Protein AF-A0A7C3HX27-F1 (afdb_monomer)

pLDDT: mean 83.02, std 12.34, range [31.78, 97.38]

Foldseek 3Di:
DVVLCLVCVLQVVQDDPVCSVVVSCLLVCLVVLLVLLLVLLVPQQQDPDFFQADFQVLLQVLQQVVCVVQPHHQVPWDKFKFKAFDVVLVVLCVVDVLPPCPQVCLLRPRIWIWMKTADVVRAKIKIFTAHRVGQTAKIAIFGVPLDFPPDAPDPVLQVVLQVVVVCVNSPPDPWDFPDAWDWDQDPDPRQHNWIKTWTWTDDPRRPQWIWIWIWTHRRNTTRIIHIDIDGHVVVCVVFVPDDDPVLVVLVVVLVVVLVVLLVVLLVLLVVCVVVLQFPVVQLVVQLVLQLVLLVLLCVQFVQPQDPDNDSVCPDPVNSVVSVVVSSVVSNVLSNSLSSLVRLLVVLCCVPVPPQCLLVLCVVVVVLLALLLLCLLSLLSSLLSNLSSQLSVVCSVLSNHDDPVLSVLCRLSNTNNSLSNLVSVLLSVLSSLLSSLPRSLSSVLVVVPPDPVVSLVVSLVSQLSNQQPSDGSCSPPPSSSSVSSSLSCSLSVSPSSGHNSSSSSNNSNNSVSSSVSSCVSHHVVCPVVVVVVVVVCCVVRVSSNVSSSVRHHDDSVRSPDPSNVVVVVVVVVVVVLLVLQVVLVVLADPADDDDLFKAKAKDKDAQDSAALKGWDWAQAPVRKIKIKIKHFDPPGSVSSVLVSVLVVQLNVCRNVVDAQLRSVVVSVVVSVPDPPDDPDFMKMKMWIADSVFQKIWIDIDAQDDFKWKDDLPDQIDGGPYDRDDSDIDIDGHDAQMKMKGKHCFPDDPDDDLVSQLVVPQDSDDPDRNHVSSVVSVVVVVVVCVVVVDRGHIMMMMMMHGHDPPSVVVVVD

Structure (mmCIF, N/CA/C/O backbone):
data_AF-A0A7C3HX27-F1
#
_entry.id   AF-A0A7C3HX27-F1
#
loop_
_atom_site.group_PDB
_atom_site.id
_atom_site.type_symbol
_atom_site.label_atom_id
_atom_site.label_alt_id
_atom_site.label_comp_id
_atom_site.label_asym_id
_atom_site.label_entity_id
_atom_site.label_seq_id
_atom_site.pdbx_PDB_ins_code
_atom_site.Cartn_x
_atom_site.Cartn_y
_atom_site.Cartn_z
_atom_site.occupancy
_atom_site.B_iso_or_equiv
_atom_site.auth_seq_id
_atom_site.auth_comp_id
_atom_site.auth_asym_id
_atom_site.auth_atom_id
_atom_site.pdbx_PDB_model_num
ATOM 1 N N . MET A 1 1 ? -23.759 -28.212 -3.436 1.00 55.31 1 MET A N 1
ATOM 2 C CA . MET A 1 1 ? -23.733 -27.282 -2.281 1.00 55.31 1 MET A CA 1
ATOM 3 C C . MET A 1 1 ? -22.585 -27.612 -1.330 1.00 55.31 1 MET A C 1
ATOM 5 O O . MET A 1 1 ? -21.843 -26.689 -1.035 1.00 55.31 1 MET A O 1
ATOM 9 N N . SER A 1 2 ? -22.341 -28.886 -0.976 1.00 67.69 2 SER A N 1
ATOM 10 C CA . SER A 1 2 ? -21.213 -29.303 -0.110 1.00 67.69 2 SER A CA 1
ATOM 11 C C . SER A 1 2 ? -19.841 -28.757 -0.531 1.00 67.69 2 SER A C 1
ATOM 13 O O . SER A 1 2 ? -19.097 -28.258 0.308 1.00 67.69 2 SER A O 1
ATOM 15 N N . ASP A 1 3 ? -19.527 -28.795 -1.827 1.00 76.88 3 ASP A N 1
ATOM 16 C CA . ASP A 1 3 ? -18.183 -28.446 -2.313 1.00 76.88 3 ASP A CA 1
ATOM 17 C C . ASP A 1 3 ? -17.965 -26.928 -2.359 1.00 76.88 3 ASP A C 1
ATOM 19 O O . ASP A 1 3 ? -16.875 -26.433 -2.078 1.00 76.88 3 ASP A O 1
ATOM 23 N N . LEU A 1 4 ? -19.032 -26.171 -2.634 1.00 79.88 4 LEU A N 1
ATOM 24 C CA . LEU A 1 4 ? -19.011 -24.709 -2.606 1.00 79.88 4 LEU A CA 1
ATOM 25 C C . LEU A 1 4 ? -18.926 -24.188 -1.163 1.00 79.88 4 LEU A C 1
ATOM 27 O O . LEU A 1 4 ? -18.238 -23.202 -0.907 1.00 79.88 4 LEU A O 1
ATOM 31 N N . ASP A 1 5 ? -19.554 -24.882 -0.212 1.00 82.75 5 ASP A N 1
ATOM 32 C CA . ASP A 1 5 ? -19.451 -24.563 1.212 1.00 82.75 5 ASP A CA 1
ATOM 33 C C . ASP A 1 5 ? -18.043 -24.841 1.758 1.00 82.75 5 ASP A C 1
ATOM 35 O O . ASP A 1 5 ? -17.487 -24.006 2.473 1.00 82.75 5 ASP A O 1
ATOM 39 N N . ALA A 1 6 ? -17.416 -25.955 1.365 1.00 83.44 6 ALA A N 1
ATOM 40 C CA . ALA A 1 6 ? -16.028 -26.253 1.720 1.00 83.44 6 ALA A CA 1
ATOM 41 C C . ALA A 1 6 ? -15.044 -25.215 1.150 1.00 83.44 6 ALA A C 1
ATOM 43 O O . ALA A 1 6 ? -14.127 -24.766 1.844 1.00 83.44 6 ALA A O 1
ATOM 44 N N . LEU A 1 7 ? -15.266 -24.788 -0.095 1.00 86.31 7 LEU A N 1
ATOM 45 C CA . LEU A 1 7 ? -14.442 -23.796 -0.780 1.00 86.31 7 LEU A CA 1
ATOM 46 C C . LEU A 1 7 ? -14.597 -22.389 -0.176 1.00 86.31 7 LEU A C 1
ATOM 48 O O . LEU A 1 7 ? -13.615 -21.654 -0.083 1.00 86.31 7 LEU A O 1
ATOM 52 N N . LEU A 1 8 ? -15.796 -22.029 0.297 1.00 89.88 8 LEU A N 1
ATOM 53 C CA . LEU A 1 8 ? -16.081 -20.726 0.908 1.00 89.88 8 LEU A CA 1
ATOM 54 C C . LEU A 1 8 ? -15.793 -20.640 2.409 1.00 89.88 8 LEU A C 1
ATOM 56 O O . LEU A 1 8 ? -15.668 -19.527 2.927 1.00 89.88 8 LEU A O 1
ATOM 60 N N . LYS A 1 9 ? -15.640 -21.773 3.103 1.00 88.50 9 LYS A N 1
ATOM 61 C CA . LYS A 1 9 ? -15.381 -21.842 4.550 1.00 88.50 9 LYS A CA 1
ATOM 62 C C . LYS A 1 9 ? -14.286 -20.875 5.040 1.00 88.50 9 LYS A C 1
ATOM 64 O O . LYS A 1 9 ? -14.500 -20.233 6.074 1.00 88.50 9 LYS A O 1
ATOM 69 N N . PRO A 1 10 ? -13.145 -20.682 4.338 1.00 89.12 10 PRO A N 1
ATOM 70 C CA . PRO A 1 10 ? -12.123 -19.706 4.728 1.00 89.12 10 PRO A CA 1
ATOM 71 C C . PRO A 1 10 ? -12.608 -18.249 4.777 1.00 89.12 10 PRO A C 1
ATOM 73 O O . PRO A 1 10 ? -12.124 -17.475 5.601 1.00 89.12 10 PRO A O 1
ATOM 76 N N . PHE A 1 11 ? -13.586 -17.889 3.949 1.00 90.69 11 PHE A N 1
ATOM 77 C CA . PHE A 1 11 ? -14.031 -16.512 3.723 1.00 90.69 11 PHE A CA 1
ATOM 78 C C . PHE A 1 11 ? -15.270 -16.125 4.542 1.00 90.69 11 PHE A C 1
ATOM 80 O O . PHE A 1 11 ? -15.579 -14.940 4.647 1.00 90.69 11 PHE A O 1
ATOM 87 N N . GLU A 1 12 ? -15.963 -17.094 5.153 1.00 86.38 12 GLU A N 1
ATOM 88 C CA . GLU A 1 12 ? -17.182 -16.866 5.946 1.00 86.38 12 GLU A CA 1
ATOM 89 C C . GLU A 1 12 ? -17.081 -15.731 6.985 1.00 86.38 12 GLU A C 1
ATOM 91 O O . GLU A 1 12 ? -18.031 -14.955 7.066 1.00 86.38 12 GLU A O 1
ATOM 96 N N . PRO A 1 13 ? -15.963 -15.536 7.720 1.00 84.25 13 PRO A N 1
ATOM 97 C CA . PRO A 1 13 ? -15.854 -14.436 8.685 1.00 84.25 13 PRO A CA 1
ATOM 98 C C . PRO A 1 13 ? -15.934 -13.032 8.063 1.00 84.25 13 PRO A C 1
ATOM 100 O O . PRO A 1 13 ? -16.258 -12.070 8.754 1.00 84.25 13 PRO A O 1
ATOM 103 N N . PHE A 1 14 ? -15.629 -12.901 6.769 1.00 81.25 14 PHE A N 1
ATOM 104 C CA . PHE A 1 14 ? -15.592 -11.621 6.054 1.00 81.25 14 PHE A CA 1
ATOM 105 C C . PHE A 1 14 ? -16.874 -11.356 5.255 1.00 81.25 14 PHE A C 1
ATOM 107 O O . PHE A 1 14 ? -17.213 -10.206 4.964 1.00 81.25 14 PHE A O 1
ATOM 114 N N . LEU A 1 15 ? -17.604 -12.412 4.889 1.00 82.31 15 LEU A N 1
ATOM 115 C CA . LEU A 1 15 ? -18.734 -12.331 3.973 1.00 82.31 15 LEU A CA 1
ATOM 116 C C . LEU A 1 15 ? -20.057 -12.211 4.724 1.00 82.31 15 LEU A C 1
ATOM 118 O O . LEU A 1 15 ? -20.440 -13.060 5.524 1.00 82.31 15 LEU A O 1
ATOM 122 N N . ARG A 1 16 ? -20.839 -11.186 4.378 1.00 82.06 16 ARG A N 1
ATOM 123 C CA . ARG A 1 16 ? -22.249 -11.130 4.788 1.00 82.06 16 ARG A CA 1
ATOM 124 C C . ARG A 1 16 ? -23.042 -12.233 4.064 1.00 82.06 16 ARG A C 1
ATOM 126 O O . ARG A 1 16 ? -22.741 -12.495 2.899 1.00 82.06 16 ARG A O 1
ATOM 133 N N . PRO A 1 17 ? -24.127 -1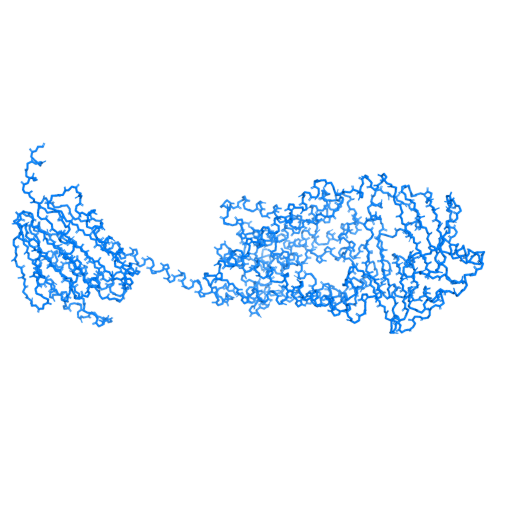2.777 4.649 1.00 80.50 17 PRO A N 1
ATOM 134 C CA . PRO A 1 17 ? -24.903 -13.870 4.044 1.00 80.50 17 PRO A CA 1
ATOM 135 C C . PRO A 1 17 ? -25.332 -13.607 2.591 1.00 80.50 17 PRO A C 1
ATOM 137 O O . PRO A 1 17 ? -25.140 -14.447 1.719 1.00 80.50 17 PRO A O 1
ATOM 140 N N . ARG A 1 18 ? -25.801 -12.385 2.297 1.00 81.88 18 ARG A N 1
ATOM 141 C CA . ARG A 1 18 ? -26.205 -11.955 0.943 1.00 81.88 18 ARG A CA 1
ATOM 142 C C . ARG A 1 18 ? -25.060 -11.883 -0.084 1.00 81.88 18 ARG A C 1
ATOM 144 O O . ARG A 1 18 ? -25.321 -11.871 -1.278 1.00 81.88 18 ARG A O 1
ATOM 151 N N . TRP A 1 19 ? -23.807 -11.804 0.369 1.00 82.56 19 TRP A N 1
ATOM 152 C CA . TRP A 1 19 ? -22.607 -11.715 -0.478 1.00 82.56 19 TRP A CA 1
ATOM 153 C C . TRP A 1 19 ? -21.914 -13.070 -0.676 1.00 82.56 19 TRP A C 1
ATOM 155 O O . TRP A 1 19 ? -21.045 -13.179 -1.535 1.00 82.56 19 TRP A O 1
ATOM 165 N N . ARG A 1 20 ? -22.315 -14.110 0.068 1.00 86.44 20 ARG A N 1
ATOM 166 C CA . ARG A 1 20 ? -21.716 -15.454 0.013 1.00 86.44 20 ARG A CA 1
ATOM 167 C C . ARG A 1 20 ? -21.795 -16.070 -1.387 1.00 86.44 20 ARG A C 1
ATOM 169 O O . ARG A 1 20 ? -20.780 -16.507 -1.918 1.00 86.44 20 ARG A O 1
ATOM 176 N N . LEU A 1 21 ? -22.983 -16.051 -1.996 1.00 86.50 21 LEU A N 1
ATOM 177 C CA . LEU A 1 21 ? -23.215 -16.557 -3.356 1.00 86.50 21 LEU A CA 1
ATOM 178 C C . LEU A 1 21 ? -22.407 -15.778 -4.402 1.00 86.50 21 LEU A C 1
ATOM 180 O O . LEU A 1 21 ? -21.719 -16.380 -5.219 1.00 86.50 21 LEU A O 1
ATOM 184 N N . TRP A 1 22 ? -22.436 -14.444 -4.332 1.00 88.88 22 TRP A N 1
ATOM 185 C CA . TRP A 1 22 ? -21.688 -13.573 -5.244 1.00 88.88 22 TRP A CA 1
ATOM 186 C C . TRP A 1 22 ? -20.181 -13.808 -5.175 1.00 88.88 22 TRP A C 1
ATOM 188 O O . TRP A 1 22 ? -19.531 -13.927 -6.210 1.00 88.88 22 TRP A O 1
ATOM 198 N N . TRP A 1 23 ? -19.623 -13.925 -3.969 1.00 91.81 23 TRP A N 1
ATOM 199 C CA . TRP A 1 23 ? -18.203 -14.219 -3.810 1.00 91.81 23 TRP A CA 1
ATOM 200 C C . TRP A 1 23 ? -17.839 -15.617 -4.318 1.00 91.81 23 TRP A C 1
ATOM 202 O O . TRP A 1 23 ? -16.820 -15.768 -4.984 1.00 91.81 23 TRP A O 1
ATOM 212 N N . GLY A 1 24 ? -18.689 -16.623 -4.075 1.00 91.12 24 GLY A N 1
ATOM 213 C CA . GLY A 1 24 ? -18.508 -17.965 -4.637 1.00 91.12 24 GLY A CA 1
ATOM 214 C C . GLY A 1 24 ? -18.415 -17.956 -6.163 1.00 91.12 24 GLY A C 1
ATOM 215 O O . GLY A 1 24 ? -17.528 -18.598 -6.720 1.00 91.12 24 GLY A O 1
ATOM 216 N N . LEU A 1 25 ? -19.266 -17.170 -6.831 1.00 92.12 25 LEU A N 1
ATOM 217 C CA . LEU A 1 25 ? -19.218 -16.988 -8.284 1.00 92.12 25 LEU A CA 1
ATOM 218 C C . LEU A 1 25 ? -17.947 -16.258 -8.743 1.00 92.12 25 LEU A C 1
ATOM 220 O O . LEU A 1 25 ? -17.322 -16.686 -9.711 1.00 92.12 25 LEU A O 1
ATOM 224 N N . LEU A 1 26 ? -17.532 -15.193 -8.047 1.00 93.50 26 LEU A N 1
ATOM 225 C CA . LEU A 1 26 ? -16.302 -14.460 -8.374 1.00 93.50 26 LEU A CA 1
ATOM 226 C C . LEU A 1 26 ? -15.054 -15.336 -8.230 1.00 93.50 26 LEU A C 1
ATOM 228 O O . LEU A 1 26 ? -14.188 -15.309 -9.103 1.00 93.50 26 LEU A O 1
ATOM 232 N N . LEU A 1 27 ? -14.975 -16.119 -7.154 1.00 94.31 27 LEU A N 1
ATOM 233 C CA . LEU A 1 27 ? -13.861 -17.020 -6.874 1.00 94.31 27 LEU A CA 1
ATOM 234 C C . LEU A 1 27 ? -13.800 -18.166 -7.895 1.00 94.31 27 LEU A C 1
ATOM 236 O O . LEU A 1 27 ? -12.739 -18.411 -8.463 1.00 94.31 27 LEU A O 1
ATOM 240 N N . ALA A 1 28 ? -14.932 -18.815 -8.190 1.00 93.31 28 ALA A N 1
ATOM 241 C CA . ALA A 1 28 ? -14.998 -19.876 -9.198 1.00 93.31 28 ALA A CA 1
ATOM 242 C C . ALA A 1 28 ? -14.736 -19.358 -10.625 1.00 93.31 28 ALA A C 1
ATOM 244 O O . ALA A 1 28 ? -14.151 -20.063 -11.444 1.00 93.31 28 ALA A O 1
ATOM 245 N N . GLY A 1 29 ? -15.145 -18.122 -10.925 1.00 95.19 29 GLY A N 1
ATOM 246 C CA . GLY A 1 29 ? -14.950 -17.486 -12.227 1.00 95.19 29 GLY A CA 1
ATOM 247 C C . GLY A 1 29 ? -13.571 -16.854 -12.437 1.00 95.19 29 GLY A C 1
ATOM 248 O O . GLY A 1 29 ? -13.242 -16.515 -13.570 1.00 95.19 29 GLY A O 1
ATOM 249 N N . ALA A 1 30 ? -12.742 -16.707 -11.397 1.00 95.81 30 ALA A N 1
ATOM 250 C CA . ALA A 1 30 ? -11.445 -16.033 -11.508 1.00 95.81 30 ALA A CA 1
ATOM 251 C C . ALA A 1 30 ? -10.490 -16.667 -12.548 1.00 95.81 30 ALA A C 1
ATOM 253 O O . ALA A 1 30 ? -9.922 -15.912 -13.340 1.00 95.81 30 ALA A O 1
ATOM 254 N N . PRO A 1 31 ? -10.346 -18.009 -12.648 1.00 95.69 31 PRO A N 1
ATOM 255 C CA . PRO A 1 31 ? -9.523 -18.626 -13.693 1.00 95.69 31 PRO A CA 1
ATOM 256 C C . PRO A 1 31 ? -10.050 -18.355 -15.108 1.00 95.69 31 PRO A C 1
ATOM 258 O O . PRO A 1 31 ? -9.266 -18.133 -16.028 1.00 95.69 31 PRO A O 1
ATOM 261 N N . LEU A 1 32 ? -11.378 -18.324 -15.281 1.00 96.62 32 LEU A N 1
ATOM 262 C CA . LEU A 1 32 ? -12.011 -17.991 -16.560 1.00 96.62 32 LEU A CA 1
ATOM 263 C C . LEU A 1 32 ? -11.787 -16.522 -16.926 1.00 96.62 32 LEU A C 1
ATOM 265 O O . LEU A 1 32 ? -11.472 -16.235 -18.076 1.00 96.62 32 LEU A O 1
ATOM 269 N N . ALA A 1 33 ? -11.896 -15.603 -15.963 1.00 96.50 33 ALA A N 1
ATOM 270 C CA . ALA A 1 33 ? -11.598 -14.188 -16.171 1.00 96.50 33 ALA A CA 1
ATOM 271 C C . ALA A 1 33 ? -10.127 -13.975 -16.562 1.00 96.50 33 ALA A C 1
ATOM 273 O O . ALA A 1 33 ? -9.837 -13.213 -17.481 1.00 96.50 33 ALA A O 1
ATOM 274 N N . LEU A 1 34 ? -9.202 -14.693 -15.920 1.00 95.69 34 LEU A N 1
ATOM 275 C CA . LEU A 1 34 ? -7.783 -14.658 -16.265 1.00 95.69 34 LEU A CA 1
ATOM 276 C C . LEU A 1 34 ? -7.531 -15.166 -17.693 1.00 95.69 34 LEU A C 1
ATOM 278 O O . LEU A 1 34 ? -6.871 -14.487 -18.482 1.00 95.69 34 LEU A O 1
ATOM 282 N N . ALA A 1 35 ? -8.085 -16.334 -18.034 1.00 95.19 35 ALA A N 1
ATOM 283 C CA . ALA A 1 35 ? -7.957 -16.930 -19.362 1.00 95.19 35 ALA A CA 1
ATOM 284 C C . ALA A 1 35 ? -8.572 -16.034 -20.446 1.00 95.19 35 ALA A C 1
ATOM 286 O O . ALA A 1 35 ? -7.945 -15.802 -21.478 1.00 95.19 35 ALA A O 1
ATOM 287 N N . LEU A 1 36 ? -9.759 -15.472 -20.192 1.00 94.81 36 LEU A N 1
ATOM 288 C CA . LEU A 1 36 ? -10.408 -14.512 -21.079 1.00 94.81 36 LEU A CA 1
ATOM 289 C C . LEU A 1 36 ? -9.556 -13.251 -21.243 1.00 94.81 36 LEU A C 1
ATOM 291 O O . LEU A 1 36 ? -9.365 -12.799 -22.366 1.00 94.81 36 LEU A O 1
ATOM 295 N N . GLY A 1 37 ? -9.005 -12.713 -20.153 1.00 92.62 37 GLY A N 1
ATOM 296 C CA . GLY A 1 37 ? -8.115 -11.557 -20.183 1.00 92.62 37 GLY A CA 1
ATOM 297 C C . GLY A 1 37 ? -6.905 -11.791 -21.086 1.00 92.62 37 GLY A C 1
ATOM 298 O O . GLY A 1 37 ? -6.666 -11.006 -21.997 1.00 92.62 37 GLY A O 1
ATOM 299 N N . PHE A 1 38 ? -6.178 -12.899 -20.916 1.00 91.25 38 PHE A N 1
ATOM 300 C CA . PHE A 1 38 ? -5.045 -13.215 -21.794 1.00 91.25 38 PHE A CA 1
ATOM 301 C C . PHE A 1 38 ? -5.470 -13.513 -23.235 1.00 91.25 38 PHE A C 1
ATOM 303 O O . PHE A 1 38 ? -4.799 -13.067 -24.164 1.00 91.25 38 PHE A O 1
ATOM 310 N N . TRP A 1 39 ? -6.596 -14.200 -23.440 1.00 91.19 39 TRP A N 1
ATOM 311 C CA . TRP A 1 39 ? -7.120 -14.485 -24.774 1.00 91.19 39 TRP A CA 1
ATOM 312 C C . TRP A 1 39 ? -7.490 -13.202 -25.530 1.00 91.19 39 TRP A C 1
ATOM 314 O O . TRP A 1 39 ? -7.054 -13.015 -26.667 1.00 91.19 39 TRP A O 1
ATOM 324 N N . VAL A 1 40 ? -8.230 -12.283 -24.897 1.00 88.94 40 VAL A N 1
ATOM 325 C CA . VAL A 1 40 ? -8.552 -10.968 -25.474 1.00 88.94 40 VAL A CA 1
ATOM 326 C C . VAL A 1 40 ? -7.271 -10.180 -25.708 1.00 88.94 40 VAL A C 1
ATOM 328 O O . VAL A 1 40 ? -7.120 -9.583 -26.774 1.00 88.94 40 VAL A O 1
ATOM 331 N N . HIS A 1 41 ? -6.332 -10.210 -24.758 1.00 84.94 41 HIS A N 1
ATOM 332 C CA . HIS A 1 41 ? -5.072 -9.487 -24.895 1.00 84.94 41 HIS A CA 1
ATOM 333 C C . HIS A 1 41 ? -4.288 -9.955 -26.128 1.00 84.94 41 HIS A C 1
ATOM 335 O O . HIS A 1 41 ? -3.764 -9.168 -26.917 1.00 84.94 41 HIS A O 1
ATOM 341 N N . GLU A 1 42 ? -4.254 -11.267 -26.340 1.00 81.44 42 GLU A N 1
ATOM 342 C CA . GLU A 1 42 ? -3.572 -11.863 -27.476 1.00 81.44 42 GLU A CA 1
ATOM 343 C C . GLU A 1 42 ? -4.273 -11.595 -28.818 1.00 81.44 42 GLU A C 1
ATOM 345 O O . GLU A 1 42 ? -3.592 -11.428 -29.829 1.00 81.44 42 GLU A O 1
ATOM 350 N N . HIS A 1 43 ? -5.606 -11.548 -28.863 1.00 79.56 43 HIS A N 1
ATOM 351 C CA . HIS A 1 43 ? -6.349 -11.473 -30.128 1.00 79.56 43 HIS A CA 1
ATOM 352 C C . HIS A 1 43 ? -6.779 -10.056 -30.520 1.00 79.56 43 HIS A C 1
ATOM 354 O O . HIS A 1 43 ? -6.908 -9.772 -31.709 1.00 79.56 43 HIS A O 1
ATOM 360 N N . ARG A 1 44 ? -7.029 -9.172 -29.548 1.00 74.19 44 ARG A N 1
ATOM 361 C CA . ARG A 1 44 ? -7.640 -7.849 -29.767 1.00 74.19 44 ARG A CA 1
ATOM 362 C C . ARG A 1 44 ? -6.725 -6.683 -29.427 1.00 74.19 44 ARG A C 1
ATOM 364 O O . ARG A 1 44 ? -6.847 -5.650 -30.063 1.00 74.19 44 ARG A O 1
ATOM 371 N N . THR A 1 45 ? -5.801 -6.836 -28.480 1.00 61.91 45 THR A N 1
ATOM 372 C CA . THR A 1 45 ? -4.881 -5.750 -28.090 1.00 61.91 45 THR A CA 1
ATOM 373 C C . THR A 1 45 ? -3.462 -5.945 -28.626 1.00 61.91 45 THR A C 1
ATOM 375 O O . THR A 1 45 ? -2.526 -5.294 -28.155 1.00 61.91 45 THR A O 1
ATOM 378 N N . ARG A 1 46 ? -3.266 -6.816 -29.632 1.00 55.34 46 ARG A N 1
ATOM 379 C CA . ARG A 1 46 ? -2.023 -6.854 -30.420 1.00 55.34 46 ARG A CA 1
ATOM 380 C C . ARG A 1 46 ? -1.860 -5.511 -31.132 1.00 55.34 46 ARG A C 1
ATOM 382 O O . ARG A 1 46 ? -2.401 -5.310 -32.211 1.00 55.34 46 ARG A O 1
ATOM 389 N N . GLY A 1 47 ? -1.085 -4.609 -30.537 1.00 51.34 47 GLY A N 1
ATOM 390 C CA . GLY A 1 47 ? -0.685 -3.374 -31.198 1.00 51.34 47 GLY A CA 1
ATOM 391 C C . GLY A 1 47 ? 0.133 -3.691 -32.458 1.00 51.34 47 GLY A C 1
ATOM 392 O O . GLY A 1 47 ? 1.129 -4.422 -32.359 1.00 51.34 47 GLY A O 1
ATOM 393 N N . PRO A 1 48 ? -0.235 -3.173 -33.642 1.00 50.38 48 PRO A N 1
ATOM 394 C CA . PRO A 1 48 ? 0.654 -3.183 -34.788 1.00 50.38 48 PRO A CA 1
ATOM 395 C C . PRO A 1 48 ? 1.764 -2.174 -34.499 1.00 50.38 48 PRO A C 1
ATOM 397 O O . PRO A 1 48 ? 1.601 -0.972 -34.670 1.00 50.38 48 PRO A O 1
ATOM 400 N N . GLY A 1 49 ? 2.916 -2.645 -34.016 1.00 65.19 49 GLY A N 1
ATOM 401 C CA . GLY A 1 49 ? 4.041 -1.736 -33.951 1.00 65.19 49 GLY A CA 1
ATOM 402 C C . GLY A 1 49 ? 5.366 -2.262 -33.429 1.00 65.19 49 GLY A C 1
ATOM 403 O O . GLY A 1 49 ? 6.250 -2.634 -34.205 1.00 65.19 49 GLY A O 1
ATOM 404 N N . PHE A 1 50 ? 5.513 -2.245 -32.109 1.00 76.69 50 PHE A N 1
ATOM 405 C CA . PHE A 1 50 ? 6.792 -2.461 -31.451 1.00 76.69 50 PHE A CA 1
ATOM 406 C C . PHE A 1 50 ? 6.942 -3.902 -30.953 1.00 76.69 50 PHE A C 1
ATOM 408 O O . PHE A 1 50 ? 6.107 -4.408 -30.202 1.00 76.69 50 PHE A O 1
ATOM 415 N N . ARG A 1 51 ? 8.036 -4.562 -31.348 1.00 85.00 51 ARG A N 1
ATOM 416 C CA . ARG A 1 51 ? 8.481 -5.844 -30.781 1.00 85.00 51 ARG A CA 1
ATOM 417 C C . ARG A 1 51 ? 9.990 -5.829 -30.618 1.00 85.00 51 ARG A C 1
ATOM 419 O O . ARG A 1 51 ? 10.708 -5.774 -31.618 1.00 85.00 51 ARG A O 1
ATOM 426 N N . MET A 1 52 ? 10.443 -5.915 -29.375 1.00 88.94 52 MET A N 1
ATOM 427 C CA . MET A 1 52 ? 11.844 -6.096 -29.027 1.00 88.94 52 MET A CA 1
ATOM 428 C C . MET A 1 52 ? 12.211 -7.560 -29.276 1.00 88.94 52 MET A C 1
ATOM 430 O O . MET A 1 52 ? 11.642 -8.454 -28.662 1.00 88.94 52 MET A O 1
ATOM 434 N N . MET A 1 53 ? 13.101 -7.816 -30.234 1.00 90.00 53 MET A N 1
ATOM 435 C CA . MET A 1 53 ? 13.522 -9.165 -30.649 1.00 90.00 53 MET A CA 1
ATOM 436 C C . MET A 1 53 ? 14.908 -9.539 -30.118 1.00 90.00 53 MET A C 1
ATOM 438 O O . MET A 1 53 ? 15.369 -10.652 -30.352 1.00 90.00 53 MET A O 1
ATOM 442 N N . ILE A 1 54 ? 15.586 -8.601 -29.462 1.00 92.31 54 ILE A N 1
ATOM 443 C CA . ILE A 1 54 ? 16.922 -8.783 -28.907 1.00 92.31 54 ILE A CA 1
ATOM 444 C C . ILE A 1 54 ? 16.850 -8.731 -27.387 1.00 92.31 54 ILE A C 1
ATOM 446 O O . ILE A 1 54 ? 16.069 -7.965 -26.825 1.00 92.31 54 ILE A O 1
ATOM 450 N N . ASP A 1 55 ? 17.694 -9.524 -26.745 1.00 92.50 55 ASP A N 1
ATOM 451 C CA . ASP A 1 55 ? 17.920 -9.471 -25.311 1.00 92.50 55 ASP A CA 1
ATOM 452 C C . ASP A 1 55 ? 19.162 -8.634 -24.977 1.00 92.50 55 ASP A C 1
ATOM 454 O O . ASP A 1 55 ? 19.839 -8.082 -25.854 1.00 92.50 55 ASP A O 1
ATOM 458 N N . ARG A 1 56 ? 19.458 -8.534 -23.679 1.00 93.12 56 ARG A N 1
ATOM 459 C CA . ARG A 1 56 ? 20.626 -7.822 -23.153 1.00 93.12 56 ARG A CA 1
ATOM 460 C C . ARG A 1 56 ? 21.937 -8.315 -23.777 1.00 93.12 56 ARG A C 1
ATOM 462 O O . ARG A 1 56 ? 22.740 -7.506 -24.236 1.00 93.12 56 ARG A O 1
ATOM 469 N N . GLU A 1 57 ? 22.150 -9.628 -23.821 1.00 94.31 57 GLU A N 1
ATOM 470 C CA . GLU A 1 57 ? 23.398 -10.226 -24.317 1.00 94.31 57 GLU A CA 1
ATOM 471 C C . GLU A 1 57 ? 23.569 -10.025 -25.826 1.00 94.31 57 GLU A C 1
ATOM 473 O O . GLU A 1 57 ? 24.664 -9.710 -26.310 1.00 94.31 57 GLU A O 1
ATOM 478 N N . ARG A 1 58 ? 22.476 -10.118 -26.590 1.00 95.38 58 ARG A N 1
ATOM 479 C CA . ARG A 1 58 ? 22.493 -9.832 -28.021 1.00 95.38 58 ARG A CA 1
ATOM 480 C C . ARG A 1 58 ? 22.775 -8.359 -28.292 1.00 95.38 58 ARG A C 1
ATOM 482 O O . ARG A 1 58 ? 23.558 -8.074 -29.196 1.00 95.38 58 ARG A O 1
ATOM 489 N N . ALA A 1 59 ? 22.213 -7.437 -27.507 1.00 95.69 59 ALA A N 1
ATOM 490 C CA . ALA A 1 59 ? 22.519 -6.010 -27.621 1.00 95.69 59 ALA A CA 1
ATOM 491 C C . ALA A 1 59 ? 24.015 -5.729 -27.375 1.00 95.69 59 ALA A C 1
ATOM 493 O O . ALA A 1 59 ? 24.650 -5.040 -28.174 1.00 95.69 59 ALA A O 1
ATOM 494 N N . ILE A 1 60 ? 24.606 -6.332 -26.334 1.00 96.50 60 ILE A N 1
ATOM 495 C CA . ILE A 1 60 ? 26.049 -6.224 -26.043 1.00 96.50 60 ILE A CA 1
ATOM 496 C C . ILE A 1 60 ? 26.886 -6.776 -27.198 1.00 96.50 60 ILE A C 1
ATOM 498 O O . ILE A 1 60 ? 27.873 -6.160 -27.602 1.00 96.50 60 ILE A O 1
ATOM 502 N N . THR A 1 61 ? 26.488 -7.921 -27.750 1.00 96.81 61 THR A N 1
ATOM 503 C CA . THR A 1 61 ? 27.189 -8.553 -28.874 1.00 96.81 61 THR A CA 1
ATOM 504 C C . THR A 1 61 ? 27.199 -7.642 -30.102 1.00 96.81 61 THR A C 1
ATOM 506 O O . THR A 1 61 ? 28.262 -7.391 -30.663 1.00 96.81 61 THR A O 1
ATOM 509 N N . ILE A 1 62 ? 26.049 -7.061 -30.458 1.00 96.31 62 ILE A N 1
ATOM 510 C CA . ILE A 1 62 ? 25.921 -6.126 -31.587 1.00 96.31 62 ILE A CA 1
ATOM 511 C C . ILE A 1 62 ? 26.780 -4.871 -31.372 1.00 96.31 62 ILE A C 1
ATOM 513 O O . ILE A 1 62 ? 27.443 -4.402 -32.299 1.00 96.31 62 ILE A O 1
ATOM 517 N N . ALA A 1 63 ? 26.817 -4.333 -30.150 1.00 96.00 63 ALA A N 1
ATOM 518 C CA . ALA A 1 63 ? 27.660 -3.182 -29.829 1.00 96.00 63 ALA A CA 1
ATOM 519 C C . ALA A 1 63 ? 29.158 -3.505 -29.983 1.00 96.00 63 ALA A C 1
ATOM 521 O O . ALA A 1 63 ? 29.908 -2.704 -30.543 1.00 96.00 63 ALA A O 1
ATOM 522 N N . ARG A 1 64 ? 29.595 -4.697 -29.551 1.00 96.25 64 ARG A N 1
ATOM 523 C CA . ARG A 1 64 ? 30.983 -5.166 -29.714 1.00 96.25 64 ARG A CA 1
ATOM 524 C C . ARG A 1 64 ? 31.352 -5.398 -31.180 1.00 96.25 64 ARG A C 1
ATOM 526 O O . ARG A 1 64 ? 32.442 -5.009 -31.594 1.00 96.25 64 ARG A O 1
ATOM 533 N N . GLU A 1 65 ? 30.454 -5.994 -31.963 1.00 95.31 65 GLU A N 1
ATOM 534 C CA . GLU A 1 65 ? 30.619 -6.172 -33.414 1.00 95.31 65 GLU A CA 1
ATOM 535 C C . GLU A 1 65 ? 30.753 -4.817 -34.122 1.00 95.31 65 GLU A C 1
ATOM 537 O O . GLU A 1 65 ? 31.658 -4.630 -34.935 1.00 95.31 65 GLU A O 1
ATOM 542 N N . THR A 1 66 ? 29.920 -3.842 -33.746 1.00 93.38 66 THR A N 1
ATOM 543 C CA . THR A 1 66 ? 29.971 -2.480 -34.298 1.00 93.38 66 THR A CA 1
ATOM 544 C C . THR A 1 66 ? 31.283 -1.781 -33.944 1.00 93.38 66 THR A C 1
ATOM 546 O O . THR A 1 66 ? 31.907 -1.181 -34.816 1.00 93.38 66 THR A O 1
ATOM 549 N N . ALA A 1 67 ? 31.751 -1.905 -32.697 1.00 92.38 67 ALA A N 1
ATOM 550 C CA . ALA A 1 67 ? 33.045 -1.366 -32.277 1.00 92.38 67 ALA A CA 1
ATOM 551 C C . ALA A 1 67 ? 34.211 -1.973 -33.079 1.00 92.38 67 ALA A C 1
ATOM 553 O O . ALA A 1 67 ? 35.082 -1.244 -33.556 1.00 92.38 67 ALA A O 1
ATOM 554 N N . ARG A 1 68 ? 34.193 -3.298 -33.289 1.00 93.50 68 ARG A N 1
ATOM 555 C CA . ARG A 1 68 ? 35.219 -4.012 -34.063 1.00 93.50 68 ARG A CA 1
ATOM 556 C C . ARG A 1 68 ? 35.227 -3.589 -35.533 1.00 93.50 68 ARG A C 1
ATOM 558 O O . ARG A 1 68 ? 36.309 -3.405 -36.084 1.00 93.50 68 ARG A O 1
ATOM 565 N N . ALA A 1 69 ? 34.057 -3.388 -36.145 1.00 89.62 69 ALA A N 1
ATOM 566 C CA . ALA A 1 69 ? 33.944 -2.882 -37.517 1.00 89.62 69 ALA A CA 1
ATOM 567 C C . ALA A 1 69 ? 34.596 -1.496 -37.692 1.00 89.62 69 ALA A C 1
ATOM 569 O O . ALA A 1 69 ? 35.123 -1.194 -38.756 1.00 89.62 69 ALA A O 1
ATOM 570 N N . HIS A 1 70 ? 34.644 -0.698 -36.622 1.00 89.19 70 HIS A N 1
ATOM 571 C CA . HIS A 1 70 ? 35.262 0.631 -36.593 1.00 89.19 70 HIS A CA 1
ATOM 572 C C . HIS A 1 70 ? 36.678 0.625 -35.983 1.00 89.19 70 HIS A C 1
ATOM 574 O O . HIS A 1 70 ? 37.200 1.660 -35.570 1.00 89.19 70 HIS A O 1
ATOM 580 N N . GLY A 1 71 ? 37.322 -0.546 -35.922 1.00 85.44 71 GLY A N 1
ATOM 581 C CA . GLY A 1 71 ? 38.727 -0.679 -35.532 1.00 85.44 71 GLY A CA 1
ATOM 582 C C . GLY A 1 71 ? 39.003 -0.602 -34.028 1.00 85.44 71 GLY A C 1
ATOM 583 O O . GLY A 1 71 ? 40.148 -0.358 -33.647 1.00 85.44 71 GLY A O 1
ATOM 584 N N . VAL A 1 72 ? 37.993 -0.809 -33.174 1.00 88.12 72 VAL A N 1
ATOM 585 C CA . VAL A 1 72 ? 38.144 -0.848 -31.710 1.00 88.12 72 VAL A CA 1
ATOM 586 C C . VAL A 1 72 ? 37.890 -2.261 -31.191 1.00 88.12 72 VAL A C 1
ATOM 588 O O . VAL A 1 72 ? 36.774 -2.780 -31.253 1.00 88.12 72 VAL A O 1
ATOM 591 N N . GLU A 1 73 ? 38.921 -2.888 -30.628 1.00 90.00 73 GLU A N 1
ATOM 592 C CA . GLU A 1 73 ? 38.778 -4.181 -29.964 1.00 90.00 73 GLU A CA 1
ATOM 593 C C . GLU A 1 73 ? 38.307 -4.005 -28.515 1.00 90.00 73 GLU A C 1
ATOM 595 O O . GLU A 1 73 ? 38.979 -3.407 -27.677 1.00 90.00 73 GLU A O 1
ATOM 600 N N . THR A 1 74 ? 37.119 -4.538 -28.222 1.00 91.69 74 THR A N 1
ATOM 601 C CA . THR A 1 74 ? 36.414 -4.351 -26.941 1.00 91.69 74 THR A CA 1
ATOM 602 C C . THR A 1 74 ? 36.414 -5.607 -26.062 1.00 91.69 74 THR A C 1
ATOM 604 O O . THR A 1 74 ? 35.625 -5.731 -25.119 1.00 91.69 74 THR A O 1
ATOM 607 N N . SER A 1 75 ? 37.295 -6.573 -26.348 1.00 88.94 75 SER A N 1
ATOM 608 C CA . SER A 1 75 ? 37.448 -7.778 -25.527 1.00 88.94 75 SER A CA 1
ATOM 609 C C . SER A 1 75 ? 37.882 -7.406 -24.106 1.00 88.94 75 SER A C 1
ATOM 611 O O . SER A 1 75 ? 38.866 -6.695 -23.917 1.00 88.94 75 SER A O 1
ATOM 613 N N . GLY A 1 76 ? 37.145 -7.877 -23.097 1.00 87.00 76 GLY A N 1
ATOM 614 C CA . GLY A 1 76 ? 37.424 -7.573 -21.687 1.00 87.00 76 GLY A CA 1
ATOM 615 C C . GLY A 1 76 ? 36.935 -6.200 -21.204 1.00 87.00 76 GLY A C 1
ATOM 616 O O . GLY A 1 76 ? 37.125 -5.871 -20.035 1.00 87.00 76 GLY A O 1
ATOM 617 N N . TRP A 1 77 ? 36.281 -5.404 -22.058 1.00 93.88 77 TRP A N 1
ATOM 618 C CA . TRP A 1 77 ? 35.658 -4.145 -21.643 1.00 93.88 77 TRP A CA 1
ATOM 619 C C . TRP A 1 77 ? 34.374 -4.418 -20.854 1.00 93.88 77 TRP A C 1
ATOM 621 O O . TRP A 1 77 ? 33.635 -5.368 -21.147 1.00 93.88 77 TRP A O 1
ATOM 631 N N . LYS A 1 78 ? 34.088 -3.565 -19.864 1.00 93.12 78 LYS A N 1
ATOM 632 C CA . LYS A 1 78 ? 32.840 -3.641 -19.094 1.00 93.12 78 LYS A CA 1
ATOM 633 C C . LYS A 1 78 ? 31.688 -3.128 -19.948 1.00 93.12 78 LYS A C 1
ATOM 635 O O . LYS A 1 78 ? 31.823 -2.087 -20.582 1.00 93.12 78 LYS A O 1
ATOM 640 N N . ALA A 1 79 ? 30.579 -3.862 -19.961 1.00 94.06 79 ALA A N 1
ATOM 641 C CA . ALA A 1 79 ? 29.379 -3.504 -20.704 1.00 94.06 79 ALA A CA 1
ATOM 642 C C . ALA A 1 79 ? 28.264 -3.096 -19.741 1.00 94.06 79 ALA A C 1
ATOM 644 O O . ALA A 1 79 ? 27.909 -3.866 -18.848 1.00 94.06 79 ALA A O 1
ATOM 645 N N . HIS A 1 80 ? 27.713 -1.912 -19.970 1.00 94.31 80 HIS A N 1
ATOM 646 C CA . HIS A 1 80 ? 26.551 -1.370 -19.280 1.00 94.31 80 HIS A CA 1
ATOM 647 C C . HIS A 1 80 ? 25.399 -1.269 -20.273 1.00 94.31 80 HIS A C 1
ATOM 649 O O . HIS A 1 80 ? 25.623 -0.901 -21.430 1.00 94.31 80 HIS A O 1
ATOM 655 N N . VAL A 1 81 ? 24.180 -1.601 -19.847 1.00 94.69 81 VAL A N 1
ATOM 656 C CA . VAL A 1 81 ? 23.001 -1.585 -20.726 1.00 94.69 81 VAL A CA 1
ATOM 657 C C . VAL A 1 81 ? 21.859 -0.830 -20.063 1.00 94.69 81 VAL A C 1
ATOM 659 O O . VAL A 1 81 ? 21.605 -1.010 -18.879 1.00 94.69 81 VAL A O 1
ATOM 662 N N . ARG A 1 82 ? 21.158 0.003 -20.831 1.00 92.62 82 ARG A N 1
ATOM 663 C CA . ARG A 1 82 ? 19.956 0.720 -20.397 1.00 92.62 82 ARG A CA 1
ATOM 664 C C . ARG A 1 82 ? 18.871 0.604 -21.457 1.00 92.62 82 ARG A C 1
ATOM 666 O O . ARG A 1 82 ? 19.148 0.739 -22.645 1.00 92.62 82 ARG A O 1
ATOM 673 N N . PHE A 1 83 ? 17.633 0.379 -21.032 1.00 92.19 83 PHE A N 1
ATOM 674 C CA . PHE A 1 83 ? 16.473 0.457 -21.914 1.00 92.19 83 PHE A CA 1
ATOM 675 C C . PHE A 1 83 ? 15.934 1.891 -21.940 1.00 92.19 83 PHE A C 1
ATOM 677 O O . PHE A 1 83 ? 15.571 2.425 -20.895 1.00 92.19 83 PHE A O 1
ATOM 684 N N . GLU A 1 84 ? 15.883 2.505 -23.120 1.00 90.12 84 GLU A N 1
ATOM 685 C CA . GLU A 1 84 ? 15.483 3.904 -23.306 1.00 90.12 84 GLU A CA 1
ATOM 686 C C . GLU A 1 84 ? 14.256 3.992 -24.220 1.00 90.12 84 GLU A C 1
ATOM 688 O O . GLU A 1 84 ? 14.229 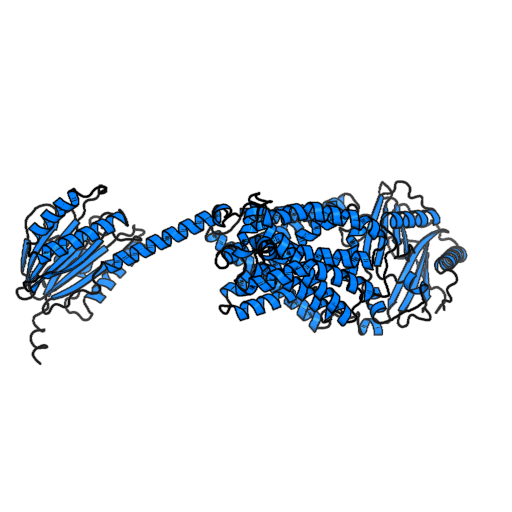3.397 -25.300 1.00 90.12 84 GLU A O 1
ATOM 693 N N . ILE A 1 85 ? 13.246 4.761 -23.806 1.00 86.81 85 ILE A N 1
ATOM 694 C CA . ILE A 1 85 ? 12.004 4.974 -24.562 1.00 86.81 85 ILE A CA 1
ATOM 695 C C . ILE A 1 85 ? 12.053 6.350 -25.224 1.00 86.81 85 ILE A C 1
ATOM 697 O O . ILE A 1 85 ? 12.318 7.357 -24.576 1.00 86.81 85 ILE A O 1
ATOM 701 N N . ARG A 1 86 ? 11.737 6.416 -26.518 1.00 84.88 86 ARG A N 1
ATOM 702 C CA . ARG A 1 86 ? 11.682 7.661 -27.292 1.00 84.88 86 ARG A CA 1
ATOM 703 C C . ARG A 1 86 ? 10.232 8.141 -27.395 1.00 84.88 86 ARG A C 1
ATOM 705 O O . ARG A 1 86 ? 9.544 7.860 -28.377 1.00 84.88 86 ARG A O 1
ATOM 712 N N . SER A 1 87 ? 9.758 8.873 -26.382 1.00 75.81 87 SER A N 1
ATOM 713 C CA . SER A 1 87 ? 8.339 9.264 -26.254 1.00 75.81 87 SER A CA 1
ATOM 714 C C . SER A 1 87 ? 7.805 10.077 -27.442 1.00 75.81 87 SER A C 1
ATOM 716 O O . SER A 1 87 ? 6.673 9.855 -27.862 1.00 75.81 87 SER A O 1
ATOM 718 N N . ALA A 1 88 ? 8.619 10.956 -28.042 1.00 76.31 88 ALA A N 1
ATOM 719 C CA . ALA A 1 88 ? 8.239 11.717 -29.241 1.00 76.31 88 ALA A CA 1
ATOM 720 C C . ALA A 1 88 ? 7.986 10.806 -30.455 1.00 76.31 88 ALA A C 1
ATOM 722 O O . ALA A 1 88 ? 6.983 10.939 -31.154 1.00 76.31 88 ALA A O 1
ATOM 723 N N . THR A 1 89 ? 8.862 9.822 -30.655 1.00 78.88 89 THR A N 1
ATOM 724 C CA . THR A 1 89 ? 8.732 8.810 -31.705 1.00 78.88 89 THR A CA 1
ATOM 725 C C . THR A 1 89 ? 7.500 7.935 -31.481 1.00 78.88 89 THR A C 1
ATOM 727 O O . THR A 1 89 ? 6.748 7.666 -32.414 1.00 78.88 89 THR A O 1
ATOM 730 N N . MET A 1 90 ? 7.250 7.526 -30.235 1.00 76.19 90 MET A N 1
ATOM 731 C CA . MET A 1 90 ? 6.054 6.762 -29.881 1.00 76.19 90 MET A CA 1
ATOM 732 C C . MET A 1 90 ? 4.769 7.565 -30.143 1.00 76.19 90 MET A C 1
ATOM 734 O O . MET A 1 90 ? 3.819 7.007 -30.684 1.00 76.19 90 MET A O 1
ATOM 738 N N . ALA A 1 91 ? 4.737 8.859 -29.806 1.00 73.56 91 ALA A N 1
ATOM 739 C CA . ALA A 1 91 ? 3.600 9.733 -30.105 1.00 73.56 91 ALA A CA 1
ATOM 740 C C . ALA A 1 91 ? 3.355 9.852 -31.619 1.00 73.56 91 ALA A C 1
ATOM 742 O O . ALA A 1 91 ? 2.215 9.751 -32.066 1.00 73.56 91 ALA A O 1
ATOM 743 N N . TYR A 1 92 ? 4.423 9.971 -32.412 1.00 76.19 92 TYR A N 1
ATOM 744 C CA . TYR A 1 92 ? 4.338 10.026 -33.871 1.00 76.19 92 TYR A CA 1
ATOM 745 C C . TYR A 1 92 ? 3.700 8.770 -34.485 1.00 76.19 92 TYR A C 1
ATOM 747 O O . TYR A 1 92 ? 2.764 8.884 -35.278 1.00 76.19 92 TYR A O 1
ATOM 755 N N . PHE A 1 93 ? 4.133 7.573 -34.072 1.00 75.56 93 PHE A N 1
ATOM 756 C CA . PHE A 1 93 ? 3.597 6.304 -34.591 1.00 75.56 93 PHE A CA 1
ATOM 757 C C . PHE A 1 93 ? 2.179 5.961 -34.117 1.00 75.56 93 PHE A C 1
ATOM 759 O O . PHE A 1 93 ? 1.588 5.019 -34.641 1.00 75.56 93 PHE A O 1
ATOM 766 N N . ARG A 1 94 ? 1.615 6.689 -33.145 1.00 71.06 94 ARG A N 1
ATOM 767 C CA . ARG A 1 94 ? 0.191 6.544 -32.800 1.00 71.06 94 ARG A CA 1
ATOM 768 C C . ARG A 1 94 ? -0.732 7.237 -33.794 1.00 71.06 94 ARG A C 1
ATOM 770 O O . ARG A 1 94 ? -1.854 6.785 -33.977 1.00 71.06 94 ARG A O 1
ATOM 777 N N . GLU A 1 95 ? -0.281 8.332 -34.398 1.00 66.19 95 GLU A N 1
ATOM 778 C CA . GLU A 1 95 ? -1.090 9.125 -35.334 1.00 66.19 95 GLU A CA 1
ATOM 779 C C . GLU A 1 95 ? -0.819 8.760 -36.789 1.00 66.19 95 GLU A C 1
ATOM 781 O O . GLU A 1 95 ? -1.704 8.868 -37.635 1.00 66.19 95 GLU A O 1
ATOM 786 N N . HIS A 1 96 ? 0.397 8.296 -37.069 1.00 70.12 96 HIS A N 1
ATOM 787 C CA . HIS A 1 96 ? 0.815 7.900 -38.399 1.00 70.12 96 HIS A CA 1
ATOM 788 C C . HIS A 1 96 ? 0.966 6.386 -38.450 1.00 70.12 96 HIS A C 1
ATOM 790 O O . HIS A 1 96 ? 1.928 5.821 -37.922 1.00 70.12 96 HIS A O 1
ATOM 796 N N . ASP A 1 97 ? 0.038 5.725 -39.143 1.00 64.56 97 ASP A N 1
ATOM 797 C CA . ASP A 1 97 ? 0.256 4.351 -39.578 1.00 64.56 97 ASP A CA 1
ATOM 798 C C . ASP A 1 97 ? 1.258 4.370 -40.735 1.00 64.56 97 ASP A C 1
ATOM 800 O O . ASP A 1 97 ? 0.909 4.449 -41.912 1.00 64.56 97 ASP A O 1
ATOM 804 N N . VAL A 1 98 ? 2.548 4.318 -40.396 1.00 59.94 98 VAL A N 1
ATOM 805 C CA . VAL A 1 98 ? 3.649 4.242 -41.374 1.00 59.94 98 VAL A CA 1
ATOM 806 C C . VAL A 1 98 ? 3.758 2.823 -41.975 1.00 59.94 98 VAL A C 1
ATOM 808 O O . VAL A 1 98 ? 4.846 2.340 -42.310 1.00 59.94 98 VAL A O 1
ATOM 811 N N . GLY A 1 99 ? 2.620 2.125 -42.077 1.00 54.56 99 GLY A N 1
ATOM 812 C CA . GLY A 1 99 ? 2.440 0.775 -42.586 1.00 54.56 99 GLY A CA 1
ATOM 813 C C . GLY A 1 99 ? 3.343 0.445 -43.778 1.00 54.56 99 GLY A C 1
ATOM 814 O O . GLY A 1 99 ? 3.489 1.199 -44.738 1.00 54.56 99 GLY A O 1
ATOM 815 N N . HIS A 1 100 ? 3.966 -0.732 -43.692 1.00 48.62 100 HIS A N 1
ATOM 816 C CA . HIS A 1 100 ? 4.837 -1.382 -44.682 1.00 48.62 100 HIS A CA 1
ATOM 817 C C . HIS A 1 100 ? 6.250 -0.824 -44.932 1.00 48.62 100 HIS A C 1
ATOM 819 O O . HIS A 1 100 ? 7.083 -1.586 -45.433 1.00 48.62 100 HIS A O 1
ATOM 825 N N . GLN A 1 101 ? 6.624 0.393 -44.518 1.00 57.12 101 GLN A N 1
ATOM 826 C CA . GLN A 1 101 ? 8.029 0.830 -44.627 1.00 57.12 101 GLN A CA 1
ATOM 827 C C . GLN A 1 101 ? 8.850 0.477 -43.382 1.00 57.12 101 GLN A C 1
ATOM 829 O O . GLN A 1 101 ? 9.239 1.327 -42.583 1.00 57.12 101 GLN A O 1
ATOM 834 N N . PHE A 1 102 ? 9.209 -0.808 -43.272 1.00 61.00 102 PHE A N 1
ATOM 835 C CA . PHE A 1 102 ? 10.092 -1.334 -42.220 1.00 61.00 102 PHE A CA 1
ATOM 836 C C . PHE A 1 102 ? 11.412 -0.547 -42.074 1.00 61.00 102 PHE A C 1
ATOM 838 O O . PHE A 1 102 ? 12.023 -0.531 -41.007 1.00 61.00 102 PHE A O 1
ATOM 845 N N . ARG A 1 103 ? 11.858 0.115 -43.148 1.00 69.81 103 ARG A N 1
ATOM 846 C CA . ARG A 1 103 ? 13.153 0.790 -43.196 1.00 69.81 103 ARG A CA 1
ATOM 847 C C . ARG A 1 103 ? 13.187 2.130 -42.455 1.00 69.81 103 ARG A C 1
ATOM 849 O O . ARG A 1 103 ? 14.162 2.347 -41.756 1.00 69.81 103 ARG A O 1
ATOM 856 N N . VAL A 1 104 ? 12.152 2.979 -42.516 1.00 74.62 104 VAL A N 1
ATOM 857 C CA . VAL A 1 104 ? 12.148 4.281 -41.801 1.00 74.62 104 VAL A CA 1
ATOM 858 C C . VAL A 1 104 ? 12.034 4.076 -40.290 1.00 74.62 104 VAL A C 1
ATOM 860 O O . VAL A 1 104 ? 12.812 4.634 -39.521 1.00 74.62 104 VAL A O 1
ATOM 863 N N . ARG A 1 105 ? 11.155 3.161 -39.865 1.00 77.38 105 ARG A N 1
ATOM 864 C CA . ARG A 1 105 ? 11.028 2.740 -38.460 1.00 77.38 105 ARG A CA 1
ATOM 865 C C . ARG A 1 105 ? 12.326 2.168 -37.881 1.00 77.38 105 ARG A C 1
ATOM 867 O O . ARG A 1 105 ? 12.547 2.225 -36.680 1.00 77.38 105 ARG A O 1
ATOM 874 N N . ARG A 1 106 ? 13.215 1.642 -38.732 1.00 79.81 106 ARG A N 1
ATOM 875 C CA . ARG A 1 106 ? 14.549 1.182 -38.326 1.00 79.81 106 ARG A CA 1
ATOM 876 C C . ARG A 1 106 ? 15.393 2.326 -37.746 1.00 79.81 106 ARG A C 1
ATOM 878 O O . ARG A 1 106 ? 16.107 2.095 -36.782 1.00 79.81 106 ARG A O 1
ATOM 885 N N . PHE A 1 107 ? 15.284 3.532 -38.310 1.00 82.06 107 PHE A N 1
ATOM 886 C CA . PHE A 1 107 ? 15.977 4.747 -37.850 1.00 82.06 107 PHE A CA 1
ATOM 887 C C . PHE A 1 107 ? 15.194 5.503 -36.771 1.00 82.06 107 PHE A C 1
ATOM 889 O O . PHE A 1 107 ? 15.761 6.319 -36.050 1.00 82.06 107 PHE A O 1
ATOM 896 N N . LEU A 1 108 ? 13.904 5.194 -36.639 1.00 83.25 108 LEU A N 1
ATOM 897 C CA . LEU A 1 108 ? 12.982 5.767 -35.665 1.00 83.25 108 LEU A CA 1
ATOM 898 C C . LEU A 1 108 ? 12.399 4.687 -34.746 1.00 83.25 108 LEU A C 1
ATOM 900 O O . LEU A 1 108 ? 11.193 4.468 -34.759 1.00 83.25 108 LEU A O 1
ATOM 904 N N . PRO A 1 109 ? 13.215 3.968 -33.963 1.00 87.00 109 PRO A N 1
ATOM 905 C CA . PRO A 1 109 ? 12.676 3.015 -33.008 1.00 87.00 109 PRO A CA 1
ATOM 906 C C . PRO A 1 109 ? 11.973 3.745 -31.855 1.00 87.00 109 PRO A C 1
ATOM 908 O O . PRO A 1 109 ? 12.460 4.760 -31.358 1.00 87.00 109 PRO A O 1
ATOM 911 N N . GLU A 1 110 ? 10.845 3.208 -31.393 1.00 85.19 110 GLU A N 1
ATOM 912 C CA . GLU A 1 110 ? 10.121 3.742 -30.229 1.00 85.19 110 GLU A CA 1
ATOM 913 C C . GLU A 1 110 ? 10.860 3.501 -28.909 1.00 85.19 110 GLU A C 1
ATOM 915 O O . GLU A 1 110 ? 10.672 4.246 -27.951 1.00 85.19 110 GLU A O 1
ATOM 920 N N . ALA A 1 111 ? 11.714 2.478 -28.860 1.00 89.12 111 ALA A N 1
ATOM 921 C CA . ALA A 1 111 ? 12.622 2.214 -27.753 1.00 89.12 111 ALA A CA 1
ATOM 922 C C . ALA A 1 111 ? 13.898 1.517 -28.246 1.00 89.12 111 ALA A C 1
ATOM 924 O O . ALA A 1 111 ? 13.880 0.796 -29.251 1.00 89.12 111 ALA A O 1
ATOM 925 N N . VAL A 1 112 ? 15.002 1.736 -27.535 1.00 92.31 112 VAL A N 1
ATOM 926 C CA . VAL A 1 112 ? 16.332 1.195 -27.848 1.00 92.31 112 VAL A CA 1
ATOM 927 C C . VAL A 1 112 ? 16.988 0.612 -26.600 1.00 92.31 112 VAL A C 1
ATOM 929 O O . VAL A 1 112 ? 16.742 1.062 -25.483 1.00 92.31 112 VAL A O 1
ATOM 932 N N . ALA A 1 113 ? 17.859 -0.375 -26.797 1.00 94.88 113 ALA A N 1
ATOM 933 C CA . ALA A 1 113 ? 18.833 -0.786 -25.798 1.00 94.88 113 ALA A CA 1
ATOM 934 C C . ALA A 1 113 ? 20.114 0.030 -26.012 1.00 94.88 113 ALA A C 1
ATOM 936 O O . ALA A 1 113 ? 20.834 -0.182 -26.989 1.00 94.88 113 ALA A O 1
ATOM 937 N N . GLN A 1 114 ? 20.386 0.976 -25.119 1.00 95.06 114 GLN A N 1
ATOM 938 C CA . GLN A 1 114 ? 21.639 1.720 -25.100 1.00 95.06 114 GLN A CA 1
ATOM 939 C C . GLN A 1 114 ? 22.714 0.848 -24.465 1.00 95.06 114 GLN A C 1
ATOM 941 O O . GLN A 1 114 ? 22.557 0.385 -23.336 1.00 95.06 114 GLN A O 1
ATOM 946 N N . VAL A 1 115 ? 23.812 0.627 -25.178 1.00 96.44 115 VAL A N 1
ATOM 947 C CA . VAL A 1 115 ? 24.950 -0.156 -24.699 1.00 96.44 115 VAL A CA 1
ATOM 948 C C . VAL A 1 115 ? 26.161 0.752 -24.595 1.00 96.44 115 VAL A C 1
ATOM 950 O O . VAL A 1 115 ? 26.531 1.409 -25.565 1.00 96.44 115 VAL A O 1
ATOM 953 N N . LEU A 1 116 ? 26.800 0.761 -23.430 1.00 94.69 116 LEU A N 1
ATOM 954 C CA . LEU A 1 116 ? 28.038 1.483 -23.177 1.00 94.69 116 LEU A CA 1
ATOM 955 C C . LEU A 1 116 ? 29.143 0.490 -22.804 1.00 94.69 116 LEU A C 1
ATOM 957 O O . LEU A 1 116 ? 29.059 -0.210 -21.796 1.00 94.69 116 LEU A O 1
ATOM 961 N N . LEU A 1 117 ? 30.187 0.433 -23.624 1.00 94.75 117 LEU A N 1
ATOM 962 C CA . LEU A 1 117 ? 31.384 -0.372 -23.416 1.00 94.75 117 LEU A CA 1
ATOM 963 C C . LEU A 1 117 ? 32.499 0.534 -22.895 1.00 94.75 117 LEU A C 1
ATOM 965 O O . LEU A 1 117 ? 32.853 1.506 -23.556 1.00 94.75 117 LEU A O 1
ATOM 969 N N . ILE A 1 118 ? 33.072 0.213 -21.737 1.00 91.81 118 ILE A N 1
ATOM 970 C CA . ILE A 1 118 ? 34.114 1.023 -21.093 1.00 91.81 118 ILE A CA 1
ATOM 971 C C . ILE A 1 118 ? 35.395 0.201 -20.952 1.00 91.81 118 ILE A C 1
ATOM 973 O O . ILE A 1 118 ? 35.390 -0.894 -20.375 1.00 91.81 118 ILE A O 1
ATOM 977 N N . GLN A 1 119 ? 36.502 0.754 -21.448 1.00 91.06 119 GLN A N 1
ATOM 978 C CA . GLN A 1 119 ? 37.828 0.172 -21.284 1.00 91.06 119 GLN A CA 1
ATOM 979 C C . GLN A 1 119 ? 38.260 0.220 -19.805 1.00 91.06 119 GLN A C 1
ATOM 981 O O . GLN A 1 119 ? 38.072 1.245 -19.135 1.00 91.06 119 GLN A O 1
ATOM 986 N N . PRO A 1 120 ? 38.885 -0.845 -19.272 1.00 82.19 120 PRO A N 1
ATOM 987 C CA . PRO A 1 120 ? 39.519 -0.799 -17.957 1.00 82.19 120 PRO A CA 1
ATOM 988 C C . PRO A 1 120 ? 40.502 0.383 -17.859 1.00 82.19 120 PRO A C 1
ATOM 990 O O . PRO A 1 120 ? 41.349 0.551 -18.728 1.00 82.19 120 PRO A O 1
ATOM 993 N N . GLY A 1 121 ? 40.375 1.223 -16.825 1.00 75.62 121 GLY A N 1
ATOM 994 C CA . GLY A 1 121 ? 41.186 2.444 -16.677 1.00 75.62 121 GLY A CA 1
ATOM 995 C C . GLY A 1 121 ? 40.595 3.718 -17.309 1.00 75.62 121 GLY A C 1
ATOM 996 O O . GLY A 1 121 ? 41.198 4.778 -17.174 1.00 75.62 121 GLY A O 1
ATOM 997 N N . HIS A 1 122 ? 39.401 3.646 -17.920 1.00 69.56 122 HIS A N 1
ATOM 998 C CA . HIS A 1 122 ? 38.610 4.778 -18.448 1.00 69.56 122 HIS A CA 1
ATOM 999 C C . HIS A 1 122 ? 39.271 5.599 -19.583 1.00 69.56 122 HIS A C 1
ATOM 1001 O O . HIS A 1 122 ? 38.930 6.767 -19.779 1.00 69.56 122 HIS A O 1
ATOM 1007 N N . GLY A 1 123 ? 40.207 5.011 -20.338 1.00 72.75 123 GLY A N 1
ATOM 1008 C CA . GLY A 1 123 ? 40.884 5.671 -21.466 1.00 72.75 123 GLY A CA 1
ATOM 1009 C C . GLY A 1 123 ? 39.985 5.873 -22.691 1.00 72.75 123 GLY A C 1
ATOM 1010 O O . GLY A 1 123 ? 39.942 6.976 -23.243 1.00 72.75 123 GLY A O 1
ATOM 1011 N N . LEU A 1 124 ? 39.227 4.835 -23.063 1.00 87.06 124 LEU A N 1
ATOM 1012 C CA . LEU A 1 124 ? 38.300 4.785 -24.200 1.00 87.06 124 LEU A CA 1
ATOM 1013 C C . LEU A 1 124 ? 36.944 4.182 -23.810 1.00 87.06 124 LEU A C 1
ATOM 1015 O O . LEU A 1 124 ? 36.840 3.350 -22.903 1.00 87.06 124 LEU A O 1
ATOM 1019 N N . TRP A 1 125 ? 35.898 4.578 -24.528 1.00 91.12 125 TRP A N 1
ATOM 1020 C CA . TRP A 1 125 ? 34.563 4.004 -24.426 1.00 91.12 125 TRP A CA 1
ATOM 1021 C C . TRP A 1 125 ? 33.837 4.020 -25.775 1.00 91.12 125 TRP A C 1
ATOM 1023 O O . TRP A 1 125 ? 34.133 4.823 -26.660 1.00 91.12 125 TRP A O 1
ATOM 1033 N N . VAL A 1 126 ? 32.874 3.111 -25.921 1.00 92.88 126 VAL A N 1
ATOM 1034 C CA . VAL A 1 126 ? 32.001 3.006 -27.094 1.00 92.88 126 VAL A CA 1
ATOM 1035 C C . VAL A 1 126 ? 30.549 2.979 -26.640 1.00 92.88 126 VAL A C 1
ATOM 1037 O O . VAL A 1 126 ? 30.189 2.146 -25.812 1.00 92.88 126 VAL A O 1
ATOM 1040 N N . ARG A 1 127 ? 29.707 3.854 -27.191 1.00 94.06 127 ARG A N 1
ATOM 1041 C CA . ARG A 1 127 ? 28.251 3.829 -27.003 1.00 94.06 127 ARG A CA 1
ATOM 1042 C C . ARG A 1 127 ? 27.573 3.382 -28.295 1.00 94.06 127 ARG A C 1
ATOM 1044 O O . ARG A 1 127 ? 27.974 3.816 -29.370 1.00 94.06 127 ARG A O 1
ATOM 1051 N N . ALA A 1 128 ? 26.552 2.538 -28.188 1.00 95.44 128 ALA A N 1
ATOM 1052 C CA . ALA A 1 128 ? 25.695 2.158 -29.303 1.00 95.44 128 ALA A CA 1
ATOM 1053 C C . ALA A 1 128 ? 24.224 2.061 -28.871 1.00 95.44 128 ALA A C 1
ATOM 1055 O O . ALA A 1 128 ? 23.916 1.369 -27.901 1.00 95.44 128 ALA A O 1
ATOM 1056 N N . ASP A 1 129 ? 23.319 2.688 -29.620 1.00 95.25 129 ASP A N 1
ATOM 1057 C CA . ASP A 1 129 ? 21.872 2.534 -29.450 1.00 95.25 129 ASP A CA 1
ATOM 1058 C C . ASP A 1 129 ? 21.370 1.436 -30.385 1.00 95.25 129 ASP A C 1
ATOM 1060 O O . ASP A 1 129 ? 21.362 1.596 -31.610 1.00 95.25 129 ASP A O 1
ATOM 1064 N N . VAL A 1 130 ? 20.935 0.318 -29.807 1.00 95.25 130 VAL A N 1
ATOM 1065 C CA . VAL A 1 130 ? 20.480 -0.859 -30.546 1.00 95.25 130 VAL A CA 1
ATOM 1066 C C . VAL A 1 130 ? 18.953 -0.917 -30.549 1.00 95.25 130 VAL A C 1
ATOM 1068 O O . VAL A 1 130 ? 18.308 -1.084 -29.516 1.00 95.25 130 VAL A O 1
ATOM 1071 N N . GLY A 1 131 ? 18.357 -0.790 -31.730 1.00 91.88 131 GLY A N 1
ATOM 1072 C CA . GLY A 1 131 ? 16.917 -0.879 -31.933 1.00 91.88 131 GLY A CA 1
ATOM 1073 C C . GLY A 1 131 ? 16.362 -2.312 -31.872 1.00 91.88 131 GLY A C 1
ATOM 1074 O O . GLY A 1 131 ? 17.110 -3.287 -31.780 1.00 91.88 131 GLY A O 1
ATOM 1075 N N . PRO A 1 132 ? 15.038 -2.482 -32.028 1.00 89.00 132 PRO A N 1
ATOM 1076 C CA . PRO A 1 132 ? 14.335 -3.713 -31.653 1.00 89.00 132 PRO A CA 1
ATOM 1077 C C . PRO A 1 132 ? 14.734 -4.981 -32.400 1.00 89.00 132 PRO A C 1
ATOM 1079 O O . PRO A 1 132 ? 14.583 -6.082 -31.879 1.00 89.00 132 PRO A O 1
ATOM 1082 N N . ARG A 1 133 ? 15.248 -4.845 -33.626 1.00 89.06 133 ARG A N 1
ATOM 1083 C CA . ARG A 1 133 ? 15.743 -5.966 -34.444 1.00 89.06 133 ARG A CA 1
ATOM 1084 C C . ARG A 1 133 ? 17.268 -5.994 -34.568 1.00 89.06 133 ARG A C 1
ATOM 1086 O O . ARG A 1 133 ? 17.787 -6.591 -35.504 1.00 89.06 133 ARG A O 1
ATOM 1093 N N . GLY A 1 134 ? 17.976 -5.312 -33.670 1.00 89.94 134 GLY A N 1
ATOM 1094 C CA . GLY A 1 134 ? 19.436 -5.284 -33.663 1.00 89.94 134 GLY A CA 1
ATOM 1095 C C . GLY A 1 134 ? 20.076 -4.250 -34.590 1.00 89.94 134 GLY A C 1
ATOM 1096 O O . GLY A 1 134 ? 21.271 -4.322 -34.847 1.00 89.94 134 GLY A O 1
ATOM 1097 N N . PHE A 1 135 ? 19.310 -3.297 -35.128 1.00 91.00 135 PHE A N 1
ATOM 1098 C CA . PHE A 1 135 ? 19.897 -2.208 -35.909 1.00 91.00 135 PHE A CA 1
ATOM 1099 C C . PHE A 1 135 ? 20.473 -1.131 -35.005 1.00 91.00 135 PHE A C 1
ATOM 1101 O O . PHE A 1 135 ? 19.789 -0.682 -34.093 1.00 91.00 135 PHE A O 1
ATOM 1108 N N . VAL A 1 136 ? 21.684 -0.678 -35.305 1.00 92.75 136 VAL A N 1
ATOM 1109 C CA . VAL A 1 136 ? 22.338 0.386 -34.549 1.00 92.75 136 VAL A CA 1
ATOM 1110 C C . VAL A 1 136 ? 21.951 1.742 -35.133 1.00 92.75 136 VAL A C 1
ATOM 1112 O O . VAL A 1 136 ? 22.309 2.054 -36.271 1.00 92.75 136 VAL A O 1
ATOM 1115 N N . THR A 1 137 ? 21.199 2.526 -34.361 1.00 90.69 137 THR A N 1
ATOM 1116 C CA . THR A 1 137 ? 20.756 3.875 -34.749 1.00 90.69 137 THR A CA 1
ATOM 1117 C C . THR A 1 137 ? 21.759 4.955 -34.379 1.00 90.69 137 THR A C 1
ATOM 1119 O O . THR A 1 137 ? 21.891 5.938 -35.097 1.00 90.69 137 THR A O 1
ATOM 1122 N N . ASP A 1 138 ? 22.456 4.780 -33.263 1.00 91.81 138 ASP A N 1
ATOM 1123 C CA . ASP A 1 138 ? 23.481 5.707 -32.789 1.00 91.81 138 ASP A CA 1
ATOM 1124 C C . ASP A 1 138 ? 24.724 4.903 -32.430 1.00 91.81 138 ASP A C 1
ATOM 1126 O O . ASP A 1 138 ? 24.610 3.798 -31.898 1.00 91.81 138 ASP A O 1
ATOM 1130 N N . PHE A 1 139 ? 25.897 5.419 -32.765 1.00 93.00 139 PHE A N 1
ATOM 1131 C CA . PHE A 1 139 ? 27.175 4.823 -32.416 1.00 93.00 139 PHE A CA 1
ATOM 1132 C C . PHE A 1 139 ? 28.214 5.916 -32.207 1.00 93.00 139 PHE A C 1
ATOM 1134 O O . PHE A 1 139 ? 28.317 6.846 -33.006 1.00 93.00 139 PHE A O 1
ATOM 1141 N N . ARG A 1 140 ? 29.019 5.792 -31.153 1.00 90.81 140 ARG A N 1
ATOM 1142 C CA . ARG A 1 140 ? 30.086 6.746 -30.850 1.00 90.81 140 ARG A CA 1
ATOM 1143 C C . ARG A 1 140 ? 31.250 6.078 -30.140 1.00 90.81 140 ARG A C 1
ATOM 1145 O O . ARG A 1 140 ? 31.044 5.347 -29.176 1.00 90.81 140 ARG A O 1
ATOM 1152 N N . ILE A 1 141 ? 32.460 6.401 -30.577 1.00 89.12 141 ILE A N 1
ATOM 1153 C CA . ILE A 1 141 ? 33.729 6.105 -29.917 1.00 89.12 141 ILE A CA 1
ATOM 1154 C C . ILE A 1 141 ? 34.275 7.421 -29.369 1.00 89.12 141 ILE A C 1
ATOM 1156 O O . ILE A 1 141 ? 34.417 8.390 -30.111 1.00 89.12 141 ILE A O 1
ATOM 1160 N N . ALA A 1 142 ? 34.605 7.459 -28.083 1.00 84.62 142 ALA A N 1
ATOM 1161 C CA . ALA A 1 142 ? 35.202 8.636 -27.461 1.00 84.62 142 ALA A CA 1
ATOM 1162 C C . ALA A 1 142 ? 36.080 8.244 -26.264 1.00 84.62 142 ALA A C 1
ATOM 1164 O O . ALA A 1 142 ? 36.003 7.133 -25.742 1.00 84.62 142 ALA A O 1
ATOM 1165 N N . GLY A 1 143 ? 36.971 9.143 -25.843 1.00 77.31 143 GLY A N 1
ATOM 1166 C CA . GLY A 1 143 ? 37.929 8.870 -24.772 1.00 77.31 143 GLY A CA 1
ATOM 1167 C C . GLY A 1 143 ? 39.104 9.843 -24.753 1.00 77.31 143 GLY A C 1
ATOM 1168 O O . GLY A 1 143 ? 39.293 10.618 -25.686 1.00 77.31 143 GLY A O 1
ATOM 1169 N N . ARG A 1 144 ? 39.927 9.787 -23.700 1.00 64.81 144 ARG A N 1
ATOM 1170 C CA . ARG A 1 144 ? 41.136 10.628 -23.555 1.00 64.81 144 ARG A CA 1
ATOM 1171 C C . ARG A 1 144 ? 42.206 10.319 -24.606 1.00 64.81 144 ARG A C 1
ATOM 1173 O O . ARG A 1 144 ? 43.036 11.176 -24.903 1.00 64.81 144 ARG A O 1
ATOM 1180 N N . GLU A 1 145 ? 42.193 9.100 -25.138 1.00 60.72 145 GLU A N 1
ATOM 1181 C CA . GLU A 1 145 ? 43.152 8.614 -26.137 1.00 60.72 145 GLU A CA 1
ATOM 1182 C C . GLU A 1 145 ? 42.707 8.885 -27.582 1.00 60.72 145 GLU A C 1
ATOM 1184 O O . GLU A 1 145 ? 43.530 8.812 -28.493 1.00 60.72 145 GLU A O 1
ATOM 1189 N N . VAL A 1 146 ? 41.446 9.286 -27.803 1.00 63.56 146 VAL A N 1
ATOM 1190 C CA . VAL A 1 146 ? 40.964 9.785 -29.102 1.00 63.56 146 VAL A CA 1
ATOM 1191 C C . VAL A 1 146 ? 41.471 11.219 -29.281 1.00 63.56 146 VAL A C 1
ATOM 1193 O O . VAL A 1 146 ? 40.737 12.190 -29.123 1.00 63.56 146 VAL A O 1
ATOM 1196 N N . ARG A 1 147 ? 42.775 11.387 -29.526 1.00 55.19 147 ARG A N 1
ATOM 1197 C CA . ARG A 1 147 ? 43.340 12.697 -29.879 1.00 55.19 147 ARG A CA 1
ATOM 1198 C C . ARG A 1 147 ? 43.000 13.019 -31.329 1.00 55.19 147 ARG A C 1
ATOM 1200 O O . ARG A 1 147 ? 43.219 12.192 -32.212 1.00 55.19 147 ARG A O 1
ATOM 1207 N N . ALA A 1 148 ? 42.531 14.241 -31.574 1.00 55.22 148 ALA A N 1
ATOM 1208 C CA . ALA A 1 148 ? 42.449 14.781 -32.923 1.00 55.22 148 ALA A CA 1
ATOM 1209 C C . ALA A 1 148 ? 43.836 14.692 -33.595 1.00 55.22 148 ALA A C 1
ATOM 1211 O O . ALA A 1 148 ? 44.843 15.003 -32.946 1.00 55.22 148 ALA A O 1
ATOM 1212 N N . PRO A 1 149 ? 43.925 14.249 -34.860 1.00 59.47 149 PRO A N 1
ATOM 1213 C CA . PRO A 1 149 ? 45.201 14.187 -35.559 1.00 59.47 149 PRO A CA 1
ATOM 1214 C C . PRO A 1 149 ? 45.832 15.588 -35.647 1.00 59.47 149 PRO A C 1
ATOM 1216 O O . PRO A 1 149 ? 45.129 16.584 -35.807 1.00 59.47 149 PRO A O 1
ATOM 1219 N N . ALA A 1 150 ? 47.166 15.671 -35.553 1.00 56.88 150 ALA A N 1
ATOM 1220 C CA . ALA A 1 150 ? 47.913 16.941 -35.553 1.00 56.88 150 ALA A CA 1
ATOM 1221 C C . ALA A 1 150 ? 47.710 17.779 -36.834 1.00 56.88 150 ALA A C 1
ATOM 1223 O O . ALA A 1 150 ? 47.929 18.987 -36.831 1.00 56.88 150 ALA A O 1
ATOM 1224 N N . SER A 1 151 ? 47.265 17.140 -37.917 1.00 58.91 151 SER A N 1
ATOM 1225 C CA . SER A 1 151 ? 46.725 17.784 -39.110 1.00 58.91 151 SER A CA 1
ATOM 1226 C C . SER A 1 151 ? 45.461 17.040 -39.536 1.00 58.91 151 SER A C 1
ATOM 1228 O O . SER A 1 151 ? 45.426 15.808 -39.538 1.00 58.91 151 SER A O 1
ATOM 1230 N N . LEU A 1 152 ? 44.402 17.781 -39.859 1.00 63.78 152 LEU A N 1
ATOM 1231 C CA . LEU A 1 152 ? 43.199 17.192 -40.438 1.00 63.78 152 LEU A CA 1
ATOM 1232 C C . LEU A 1 152 ? 43.531 16.753 -41.875 1.00 63.78 152 LEU A C 1
ATOM 1234 O O . LEU A 1 152 ? 44.073 17.572 -42.621 1.00 63.78 152 LEU A O 1
ATOM 1238 N N . PRO A 1 153 ? 43.217 15.512 -42.288 1.00 66.62 153 PRO A N 1
ATOM 1239 C CA . PRO A 1 153 ? 43.450 15.065 -43.664 1.00 66.62 153 PRO A CA 1
ATOM 1240 C C . PRO A 1 153 ? 42.697 15.938 -44.684 1.00 66.62 153 PRO A C 1
ATOM 1242 O O . PRO A 1 153 ? 41.849 16.742 -44.297 1.00 66.62 153 PRO A O 1
ATOM 1245 N N . PRO A 1 154 ? 42.961 15.824 -45.995 1.00 71.19 154 PRO A N 1
ATOM 1246 C CA . PRO A 1 154 ? 42.189 16.534 -47.018 1.00 71.19 154 PRO A CA 1
ATOM 1247 C C . PRO A 1 154 ? 40.680 16.270 -46.883 1.00 71.19 154 PRO A C 1
ATOM 1249 O O . PRO A 1 154 ? 40.274 15.181 -46.473 1.00 71.19 154 PRO A O 1
ATOM 1252 N N . GLU A 1 155 ? 39.846 17.270 -47.184 1.00 76.12 155 GLU A N 1
ATOM 1253 C CA . GLU A 1 155 ? 38.377 17.175 -47.068 1.00 76.12 155 GLU A CA 1
ATOM 1254 C C . GLU A 1 155 ? 37.814 15.967 -47.819 1.00 76.12 155 GLU A C 1
ATOM 1256 O O . GLU A 1 155 ? 36.978 15.242 -47.282 1.00 76.12 155 GLU A O 1
ATOM 1261 N N . GLU A 1 156 ? 38.346 15.708 -49.011 1.00 77.69 156 GLU A N 1
ATOM 1262 C CA . GLU A 1 156 ? 37.929 14.620 -49.894 1.00 77.69 156 GLU A CA 1
ATOM 1263 C C . GLU A 1 156 ? 38.036 13.241 -49.233 1.00 77.69 156 GLU A C 1
ATOM 1265 O O . GLU A 1 156 ? 37.135 12.421 -49.383 1.00 77.69 156 GLU A O 1
ATOM 1270 N N . VAL A 1 157 ? 39.088 12.994 -48.442 1.00 79.31 157 VAL A N 1
ATOM 1271 C CA . VAL A 1 157 ? 39.306 11.698 -47.775 1.00 79.31 157 VAL A CA 1
ATOM 1272 C C . VAL A 1 157 ? 38.286 11.488 -46.657 1.00 79.31 157 VAL A C 1
ATOM 1274 O O . VAL A 1 157 ? 37.662 10.431 -46.572 1.00 79.31 157 VAL A O 1
ATOM 1277 N N . SER A 1 158 ? 38.066 12.508 -45.819 1.00 80.06 158 SER A N 1
ATOM 1278 C CA . SER A 1 158 ? 37.074 12.430 -44.739 1.00 80.06 158 SER A CA 1
ATOM 1279 C C . SER A 1 158 ? 35.645 12.354 -45.284 1.00 80.06 158 SER A C 1
ATOM 1281 O O . SER A 1 158 ? 34.823 11.623 -44.735 1.00 80.06 158 SER A O 1
ATOM 1283 N N . ARG A 1 159 ? 35.353 13.078 -46.373 1.00 82.94 159 ARG A N 1
ATOM 1284 C CA . ARG A 1 159 ? 34.050 13.057 -47.043 1.00 82.94 159 ARG A CA 1
ATOM 1285 C C . ARG A 1 159 ? 33.777 11.698 -47.682 1.00 82.94 159 ARG A C 1
ATOM 1287 O O . ARG A 1 159 ? 32.697 11.157 -47.476 1.00 82.94 159 ARG A O 1
ATOM 1294 N N . ALA A 1 160 ? 34.755 11.114 -48.377 1.00 84.06 160 ALA A N 1
ATOM 1295 C CA . ALA A 1 160 ? 34.621 9.789 -48.980 1.00 84.06 160 ALA A CA 1
ATOM 1296 C C . ALA A 1 160 ? 34.369 8.697 -47.928 1.00 84.06 160 ALA A C 1
ATOM 1298 O O . ALA A 1 160 ? 33.500 7.849 -48.127 1.00 84.06 160 ALA A O 1
ATOM 1299 N N . ALA A 1 161 ? 35.071 8.743 -46.787 1.00 84.38 161 ALA A N 1
ATOM 1300 C CA . ALA A 1 161 ? 34.829 7.827 -45.671 1.00 84.38 161 ALA A CA 1
ATOM 1301 C C . ALA A 1 161 ? 33.408 7.982 -45.098 1.00 84.38 161 ALA A C 1
ATOM 1303 O O . ALA A 1 161 ? 32.719 6.989 -44.865 1.00 84.38 161 ALA A O 1
ATOM 1304 N N . ALA A 1 162 ? 32.942 9.223 -44.926 1.00 84.88 162 ALA A N 1
ATOM 1305 C CA . ALA A 1 162 ? 31.605 9.498 -44.411 1.00 84.88 162 ALA A CA 1
ATOM 1306 C C . ALA A 1 162 ? 30.490 9.082 -45.393 1.00 84.88 162 ALA A C 1
ATOM 1308 O O . ALA A 1 162 ? 29.487 8.505 -44.977 1.00 84.88 162 ALA A O 1
ATOM 1309 N N . GLU A 1 163 ? 30.666 9.321 -46.696 1.00 85.75 163 GLU A N 1
ATOM 1310 C CA . GLU A 1 163 ? 29.723 8.902 -47.743 1.00 85.75 163 GLU A CA 1
ATOM 1311 C C . GLU A 1 163 ? 29.678 7.372 -47.910 1.00 85.75 163 GLU A C 1
ATOM 1313 O O . GLU A 1 163 ? 28.602 6.812 -48.139 1.00 85.75 163 GLU A O 1
ATOM 1318 N N . ALA A 1 164 ? 30.816 6.683 -47.761 1.00 86.06 164 ALA A N 1
ATOM 1319 C CA . ALA A 1 164 ? 30.884 5.223 -47.786 1.00 86.06 164 ALA A CA 1
ATOM 1320 C C . ALA A 1 164 ? 30.116 4.597 -46.610 1.00 86.06 164 ALA A C 1
ATOM 1322 O O . ALA A 1 164 ? 29.248 3.750 -46.838 1.00 86.06 164 ALA A O 1
ATOM 1323 N N . GLU A 1 165 ? 30.361 5.078 -45.385 1.00 86.69 165 GLU A N 1
ATOM 1324 C CA . GLU A 1 165 ? 29.640 4.654 -44.176 1.00 86.69 165 GLU A CA 1
ATOM 1325 C C . GLU A 1 165 ? 28.136 4.910 -44.313 1.00 86.69 165 GLU A C 1
ATOM 1327 O O . GLU A 1 165 ? 27.311 4.032 -44.058 1.00 86.69 165 GLU A O 1
ATOM 1332 N N . LEU A 1 166 ? 27.758 6.102 -44.782 1.00 85.19 166 LEU A N 1
ATOM 1333 C CA . LEU A 1 166 ? 26.361 6.464 -44.991 1.00 85.19 166 LEU A CA 1
ATOM 1334 C C . LEU A 1 166 ? 25.675 5.516 -45.985 1.00 85.19 166 LEU A C 1
ATOM 1336 O O . LEU A 1 166 ? 24.548 5.076 -45.751 1.00 85.19 166 LEU A O 1
ATOM 1340 N N . LYS A 1 167 ? 26.348 5.181 -47.091 1.00 83.81 167 LYS A N 1
ATOM 1341 C CA . LYS A 1 167 ? 25.823 4.282 -48.126 1.00 83.81 167 LYS A CA 1
ATOM 1342 C C . LYS A 1 167 ? 25.622 2.861 -47.600 1.00 83.81 167 LYS A C 1
ATOM 1344 O O . LYS A 1 167 ? 24.596 2.247 -47.910 1.00 83.81 167 LYS A O 1
ATOM 1349 N N . GLU A 1 168 ? 26.563 2.355 -46.807 1.00 84.81 168 GLU A N 1
ATOM 1350 C CA . GLU A 1 168 ? 26.461 1.048 -46.151 1.00 84.81 168 GLU A CA 1
ATOM 1351 C C . GLU A 1 168 ? 25.332 1.031 -45.110 1.00 84.81 168 GLU A C 1
ATOM 1353 O O . GLU A 1 168 ? 24.495 0.124 -45.099 1.00 84.81 168 GLU A O 1
ATOM 1358 N N . TRP A 1 169 ? 25.239 2.084 -44.297 1.00 84.44 169 TRP A N 1
ATOM 1359 C CA . TRP A 1 169 ? 24.272 2.200 -43.209 1.00 84.44 169 TRP A CA 1
ATOM 1360 C C . TRP A 1 169 ? 22.821 2.360 -43.694 1.00 84.44 169 TRP A C 1
ATOM 1362 O O . TRP A 1 169 ? 21.910 1.692 -43.190 1.00 84.44 169 TRP A O 1
ATOM 1372 N N . ILE A 1 170 ? 22.597 3.206 -44.706 1.00 76.38 170 ILE A N 1
ATOM 1373 C CA . ILE A 1 170 ? 21.287 3.458 -45.333 1.00 76.38 170 ILE A CA 1
ATOM 1374 C C . ILE A 1 170 ? 20.853 2.273 -46.212 1.00 76.38 170 ILE A C 1
ATOM 1376 O O . ILE A 1 170 ? 19.652 2.042 -46.373 1.00 76.38 170 ILE A O 1
ATOM 1380 N N . GLY A 1 171 ? 21.792 1.499 -46.768 1.00 67.00 171 GLY A N 1
ATOM 1381 C CA . GLY A 1 171 ? 21.509 0.256 -47.488 1.00 67.00 171 GLY A CA 1
ATOM 1382 C C . GLY A 1 171 ? 20.491 0.424 -48.622 1.00 67.00 171 GLY A C 1
ATOM 1383 O O . GLY A 1 171 ? 19.339 -0.000 -48.509 1.00 67.00 171 GLY A O 1
ATOM 1384 N N . GLY A 1 172 ? 20.894 1.074 -49.719 1.00 58.75 172 GLY A N 1
ATOM 1385 C CA . GLY A 1 172 ? 20.102 1.187 -50.954 1.00 58.75 172 GLY A CA 1
ATOM 1386 C C . GLY A 1 172 ? 18.678 1.745 -50.792 1.00 58.75 172 GLY A C 1
ATOM 1387 O O . GLY A 1 172 ? 17.825 1.477 -51.636 1.00 58.75 172 GLY A O 1
ATOM 1388 N N . MET A 1 173 ? 18.360 2.454 -49.700 1.00 61.91 173 MET A N 1
ATOM 1389 C CA . MET A 1 173 ? 17.069 3.134 -49.573 1.00 61.91 173 MET A CA 1
ATOM 1390 C C . MET A 1 173 ? 16.944 4.233 -50.629 1.00 61.91 173 MET A C 1
ATOM 1392 O O . MET A 1 173 ? 17.874 5.003 -50.854 1.00 61.91 173 MET A O 1
ATOM 1396 N N . ALA A 1 174 ? 15.761 4.337 -51.236 1.00 53.72 174 ALA A N 1
ATOM 1397 C CA . ALA A 1 174 ? 15.401 5.448 -52.108 1.00 53.72 174 ALA A CA 1
ATOM 1398 C C . ALA A 1 174 ? 15.152 6.713 -51.268 1.00 53.72 174 ALA A C 1
ATOM 1400 O O . ALA A 1 174 ? 14.009 7.074 -50.986 1.00 53.72 174 ALA A O 1
ATOM 1401 N N . VAL A 1 175 ? 16.231 7.358 -50.832 1.00 62.22 175 VAL A N 1
ATOM 1402 C CA . VAL A 1 175 ? 16.194 8.605 -50.064 1.00 62.22 175 VAL A CA 1
ATOM 1403 C C . VAL A 1 175 ? 16.357 9.786 -51.018 1.00 62.22 175 VAL A C 1
ATOM 1405 O O . VAL A 1 175 ? 17.208 9.756 -51.906 1.00 62.22 175 VAL A O 1
ATOM 1408 N N . ARG A 1 176 ? 15.537 10.830 -50.860 1.00 59.94 176 ARG A N 1
ATOM 1409 C CA . ARG A 1 176 ? 15.761 12.111 -51.537 1.00 59.94 176 ARG A CA 1
ATOM 1410 C C . ARG A 1 176 ? 16.590 12.987 -50.600 1.00 59.94 176 ARG A C 1
ATOM 1412 O O . ARG A 1 176 ? 16.078 13.437 -49.581 1.00 59.94 176 ARG A O 1
ATOM 1419 N N . PHE A 1 177 ? 17.860 13.203 -50.931 1.00 65.88 177 PHE A N 1
ATOM 1420 C CA . PHE A 1 177 ? 18.677 14.192 -50.230 1.00 65.88 177 PHE A CA 1
ATOM 1421 C C . PHE A 1 177 ? 18.151 15.590 -50.557 1.00 65.88 177 PHE A C 1
ATOM 1423 O O . PHE A 1 177 ? 17.929 15.911 -51.727 1.00 65.88 177 PHE A O 1
ATOM 1430 N N . LEU A 1 178 ? 17.897 16.394 -49.524 1.00 61.66 178 LEU A N 1
ATOM 1431 C CA . LEU A 1 178 ? 17.333 17.735 -49.685 1.00 61.66 178 LEU A CA 1
ATOM 1432 C C . LEU A 1 178 ? 18.388 18.747 -50.150 1.00 61.66 178 LEU A C 1
ATOM 1434 O O . LEU A 1 178 ? 18.055 19.687 -50.870 1.00 61.66 178 LEU A O 1
ATOM 1438 N N . ARG A 1 179 ? 19.646 18.563 -49.721 1.00 66.19 179 ARG A N 1
ATOM 1439 C CA . ARG A 1 179 ? 20.804 19.438 -49.977 1.00 66.19 179 ARG A CA 1
ATOM 1440 C C . ARG A 1 179 ? 22.112 18.632 -49.957 1.00 66.19 179 ARG A C 1
ATOM 1442 O O . ARG A 1 179 ? 22.117 17.480 -49.519 1.00 66.19 179 ARG A O 1
ATOM 1449 N N . GLU A 1 180 ? 23.202 19.245 -50.420 1.00 67.19 180 GLU A N 1
ATOM 1450 C CA . GLU A 1 180 ? 24.569 18.746 -50.201 1.00 67.19 180 GLU A CA 1
ATOM 1451 C C . GLU A 1 180 ? 24.920 18.715 -48.697 1.00 67.19 180 GLU A C 1
ATOM 1453 O O . GLU A 1 1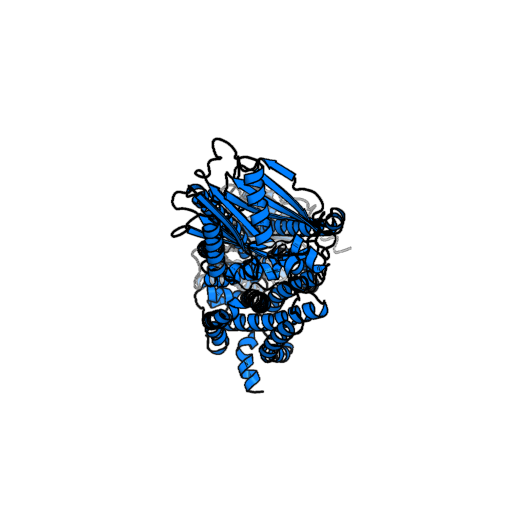80 ? 24.331 19.486 -47.933 1.00 67.19 180 GLU A O 1
ATOM 1458 N N . PRO A 1 181 ? 25.829 17.824 -48.247 1.00 75.62 181 PRO A N 1
ATOM 1459 C CA . PRO A 1 181 ? 26.148 17.687 -46.829 1.00 75.62 181 PRO A CA 1
ATOM 1460 C C . PRO A 1 181 ? 26.728 18.971 -46.235 1.00 75.62 181 PRO A C 1
ATOM 1462 O O . PRO A 1 181 ? 27.718 19.507 -46.730 1.00 75.62 181 PRO A O 1
ATOM 1465 N N . GLU A 1 182 ? 26.149 19.424 -45.124 1.00 78.81 182 GLU A N 1
ATOM 1466 C CA . GLU A 1 182 ? 26.707 20.522 -44.335 1.00 78.81 182 GLU A CA 1
ATOM 1467 C C . GLU A 1 182 ? 27.926 19.994 -43.563 1.00 78.81 182 GLU A C 1
ATOM 1469 O O . GLU A 1 182 ? 27.817 19.042 -42.781 1.00 78.81 182 GLU A O 1
ATOM 1474 N N . MET A 1 183 ? 29.094 20.599 -43.797 1.00 76.00 183 MET A N 1
ATOM 1475 C CA . MET A 1 183 ? 30.339 20.263 -43.105 1.00 76.00 183 MET A CA 1
ATOM 1476 C C . MET A 1 183 ? 30.572 21.235 -41.949 1.00 76.00 183 MET A C 1
ATOM 1478 O O . MET A 1 183 ? 30.513 22.454 -42.108 1.00 76.00 183 MET A O 1
ATOM 1482 N N . SER A 1 184 ? 30.835 20.680 -40.770 1.00 77.00 184 SER A N 1
ATOM 1483 C CA . SER A 1 184 ? 31.193 21.437 -39.571 1.00 77.00 184 SER A CA 1
ATOM 1484 C C . SER A 1 184 ? 32.293 20.716 -38.796 1.00 77.00 184 SER A C 1
ATOM 1486 O O . SER A 1 184 ? 32.496 19.511 -38.944 1.00 77.00 184 SER A O 1
ATOM 1488 N N . VAL A 1 185 ? 33.022 21.444 -37.953 1.00 69.00 185 VAL A N 1
ATOM 1489 C CA . VAL A 1 185 ? 33.907 20.820 -36.961 1.00 69.00 185 VAL A CA 1
ATOM 1490 C C . VAL A 1 185 ? 33.061 20.492 -35.738 1.00 69.00 185 VAL A C 1
ATOM 1492 O O . VAL A 1 185 ? 32.347 21.362 -35.235 1.00 69.00 185 VAL A O 1
ATOM 1495 N N . ALA A 1 186 ? 33.121 19.248 -35.263 1.00 65.25 186 ALA A N 1
ATOM 1496 C CA . ALA A 1 186 ? 32.369 18.848 -34.083 1.00 65.25 186 ALA A CA 1
ATOM 1497 C C . ALA A 1 186 ? 32.832 19.666 -32.861 1.00 65.25 186 ALA A C 1
ATOM 1499 O O . ALA A 1 186 ? 33.991 19.600 -32.448 1.00 65.25 186 ALA A O 1
ATOM 1500 N N . ALA A 1 187 ? 31.914 20.459 -32.301 1.00 59.38 187 ALA A N 1
ATOM 1501 C CA . ALA A 1 187 ? 32.155 21.303 -31.128 1.00 59.38 187 ALA A CA 1
ATOM 1502 C C . ALA A 1 187 ? 31.983 20.545 -29.797 1.00 59.38 187 ALA A C 1
ATOM 1504 O O . ALA A 1 187 ? 32.322 21.064 -28.732 1.00 59.38 187 ALA A O 1
ATOM 1505 N N . ASP A 1 188 ? 31.447 19.323 -29.849 1.00 63.88 188 ASP A N 1
ATOM 1506 C CA . ASP A 1 188 ? 31.189 18.495 -28.674 1.00 63.88 188 ASP A CA 1
ATOM 1507 C C . ASP A 1 188 ? 32.512 18.041 -28.040 1.00 63.88 188 ASP A C 1
ATOM 1509 O O . ASP A 1 188 ? 33.412 17.571 -28.737 1.00 63.88 188 ASP A O 1
ATOM 1513 N N . ARG A 1 189 ? 32.620 18.101 -26.703 1.00 59.91 189 ARG A N 1
ATOM 1514 C CA . ARG A 1 189 ? 33.813 17.631 -25.960 1.00 59.91 189 ARG A CA 1
ATOM 1515 C C . ARG A 1 189 ? 34.214 16.189 -26.302 1.00 59.91 189 ARG A C 1
ATOM 1517 O O . ARG A 1 189 ? 35.387 15.856 -26.204 1.00 59.91 189 ARG A O 1
ATOM 1524 N N . GLU A 1 190 ? 33.247 15.356 -26.682 1.00 64.12 190 GLU A N 1
ATOM 1525 C CA . GLU A 1 190 ? 33.418 13.932 -27.002 1.00 64.12 190 GLU A CA 1
ATOM 1526 C C . GLU A 1 190 ? 33.964 13.677 -28.418 1.00 64.12 190 GLU A C 1
ATOM 1528 O O . GLU A 1 190 ? 34.486 12.597 -28.675 1.00 64.12 190 GLU A O 1
ATOM 1533 N N . ALA A 1 191 ? 33.854 14.654 -29.324 1.00 58.91 191 ALA A N 1
ATOM 1534 C CA . ALA A 1 191 ? 34.253 14.554 -30.732 1.00 58.91 191 ALA A CA 1
ATOM 1535 C C . ALA A 1 191 ? 35.184 15.710 -31.148 1.00 58.91 191 ALA A C 1
ATOM 1537 O O . ALA A 1 191 ? 35.297 16.037 -32.329 1.00 58.91 191 ALA A O 1
ATOM 1538 N N . ALA A 1 192 ? 35.837 16.353 -30.174 1.00 58.06 192 ALA A N 1
ATOM 1539 C CA . ALA A 1 192 ? 36.640 17.548 -30.390 1.00 58.06 192 ALA A CA 1
ATOM 1540 C C . ALA A 1 192 ? 37.740 17.295 -31.437 1.00 58.06 192 ALA A C 1
ATOM 1542 O O . ALA A 1 192 ? 38.653 16.498 -31.223 1.00 58.06 192 ALA A O 1
ATOM 1543 N N . GLY A 1 193 ? 37.641 17.988 -32.576 1.00 63.25 193 GLY A N 1
ATOM 1544 C CA . GLY A 1 193 ? 38.570 17.864 -33.702 1.00 63.25 193 GLY A CA 1
ATOM 1545 C C . GLY A 1 193 ? 38.201 16.815 -34.761 1.00 63.25 193 GLY A C 1
ATOM 1546 O O . GLY A 1 193 ? 38.974 16.629 -35.696 1.00 63.25 193 GLY A O 1
ATOM 1547 N N . ALA A 1 194 ? 37.037 16.163 -34.673 1.00 75.38 194 ALA A N 1
ATOM 1548 C CA . ALA A 1 194 ? 36.467 15.386 -35.777 1.00 75.38 194 ALA A CA 1
ATOM 1549 C C . ALA A 1 194 ? 35.717 16.294 -36.772 1.00 75.38 194 ALA A C 1
ATOM 1551 O O . ALA A 1 194 ? 35.131 17.316 -36.394 1.00 75.38 194 ALA A O 1
ATOM 1552 N N . ARG A 1 195 ? 35.708 15.912 -38.055 1.00 82.81 195 ARG A N 1
ATOM 1553 C CA . ARG A 1 195 ? 34.849 16.537 -39.070 1.00 82.81 195 ARG A CA 1
ATOM 1554 C C . ARG A 1 195 ? 33.476 15.885 -39.045 1.00 82.81 195 ARG A C 1
ATOM 1556 O O . ARG A 1 195 ? 33.372 14.673 -39.213 1.00 82.81 195 ARG A O 1
ATOM 1563 N N . ARG A 1 196 ? 32.445 16.703 -38.863 1.00 85.56 196 ARG A N 1
ATOM 1564 C CA . ARG A 1 196 ? 31.043 16.300 -38.851 1.00 85.56 196 ARG A CA 1
ATOM 1565 C C . ARG A 1 196 ? 30.412 16.608 -40.196 1.00 85.56 196 ARG A C 1
ATOM 1567 O O . ARG A 1 196 ? 30.311 17.772 -40.587 1.00 85.56 196 ARG A O 1
ATOM 1574 N N . PHE A 1 197 ? 29.939 15.565 -40.860 1.00 86.94 197 PHE A N 1
ATOM 1575 C CA . PHE A 1 197 ? 29.137 15.674 -42.069 1.00 86.94 197 PHE A CA 1
ATOM 1576 C C . PHE A 1 197 ? 27.670 15.439 -41.718 1.00 86.94 197 PHE A C 1
ATOM 1578 O O . PHE A 1 197 ? 27.338 14.447 -41.065 1.00 86.94 197 PHE A O 1
ATOM 1585 N N . THR A 1 198 ? 26.802 16.370 -42.115 1.00 87.00 198 THR A N 1
ATOM 1586 C CA . THR A 1 198 ? 25.370 16.333 -41.796 1.00 87.00 198 THR A CA 1
ATOM 1587 C C . THR A 1 198 ? 24.540 16.221 -43.067 1.00 87.00 198 THR A C 1
ATOM 1589 O O . THR A 1 198 ? 24.601 17.094 -43.931 1.00 87.00 198 THR A O 1
ATOM 1592 N N . TRP A 1 199 ? 23.716 15.177 -43.153 1.00 87.88 199 TRP A N 1
ATOM 1593 C CA . TRP A 1 199 ? 22.731 14.993 -44.215 1.00 87.88 199 TRP A CA 1
ATOM 1594 C C . TRP A 1 199 ? 21.326 15.146 -43.662 1.00 87.88 199 TRP A C 1
ATOM 1596 O O . TRP A 1 199 ? 20.974 14.568 -42.636 1.00 87.88 199 TRP A O 1
ATOM 1606 N N . ARG A 1 200 ? 20.509 15.893 -44.397 1.00 84.69 200 ARG A N 1
ATOM 1607 C CA . ARG A 1 200 ? 19.091 16.092 -44.117 1.00 84.69 200 ARG A CA 1
ATOM 1608 C C . ARG A 1 200 ? 18.272 15.362 -45.163 1.00 84.69 200 ARG A C 1
ATOM 1610 O O . ARG A 1 200 ? 18.478 15.557 -46.368 1.00 84.69 200 ARG A O 1
ATOM 1617 N N . LEU A 1 201 ? 17.365 14.511 -44.707 1.00 79.69 201 LEU A N 1
ATOM 1618 C CA . LEU A 1 201 ? 16.508 13.736 -45.589 1.00 79.69 201 LEU A CA 1
ATOM 1619 C C . LEU A 1 201 ? 15.062 13.716 -45.116 1.00 79.69 201 LEU A C 1
ATOM 1621 O O . LEU A 1 201 ? 14.768 13.508 -43.943 1.00 79.69 201 LEU A O 1
ATOM 1625 N N . GLU A 1 202 ? 14.168 13.855 -46.086 1.00 75.44 202 GLU A N 1
ATOM 1626 C CA . GLU A 1 202 ? 12.739 13.625 -45.925 1.00 75.44 202 GLU A CA 1
ATOM 1627 C C . GLU A 1 202 ? 12.415 12.208 -46.415 1.00 75.44 202 GLU A C 1
ATOM 1629 O O . GLU A 1 202 ? 12.586 11.895 -47.605 1.00 75.44 202 GLU A O 1
ATOM 1634 N N . PRO A 1 203 ? 11.972 11.305 -45.528 1.00 72.75 203 PRO A N 1
ATOM 1635 C CA . PRO A 1 203 ? 11.522 9.991 -45.945 1.00 72.75 203 PRO A CA 1
ATOM 1636 C C . PRO A 1 203 ? 10.242 10.133 -46.780 1.00 72.75 203 PRO A C 1
ATOM 1638 O O . PRO A 1 203 ? 9.280 10.760 -46.348 1.00 72.75 203 PRO A O 1
ATOM 1641 N N . ARG A 1 204 ? 10.188 9.495 -47.960 1.00 66.31 204 ARG A N 1
ATOM 1642 C CA . ARG A 1 204 ? 9.062 9.626 -48.916 1.00 66.31 204 ARG A CA 1
ATOM 1643 C C . ARG A 1 204 ? 7.670 9.326 -48.329 1.00 66.31 204 ARG A C 1
ATOM 1645 O O . ARG A 1 204 ? 6.688 9.797 -48.887 1.00 66.31 204 ARG A O 1
ATOM 1652 N N . ASN A 1 205 ? 7.594 8.564 -47.233 1.00 67.06 205 ASN A N 1
ATOM 1653 C CA . ASN A 1 205 ? 6.347 8.121 -46.599 1.00 67.06 205 ASN A CA 1
ATOM 1654 C C . ASN A 1 205 ? 6.284 8.439 -45.089 1.00 67.06 205 ASN A C 1
ATOM 1656 O O . ASN A 1 205 ? 5.531 7.788 -44.370 1.00 67.06 205 ASN A O 1
ATOM 1660 N N . ALA A 1 206 ? 7.079 9.391 -44.595 1.00 72.69 206 ALA A N 1
ATOM 1661 C CA . ALA A 1 206 ? 6.982 9.883 -43.219 1.00 72.69 206 ALA A CA 1
ATOM 1662 C C . ALA A 1 206 ? 6.802 11.409 -43.253 1.00 72.69 206 ALA A C 1
ATOM 1664 O O . ALA A 1 206 ? 7.795 12.136 -43.192 1.00 72.69 206 ALA A O 1
ATOM 1665 N N . PRO A 1 207 ? 5.561 11.904 -43.434 1.00 70.62 207 PRO A N 1
ATOM 1666 C CA . PRO A 1 207 ? 5.305 13.338 -43.401 1.00 70.62 207 PRO A CA 1
ATOM 1667 C C . PRO A 1 207 ? 5.676 13.901 -42.025 1.00 70.62 207 PRO A C 1
ATOM 1669 O O . PRO A 1 207 ? 5.659 13.180 -41.025 1.00 70.62 207 PRO A O 1
ATOM 1672 N N . ASP A 1 208 ? 6.026 15.184 -41.983 1.00 74.31 208 ASP A N 1
ATOM 1673 C CA . ASP A 1 208 ? 6.343 15.922 -40.754 1.00 74.31 208 ASP A CA 1
ATOM 1674 C C . ASP A 1 208 ? 7.582 15.432 -39.976 1.00 74.31 208 ASP A C 1
ATOM 1676 O O . ASP A 1 208 ? 7.785 15.839 -38.829 1.00 74.31 208 ASP A O 1
ATOM 1680 N N . VAL A 1 209 ? 8.436 14.600 -40.589 1.00 79.62 209 VAL A N 1
ATOM 1681 C CA . VAL A 1 209 ? 9.709 14.149 -40.005 1.00 79.62 209 VAL A CA 1
ATOM 1682 C C . VAL A 1 209 ? 10.857 14.326 -40.988 1.00 79.62 209 VAL A C 1
ATOM 1684 O O . VAL A 1 209 ? 10.918 13.680 -42.033 1.00 79.62 209 VAL A O 1
ATOM 1687 N N . GLU A 1 210 ? 11.820 15.148 -40.599 1.00 84.69 210 GLU A N 1
ATOM 1688 C CA . GLU A 1 210 ? 13.132 15.242 -41.223 1.00 84.69 210 GLU A CA 1
ATOM 1689 C C . GLU A 1 210 ? 14.108 14.377 -40.415 1.00 84.69 210 GLU A C 1
ATOM 1691 O O . GLU A 1 210 ? 14.189 14.475 -39.192 1.00 84.69 210 GLU A O 1
ATOM 1696 N N . LEU A 1 211 ? 14.848 13.494 -41.080 1.00 85.69 211 LEU A N 1
ATOM 1697 C CA . LEU A 1 211 ? 15.926 12.746 -40.441 1.00 85.69 211 LEU A CA 1
ATOM 1698 C C . LEU A 1 211 ? 17.243 13.477 -40.685 1.00 85.69 211 LEU A C 1
ATOM 1700 O O . LEU A 1 211 ? 17.656 13.694 -41.827 1.00 85.69 211 LEU A O 1
ATOM 1704 N N . VAL A 1 212 ? 17.915 13.833 -39.596 1.00 88.81 212 VAL A N 1
ATOM 1705 C CA . VAL A 1 212 ? 19.244 14.436 -39.622 1.00 88.81 212 VAL A CA 1
ATOM 1706 C C . VAL A 1 212 ? 20.256 13.343 -39.308 1.00 88.81 212 VAL A C 1
ATOM 1708 O O . VAL A 1 212 ? 20.372 12.890 -38.169 1.00 88.81 212 VAL A O 1
ATOM 1711 N N . LEU A 1 213 ? 20.970 12.892 -40.337 1.00 88.62 213 LEU A N 1
ATOM 1712 C CA . LEU A 1 213 ? 22.056 11.926 -40.213 1.00 88.62 213 LEU A CA 1
ATOM 1713 C C . LEU A 1 213 ? 23.367 12.676 -40.021 1.00 88.62 213 LEU A C 1
ATOM 1715 O O . LEU A 1 213 ? 23.702 13.549 -40.823 1.00 88.62 213 LEU A O 1
ATOM 1719 N N . ARG A 1 214 ? 24.123 12.321 -38.986 1.00 90.44 214 ARG A N 1
ATOM 1720 C CA . ARG A 1 214 ? 25.456 12.875 -38.734 1.00 90.44 214 ARG A CA 1
ATOM 1721 C C . ARG A 1 214 ? 26.482 11.757 -38.757 1.00 90.44 214 ARG A C 1
ATOM 1723 O O . ARG A 1 214 ? 26.246 10.706 -38.165 1.00 90.44 214 ARG A O 1
ATOM 1730 N N . VAL A 1 215 ? 27.612 11.999 -39.413 1.00 89.50 215 VAL A N 1
ATOM 1731 C CA . VAL A 1 215 ? 28.785 11.117 -39.387 1.00 89.50 215 VAL A CA 1
ATOM 1732 C C . VAL A 1 215 ? 29.996 11.945 -38.979 1.00 89.50 215 VAL A C 1
ATOM 1734 O O . VAL A 1 215 ? 30.317 12.945 -39.624 1.00 89.50 215 VAL A O 1
ATOM 1737 N N . ASP A 1 216 ? 30.647 11.526 -37.900 1.00 87.56 216 ASP A N 1
ATOM 1738 C CA . ASP A 1 216 ? 31.835 12.159 -37.341 1.00 87.56 216 ASP A CA 1
ATOM 1739 C C . ASP A 1 216 ? 33.071 11.343 -37.752 1.00 87.56 216 ASP A C 1
ATOM 1741 O O . ASP A 1 216 ? 33.184 10.157 -37.426 1.00 87.56 216 ASP A O 1
ATOM 1745 N N . VAL A 1 217 ? 34.006 11.975 -38.468 1.00 84.62 217 VAL A N 1
ATOM 1746 C CA . VAL A 1 217 ? 35.239 11.354 -38.979 1.00 84.62 217 VAL A CA 1
ATOM 1747 C C . VAL A 1 217 ? 36.460 12.019 -38.349 1.00 84.62 217 VAL A C 1
ATOM 1749 O O . VAL A 1 217 ? 36.657 13.230 -38.475 1.00 84.62 217 VAL A O 1
ATOM 1752 N N . ALA A 1 218 ? 37.301 11.226 -37.688 1.00 79.44 218 ALA A N 1
ATOM 1753 C CA . ALA A 1 218 ? 38.578 11.665 -37.137 1.00 79.44 218 ALA A CA 1
ATOM 1754 C C . ALA A 1 218 ? 39.718 11.014 -37.928 1.00 79.44 218 ALA A C 1
ATOM 1756 O O . ALA A 1 218 ? 39.904 9.798 -37.891 1.00 79.44 218 ALA A O 1
ATOM 1757 N N . GLY A 1 219 ? 40.484 11.823 -38.664 1.00 74.69 219 GLY A N 1
ATOM 1758 C CA . GLY A 1 219 ? 41.468 11.291 -39.605 1.00 74.69 219 GLY A CA 1
ATOM 1759 C C . GLY A 1 219 ? 40.779 10.610 -40.794 1.00 74.69 219 GLY A C 1
ATOM 1760 O O . GLY A 1 219 ? 40.025 11.254 -41.527 1.00 74.69 219 GLY A O 1
ATOM 1761 N N . ASP A 1 220 ? 41.044 9.318 -40.964 1.00 71.25 220 ASP A N 1
ATOM 1762 C CA . ASP A 1 220 ? 40.464 8.412 -41.962 1.00 71.25 220 ASP A CA 1
ATOM 1763 C C . ASP A 1 220 ? 39.402 7.460 -41.375 1.00 71.25 220 ASP A C 1
ATOM 1765 O O . ASP A 1 220 ? 38.833 6.646 -42.100 1.00 71.25 220 ASP A O 1
ATOM 1769 N N . ARG A 1 221 ? 39.114 7.554 -40.068 1.00 79.00 221 ARG A N 1
ATOM 1770 C CA . ARG A 1 221 ? 38.197 6.647 -39.363 1.00 79.00 221 ARG A CA 1
ATOM 1771 C C . ARG A 1 221 ? 36.908 7.339 -38.954 1.00 79.00 221 ARG A C 1
ATOM 1773 O O . ARG A 1 221 ? 36.918 8.448 -38.416 1.00 79.00 221 ARG A O 1
ATOM 1780 N N . VAL A 1 222 ? 35.796 6.637 -39.136 1.00 85.75 222 VAL A N 1
ATOM 1781 C CA . VAL A 1 222 ? 34.503 7.033 -38.576 1.00 85.75 222 VAL A CA 1
ATOM 1782 C C . VAL A 1 222 ? 34.524 6.769 -37.071 1.00 85.75 222 VAL A C 1
ATOM 1784 O O . VAL A 1 222 ? 34.700 5.635 -36.630 1.00 85.75 222 VAL A O 1
ATOM 1787 N N . VAL A 1 223 ? 34.357 7.826 -36.282 1.00 86.62 223 VAL A N 1
ATOM 1788 C CA . VAL A 1 223 ? 34.325 7.767 -34.811 1.00 86.62 223 VAL A CA 1
ATOM 1789 C C . VAL A 1 223 ? 32.913 7.886 -34.257 1.00 86.62 223 VAL A C 1
ATOM 1791 O O . VAL A 1 223 ? 32.678 7.542 -33.101 1.00 86.62 223 VAL A O 1
ATOM 1794 N N . GLY A 1 224 ? 31.947 8.320 -35.064 1.00 88.06 224 GLY A N 1
ATOM 1795 C CA . GLY A 1 224 ? 30.555 8.335 -34.648 1.00 88.06 224 GLY A CA 1
ATOM 1796 C C . GLY A 1 224 ? 29.576 8.450 -35.803 1.00 88.06 224 GLY A C 1
ATOM 1797 O O . GLY A 1 224 ? 29.886 9.004 -36.855 1.00 88.06 224 GLY A O 1
ATOM 1798 N N . ARG A 1 225 ? 28.370 7.940 -35.575 1.00 91.94 225 ARG A N 1
ATOM 1799 C CA . ARG A 1 225 ? 27.203 8.119 -36.435 1.00 91.94 225 ARG A CA 1
ATOM 1800 C C . ARG A 1 225 ? 25.958 8.282 -35.580 1.00 91.94 225 ARG A C 1
ATOM 1802 O O . ARG A 1 225 ? 25.802 7.590 -34.575 1.00 91.94 225 ARG A O 1
ATOM 1809 N N . SER A 1 226 ? 25.064 9.165 -35.989 1.00 90.12 226 SER A N 1
ATOM 1810 C CA . SER A 1 226 ? 23.800 9.376 -35.295 1.00 90.12 226 SER A CA 1
ATOM 1811 C C . SER A 1 226 ? 22.677 9.709 -36.259 1.00 90.12 226 SER A C 1
ATOM 1813 O O . SER A 1 226 ? 22.895 10.272 -37.334 1.00 90.12 226 SER A O 1
ATOM 1815 N N . VAL A 1 227 ? 21.460 9.336 -35.868 1.00 88.81 227 VAL A N 1
ATOM 1816 C CA . VAL A 1 227 ? 20.228 9.758 -36.532 1.00 88.81 227 VAL A CA 1
ATOM 1817 C C . VAL A 1 227 ? 19.347 10.480 -35.528 1.00 88.81 227 VAL A C 1
ATOM 1819 O O . VAL A 1 227 ? 18.923 9.906 -34.523 1.00 88.81 227 VAL A O 1
ATOM 1822 N N . GLU A 1 228 ? 19.070 11.746 -35.810 1.00 87.06 228 GLU A N 1
ATOM 1823 C CA . GLU A 1 228 ? 18.176 12.571 -35.010 1.00 87.06 228 GLU A CA 1
ATOM 1824 C C . GLU A 1 228 ? 16.906 12.875 -35.813 1.00 87.06 228 GLU A C 1
ATOM 1826 O O . GLU A 1 228 ? 16.997 13.455 -36.899 1.00 87.06 228 GLU A O 1
ATOM 1831 N N . PRO A 1 229 ? 15.717 12.484 -35.323 1.00 86.69 229 PRO A N 1
ATOM 1832 C CA . PRO A 1 229 ? 14.476 12.964 -35.901 1.00 86.69 229 PRO A CA 1
ATOM 1833 C C . PRO A 1 229 ? 14.207 14.408 -35.516 1.00 86.69 229 PRO A C 1
ATOM 1835 O O . PRO A 1 229 ? 14.054 14.738 -34.341 1.00 86.69 229 PRO A O 1
ATOM 1838 N N . VAL A 1 230 ? 14.059 15.244 -36.531 1.00 85.50 230 VAL A N 1
ATOM 1839 C CA . VAL A 1 230 ? 13.536 16.595 -36.420 1.00 85.50 230 VAL A CA 1
ATOM 1840 C C . VAL A 1 230 ? 12.087 16.556 -36.879 1.00 85.50 230 VAL A C 1
ATOM 1842 O O . VAL A 1 230 ? 11.780 16.446 -38.063 1.00 85.50 230 VAL A O 1
ATOM 1845 N N . PHE A 1 231 ? 11.179 16.606 -35.913 1.00 82.38 231 PHE A N 1
ATOM 1846 C CA . PHE A 1 231 ? 9.754 16.693 -36.196 1.00 82.38 231 PHE A CA 1
ATOM 1847 C C . PHE A 1 231 ? 9.385 18.127 -36.590 1.00 82.38 231 PHE A C 1
ATOM 1849 O O . PHE A 1 231 ? 9.897 19.086 -36.006 1.00 82.38 231 PHE A O 1
ATOM 1856 N N . ALA A 1 232 ? 8.477 18.283 -37.553 1.00 78.38 232 ALA A N 1
ATOM 1857 C CA . ALA A 1 232 ? 8.031 19.594 -38.003 1.00 78.38 232 ALA A CA 1
ATOM 1858 C C . ALA A 1 232 ? 7.469 20.415 -36.821 1.00 78.38 232 ALA A C 1
ATOM 1860 O O . ALA A 1 232 ? 6.695 19.875 -36.022 1.00 78.38 232 ALA A O 1
ATOM 1861 N N . PRO A 1 233 ? 7.773 21.727 -36.720 1.00 74.44 233 PRO A N 1
ATOM 1862 C CA . PRO A 1 233 ? 7.256 22.574 -35.648 1.00 74.44 233 PRO A CA 1
ATOM 1863 C C . PRO A 1 233 ? 5.733 22.531 -35.532 1.00 74.44 233 PRO A C 1
ATOM 1865 O O . PRO A 1 233 ? 5.229 22.526 -34.424 1.00 74.44 233 PRO A O 1
ATOM 1868 N N . ALA A 1 234 ? 5.000 22.395 -36.643 1.00 68.81 234 ALA A N 1
ATOM 1869 C CA . ALA A 1 234 ? 3.542 22.255 -36.633 1.00 68.81 234 ALA A CA 1
ATOM 1870 C C . ALA A 1 234 ? 3.050 20.935 -35.999 1.00 68.81 234 ALA A C 1
ATOM 1872 O O . ALA A 1 234 ? 2.005 20.924 -35.350 1.00 68.81 234 ALA A O 1
ATOM 1873 N N . PHE A 1 235 ? 3.785 19.828 -36.162 1.00 69.44 235 PHE A N 1
ATOM 1874 C CA . PHE A 1 235 ? 3.493 18.555 -35.491 1.00 69.44 235 PHE A CA 1
ATOM 1875 C C . PHE A 1 235 ? 3.820 18.646 -33.998 1.00 69.44 235 PHE A C 1
ATOM 1877 O O . PHE A 1 235 ? 3.005 18.266 -33.154 1.00 69.44 235 PHE A O 1
ATOM 1884 N N . LEU A 1 236 ? 4.979 19.230 -33.669 1.00 67.19 236 LEU A N 1
ATOM 1885 C CA . LEU A 1 236 ? 5.351 19.500 -32.286 1.00 67.19 236 LEU A CA 1
ATOM 1886 C C . LEU A 1 236 ? 4.304 20.411 -31.627 1.00 67.19 236 LEU A C 1
ATOM 1888 O O . LEU A 1 236 ? 3.710 20.019 -30.636 1.00 67.19 236 LEU A O 1
ATOM 1892 N N . GLU A 1 237 ? 3.964 21.556 -32.213 1.00 63.28 237 GLU A N 1
ATOM 1893 C CA . GLU A 1 237 ? 2.968 22.510 -31.705 1.00 63.28 237 GLU A CA 1
ATOM 1894 C C . GLU A 1 237 ? 1.565 21.934 -31.533 1.00 63.28 237 GLU A C 1
ATOM 1896 O O . GLU A 1 237 ? 0.876 22.304 -30.585 1.00 63.28 237 GLU A O 1
ATOM 1901 N N . ARG A 1 238 ? 1.142 21.001 -32.393 1.00 62.94 238 ARG A N 1
ATOM 1902 C CA . ARG A 1 238 ? -0.147 20.324 -32.219 1.00 62.94 238 ARG A CA 1
ATOM 1903 C C . ARG A 1 238 ? -0.154 19.329 -31.054 1.00 62.94 238 ARG A C 1
ATOM 1905 O O . ARG A 1 238 ? -1.236 19.104 -30.510 1.00 62.94 238 ARG A O 1
ATOM 1912 N N . ARG A 1 239 ? 0.974 18.686 -30.701 1.00 58.12 239 ARG A N 1
ATOM 1913 C CA . ARG A 1 239 ? 0.954 17.501 -29.805 1.00 58.12 239 ARG A CA 1
ATOM 1914 C C . ARG A 1 239 ? 2.140 17.278 -28.860 1.00 58.12 239 ARG A C 1
ATOM 1916 O O . ARG A 1 239 ? 1.946 16.649 -27.824 1.00 58.12 239 ARG A O 1
ATOM 1923 N N . ILE A 1 240 ? 3.341 17.754 -29.180 1.00 53.59 240 ILE A N 1
ATOM 1924 C CA . ILE A 1 240 ? 4.547 17.622 -28.333 1.00 53.59 240 ILE A CA 1
ATOM 1925 C C . ILE A 1 240 ? 4.892 18.950 -27.612 1.00 53.59 240 ILE A C 1
ATOM 1927 O O . ILE A 1 240 ? 5.635 18.953 -26.631 1.00 53.59 240 ILE A O 1
ATOM 1931 N N . SER A 1 241 ? 4.287 20.075 -27.997 1.00 43.91 241 SER A N 1
ATOM 1932 C CA . SER A 1 241 ? 4.468 21.388 -27.374 1.00 43.91 241 SER A CA 1
ATOM 1933 C C . SER A 1 241 ? 3.368 21.692 -26.362 1.00 43.91 241 SER A C 1
ATOM 1935 O O . SER A 1 241 ? 2.226 21.964 -26.719 1.00 43.91 241 SER A O 1
ATOM 1937 N N . LYS A 1 242 ? 3.803 21.759 -25.102 1.00 49.19 242 LYS A N 1
ATOM 1938 C CA . LYS A 1 242 ? 3.075 22.063 -23.864 1.00 49.19 242 LYS A CA 1
ATOM 1939 C C . LYS A 1 242 ? 2.020 21.016 -23.477 1.00 49.19 242 LYS A C 1
ATOM 1941 O O . LYS A 1 242 ? 1.076 20.773 -24.228 1.00 49.19 242 LYS A O 1
ATOM 1946 N N . PRO A 1 243 ? 2.119 20.445 -22.262 1.00 55.53 243 PRO A N 1
ATOM 1947 C CA . PRO A 1 243 ? 0.944 19.882 -21.619 1.00 55.53 243 PRO A CA 1
ATOM 1948 C C . PRO A 1 243 ? -0.170 20.925 -21.745 1.00 55.53 243 PRO A C 1
ATOM 1950 O O . PRO A 1 243 ? 0.063 22.123 -21.559 1.00 55.53 243 PRO A O 1
ATOM 1953 N N . SER A 1 244 ? -1.374 20.502 -22.124 1.00 63.66 244 SER A N 1
ATOM 1954 C CA . SER A 1 244 ? -2.523 21.400 -22.038 1.00 63.66 244 SER A CA 1
ATOM 1955 C C . SER A 1 244 ? -2.526 22.050 -20.648 1.00 63.66 244 SER A C 1
ATOM 1957 O O . SER A 1 244 ? -2.179 21.397 -19.661 1.00 63.66 244 SER A O 1
ATOM 1959 N N . VAL A 1 245 ? -2.939 23.314 -20.532 1.00 72.12 245 VAL A N 1
ATOM 1960 C CA . VAL A 1 245 ? -3.083 23.955 -19.210 1.00 72.12 245 VAL A CA 1
ATOM 1961 C C . VAL A 1 245 ? -3.901 23.052 -18.270 1.00 72.12 245 VAL A C 1
ATOM 1963 O O . VAL A 1 245 ? -3.616 22.967 -17.082 1.00 72.12 245 VAL A O 1
ATOM 1966 N N . ALA A 1 246 ? -4.854 22.288 -18.814 1.00 74.00 246 ALA A N 1
ATOM 1967 C CA . ALA A 1 246 ? -5.622 21.272 -18.100 1.00 74.00 246 ALA A CA 1
ATOM 1968 C C . ALA A 1 246 ? -4.780 20.093 -17.552 1.00 74.00 246 ALA A C 1
ATOM 1970 O O . ALA A 1 246 ? -4.999 19.659 -16.427 1.00 74.00 246 ALA A O 1
ATOM 1971 N N . SER A 1 247 ? -3.811 19.564 -18.301 1.00 76.19 247 SER A N 1
ATOM 1972 C CA . SER A 1 247 ? -2.949 18.467 -17.830 1.00 76.19 247 SER A CA 1
ATOM 1973 C C . SER A 1 247 ? -1.912 18.949 -16.818 1.00 76.19 247 SER A C 1
ATOM 1975 O O . SER A 1 247 ? -1.681 18.267 -15.824 1.00 76.19 247 SER A O 1
ATOM 1977 N N . ASP A 1 248 ? -1.359 20.151 -17.009 1.00 78.62 248 ASP A N 1
ATOM 1978 C CA . ASP A 1 248 ? -0.467 20.767 -16.016 1.00 78.62 248 ASP A CA 1
ATOM 1979 C C . ASP A 1 248 ? -1.207 21.091 -14.719 1.00 78.62 248 ASP A C 1
ATOM 1981 O O . ASP A 1 248 ? -0.695 20.846 -13.628 1.00 78.62 248 ASP A O 1
ATOM 1985 N N . THR A 1 249 ? -2.436 21.606 -14.817 1.00 83.69 249 THR A N 1
ATOM 1986 C CA . THR A 1 249 ? -3.272 21.864 -13.637 1.00 83.69 249 THR A CA 1
ATOM 1987 C C . THR A 1 249 ? -3.682 20.576 -12.932 1.00 83.69 249 THR A C 1
ATOM 1989 O O . THR A 1 249 ? -3.677 20.552 -11.703 1.00 83.69 249 THR A O 1
ATOM 1992 N N . LEU A 1 250 ? -3.977 19.494 -13.662 1.00 85.38 250 LEU A N 1
ATOM 1993 C CA . LEU A 1 250 ? -4.253 18.181 -13.073 1.00 85.38 250 LEU A CA 1
ATOM 1994 C C . LEU A 1 250 ? -3.033 17.628 -12.322 1.00 85.38 250 LEU A C 1
ATOM 1996 O O . LEU A 1 250 ? -3.168 17.179 -11.185 1.00 85.38 250 LEU A O 1
ATOM 2000 N N . GLU A 1 251 ? -1.844 17.686 -12.924 1.00 85.62 251 GLU A N 1
ATOM 2001 C CA . GLU A 1 251 ? -0.606 17.227 -12.287 1.00 85.62 251 GLU A CA 1
ATOM 2002 C C . GLU A 1 251 ? -0.240 18.099 -11.077 1.00 85.62 251 GLU A C 1
ATOM 2004 O O . GLU A 1 251 ? 0.110 17.578 -10.017 1.00 85.62 251 GLU A O 1
ATOM 2009 N N . ALA A 1 252 ? -0.398 19.422 -11.183 1.00 88.62 252 ALA A N 1
ATOM 2010 C CA . ALA A 1 252 ? -0.217 20.339 -10.062 1.00 88.62 252 ALA A CA 1
ATOM 2011 C C . ALA A 1 252 ? -1.209 20.052 -8.924 1.00 88.62 252 ALA A C 1
ATOM 2013 O O . ALA A 1 252 ? -0.809 20.021 -7.760 1.00 88.62 252 ALA A O 1
ATOM 2014 N N . LEU A 1 253 ? -2.481 19.782 -9.241 1.00 90.94 253 LEU A N 1
ATOM 2015 C CA . LEU A 1 253 ? -3.494 19.384 -8.263 1.00 90.94 253 LEU A CA 1
ATOM 2016 C C . LEU A 1 253 ? -3.118 18.061 -7.586 1.00 90.94 253 LEU A C 1
ATOM 2018 O O . LEU A 1 253 ? -3.186 17.963 -6.363 1.00 90.94 253 LEU A O 1
ATOM 2022 N N . ARG A 1 254 ? -2.683 17.057 -8.354 1.00 91.00 254 ARG A N 1
ATOM 2023 C CA . ARG A 1 254 ? -2.236 15.761 -7.824 1.00 91.00 254 ARG A CA 1
ATOM 2024 C C . ARG A 1 254 ? -1.059 15.929 -6.862 1.00 91.00 254 ARG A C 1
ATOM 2026 O O . ARG A 1 254 ? -1.085 15.369 -5.766 1.00 91.00 254 ARG A O 1
ATOM 2033 N N . LEU A 1 255 ? -0.057 16.729 -7.234 1.00 91.38 255 LEU A N 1
ATOM 2034 C CA . LEU A 1 255 ? 1.092 17.040 -6.379 1.00 91.38 255 LEU A CA 1
ATOM 2035 C C . LEU A 1 255 ? 0.677 17.815 -5.125 1.00 91.38 255 LEU A C 1
ATOM 2037 O O . LEU A 1 255 ? 1.130 17.479 -4.033 1.00 91.38 255 LEU A O 1
ATOM 2041 N N . LEU A 1 256 ? -0.219 18.798 -5.251 1.00 94.44 256 LEU A N 1
ATOM 2042 C CA . LEU A 1 256 ? -0.750 19.554 -4.117 1.00 94.44 256 LEU A CA 1
ATOM 2043 C C . LEU A 1 256 ? -1.483 18.635 -3.131 1.00 94.44 256 LEU A C 1
ATOM 2045 O O . LEU A 1 256 ? -1.250 18.720 -1.927 1.00 94.44 256 LEU A O 1
ATOM 2049 N N . VAL A 1 257 ? -2.322 17.724 -3.635 1.00 94.62 257 VAL A N 1
ATOM 2050 C CA . VAL A 1 257 ? -3.011 16.714 -2.820 1.00 94.62 257 VAL A CA 1
ATOM 2051 C C . VAL A 1 257 ? -2.001 15.787 -2.145 1.00 94.62 257 VAL A C 1
ATOM 2053 O O . VAL A 1 257 ? -2.129 15.535 -0.951 1.00 94.62 257 VAL A O 1
ATOM 2056 N N . MET A 1 258 ? -0.976 15.313 -2.859 1.00 92.81 258 MET A N 1
ATOM 2057 C CA . MET A 1 258 ? 0.064 14.458 -2.279 1.00 92.81 258 MET A CA 1
ATOM 2058 C C . MET A 1 258 ? 0.812 15.170 -1.144 1.00 92.81 258 MET A C 1
ATOM 2060 O O . MET A 1 258 ? 0.936 14.624 -0.049 1.00 92.81 258 MET A O 1
ATOM 2064 N N . VAL A 1 259 ? 1.261 16.409 -1.371 1.00 94.69 259 VAL A N 1
ATOM 2065 C CA . VAL A 1 259 ? 1.949 17.227 -0.359 1.00 94.69 259 VAL A CA 1
ATOM 2066 C C . VAL A 1 259 ? 1.042 17.478 0.844 1.00 94.69 259 VAL A C 1
ATOM 2068 O O . VAL A 1 259 ? 1.478 17.308 1.982 1.00 94.69 259 VAL A O 1
ATOM 2071 N N . PHE A 1 260 ? -0.229 17.815 0.609 1.00 96.44 260 PHE A N 1
ATOM 2072 C CA . PHE A 1 260 ? -1.218 17.992 1.668 1.00 96.44 260 PHE A CA 1
ATOM 2073 C C . PHE A 1 260 ? -1.405 16.715 2.496 1.00 96.44 260 PHE A C 1
ATOM 2075 O O . PHE A 1 260 ? -1.359 16.771 3.724 1.00 96.44 260 PHE A O 1
ATOM 2082 N N . LEU A 1 261 ? -1.576 15.559 1.848 1.00 95.62 261 LEU A N 1
ATOM 2083 C CA . LEU A 1 261 ? -1.762 14.278 2.528 1.00 95.62 261 LEU A CA 1
ATOM 2084 C C . LEU A 1 261 ? -0.526 13.871 3.330 1.00 95.62 261 LEU A C 1
ATOM 2086 O O . LEU A 1 261 ? -0.672 13.408 4.460 1.00 95.62 261 LEU A O 1
ATOM 2090 N N . VAL A 1 262 ? 0.680 14.075 2.791 1.00 94.88 262 VAL A N 1
ATOM 2091 C CA . VAL A 1 262 ? 1.935 13.825 3.515 1.00 94.88 262 VAL A CA 1
ATOM 2092 C C . VAL A 1 262 ? 2.036 14.738 4.735 1.00 94.88 262 VAL A C 1
ATOM 2094 O O . VAL A 1 262 ? 2.262 14.246 5.840 1.00 94.88 262 VAL A O 1
ATOM 2097 N N . ALA A 1 263 ? 1.797 16.042 4.578 1.00 96.62 263 ALA A N 1
ATOM 2098 C CA . ALA A 1 263 ? 1.807 16.992 5.689 1.00 96.62 263 ALA A CA 1
ATOM 2099 C C . ALA A 1 263 ? 0.761 16.633 6.761 1.00 96.62 263 ALA A C 1
ATOM 2101 O O . ALA A 1 263 ? 1.058 16.660 7.957 1.00 96.62 263 ALA A O 1
ATOM 2102 N N . TYR A 1 264 ? -0.439 16.227 6.341 1.00 96.12 264 TYR A N 1
ATOM 2103 C CA . TYR A 1 264 ? -1.502 15.782 7.239 1.00 96.12 264 TYR A CA 1
ATOM 2104 C C . TYR A 1 264 ? -1.131 14.490 7.982 1.00 96.12 264 TYR A C 1
ATOM 2106 O O . TYR A 1 264 ? -1.340 14.391 9.194 1.00 96.12 264 TYR A O 1
ATOM 2114 N N . CYS A 1 265 ? -0.528 13.519 7.291 1.00 95.56 265 CYS A N 1
ATOM 2115 C CA . CYS A 1 265 ? -0.020 12.294 7.905 1.00 95.56 265 CYS A CA 1
ATOM 2116 C C . CYS A 1 265 ? 1.076 12.598 8.930 1.00 95.56 265 CYS A C 1
ATOM 2118 O O . CYS A 1 265 ? 1.028 12.059 10.034 1.00 95.56 265 CYS A O 1
ATOM 2120 N N . CYS A 1 266 ? 2.010 13.502 8.616 1.00 95.38 266 CYS A N 1
ATOM 2121 C CA . CYS A 1 266 ? 3.032 13.971 9.554 1.00 95.38 266 CYS A CA 1
ATOM 2122 C C . CYS A 1 266 ? 2.405 14.616 10.795 1.00 95.38 266 CYS A C 1
ATOM 2124 O O . CYS A 1 266 ? 2.750 14.237 11.914 1.00 95.38 266 CYS A O 1
ATOM 2126 N N . TYR A 1 267 ? 1.442 15.527 10.615 1.00 95.44 267 TYR A N 1
ATOM 2127 C CA . TYR A 1 267 ? 0.698 16.131 11.723 1.00 95.44 267 TYR A CA 1
ATOM 2128 C C . TYR A 1 267 ? 0.027 15.064 12.594 1.00 95.44 267 TYR A C 1
ATOM 2130 O O . TYR A 1 267 ? 0.166 15.083 13.822 1.00 95.44 267 TYR A O 1
ATOM 2138 N N . ARG A 1 268 ? -0.680 14.100 11.986 1.00 92.62 268 ARG A N 1
ATOM 2139 C CA . ARG A 1 268 ? -1.401 13.098 12.775 1.00 92.62 268 ARG A CA 1
ATOM 2140 C C . ARG A 1 268 ? -0.459 12.126 13.472 1.00 92.62 268 ARG A C 1
ATOM 2142 O O . ARG A 1 268 ? -0.700 11.795 14.633 1.00 92.62 268 ARG A O 1
ATOM 2149 N N . TYR A 1 269 ? 0.597 11.693 12.796 1.00 93.44 269 TYR A N 1
ATOM 2150 C CA . TYR A 1 269 ? 1.618 10.838 13.386 1.00 93.44 269 TYR A CA 1
ATOM 2151 C C . TYR A 1 269 ? 2.300 11.528 14.571 1.00 93.44 269 TYR A C 1
ATOM 2153 O O . TYR A 1 269 ? 2.401 10.925 15.636 1.00 93.44 269 TYR A O 1
ATOM 2161 N N . ALA A 1 270 ? 2.669 12.808 14.439 1.00 93.44 270 ALA A N 1
ATOM 2162 C CA . ALA A 1 270 ? 3.231 13.597 15.535 1.00 93.44 270 ALA A CA 1
ATOM 2163 C C . ALA A 1 270 ? 2.258 13.693 16.718 1.00 93.44 270 ALA A C 1
ATOM 2165 O O . ALA A 1 270 ? 2.634 13.428 17.857 1.00 93.44 270 ALA A O 1
ATOM 2166 N N . ARG A 1 271 ? 0.976 13.974 16.455 1.00 91.25 271 ARG A N 1
ATOM 2167 C CA . ARG A 1 271 ? -0.045 14.019 17.507 1.00 91.25 271 ARG A CA 1
ATOM 2168 C C . ARG A 1 271 ? -0.217 12.663 18.212 1.00 91.25 271 ARG A C 1
ATOM 2170 O O . ARG A 1 271 ? -0.254 12.634 19.434 1.00 91.25 271 ARG A O 1
ATOM 2177 N N . ARG A 1 272 ? -0.240 11.542 17.473 1.00 86.69 272 ARG A N 1
ATOM 2178 C CA . ARG A 1 272 ? -0.267 10.189 18.076 1.00 86.69 272 ARG A CA 1
ATOM 2179 C C . ARG A 1 272 ? 0.995 9.870 18.860 1.00 86.69 272 ARG A C 1
ATOM 2181 O O . ARG A 1 272 ? 0.933 9.138 19.838 1.00 86.69 272 ARG A O 1
ATOM 2188 N N . SER A 1 273 ? 2.139 10.377 18.417 1.00 88.31 273 SER A N 1
ATOM 2189 C CA . SER A 1 273 ? 3.405 10.199 19.121 1.00 88.31 273 SER A CA 1
ATOM 2190 C C . SER A 1 273 ? 3.369 10.876 20.488 1.00 88.31 273 SER A C 1
ATOM 2192 O O . SER A 1 273 ? 3.841 10.285 21.454 1.00 88.31 273 SER A O 1
ATOM 2194 N N . ILE A 1 274 ? 2.780 12.074 20.571 1.00 88.12 274 ILE A N 1
ATOM 2195 C CA . ILE A 1 274 ? 2.571 12.804 21.832 1.00 88.12 274 ILE A CA 1
ATOM 2196 C C . ILE A 1 274 ? 1.585 12.049 22.733 1.00 88.12 274 ILE A C 1
ATOM 2198 O O . ILE A 1 274 ? 1.796 11.957 23.935 1.00 88.12 274 ILE A O 1
ATOM 2202 N N . GLU A 1 275 ? 0.546 11.454 22.146 1.00 82.38 275 GLU A N 1
ATOM 2203 C CA . GLU A 1 275 ? -0.453 10.635 22.850 1.00 82.38 275 GLU A CA 1
ATOM 2204 C C . GLU A 1 275 ? 0.085 9.223 23.228 1.00 82.38 275 GLU A C 1
ATOM 2206 O O . GLU A 1 275 ? -0.621 8.437 23.851 1.00 82.38 275 GLU A O 1
ATOM 2211 N N . HIS A 1 276 ? 1.342 8.882 22.893 1.00 8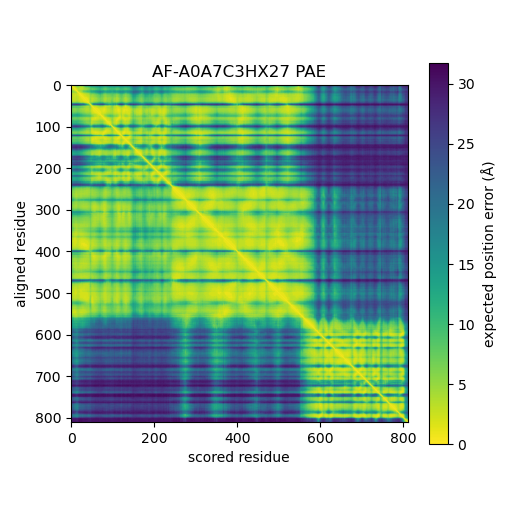0.69 276 HIS A N 1
ATOM 2212 C CA . HIS A 1 276 ? 1.952 7.546 23.055 1.00 80.69 276 HIS A CA 1
ATOM 2213 C C . HIS A 1 276 ? 1.214 6.396 22.334 1.00 80.69 276 HIS A C 1
ATOM 2215 O O . HIS A 1 276 ? 1.347 5.225 22.693 1.00 80.69 276 HIS A O 1
ATOM 2221 N N . GLU A 1 277 ? 0.486 6.721 21.267 1.00 79.25 277 GLU A N 1
ATOM 2222 C CA . GLU A 1 277 ? -0.310 5.786 20.461 1.00 79.25 277 GLU A CA 1
ATOM 2223 C C . GLU A 1 277 ? 0.363 5.409 19.132 1.00 79.25 277 GLU A C 1
ATOM 2225 O O . GLU A 1 277 ? -0.127 4.548 18.398 1.00 79.25 277 GLU A O 1
ATOM 2230 N N . ALA A 1 278 ? 1.463 6.076 18.767 1.00 82.75 278 ALA A N 1
ATOM 2231 C CA . ALA A 1 278 ? 2.097 5.892 17.465 1.00 82.75 278 ALA A CA 1
ATOM 2232 C C . ALA A 1 278 ? 2.895 4.570 17.366 1.00 82.75 278 ALA A C 1
ATOM 2234 O O . ALA A 1 278 ? 3.693 4.247 18.253 1.00 82.75 278 ALA A O 1
ATOM 2235 N N . PRO A 1 279 ? 2.772 3.824 16.250 1.00 86.00 279 PRO A N 1
ATOM 2236 C CA . PRO A 1 279 ? 3.477 2.561 16.041 1.00 86.00 279 PRO A CA 1
ATOM 2237 C C . PRO A 1 279 ? 4.928 2.783 15.566 1.00 86.00 279 PRO A C 1
ATOM 2239 O O . PRO A 1 279 ? 5.296 2.404 14.453 1.00 86.00 279 PRO A O 1
ATOM 2242 N N . HIS A 1 280 ? 5.780 3.384 16.404 1.00 89.88 280 HIS A N 1
ATOM 2243 C CA . HIS A 1 280 ? 7.155 3.762 16.033 1.00 89.88 280 HIS A CA 1
ATOM 2244 C C . HIS A 1 280 ? 7.992 2.603 15.481 1.00 89.88 280 HIS A C 1
ATOM 2246 O O . HIS A 1 280 ? 8.647 2.750 14.452 1.00 89.88 280 HIS A O 1
ATOM 2252 N N . SER A 1 281 ? 7.937 1.429 16.115 1.00 88.38 281 SER A N 1
ATOM 2253 C CA . SER A 1 281 ? 8.705 0.260 15.670 1.00 88.38 281 SER A CA 1
ATOM 2254 C C . SER A 1 281 ? 8.313 -0.204 14.266 1.00 88.38 281 SER A C 1
ATOM 2256 O O . SER A 1 281 ? 9.173 -0.613 13.492 1.00 88.38 281 SER A O 1
ATOM 2258 N N . ARG A 1 282 ? 7.029 -0.098 13.907 1.00 88.25 282 ARG A N 1
ATOM 2259 C CA . ARG A 1 282 ? 6.520 -0.487 12.585 1.00 88.25 282 ARG A CA 1
ATOM 2260 C C . ARG A 1 282 ? 6.828 0.560 11.527 1.00 88.25 282 ARG A C 1
ATOM 2262 O O . ARG A 1 282 ? 7.189 0.192 10.416 1.00 88.25 282 ARG A O 1
ATOM 2269 N N . ALA A 1 283 ? 6.746 1.843 11.879 1.00 91.12 283 ALA A N 1
ATOM 2270 C CA . ALA A 1 283 ? 7.171 2.925 10.995 1.00 91.12 283 ALA A CA 1
ATOM 2271 C C . ALA A 1 283 ? 8.664 2.795 10.638 1.00 91.12 283 ALA A C 1
ATOM 2273 O O . ALA A 1 283 ? 9.029 2.896 9.467 1.00 91.12 283 ALA A O 1
ATOM 2274 N N . VAL A 1 284 ? 9.514 2.487 11.626 1.00 92.69 284 VAL A N 1
ATOM 2275 C CA . VAL A 1 284 ? 10.951 2.237 11.418 1.00 92.69 284 VAL A CA 1
ATOM 2276 C C . VAL A 1 284 ? 11.185 0.964 10.603 1.00 92.69 284 VAL A C 1
ATOM 2278 O O . VAL A 1 284 ? 11.980 0.990 9.667 1.00 92.69 284 VAL A O 1
ATOM 2281 N N . LEU A 1 285 ? 10.468 -0.126 10.898 1.00 91.88 285 LEU A N 1
ATOM 2282 C CA . LEU A 1 285 ? 10.558 -1.368 10.125 1.00 91.88 285 LEU A CA 1
ATOM 2283 C C . LEU A 1 285 ? 10.210 -1.141 8.650 1.00 91.88 285 LEU A C 1
ATOM 2285 O O . LEU A 1 285 ? 10.948 -1.587 7.779 1.00 91.88 285 LEU A O 1
ATOM 2289 N N . LEU A 1 286 ? 9.121 -0.421 8.366 1.00 91.19 286 LEU A N 1
ATOM 2290 C CA . LEU A 1 286 ? 8.704 -0.120 6.998 1.00 91.19 286 LEU A CA 1
ATOM 2291 C C . LEU A 1 286 ? 9.709 0.794 6.285 1.00 91.19 286 LEU A C 1
ATOM 2293 O O . LEU A 1 286 ? 10.016 0.567 5.119 1.00 91.19 286 LEU A O 1
ATOM 2297 N N . THR A 1 287 ? 10.270 1.773 7.001 1.00 92.81 287 THR A N 1
ATOM 2298 C CA . THR A 1 287 ? 11.345 2.637 6.489 1.00 92.81 287 THR A CA 1
ATOM 2299 C C . THR A 1 287 ? 12.566 1.810 6.083 1.00 92.81 287 THR A C 1
ATOM 2301 O O . THR A 1 287 ? 13.070 1.954 4.970 1.00 92.81 287 THR A O 1
ATOM 2304 N N . ALA A 1 288 ? 13.022 0.916 6.965 1.00 94.06 288 ALA A N 1
ATOM 2305 C CA . ALA A 1 288 ? 14.176 0.059 6.716 1.00 94.06 288 ALA A CA 1
ATOM 2306 C C . ALA A 1 288 ? 13.912 -0.955 5.592 1.00 94.06 288 ALA A C 1
ATOM 2308 O O . ALA A 1 288 ? 14.778 -1.163 4.746 1.00 94.06 288 ALA A O 1
ATOM 2309 N N . ALA A 1 289 ? 12.714 -1.546 5.546 1.00 92.44 289 ALA A N 1
ATOM 2310 C CA . ALA A 1 289 ? 12.313 -2.471 4.490 1.00 92.44 289 ALA A CA 1
ATOM 2311 C C . ALA A 1 289 ? 12.261 -1.780 3.121 1.00 92.44 289 ALA A C 1
ATOM 2313 O O . ALA A 1 289 ? 12.773 -2.329 2.149 1.00 92.44 289 ALA A O 1
ATOM 2314 N N . PHE A 1 290 ? 11.708 -0.563 3.048 1.00 93.88 290 PHE A N 1
ATOM 2315 C CA . PHE A 1 290 ? 11.679 0.225 1.817 1.00 93.88 290 PHE A CA 1
ATOM 2316 C C . PHE A 1 290 ? 13.095 0.568 1.347 1.00 93.88 290 PHE A C 1
ATOM 2318 O O . PHE A 1 290 ? 13.443 0.288 0.204 1.00 93.88 290 PHE A O 1
ATOM 2325 N N . ALA A 1 291 ? 13.940 1.098 2.240 1.00 93.69 291 ALA A N 1
ATOM 2326 C CA . ALA A 1 291 ? 15.325 1.423 1.911 1.00 93.69 291 ALA A CA 1
ATOM 2327 C C . ALA A 1 291 ? 16.117 0.181 1.467 1.00 93.69 291 ALA A C 1
ATOM 2329 O O . ALA A 1 291 ? 16.818 0.227 0.460 1.00 93.69 291 ALA A O 1
ATOM 2330 N N . GLY A 1 292 ? 15.960 -0.945 2.169 1.00 95.00 292 GLY A N 1
ATOM 2331 C CA . GLY A 1 292 ? 16.581 -2.220 1.811 1.00 95.00 292 GLY A CA 1
ATOM 2332 C C . GLY A 1 292 ? 16.122 -2.744 0.449 1.00 95.00 292 GLY A C 1
ATOM 2333 O O . GLY A 1 292 ? 16.955 -3.158 -0.351 1.00 95.00 292 GLY A O 1
ATOM 2334 N N . ALA A 1 293 ? 14.823 -2.672 0.148 1.00 94.06 293 ALA A N 1
ATOM 2335 C CA . ALA A 1 293 ? 14.277 -3.068 -1.148 1.00 94.06 293 ALA A CA 1
ATOM 2336 C C . ALA A 1 293 ? 14.752 -2.147 -2.283 1.00 94.06 293 ALA A C 1
ATOM 2338 O O . ALA A 1 293 ? 15.146 -2.638 -3.337 1.00 94.06 293 ALA A O 1
ATOM 2339 N N . SER A 1 294 ? 14.801 -0.827 -2.064 1.00 92.25 294 SER A N 1
ATOM 2340 C CA . SER A 1 294 ? 15.367 0.118 -3.037 1.00 92.25 294 SER A CA 1
ATOM 2341 C C . SER A 1 294 ? 16.850 -0.148 -3.298 1.00 92.25 294 SER A C 1
ATOM 2343 O O . SER A 1 294 ? 17.282 -0.087 -4.445 1.00 92.25 294 SER A O 1
ATOM 2345 N N . LEU A 1 295 ? 17.628 -0.488 -2.262 1.00 92.62 295 LEU A N 1
ATOM 2346 C CA . LEU A 1 295 ? 19.024 -0.902 -2.419 1.00 92.62 295 LEU A CA 1
ATOM 2347 C C . LEU A 1 295 ? 19.139 -2.235 -3.166 1.00 92.62 295 LEU A C 1
ATOM 2349 O O . LEU A 1 295 ? 20.031 -2.392 -3.990 1.00 92.62 295 LEU A O 1
ATOM 2353 N N . LEU A 1 296 ? 18.245 -3.191 -2.915 1.00 93.88 296 LEU A N 1
ATOM 2354 C CA . LEU A 1 296 ? 18.251 -4.474 -3.614 1.00 93.88 296 LEU A CA 1
ATOM 2355 C C . LEU A 1 296 ? 17.922 -4.313 -5.105 1.00 93.88 296 LEU A C 1
ATOM 2357 O O . LEU A 1 296 ? 18.629 -4.876 -5.936 1.00 93.88 296 LEU A O 1
ATOM 2361 N N . MET A 1 297 ? 16.913 -3.504 -5.451 1.00 91.31 297 MET A N 1
ATOM 2362 C CA . MET A 1 297 ? 16.625 -3.135 -6.845 1.00 91.31 297 MET A CA 1
ATOM 2363 C C . MET A 1 297 ? 17.829 -2.471 -7.497 1.00 91.31 297 MET A C 1
ATOM 2365 O O . MET A 1 297 ? 18.205 -2.779 -8.622 1.00 91.31 297 MET A O 1
ATOM 2369 N N . ALA A 1 298 ? 18.475 -1.598 -6.740 1.00 90.12 298 ALA A N 1
ATOM 2370 C CA . ALA A 1 298 ? 19.669 -0.929 -7.169 1.00 90.12 298 ALA A CA 1
ATOM 2371 C C . ALA A 1 298 ? 20.836 -1.898 -7.455 1.00 90.12 298 ALA A C 1
ATOM 2373 O O . ALA A 1 298 ? 21.525 -1.791 -8.468 1.00 90.12 298 ALA A O 1
ATOM 2374 N N . PHE A 1 299 ? 21.042 -2.895 -6.602 1.00 90.56 299 PHE A N 1
ATOM 2375 C CA . PHE A 1 299 ? 22.019 -3.948 -6.874 1.00 90.56 299 PHE A CA 1
ATOM 2376 C C . PHE A 1 299 ? 21.635 -4.817 -8.078 1.00 90.56 299 PHE A C 1
ATOM 2378 O O . PHE A 1 299 ? 22.530 -5.282 -8.779 1.00 90.56 299 PHE A O 1
ATOM 2385 N N . ALA A 1 300 ? 20.339 -5.031 -8.323 1.00 90.25 300 ALA A N 1
ATOM 2386 C CA . ALA A 1 300 ? 19.854 -5.835 -9.443 1.00 90.25 300 ALA A CA 1
ATOM 2387 C C . ALA A 1 300 ? 20.092 -5.170 -10.810 1.00 90.25 300 ALA A C 1
ATOM 2389 O O . ALA A 1 300 ? 20.352 -5.875 -11.789 1.00 90.25 300 ALA A O 1
ATOM 2390 N N . ASP A 1 301 ? 20.041 -3.835 -10.869 1.00 89.00 301 ASP A N 1
ATOM 2391 C CA . ASP A 1 301 ? 20.350 -3.064 -12.072 1.00 89.00 301 ASP A CA 1
ATOM 2392 C C . ASP A 1 301 ? 21.084 -1.734 -11.768 1.00 89.00 301 ASP A C 1
ATOM 2394 O O . ASP A 1 301 ? 20.479 -0.663 -11.663 1.00 89.00 301 ASP A O 1
ATOM 2398 N N . PRO A 1 302 ? 22.423 -1.764 -11.640 1.00 86.88 302 PRO A N 1
ATOM 2399 C CA . PRO A 1 302 ? 23.224 -0.567 -11.385 1.00 86.88 302 PRO A CA 1
ATOM 2400 C C . PRO A 1 302 ? 23.367 0.369 -12.597 1.00 86.88 302 PRO A C 1
ATOM 2402 O O . PRO A 1 302 ? 23.845 1.498 -12.431 1.00 86.88 302 PRO A O 1
ATOM 2405 N N . ASP A 1 303 ? 22.994 -0.072 -13.803 1.00 86.50 303 ASP A N 1
ATOM 2406 C CA . ASP A 1 303 ? 23.265 0.635 -15.064 1.00 86.50 303 ASP A CA 1
ATOM 2407 C C . ASP A 1 303 ? 22.219 1.737 -15.347 1.00 86.50 303 ASP A C 1
ATOM 2409 O O . ASP A 1 303 ? 22.510 2.782 -15.952 1.00 86.50 303 ASP A O 1
ATOM 2413 N N . THR A 1 304 ? 21.002 1.557 -14.832 1.00 81.50 304 THR A N 1
ATOM 2414 C CA . THR A 1 304 ? 19.886 2.510 -14.944 1.00 81.50 304 THR A CA 1
ATOM 2415 C C . THR A 1 304 ? 19.939 3.645 -13.924 1.00 81.50 304 THR A C 1
ATOM 2417 O O . THR A 1 304 ? 19.231 4.644 -14.056 1.00 81.50 304 THR A O 1
ATOM 2420 N N . MET A 1 305 ? 20.837 3.574 -12.941 1.00 73.69 305 MET A N 1
ATOM 2421 C CA . MET A 1 305 ? 20.964 4.617 -11.934 1.00 73.69 305 MET A CA 1
ATOM 2422 C C . MET A 1 305 ? 21.724 5.827 -12.471 1.00 73.69 305 MET A C 1
ATOM 2424 O O . MET A 1 305 ? 22.955 5.887 -12.434 1.00 73.69 305 MET A O 1
ATOM 2428 N N . GLY A 1 306 ? 21.017 6.842 -12.938 1.00 71.69 306 GLY A N 1
ATOM 2429 C CA . GLY A 1 306 ? 21.612 8.153 -13.161 1.00 71.69 306 GLY A CA 1
ATOM 2430 C C . GLY A 1 306 ? 20.985 8.928 -14.310 1.00 71.69 306 GLY A C 1
ATOM 2431 O O . GLY A 1 306 ? 20.447 8.338 -15.246 1.00 71.69 306 GLY A O 1
ATOM 2432 N N . PRO A 1 307 ? 21.093 10.265 -14.263 1.00 73.75 307 PRO A N 1
ATOM 2433 C CA . PRO A 1 307 ? 20.450 11.144 -15.236 1.00 73.75 307 PRO A CA 1
ATOM 2434 C C . PRO A 1 307 ? 21.120 11.119 -16.616 1.00 73.75 307 PRO A C 1
ATOM 2436 O O . PRO A 1 307 ? 20.511 11.530 -17.595 1.00 73.75 307 PRO A O 1
ATOM 2439 N N . ARG A 1 308 ? 22.374 10.661 -16.703 1.00 79.75 308 ARG A N 1
ATOM 2440 C CA . ARG A 1 308 ? 23.127 10.481 -17.954 1.00 79.75 308 ARG A CA 1
ATOM 2441 C C . ARG A 1 308 ? 23.464 9.002 -18.136 1.00 79.75 308 ARG A C 1
ATOM 2443 O O . ARG A 1 308 ? 23.266 8.231 -17.198 1.00 79.75 308 ARG A O 1
ATOM 2450 N N . PHE A 1 309 ? 23.916 8.626 -19.331 1.00 85.31 309 PHE A N 1
ATOM 2451 C CA . PHE A 1 309 ? 24.398 7.278 -19.658 1.00 85.31 309 PHE A CA 1
ATOM 2452 C C . PHE A 1 309 ? 25.771 7.341 -20.341 1.00 85.31 309 PHE A C 1
ATOM 2454 O O . PHE A 1 309 ? 25.938 6.948 -21.496 1.00 85.31 309 PHE A O 1
ATOM 2461 N N . ASP A 1 310 ? 26.752 7.939 -19.664 1.00 84.75 310 ASP A N 1
ATOM 2462 C CA . ASP A 1 310 ? 28.106 8.224 -20.158 1.00 84.75 310 ASP A CA 1
ATOM 2463 C C . ASP A 1 310 ? 29.199 7.576 -19.299 1.00 84.75 310 ASP A C 1
ATOM 2465 O O . ASP A 1 310 ? 28.943 7.022 -18.233 1.00 84.75 310 ASP A O 1
ATOM 2469 N N . ALA A 1 311 ? 30.443 7.602 -19.786 1.00 84.00 311 ALA A N 1
ATOM 2470 C CA . ALA A 1 311 ? 31.558 6.976 -19.080 1.00 84.00 311 ALA A CA 1
ATOM 2471 C C . ALA A 1 311 ? 31.886 7.660 -17.737 1.00 84.00 311 ALA A C 1
ATOM 2473 O O . ALA A 1 311 ? 32.412 7.003 -16.836 1.00 84.00 311 ALA A O 1
ATOM 2474 N N . GLU A 1 312 ? 31.565 8.951 -17.577 1.00 83.12 312 GLU A N 1
ATOM 2475 C CA . GLU A 1 312 ? 31.797 9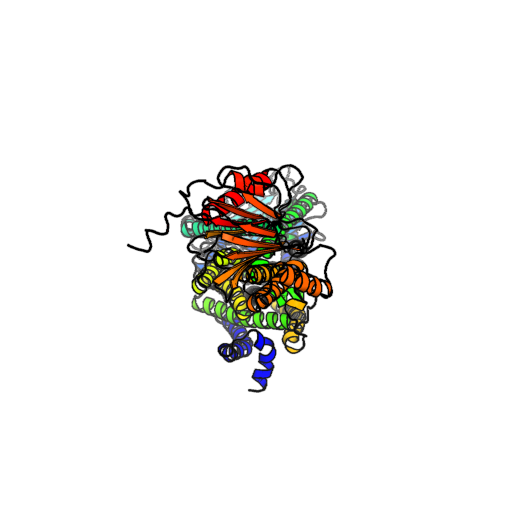.705 -16.336 1.00 83.12 312 GLU A CA 1
ATOM 2476 C C . GLU A 1 312 ? 30.941 9.168 -15.180 1.00 83.12 312 GLU A C 1
ATOM 2478 O O . GLU A 1 312 ? 31.414 9.067 -14.040 1.00 83.12 312 GLU A O 1
ATOM 2483 N N . GLN A 1 313 ? 29.713 8.738 -15.486 1.00 83.75 313 GLN A N 1
ATOM 2484 C CA . GLN A 1 313 ? 28.779 8.134 -14.536 1.00 83.75 313 GLN A CA 1
ATOM 2485 C C . GLN A 1 313 ? 29.323 6.865 -13.856 1.00 83.75 313 GLN A C 1
ATOM 2487 O O . GLN A 1 313 ? 28.941 6.565 -12.724 1.00 83.75 313 GLN A O 1
ATOM 2492 N N . PHE A 1 314 ? 30.214 6.119 -14.516 1.00 86.38 314 PHE A N 1
ATOM 2493 C CA . PHE A 1 314 ? 30.745 4.840 -14.022 1.00 86.38 314 PHE A CA 1
ATOM 2494 C C . PHE A 1 314 ? 32.125 4.961 -13.361 1.00 86.38 314 PHE A C 1
ATOM 2496 O O . PHE A 1 314 ? 32.781 3.956 -13.084 1.00 86.38 314 PHE A O 1
ATOM 2503 N N . THR A 1 315 ? 32.578 6.183 -13.071 1.00 86.12 315 THR A N 1
ATOM 2504 C CA . THR A 1 315 ? 33.761 6.403 -12.227 1.00 86.12 315 THR A CA 1
ATOM 2505 C C . THR A 1 315 ? 33.488 5.990 -10.776 1.00 86.12 315 THR A C 1
ATOM 2507 O O . THR A 1 315 ? 32.344 5.997 -10.311 1.00 86.12 315 THR A O 1
ATOM 2510 N N . ALA A 1 316 ? 34.540 5.656 -10.019 1.00 86.56 316 ALA A N 1
ATOM 2511 C CA . ALA A 1 316 ? 34.400 5.281 -8.607 1.00 86.56 316 ALA A CA 1
ATOM 2512 C C . ALA A 1 316 ? 33.735 6.395 -7.775 1.00 86.56 316 ALA A C 1
ATOM 2514 O O . ALA A 1 316 ? 32.836 6.125 -6.983 1.00 86.56 316 ALA A O 1
ATOM 2515 N N . VAL A 1 317 ? 34.121 7.655 -8.009 1.00 88.25 317 VAL A N 1
ATOM 2516 C CA . VAL A 1 317 ? 33.552 8.825 -7.321 1.00 88.25 317 VAL A CA 1
ATOM 2517 C C . VAL A 1 317 ? 32.070 9.001 -7.660 1.00 88.25 317 VAL A C 1
ATOM 2519 O O . VAL A 1 317 ? 31.252 9.111 -6.748 1.00 88.25 317 VAL A O 1
ATOM 2522 N N . ALA A 1 318 ? 31.698 8.967 -8.947 1.00 87.25 318 ALA A N 1
ATOM 2523 C CA . ALA A 1 318 ? 30.297 9.074 -9.359 1.00 87.25 318 ALA A CA 1
ATOM 2524 C C . ALA A 1 318 ? 29.447 7.924 -8.800 1.00 87.25 318 ALA A C 1
ATOM 2526 O O . ALA A 1 318 ? 28.328 8.149 -8.344 1.00 87.25 318 ALA A O 1
ATOM 2527 N N . THR A 1 319 ? 30.008 6.712 -8.750 1.00 88.12 319 THR A N 1
ATOM 2528 C CA . THR A 1 319 ? 29.363 5.540 -8.149 1.00 88.12 319 THR A CA 1
ATOM 2529 C C . THR A 1 319 ? 29.088 5.769 -6.660 1.00 88.12 319 THR A C 1
ATOM 2531 O O . THR A 1 319 ? 27.953 5.592 -6.225 1.00 88.12 319 THR A O 1
ATOM 2534 N N . VAL A 1 320 ? 30.074 6.232 -5.881 1.00 90.25 320 VAL A N 1
ATOM 2535 C CA . VAL A 1 320 ? 29.892 6.529 -4.446 1.00 90.25 320 VAL A CA 1
ATOM 2536 C C . VAL A 1 320 ? 28.835 7.613 -4.231 1.00 90.25 320 VAL A C 1
ATOM 2538 O O . VAL A 1 320 ? 27.933 7.423 -3.413 1.00 90.25 320 VAL A O 1
ATOM 2541 N N . ILE A 1 321 ? 28.891 8.713 -4.992 1.00 90.12 321 ILE A N 1
ATOM 2542 C CA . ILE A 1 321 ? 27.904 9.803 -4.910 1.00 90.12 321 ILE A CA 1
ATOM 2543 C C . ILE A 1 321 ? 26.505 9.261 -5.191 1.00 90.12 321 ILE A C 1
ATOM 2545 O O . ILE A 1 321 ? 25.572 9.512 -4.435 1.00 90.12 321 ILE A O 1
ATOM 2549 N N . ARG A 1 322 ? 26.361 8.473 -6.252 1.00 88.94 322 ARG A N 1
ATOM 2550 C CA . ARG A 1 322 ? 25.087 7.902 -6.670 1.00 88.94 322 ARG A CA 1
ATOM 2551 C C . ARG A 1 322 ? 24.480 6.974 -5.627 1.00 88.94 322 ARG A C 1
ATOM 2553 O O . ARG A 1 322 ? 23.309 7.134 -5.300 1.00 88.94 322 ARG A O 1
ATOM 2560 N N . TRP A 1 323 ? 25.264 6.041 -5.089 1.00 91.25 323 TRP A N 1
ATOM 2561 C CA . TRP A 1 323 ? 24.806 5.158 -4.015 1.00 91.25 323 TRP A CA 1
ATOM 2562 C C . TRP A 1 323 ? 24.438 5.946 -2.755 1.00 91.25 323 TRP A C 1
ATOM 2564 O O . TRP A 1 323 ? 23.435 5.639 -2.118 1.00 91.25 323 TRP A O 1
ATOM 2574 N N . SER A 1 324 ? 25.187 7.005 -2.435 1.00 90.88 324 SER A N 1
ATOM 2575 C CA . SER A 1 324 ? 24.883 7.893 -1.304 1.00 90.88 324 SER A CA 1
ATOM 2576 C C . SER A 1 324 ? 23.562 8.642 -1.503 1.00 90.88 324 SER A C 1
ATOM 2578 O O . SER A 1 324 ? 22.720 8.666 -0.607 1.00 90.88 324 SER A O 1
ATOM 2580 N N . VAL A 1 325 ? 23.343 9.209 -2.694 1.00 91.88 325 VAL A N 1
ATOM 2581 C CA . VAL A 1 325 ? 22.096 9.903 -3.056 1.00 91.88 325 VAL A CA 1
ATOM 2582 C C . VAL A 1 325 ? 20.916 8.933 -3.068 1.00 91.88 325 VAL A C 1
ATOM 2584 O O . VAL A 1 325 ? 19.854 9.264 -2.543 1.00 91.88 325 VAL A O 1
ATOM 2587 N N . LEU A 1 326 ? 21.092 7.727 -3.610 1.00 90.56 326 LEU A N 1
ATOM 2588 C CA . LEU A 1 326 ? 20.071 6.683 -3.583 1.00 90.56 326 LEU A CA 1
ATOM 2589 C C . LEU A 1 326 ? 19.714 6.298 -2.145 1.00 90.56 326 LEU A C 1
ATOM 2591 O O . LEU A 1 326 ? 18.540 6.273 -1.801 1.00 90.56 326 LEU A O 1
ATOM 2595 N N . LEU A 1 327 ? 20.705 6.028 -1.293 1.00 91.62 327 LEU A N 1
ATOM 2596 C CA . LEU A 1 327 ? 20.463 5.665 0.102 1.00 91.62 327 LEU A CA 1
ATOM 2597 C C . LEU A 1 327 ? 19.713 6.781 0.838 1.00 91.62 327 LEU A C 1
ATOM 2599 O O . LEU A 1 327 ? 18.739 6.512 1.537 1.00 91.62 327 LEU A O 1
ATOM 2603 N N . MET A 1 328 ? 20.132 8.034 0.646 1.00 93.50 328 MET A N 1
ATOM 2604 C CA . MET A 1 328 ? 19.484 9.200 1.244 1.00 93.50 328 MET A CA 1
ATOM 2605 C C . MET A 1 328 ? 18.037 9.363 0.758 1.00 93.50 328 MET A C 1
ATOM 2607 O O . MET A 1 328 ? 17.136 9.570 1.569 1.00 93.50 328 MET A O 1
ATOM 2611 N N . THR A 1 329 ? 17.796 9.251 -0.550 1.00 91.88 329 THR A N 1
ATOM 2612 C CA . THR A 1 329 ? 16.449 9.376 -1.133 1.00 91.88 329 THR A CA 1
ATOM 2613 C C . THR A 1 329 ? 15.545 8.214 -0.729 1.00 91.88 329 THR A C 1
ATOM 2615 O O . THR A 1 329 ? 14.413 8.451 -0.314 1.00 91.88 329 THR A O 1
ATOM 2618 N N . ALA A 1 330 ? 16.043 6.977 -0.753 1.00 92.12 330 ALA A N 1
ATOM 2619 C CA . ALA A 1 330 ? 15.311 5.797 -0.307 1.00 92.12 330 ALA A CA 1
ATOM 2620 C C . ALA A 1 330 ? 14.978 5.863 1.191 1.00 92.12 330 ALA A C 1
ATOM 2622 O O . ALA A 1 330 ? 13.858 5.541 1.582 1.00 92.12 330 ALA A O 1
ATOM 2623 N N . ALA A 1 331 ? 15.901 6.348 2.030 1.00 92.44 331 ALA A N 1
ATOM 2624 C CA . ALA A 1 331 ? 15.636 6.587 3.445 1.00 92.44 331 ALA A CA 1
ATOM 2625 C C . ALA A 1 331 ? 14.569 7.674 3.646 1.00 92.44 331 ALA A C 1
ATOM 2627 O O . ALA A 1 331 ? 13.640 7.472 4.424 1.00 92.44 331 ALA A O 1
ATOM 2628 N N . LEU A 1 332 ? 14.650 8.795 2.920 1.00 94.88 332 LEU A N 1
ATOM 2629 C CA . LEU A 1 332 ? 13.666 9.879 3.008 1.00 94.88 332 LEU A CA 1
ATOM 2630 C C . LEU A 1 332 ? 12.262 9.407 2.602 1.00 94.88 332 LEU A C 1
ATOM 2632 O O . LEU A 1 332 ? 11.300 9.630 3.337 1.00 94.88 332 LEU A O 1
ATOM 2636 N N . VAL A 1 333 ? 12.144 8.719 1.463 1.00 93.00 333 VAL A N 1
ATOM 2637 C CA . VAL A 1 333 ? 10.868 8.153 0.997 1.00 93.00 333 VAL A CA 1
ATOM 2638 C C . VAL A 1 333 ? 10.370 7.085 1.969 1.00 93.00 333 VAL A C 1
ATOM 2640 O O . VAL A 1 333 ? 9.190 7.086 2.316 1.00 93.00 333 VAL A O 1
ATOM 2643 N N . GLY A 1 334 ? 11.261 6.230 2.476 1.00 94.69 334 GLY A N 1
ATOM 2644 C CA . GLY A 1 334 ? 10.947 5.233 3.495 1.00 94.69 334 GLY A CA 1
ATOM 2645 C C . GLY A 1 334 ? 10.382 5.854 4.775 1.00 94.69 334 GLY A C 1
ATOM 2646 O O . GLY A 1 334 ? 9.391 5.349 5.297 1.00 94.69 334 GLY A O 1
ATOM 2647 N N . VAL A 1 335 ? 10.940 6.978 5.243 1.00 95.38 335 VAL A N 1
ATOM 2648 C CA . VAL A 1 335 ? 10.433 7.719 6.411 1.00 95.38 335 VAL A CA 1
ATOM 2649 C C . VAL A 1 335 ? 9.035 8.264 6.140 1.00 95.38 335 VAL A C 1
ATOM 2651 O O . VAL A 1 335 ? 8.141 8.080 6.967 1.00 95.38 335 VAL A O 1
ATOM 2654 N N . VAL A 1 336 ? 8.813 8.895 4.981 1.00 95.25 336 VAL A N 1
ATOM 2655 C CA . VAL A 1 336 ? 7.481 9.396 4.596 1.00 95.25 336 VAL A CA 1
ATOM 2656 C C . VAL A 1 336 ? 6.470 8.248 4.550 1.00 95.25 336 VAL A C 1
ATOM 2658 O O . VAL A 1 336 ? 5.374 8.371 5.099 1.00 95.25 336 VAL A O 1
ATOM 2661 N N . LEU A 1 337 ? 6.852 7.113 3.964 1.00 95.25 337 LEU A N 1
ATOM 2662 C CA . LEU A 1 337 ? 6.027 5.912 3.891 1.00 95.25 337 LEU A CA 1
ATOM 2663 C C . LEU A 1 337 ? 5.717 5.348 5.288 1.00 95.25 337 LEU A C 1
ATOM 2665 O O . LEU A 1 337 ? 4.563 5.038 5.584 1.00 95.25 337 LEU A O 1
ATOM 2669 N N . GLY A 1 338 ? 6.719 5.261 6.167 1.00 94.62 338 GLY A N 1
ATOM 2670 C CA . GLY A 1 338 ? 6.582 4.810 7.553 1.00 94.62 338 GLY A CA 1
ATOM 2671 C C . GLY A 1 338 ? 5.655 5.699 8.383 1.00 94.62 338 GLY A C 1
ATOM 2672 O O . GLY A 1 338 ? 4.802 5.190 9.112 1.00 94.62 338 GLY A O 1
ATOM 2673 N N . ILE A 1 339 ? 5.774 7.022 8.236 1.00 94.25 339 ILE A N 1
ATOM 2674 C CA . ILE A 1 339 ? 4.905 8.011 8.889 1.00 94.25 339 ILE A CA 1
ATOM 2675 C C . ILE A 1 339 ? 3.468 7.894 8.374 1.00 94.25 339 ILE A C 1
ATOM 2677 O O . ILE A 1 339 ? 2.535 7.830 9.176 1.00 94.25 339 ILE A O 1
ATOM 2681 N N . ALA A 1 340 ? 3.277 7.834 7.053 1.00 94.81 340 ALA A N 1
ATOM 2682 C CA . ALA A 1 340 ? 1.958 7.702 6.441 1.00 94.81 340 ALA A CA 1
ATOM 2683 C C . ALA A 1 340 ? 1.269 6.391 6.847 1.00 94.81 340 ALA A C 1
ATOM 2685 O O . ALA A 1 340 ? 0.096 6.398 7.228 1.00 94.81 340 ALA A O 1
ATOM 2686 N N . TYR A 1 341 ? 2.011 5.281 6.864 1.00 94.69 341 TYR A N 1
ATOM 2687 C CA . TYR A 1 341 ? 1.529 4.009 7.392 1.00 94.69 341 TYR A CA 1
ATOM 2688 C C . TYR A 1 341 ? 1.161 4.119 8.877 1.00 94.69 341 TYR A C 1
ATOM 2690 O O . TYR A 1 341 ? 0.063 3.723 9.258 1.00 94.69 341 TYR A O 1
ATOM 2698 N N . GLY A 1 342 ? 2.024 4.699 9.717 1.00 92.00 342 GLY A N 1
ATOM 2699 C CA . GLY A 1 342 ? 1.765 4.832 11.152 1.00 92.00 342 GLY A CA 1
ATOM 2700 C C . GLY A 1 342 ? 0.564 5.727 11.478 1.00 92.00 342 GLY A C 1
ATOM 2701 O O . GLY A 1 342 ? -0.194 5.442 12.407 1.00 92.00 342 GLY A O 1
ATOM 2702 N N . ALA A 1 343 ? 0.343 6.783 10.689 1.00 92.38 343 ALA A N 1
ATOM 2703 C CA . ALA A 1 343 ? -0.864 7.601 10.765 1.00 92.38 343 ALA A CA 1
ATOM 2704 C C . ALA A 1 343 ? -2.112 6.801 10.340 1.00 92.38 343 ALA A C 1
ATOM 2706 O O . ALA A 1 343 ? -3.138 6.851 11.022 1.00 92.38 343 ALA A O 1
ATOM 2707 N N . GLY A 1 344 ? -2.004 6.030 9.254 1.00 91.44 344 GLY A N 1
ATOM 2708 C CA . GLY A 1 344 ? -3.056 5.167 8.711 1.00 91.44 344 GLY A CA 1
ATOM 2709 C C . GLY A 1 344 ? -3.470 4.018 9.621 1.00 91.44 344 GLY A C 1
ATOM 2710 O O . GLY A 1 344 ? -4.661 3.762 9.789 1.00 91.44 344 GLY A O 1
ATOM 2711 N N . GLU A 1 345 ? -2.502 3.344 10.240 1.00 91.00 345 GLU A N 1
ATOM 2712 C CA . GLU A 1 345 ? -2.721 2.151 11.057 1.00 91.00 345 GLU A CA 1
ATOM 2713 C C . GLU A 1 345 ? -3.700 2.425 12.204 1.00 91.00 345 GLU A C 1
ATOM 2715 O O . GLU A 1 345 ? -4.666 1.683 12.379 1.00 91.00 345 GLU A O 1
ATOM 2720 N N . GLY A 1 346 ? -3.496 3.499 12.970 1.00 84.12 346 GLY A N 1
ATOM 2721 C CA . GLY A 1 346 ? -4.403 3.804 14.079 1.00 84.12 346 GLY A CA 1
ATOM 2722 C C . GLY A 1 346 ? -5.816 4.158 13.598 1.00 84.12 346 GLY A C 1
ATOM 2723 O O . GLY A 1 346 ? -6.796 3.736 14.204 1.00 84.12 346 GLY A O 1
ATOM 2724 N N . GLU A 1 347 ? -5.945 4.831 12.446 1.00 87.62 347 GLU A N 1
ATOM 2725 C CA . GLU A 1 347 ? -7.259 5.124 11.854 1.00 87.62 347 GLU A CA 1
ATOM 2726 C C . GLU A 1 347 ? -7.953 3.857 11.344 1.00 87.62 347 GLU A C 1
ATOM 2728 O O . GLU A 1 347 ? -9.178 3.780 11.366 1.00 87.62 347 GLU A O 1
ATOM 2733 N N . LEU A 1 348 ? -7.206 2.843 10.903 1.00 89.50 348 LEU A N 1
ATOM 2734 C CA . LEU A 1 348 ? -7.778 1.539 10.580 1.00 89.50 348 LEU A CA 1
ATOM 2735 C C . LEU A 1 348 ? -8.283 0.834 11.837 1.00 89.50 348 LEU A C 1
ATOM 2737 O O . LEU A 1 348 ? -9.438 0.405 11.872 1.00 89.50 348 LEU A O 1
ATOM 2741 N N . ARG A 1 349 ? -7.453 0.764 12.882 1.00 87.06 349 ARG A N 1
ATOM 2742 C CA . ARG A 1 349 ? -7.792 0.077 14.138 1.00 87.06 349 ARG A CA 1
ATOM 2743 C C . ARG A 1 349 ? -9.036 0.662 14.802 1.00 87.06 349 ARG A C 1
ATOM 2745 O O . ARG A 1 349 ? -9.903 -0.090 15.230 1.00 87.06 349 ARG A O 1
ATOM 2752 N N . GLU A 1 350 ? -9.175 1.985 14.809 1.00 84.25 350 GLU A N 1
ATOM 2753 C CA . GLU A 1 350 ? -10.289 2.674 15.471 1.00 84.25 350 GLU A CA 1
ATOM 2754 C C . GLU A 1 350 ? -11.652 2.487 14.791 1.00 84.25 350 GLU A C 1
ATOM 2756 O O . GLU A 1 350 ? -12.671 2.911 15.326 1.00 84.25 350 GLU A O 1
ATOM 2761 N N . GLY A 1 351 ? -11.753 1.969 13.567 1.00 85.94 351 GLY A N 1
ATOM 2762 C CA . GLY A 1 351 ? -13.099 1.865 12.960 1.00 85.94 351 GLY A CA 1
ATOM 2763 C C . GLY A 1 351 ? -13.254 0.956 11.776 1.00 85.94 351 GLY A C 1
ATOM 2764 O O . GLY A 1 351 ? -14.347 0.885 11.225 1.00 85.94 351 GLY A O 1
ATOM 2765 N N . TRP A 1 352 ? -12.221 0.181 11.479 1.00 89.19 352 TRP A N 1
ATOM 2766 C CA . TRP A 1 352 ? -12.428 -1.151 10.957 1.00 89.19 352 TRP A CA 1
ATOM 2767 C C . TRP A 1 352 ? -11.619 -2.172 11.775 1.00 89.19 352 TRP A C 1
ATOM 2769 O O . TRP A 1 352 ? -10.589 -2.661 11.300 1.00 89.19 352 TRP A O 1
ATOM 2779 N N . PRO A 1 353 ? -12.071 -2.509 13.001 1.00 86.25 353 PRO A N 1
ATOM 2780 C CA . PRO A 1 353 ? -11.447 -3.557 13.806 1.00 86.25 353 PRO A CA 1
ATOM 2781 C C . PRO A 1 353 ? -11.304 -4.855 12.999 1.00 86.25 353 PRO A C 1
ATOM 2783 O O . PRO A 1 353 ? -12.210 -5.234 12.257 1.00 86.25 353 PRO A O 1
ATOM 2786 N N . GLY A 1 354 ? -10.147 -5.509 13.098 1.00 87.56 354 GLY A N 1
ATOM 2787 C CA . GLY A 1 354 ? -9.847 -6.749 12.376 1.00 87.56 354 GLY A CA 1
ATOM 2788 C C . GLY A 1 354 ? -9.324 -6.591 10.936 1.00 87.56 354 GLY A C 1
ATOM 2789 O O . GLY A 1 354 ? -8.746 -7.528 10.391 1.00 87.56 354 GLY A O 1
ATOM 2790 N N . LYS A 1 355 ? -9.430 -5.411 10.298 1.00 92.56 355 LYS A N 1
ATOM 2791 C CA . LYS A 1 355 ? -8.937 -5.202 8.912 1.00 92.56 355 LYS A CA 1
ATOM 2792 C C . LYS A 1 355 ? -7.410 -5.224 8.765 1.00 92.56 355 LYS A C 1
ATOM 2794 O O . LYS A 1 355 ? -6.918 -5.141 7.643 1.00 92.56 355 LYS A O 1
ATOM 2799 N N . ILE A 1 356 ? -6.656 -5.297 9.859 1.00 93.31 356 ILE A N 1
ATOM 2800 C CA . ILE A 1 356 ? -5.187 -5.362 9.842 1.00 93.31 356 ILE A CA 1
ATOM 2801 C C . ILE A 1 356 ? -4.649 -6.680 10.416 1.00 93.31 356 ILE A C 1
ATOM 2803 O O . ILE A 1 356 ? -3.444 -6.902 10.405 1.00 93.31 356 ILE A O 1
ATOM 2807 N N . THR A 1 357 ? -5.522 -7.589 10.863 1.00 93.50 357 THR A N 1
ATOM 2808 C CA . THR A 1 357 ? -5.136 -8.830 11.555 1.00 93.50 357 THR A CA 1
ATOM 2809 C C . THR A 1 357 ? -4.249 -9.737 10.700 1.00 93.50 357 THR A C 1
ATOM 2811 O O . THR A 1 357 ? -3.322 -10.353 11.214 1.00 93.50 357 THR A O 1
ATOM 2814 N N . SER A 1 358 ? -4.483 -9.812 9.389 1.00 94.88 358 SER A N 1
ATOM 2815 C CA . SER A 1 358 ? -3.635 -10.580 8.467 1.00 94.88 358 SER A CA 1
ATOM 2816 C C . SER A 1 358 ? -2.234 -9.983 8.315 1.00 94.88 358 SER A C 1
ATOM 2818 O O . SER A 1 358 ? -1.251 -10.723 8.326 1.00 94.88 358 SER A O 1
ATOM 2820 N N . LEU A 1 359 ? -2.119 -8.652 8.250 1.00 94.38 359 LEU A N 1
ATOM 2821 C CA . LEU A 1 359 ? -0.823 -7.971 8.261 1.00 94.38 359 LEU A CA 1
ATOM 2822 C C . LEU A 1 359 ? -0.121 -8.148 9.615 1.00 94.38 359 LEU A C 1
ATOM 2824 O O . LEU A 1 359 ? 1.075 -8.417 9.654 1.00 94.38 359 LEU A O 1
ATOM 2828 N N . ASP A 1 360 ? -0.857 -8.054 10.722 1.00 93.75 360 ASP A N 1
ATOM 2829 C CA . ASP A 1 360 ? -0.333 -8.294 12.068 1.00 93.75 360 ASP A CA 1
ATOM 2830 C C . ASP A 1 360 ? 0.189 -9.734 12.218 1.00 93.75 360 ASP A C 1
ATOM 2832 O O . ASP A 1 360 ? 1.276 -9.948 12.758 1.00 93.75 360 ASP A O 1
ATOM 2836 N N . ALA A 1 361 ? -0.522 -10.724 11.671 1.00 93.44 361 ALA A N 1
ATOM 2837 C CA . ALA A 1 361 ? -0.056 -12.106 11.608 1.00 93.44 361 ALA A CA 1
ATOM 2838 C C . ALA A 1 361 ? 1.243 -12.232 10.792 1.00 93.44 361 ALA A C 1
ATOM 2840 O O . ALA A 1 361 ? 2.174 -12.911 11.226 1.00 93.44 361 ALA A O 1
ATOM 2841 N N . ALA A 1 362 ? 1.349 -11.539 9.654 1.00 92.56 362 ALA A N 1
ATOM 2842 C CA . ALA A 1 362 ? 2.555 -11.559 8.829 1.00 92.56 362 ALA A CA 1
ATOM 2843 C C . ALA A 1 362 ? 3.758 -10.938 9.560 1.00 92.56 362 ALA A C 1
ATOM 2845 O O . ALA A 1 362 ? 4.821 -11.552 9.644 1.00 92.56 362 ALA A O 1
ATOM 2846 N N . LEU A 1 363 ? 3.571 -9.761 10.166 1.00 90.81 363 LEU A N 1
ATOM 2847 C CA . LEU A 1 363 ? 4.617 -9.033 10.894 1.00 90.81 363 LEU A CA 1
ATOM 2848 C C . LEU A 1 363 ? 5.043 -9.718 12.203 1.00 90.81 363 LEU A C 1
ATOM 2850 O O . LEU A 1 363 ? 6.124 -9.436 12.713 1.00 90.81 363 LEU A O 1
ATOM 2854 N N . THR A 1 364 ? 4.219 -10.616 12.749 1.00 89.81 364 THR A N 1
ATOM 2855 C CA . THR A 1 364 ? 4.546 -11.436 13.932 1.00 89.81 364 THR A CA 1
ATOM 2856 C C . THR A 1 364 ? 5.124 -12.811 13.575 1.00 89.81 364 THR A C 1
ATOM 2858 O O . THR A 1 364 ? 5.328 -13.638 14.462 1.00 89.81 364 THR A O 1
ATOM 2861 N N . GLY A 1 365 ? 5.407 -13.069 12.291 1.00 90.56 365 GLY A N 1
ATOM 2862 C CA . GLY A 1 365 ? 6.041 -14.304 11.814 1.00 90.56 365 GLY A CA 1
ATOM 2863 C C . GLY A 1 365 ? 5.079 -15.469 11.551 1.00 90.56 365 GLY A C 1
ATOM 2864 O O . GLY A 1 365 ? 5.516 -16.571 11.228 1.00 90.56 365 GLY A O 1
ATOM 2865 N N . ARG A 1 366 ? 3.761 -15.256 11.637 1.00 93.06 366 ARG A N 1
ATOM 2866 C CA . ARG A 1 366 ? 2.724 -16.281 11.409 1.00 93.06 366 ARG A CA 1
ATOM 2867 C C . ARG A 1 366 ? 2.319 -16.338 9.931 1.00 93.06 366 ARG A C 1
ATOM 2869 O O . ARG A 1 366 ? 1.141 -16.204 9.593 1.00 93.06 366 ARG A O 1
ATOM 2876 N N . LEU A 1 367 ? 3.312 -16.524 9.056 1.00 91.00 367 LEU A N 1
ATOM 2877 C CA . LEU A 1 367 ? 3.192 -16.398 7.593 1.00 91.00 367 LEU A CA 1
ATOM 2878 C C . LEU A 1 367 ? 2.209 -17.397 6.954 1.00 91.00 367 LEU A C 1
ATOM 2880 O O . LEU A 1 367 ? 1.524 -17.053 5.998 1.00 91.00 367 LEU A O 1
ATOM 2884 N N . PHE A 1 368 ? 2.075 -18.602 7.514 1.00 94.75 368 PHE A N 1
ATOM 2885 C CA . PHE A 1 368 ? 1.158 -19.647 7.029 1.00 94.75 368 PHE A CA 1
ATOM 2886 C C . PHE A 1 368 ? -0.172 -19.678 7.800 1.00 94.75 368 PHE A C 1
ATOM 2888 O O . PHE A 1 368 ? -0.731 -20.739 8.084 1.00 94.75 368 PHE A O 1
ATOM 2895 N N . SER A 1 369 ? -0.675 -18.506 8.190 1.00 95.94 369 SER A N 1
ATOM 2896 C CA . SER A 1 369 ? -1.987 -18.382 8.831 1.00 95.94 369 SER A CA 1
ATOM 2897 C C . SER A 1 369 ? -3.122 -18.355 7.809 1.00 95.94 369 SER A C 1
ATOM 2899 O O . SER A 1 369 ? -2.969 -17.865 6.688 1.00 95.94 369 SER A O 1
ATOM 2901 N N . ALA A 1 370 ? -4.305 -18.811 8.222 1.00 95.44 370 ALA A N 1
ATOM 2902 C CA . ALA A 1 370 ? -5.497 -18.727 7.381 1.00 95.44 370 ALA A CA 1
ATOM 2903 C C . ALA A 1 370 ? -5.917 -17.285 7.086 1.00 95.44 370 ALA A C 1
ATOM 2905 O O . ALA A 1 370 ? -6.459 -17.027 6.015 1.00 95.44 370 ALA A O 1
ATOM 2906 N N . ASN A 1 371 ? -5.622 -16.338 7.983 1.00 94.75 371 ASN A N 1
ATOM 2907 C CA . ASN A 1 371 ? -5.845 -14.913 7.739 1.00 94.75 371 ASN A CA 1
ATOM 2908 C C . ASN A 1 371 ? -5.072 -14.446 6.494 1.00 94.75 371 ASN A C 1
ATOM 2910 O O . ASN A 1 371 ? -5.669 -13.864 5.596 1.00 94.75 371 ASN A O 1
ATOM 2914 N N . ILE A 1 372 ? -3.771 -14.760 6.408 1.00 96.00 372 ILE A N 1
ATOM 2915 C CA . ILE A 1 372 ? -2.925 -14.393 5.261 1.00 96.00 372 ILE A CA 1
ATOM 2916 C C . ILE A 1 372 ? -3.379 -15.117 3.997 1.00 96.00 372 ILE A C 1
ATOM 2918 O O . ILE A 1 372 ? -3.507 -14.486 2.950 1.00 96.00 372 ILE A O 1
ATOM 2922 N N . GLY A 1 373 ? -3.669 -16.417 4.084 1.00 96.50 373 GLY A N 1
ATOM 2923 C CA . GLY A 1 373 ? -4.111 -17.168 2.913 1.00 96.50 373 GLY A CA 1
ATOM 2924 C C . GLY A 1 373 ? -5.406 -16.628 2.312 1.00 96.50 373 GLY A C 1
ATOM 2925 O O . GLY A 1 373 ? -5.506 -16.497 1.093 1.00 96.50 373 GLY A O 1
ATOM 2926 N N . VAL A 1 374 ? -6.369 -16.230 3.150 1.00 95.88 374 VAL A N 1
ATOM 2927 C CA . VAL A 1 374 ? -7.595 -15.560 2.693 1.00 95.88 374 VAL A CA 1
ATOM 2928 C C . VAL A 1 374 ? -7.266 -14.252 1.972 1.00 95.88 374 VAL A C 1
ATOM 2930 O O . VAL A 1 374 ? -7.793 -14.030 0.883 1.00 95.88 374 VAL A O 1
ATOM 2933 N N . SER A 1 375 ? -6.371 -13.419 2.515 1.00 96.88 375 SER A N 1
ATOM 2934 C CA . SER A 1 375 ? -5.944 -12.168 1.873 1.00 96.88 375 SER A CA 1
ATOM 2935 C C . SER A 1 375 ? -5.271 -12.394 0.518 1.00 96.88 375 SER A C 1
ATOM 2937 O O . SER A 1 375 ? -5.553 -11.671 -0.436 1.00 96.88 375 SER A O 1
ATOM 2939 N N . VAL A 1 376 ? -4.403 -13.406 0.417 1.00 96.94 376 VAL A N 1
ATOM 2940 C CA . VAL A 1 376 ? -3.694 -13.768 -0.819 1.00 96.94 376 VAL A CA 1
ATOM 2941 C C . VAL A 1 376 ? -4.678 -14.221 -1.895 1.00 96.94 376 VAL A C 1
ATOM 2943 O O . VAL A 1 376 ? -4.657 -13.687 -3.004 1.00 96.94 376 VAL A O 1
ATOM 2946 N N . VAL A 1 377 ? -5.583 -15.150 -1.568 1.00 96.94 377 VAL A N 1
ATOM 2947 C CA . VAL A 1 377 ? -6.586 -15.645 -2.524 1.00 96.94 377 VAL A CA 1
ATOM 2948 C C . VAL A 1 377 ? -7.556 -14.533 -2.920 1.00 96.94 377 VAL A C 1
ATOM 2950 O O . VAL A 1 377 ? -7.825 -14.347 -4.104 1.00 96.94 377 VAL A O 1
ATOM 2953 N N . ALA A 1 378 ? -8.052 -13.752 -1.958 1.00 96.00 378 ALA A N 1
ATOM 2954 C CA . ALA A 1 378 ? -8.960 -12.645 -2.240 1.00 96.00 378 ALA A CA 1
ATOM 2955 C C . ALA A 1 378 ? -8.318 -11.575 -3.133 1.00 96.00 378 ALA A C 1
ATOM 2957 O O . ALA A 1 378 ? -8.962 -11.087 -4.064 1.00 96.00 378 ALA A O 1
ATOM 2958 N N . GLY A 1 379 ? -7.050 -11.238 -2.876 1.00 96.50 379 GLY A N 1
ATOM 2959 C CA . GLY A 1 379 ? -6.286 -10.317 -3.709 1.00 96.50 379 GLY A CA 1
ATOM 2960 C C . GLY A 1 379 ? -6.127 -10.833 -5.140 1.00 96.50 379 GLY A C 1
ATOM 2961 O O . GLY A 1 379 ? -6.401 -10.100 -6.089 1.00 96.50 379 GLY A O 1
ATOM 2962 N N . ALA A 1 380 ? -5.777 -12.113 -5.301 1.00 96.00 380 ALA A N 1
ATOM 2963 C CA . ALA A 1 380 ? -5.641 -12.750 -6.610 1.00 96.00 380 ALA A CA 1
ATOM 2964 C C . ALA A 1 380 ? -6.964 -12.781 -7.399 1.00 96.00 380 ALA A C 1
ATOM 2966 O O . ALA A 1 380 ? -6.969 -12.492 -8.595 1.00 96.00 380 ALA A O 1
ATOM 2967 N N . VAL A 1 381 ? -8.096 -13.068 -6.743 1.00 96.81 381 VAL A N 1
ATOM 2968 C CA . VAL A 1 381 ? -9.428 -13.057 -7.378 1.00 96.81 381 VAL A CA 1
ATOM 2969 C C . VAL A 1 381 ? -9.765 -11.674 -7.925 1.00 96.81 381 VAL A C 1
ATOM 2971 O O . VAL A 1 381 ? -10.118 -11.551 -9.099 1.00 96.81 381 VAL A O 1
ATOM 2974 N N . TRP A 1 382 ? -9.626 -10.625 -7.105 1.00 96.88 382 TRP A N 1
ATOM 2975 C CA . TRP A 1 382 ? -9.870 -9.254 -7.559 1.00 96.88 382 TRP A CA 1
ATOM 2976 C C . TRP A 1 382 ? -8.933 -8.860 -8.701 1.00 96.88 382 TRP A C 1
ATOM 2978 O O . TRP A 1 382 ? -9.387 -8.270 -9.680 1.00 96.88 382 TRP A O 1
ATOM 2988 N N . ALA A 1 383 ? -7.656 -9.236 -8.617 1.00 96.62 383 ALA A N 1
ATOM 2989 C CA . ALA A 1 383 ? -6.687 -8.978 -9.673 1.00 96.62 383 ALA A CA 1
ATOM 2990 C C . ALA A 1 383 ? -7.063 -9.651 -11.002 1.00 96.62 383 ALA A C 1
ATOM 2992 O O . ALA A 1 383 ? -6.977 -8.995 -12.033 1.00 96.62 383 ALA A O 1
ATOM 2993 N N . CYS A 1 384 ? -7.537 -10.904 -10.999 1.00 97.19 384 CYS A N 1
ATOM 2994 C CA . CYS A 1 384 ? -7.958 -11.604 -12.223 1.00 97.19 384 CYS A CA 1
ATOM 2995 C C . CYS A 1 384 ? -9.127 -10.892 -12.921 1.00 97.19 384 CYS A C 1
ATOM 2997 O O . CYS A 1 384 ? -9.095 -10.669 -14.133 1.00 97.19 384 CYS A O 1
ATOM 2999 N N . TRP A 1 385 ? -10.147 -10.494 -12.157 1.00 97.38 385 TRP A N 1
ATOM 3000 C CA . TRP A 1 385 ? -11.311 -9.789 -12.699 1.00 97.38 385 TRP A CA 1
ATOM 3001 C C . TRP A 1 385 ? -10.967 -8.386 -13.198 1.00 97.38 385 TRP A C 1
ATOM 3003 O O . TRP A 1 385 ? -11.406 -7.993 -14.279 1.00 97.38 385 TRP A O 1
ATOM 3013 N N . LEU A 1 386 ? -10.156 -7.638 -12.449 1.00 96.38 386 LEU A N 1
ATOM 3014 C CA . LEU A 1 386 ? -9.737 -6.295 -12.847 1.00 96.38 386 LEU A CA 1
ATOM 3015 C C . LEU A 1 386 ? -8.769 -6.323 -14.028 1.00 96.38 386 LEU A C 1
ATOM 3017 O O . LEU A 1 386 ? -8.880 -5.479 -14.910 1.00 96.38 386 LEU A O 1
ATOM 3021 N N . PHE A 1 387 ? -7.886 -7.319 -14.107 1.00 95.56 387 PHE A N 1
ATOM 3022 C CA . PHE A 1 387 ? -7.056 -7.559 -15.284 1.00 95.56 387 PHE A CA 1
ATOM 3023 C C . PHE A 1 387 ? -7.924 -7.786 -16.526 1.00 95.56 387 PHE A C 1
ATOM 3025 O O . PHE A 1 387 ? -7.754 -7.093 -17.529 1.00 95.56 387 PHE A O 1
ATOM 3032 N N . CYS A 1 388 ? -8.908 -8.688 -16.438 1.00 95.38 388 CYS A N 1
ATOM 3033 C CA . CYS A 1 388 ? -9.852 -8.930 -17.527 1.00 95.38 388 CYS A CA 1
ATOM 3034 C C . CYS A 1 388 ? -10.597 -7.647 -17.930 1.00 95.38 388 CYS A C 1
ATOM 3036 O O . CYS A 1 388 ? -10.711 -7.352 -19.118 1.00 95.38 388 CYS A O 1
ATOM 3038 N N . ALA A 1 389 ? -11.068 -6.859 -16.958 1.00 94.12 389 ALA A N 1
ATOM 3039 C CA . ALA A 1 389 ? -11.766 -5.600 -17.210 1.00 94.12 389 ALA A CA 1
ATOM 3040 C C . ALA A 1 389 ? -10.871 -4.553 -17.898 1.00 94.12 389 ALA A C 1
ATOM 3042 O O . ALA A 1 389 ? -11.312 -3.900 -18.843 1.00 94.12 389 ALA A O 1
ATOM 3043 N N . VAL A 1 390 ? -9.610 -4.421 -17.471 1.00 91.38 390 VAL A N 1
ATOM 3044 C CA . VAL A 1 390 ? -8.633 -3.512 -18.093 1.00 91.38 390 VAL A CA 1
ATOM 3045 C C . VAL A 1 390 ? -8.363 -3.916 -19.535 1.00 91.38 390 VAL A C 1
ATOM 3047 O O . VAL A 1 390 ? -8.400 -3.065 -20.420 1.00 91.38 390 VAL A O 1
ATOM 3050 N N . VAL A 1 391 ? -8.118 -5.202 -19.794 1.00 89.88 391 VAL A N 1
ATOM 3051 C CA . VAL A 1 391 ? -7.840 -5.686 -21.152 1.00 89.88 391 VAL A CA 1
ATOM 3052 C C . VAL A 1 391 ? -9.057 -5.515 -22.063 1.00 89.88 391 VAL A C 1
ATOM 3054 O O . VAL A 1 391 ? -8.913 -5.027 -23.183 1.00 89.88 391 VAL A O 1
ATOM 3057 N N . LEU A 1 392 ? -10.258 -5.860 -21.589 1.00 90.50 392 LEU A N 1
ATOM 3058 C CA . LEU A 1 392 ? -11.499 -5.651 -22.339 1.00 90.50 392 LEU A CA 1
ATOM 3059 C C . LEU A 1 392 ? -11.731 -4.170 -22.644 1.00 90.50 392 LEU A C 1
ATOM 3061 O O . LEU A 1 392 ? -12.084 -3.827 -23.769 1.00 90.50 392 LEU A O 1
ATOM 3065 N N . GLY A 1 393 ? -11.502 -3.287 -21.671 1.00 89.25 393 GLY A N 1
ATOM 3066 C CA . GLY A 1 393 ? -11.647 -1.851 -21.881 1.00 89.25 393 GLY A CA 1
ATOM 3067 C C . GLY A 1 393 ? -10.597 -1.283 -22.841 1.00 89.25 393 GLY A C 1
ATOM 3068 O O . GLY A 1 393 ? -10.947 -0.475 -23.695 1.00 89.25 393 GLY A O 1
ATOM 3069 N N . ARG A 1 394 ? -9.343 -1.757 -22.797 1.00 85.62 394 ARG A N 1
ATOM 3070 C CA . ARG A 1 394 ? -8.320 -1.419 -23.808 1.00 85.62 394 ARG A CA 1
ATOM 3071 C C . ARG A 1 394 ? -8.751 -1.852 -25.210 1.00 85.62 394 ARG A C 1
ATOM 3073 O O . ARG A 1 394 ? -8.654 -1.058 -26.139 1.00 85.62 394 ARG A O 1
ATOM 3080 N N . ALA A 1 395 ? -9.264 -3.076 -25.346 1.00 85.25 395 ALA A N 1
ATOM 3081 C CA . ALA A 1 395 ? -9.772 -3.597 -26.613 1.00 85.25 395 ALA A CA 1
ATOM 3082 C C . ALA A 1 395 ? -10.985 -2.804 -27.132 1.00 85.25 395 ALA A C 1
ATOM 3084 O O . ALA A 1 395 ? -11.097 -2.574 -28.330 1.00 85.25 395 ALA A O 1
ATOM 3085 N N . ALA A 1 396 ? -11.882 -2.369 -26.242 1.00 86.88 396 ALA A N 1
ATOM 3086 C CA . ALA A 1 396 ? -13.051 -1.566 -26.602 1.00 86.88 396 ALA A CA 1
ATOM 3087 C C . ALA A 1 396 ? -12.690 -0.137 -27.038 1.00 86.88 396 ALA A C 1
ATOM 3089 O O . ALA A 1 396 ? -13.395 0.450 -27.852 1.00 86.88 396 ALA A O 1
ATOM 3090 N N . LEU A 1 397 ? -11.601 0.415 -26.498 1.00 82.38 397 LEU A N 1
ATOM 3091 C CA . LEU A 1 397 ? -11.105 1.758 -26.809 1.00 82.38 397 LEU A CA 1
ATOM 3092 C C . LEU A 1 397 ? -10.106 1.783 -27.982 1.00 82.38 397 LEU A C 1
ATOM 3094 O O . LEU A 1 397 ? -9.519 2.831 -28.231 1.00 82.38 397 LEU A O 1
ATOM 3098 N N . ASP A 1 398 ? -9.890 0.644 -28.656 1.00 72.69 398 ASP A N 1
ATOM 3099 C CA . ASP A 1 398 ? -8.880 0.436 -29.713 1.00 72.69 398 ASP A CA 1
ATOM 3100 C C . ASP A 1 398 ? -7.485 0.975 -29.341 1.00 72.69 398 ASP A C 1
ATOM 3102 O O . ASP A 1 398 ? -6.724 1.531 -30.134 1.00 72.69 398 ASP A O 1
ATOM 3106 N N . ALA A 1 399 ? -7.159 0.850 -28.057 1.00 67.31 399 ALA A N 1
ATOM 3107 C CA . ALA A 1 399 ? -5.967 1.434 -27.487 1.00 67.31 399 ALA A CA 1
ATOM 3108 C C . ALA A 1 399 ? -4.806 0.447 -27.563 1.00 67.31 399 ALA A C 1
ATOM 3110 O O . ALA A 1 399 ? -4.739 -0.525 -26.804 1.00 67.31 399 ALA A O 1
ATOM 3111 N N . SER A 1 400 ? -3.875 0.711 -28.479 1.00 61.00 400 SER A N 1
ATOM 3112 C CA . SER A 1 400 ? -2.614 -0.023 -28.562 1.00 61.00 400 SER A CA 1
ATOM 3113 C C . SER A 1 400 ? -1.608 0.420 -27.480 1.00 61.00 400 SER A C 1
ATOM 3115 O O . SER A 1 400 ? -1.882 1.298 -26.661 1.00 61.00 400 SER A O 1
ATOM 3117 N N . LEU A 1 401 ? -0.461 -0.269 -27.429 1.00 62.94 401 LEU A N 1
ATOM 3118 C CA . LEU A 1 401 ? 0.582 -0.204 -26.393 1.00 62.94 401 LEU A CA 1
ATOM 3119 C C . LEU A 1 401 ? 0.845 1.218 -25.847 1.00 62.94 401 LEU A C 1
ATOM 3121 O O . LEU A 1 401 ? 1.223 2.128 -26.583 1.00 62.94 401 LEU A O 1
ATOM 3125 N N . THR A 1 402 ? 0.710 1.388 -24.529 1.00 69.62 402 THR A N 1
ATOM 3126 C CA . THR A 1 402 ? 1.005 2.647 -23.820 1.00 69.62 402 THR A CA 1
ATOM 3127 C C . THR A 1 402 ? 2.486 2.762 -23.445 1.00 69.62 402 THR A C 1
ATOM 3129 O O . THR A 1 402 ? 3.197 1.759 -23.369 1.00 69.62 402 THR A O 1
ATOM 3132 N N . GLU A 1 403 ? 2.951 3.971 -23.108 1.00 72.62 403 GLU A N 1
ATOM 3133 C CA . GLU A 1 403 ? 4.306 4.196 -22.565 1.00 72.62 403 GLU A CA 1
ATOM 3134 C C . GLU A 1 403 ? 4.583 3.324 -21.334 1.00 72.62 403 GLU A C 1
ATOM 3136 O O . GLU A 1 403 ? 5.644 2.715 -21.212 1.00 72.62 403 GLU A O 1
ATOM 3141 N N . ARG A 1 404 ? 3.578 3.190 -20.457 1.00 74.31 404 ARG A N 1
ATOM 3142 C CA . ARG A 1 404 ? 3.600 2.298 -19.291 1.00 74.31 404 ARG A CA 1
ATOM 3143 C C . ARG A 1 404 ? 3.872 0.842 -19.689 1.00 74.31 404 ARG A C 1
ATOM 3145 O O . ARG A 1 404 ? 4.570 0.140 -18.967 1.00 74.31 404 ARG A O 1
ATOM 3152 N N . THR A 1 405 ? 3.370 0.401 -20.842 1.00 76.56 405 THR A N 1
ATOM 3153 C CA . THR A 1 405 ? 3.591 -0.961 -21.354 1.00 76.56 405 THR A CA 1
ATOM 3154 C C . THR A 1 405 ? 5.032 -1.170 -21.829 1.00 76.56 405 THR A C 1
ATOM 3156 O O . THR A 1 405 ? 5.593 -2.239 -21.607 1.00 76.56 405 THR A O 1
ATOM 3159 N N . LEU A 1 406 ? 5.660 -0.158 -22.440 1.00 78.69 406 LEU A N 1
ATOM 3160 C CA . LEU A 1 406 ? 7.082 -0.217 -22.806 1.00 78.69 406 LEU A CA 1
ATOM 3161 C C . LEU A 1 406 ? 7.994 -0.092 -21.578 1.00 78.69 406 LEU A C 1
ATOM 3163 O O . LEU A 1 406 ? 8.973 -0.824 -21.479 1.00 78.69 406 LEU A O 1
ATOM 3167 N N . ARG A 1 407 ? 7.649 0.758 -20.600 1.00 82.56 407 ARG A N 1
ATOM 3168 C CA . ARG A 1 407 ? 8.368 0.816 -19.313 1.00 82.56 407 ARG A CA 1
ATOM 3169 C C . ARG A 1 407 ? 8.359 -0.537 -18.601 1.00 82.56 407 ARG A C 1
ATOM 3171 O O . ARG A 1 407 ? 9.386 -0.948 -18.073 1.00 82.56 407 ARG A O 1
ATOM 3178 N N . ALA A 1 408 ? 7.236 -1.254 -18.653 1.00 79.62 408 ALA A N 1
ATOM 3179 C CA . ALA A 1 408 ? 7.070 -2.557 -18.010 1.00 79.62 408 ALA A CA 1
ATOM 3180 C C . ALA A 1 408 ? 8.016 -3.656 -18.527 1.00 79.62 408 ALA A C 1
ATOM 3182 O O . ALA A 1 408 ? 8.171 -4.663 -17.846 1.00 79.62 408 ALA A O 1
ATOM 3183 N N . ILE A 1 409 ? 8.648 -3.495 -19.697 1.00 85.38 409 ILE A N 1
ATOM 3184 C CA . ILE A 1 409 ? 9.643 -4.456 -20.201 1.00 85.38 409 ILE A CA 1
ATOM 3185 C C . ILE A 1 409 ? 11.091 -4.012 -19.970 1.00 85.38 409 ILE A C 1
ATOM 3187 O O . ILE A 1 409 ? 12.003 -4.778 -20.267 1.00 85.38 409 ILE A O 1
ATOM 3191 N N . GLY A 1 410 ? 11.324 -2.812 -19.431 1.00 87.44 410 GLY A N 1
ATOM 3192 C CA . GLY A 1 410 ? 12.671 -2.268 -19.226 1.00 87.44 410 GLY A CA 1
ATOM 3193 C C . GLY A 1 410 ? 13.551 -3.153 -18.339 1.00 87.44 410 GLY A C 1
ATOM 3194 O O . GLY A 1 410 ? 14.700 -3.411 -18.698 1.00 87.44 410 GLY A O 1
ATOM 3195 N N . PHE A 1 411 ? 12.972 -3.726 -17.275 1.00 89.06 411 PHE A N 1
ATOM 3196 C CA . PHE A 1 411 ? 13.661 -4.622 -16.334 1.00 89.06 411 PHE A CA 1
ATOM 3197 C C . PHE A 1 411 ? 14.326 -5.824 -17.024 1.00 89.06 411 PHE A C 1
ATOM 3199 O O . PHE A 1 411 ? 15.294 -6.389 -16.529 1.00 89.06 411 PHE A O 1
ATOM 3206 N N . THR A 1 412 ? 13.840 -6.227 -18.206 1.00 90.69 412 THR A N 1
ATOM 3207 C CA . THR A 1 412 ? 14.402 -7.357 -18.962 1.00 90.69 412 THR A CA 1
ATOM 3208 C C . THR A 1 412 ? 15.836 -7.127 -19.447 1.00 90.69 412 THR A C 1
ATOM 3210 O O . THR A 1 412 ? 16.513 -8.096 -19.807 1.00 90.69 412 THR A O 1
ATOM 3213 N N . PHE A 1 413 ? 16.291 -5.869 -19.463 1.00 91.00 413 PHE A N 1
ATOM 3214 C CA . PHE A 1 413 ? 17.660 -5.461 -19.785 1.00 91.00 413 PHE A CA 1
ATOM 3215 C C . PHE A 1 413 ? 18.542 -5.260 -18.545 1.00 91.00 413 PHE A C 1
ATOM 3217 O O . PHE A 1 413 ? 19.752 -5.074 -18.703 1.00 91.00 413 PHE A O 1
ATOM 3224 N N . GLY A 1 414 ? 17.965 -5.348 -17.341 1.00 90.19 414 GLY A N 1
ATOM 3225 C CA . GLY A 1 414 ? 18.697 -5.324 -16.080 1.00 90.19 414 GLY A CA 1
ATOM 3226 C C . GLY A 1 414 ? 19.627 -6.530 -15.937 1.00 90.19 414 GLY A C 1
ATOM 3227 O O . GLY A 1 414 ? 19.492 -7.544 -16.632 1.00 90.19 414 GLY A O 1
ATOM 3228 N N . GLN A 1 415 ? 20.606 -6.432 -15.037 1.00 91.19 415 GLN A N 1
ATOM 3229 C CA . GLN A 1 415 ? 21.571 -7.516 -14.832 1.00 91.19 415 GLN A CA 1
ATOM 3230 C C . GLN A 1 415 ? 20.875 -8.740 -14.232 1.00 91.19 415 GLN A C 1
ATOM 3232 O O . GLN A 1 415 ? 21.040 -9.852 -14.739 1.00 91.19 415 GLN A O 1
ATOM 3237 N N . TRP A 1 416 ? 20.066 -8.531 -13.187 1.00 91.94 416 TRP A N 1
ATOM 3238 C CA . TRP A 1 416 ? 19.310 -9.574 -12.489 1.00 91.94 416 TRP A CA 1
ATOM 3239 C C . TRP A 1 416 ? 17.796 -9.317 -12.583 1.00 91.94 416 TRP A C 1
ATOM 3241 O O . TRP A 1 416 ? 17.155 -8.950 -11.595 1.00 91.94 416 TRP A O 1
ATOM 3251 N N . PRO A 1 417 ? 17.186 -9.565 -13.754 1.00 90.19 417 PRO A N 1
ATOM 3252 C CA . PRO A 1 417 ? 15.827 -9.120 -14.062 1.00 90.19 417 PRO A CA 1
ATOM 3253 C C . PRO A 1 417 ? 14.752 -9.754 -13.163 1.00 90.19 417 PRO A C 1
ATOM 3255 O O . PRO A 1 417 ? 13.731 -9.136 -12.878 1.00 90.19 417 PRO A O 1
ATOM 3258 N N . LEU A 1 418 ? 14.968 -10.978 -12.663 1.00 89.75 418 LEU A N 1
ATOM 3259 C CA . LEU A 1 418 ? 14.045 -11.586 -11.700 1.00 89.75 418 LEU A CA 1
ATOM 3260 C C . LEU A 1 418 ? 14.099 -10.901 -10.331 1.00 89.75 418 LEU A C 1
ATOM 3262 O O . LEU A 1 418 ? 13.061 -10.707 -9.709 1.00 89.75 418 LEU A O 1
ATOM 3266 N N . VAL A 1 419 ? 15.292 -10.539 -9.852 1.00 92.00 419 VAL A N 1
ATOM 3267 C CA . VAL A 1 419 ? 15.432 -9.853 -8.559 1.00 92.00 419 VAL A CA 1
ATOM 3268 C C . VAL A 1 419 ? 14.738 -8.500 -8.630 1.00 92.00 419 VAL A C 1
ATOM 3270 O O . VAL A 1 419 ? 14.001 -8.154 -7.711 1.00 92.00 419 VAL A O 1
ATOM 3273 N N . GLU A 1 420 ? 14.902 -7.784 -9.741 1.00 90.38 420 GLU A N 1
ATOM 3274 C CA . GLU A 1 420 ? 14.189 -6.536 -10.004 1.00 90.38 420 GLU A CA 1
ATOM 3275 C C . GLU A 1 420 ? 12.666 -6.748 -9.981 1.00 90.38 420 GLU A C 1
ATOM 3277 O O . GLU A 1 420 ? 11.984 -6.128 -9.169 1.00 90.38 420 GLU A O 1
ATOM 3282 N N . LEU A 1 421 ? 12.141 -7.704 -10.759 1.00 89.69 421 LEU A N 1
ATOM 3283 C CA . LEU A 1 421 ? 10.704 -7.999 -10.849 1.00 89.69 421 LEU A CA 1
ATOM 3284 C C . LEU A 1 421 ? 10.059 -8.331 -9.488 1.00 89.69 421 LEU A C 1
ATOM 3286 O O . LEU A 1 421 ? 9.020 -7.766 -9.127 1.00 89.69 421 LEU A O 1
ATOM 3290 N N . TYR A 1 422 ? 10.663 -9.246 -8.721 1.00 90.12 422 TYR A N 1
ATOM 3291 C CA . TYR A 1 422 ? 10.114 -9.708 -7.437 1.00 90.12 422 TYR A CA 1
ATOM 3292 C C . TYR A 1 422 ? 10.384 -8.758 -6.267 1.00 90.12 422 TYR A C 1
ATOM 3294 O O . TYR A 1 422 ? 9.760 -8.915 -5.218 1.00 90.12 422 TYR A O 1
ATOM 3302 N N . THR A 1 423 ? 11.262 -7.767 -6.435 1.00 91.69 423 THR A N 1
ATOM 3303 C CA . THR A 1 423 ? 11.472 -6.704 -5.441 1.00 91.69 423 THR A CA 1
ATOM 3304 C C . THR A 1 423 ? 10.575 -5.502 -5.727 1.00 91.69 423 THR A C 1
ATOM 3306 O O . THR A 1 423 ? 9.925 -4.997 -4.814 1.00 91.69 423 THR A O 1
ATOM 3309 N N . ASP A 1 424 ? 10.479 -5.084 -6.991 1.00 89.94 424 ASP A N 1
ATOM 3310 C CA . ASP A 1 424 ? 9.690 -3.927 -7.423 1.00 89.94 424 ASP A CA 1
ATOM 3311 C C . ASP A 1 424 ? 8.188 -4.138 -7.200 1.00 89.94 424 ASP A C 1
ATOM 3313 O O . ASP A 1 424 ? 7.512 -3.292 -6.616 1.00 89.94 424 ASP A O 1
ATOM 3317 N N . THR A 1 425 ? 7.664 -5.310 -7.576 1.00 90.62 425 THR A N 1
ATOM 3318 C CA . THR A 1 425 ? 6.226 -5.615 -7.478 1.00 90.62 425 THR A CA 1
ATOM 3319 C C . THR A 1 425 ? 5.653 -5.422 -6.060 1.00 90.62 425 THR A C 1
ATOM 3321 O O . THR A 1 425 ? 4.683 -4.668 -5.910 1.00 90.62 425 THR A O 1
ATOM 3324 N N . PRO A 1 426 ? 6.195 -6.057 -4.996 1.00 91.25 426 PRO A N 1
ATOM 3325 C CA . PRO A 1 426 ? 5.691 -5.847 -3.640 1.00 91.25 426 PRO A CA 1
ATOM 3326 C C . PRO A 1 426 ? 6.005 -4.444 -3.106 1.00 91.25 426 PRO A C 1
ATOM 3328 O O . PRO A 1 426 ? 5.176 -3.877 -2.392 1.00 91.25 426 PRO A O 1
ATOM 3331 N N . LEU A 1 427 ? 7.156 -3.861 -3.463 1.00 92.25 427 LEU A N 1
ATOM 3332 C CA . LEU A 1 427 ? 7.540 -2.512 -3.044 1.00 92.25 427 LEU A CA 1
ATOM 3333 C C . LEU A 1 427 ? 6.526 -1.471 -3.537 1.00 92.25 427 LEU A C 1
ATOM 3335 O O . LEU A 1 427 ? 6.021 -0.671 -2.745 1.00 92.25 427 LEU A O 1
ATOM 3339 N N . GLN A 1 428 ? 6.169 -1.533 -4.823 1.00 91.44 428 GLN A N 1
ATOM 3340 C CA . GLN A 1 428 ? 5.148 -0.679 -5.422 1.00 91.44 428 GLN A CA 1
ATOM 3341 C C . GLN A 1 428 ? 3.773 -0.924 -4.806 1.00 91.44 428 GLN A C 1
ATOM 3343 O O . GLN A 1 428 ? 3.078 0.039 -4.498 1.00 91.44 428 GLN A O 1
ATOM 3348 N N . ALA A 1 429 ? 3.377 -2.179 -4.577 1.00 93.94 429 ALA A N 1
ATOM 3349 C CA . ALA A 1 429 ? 2.071 -2.495 -3.999 1.00 93.94 429 ALA A CA 1
ATOM 3350 C C . ALA A 1 429 ? 1.894 -1.927 -2.580 1.00 93.94 429 ALA A C 1
ATOM 3352 O O . ALA A 1 429 ? 0.833 -1.385 -2.264 1.00 93.94 429 ALA A O 1
ATOM 3353 N N . VAL A 1 430 ? 2.936 -2.004 -1.745 1.00 94.06 430 VAL A N 1
ATOM 3354 C CA . VAL A 1 430 ? 2.938 -1.421 -0.395 1.00 94.06 430 VAL A CA 1
ATOM 3355 C C . VAL A 1 430 ? 2.946 0.107 -0.454 1.00 94.06 430 VAL A C 1
ATOM 3357 O O . VAL A 1 430 ? 2.177 0.751 0.259 1.00 94.06 430 VAL A O 1
ATOM 3360 N N . ALA A 1 431 ? 3.772 0.710 -1.314 1.00 93.06 431 ALA A N 1
ATOM 3361 C CA . ALA A 1 431 ? 3.779 2.162 -1.489 1.00 93.06 431 ALA A CA 1
ATOM 3362 C C . ALA A 1 431 ? 2.405 2.674 -1.952 1.00 93.06 431 ALA A C 1
ATOM 3364 O O . ALA A 1 431 ? 1.845 3.606 -1.368 1.00 93.06 431 ALA A O 1
ATOM 3365 N N . LEU A 1 432 ? 1.822 2.005 -2.947 1.00 93.25 432 LEU A N 1
ATOM 3366 C CA . LEU A 1 432 ? 0.499 2.293 -3.481 1.00 93.25 432 LEU A CA 1
ATOM 3367 C C . LEU A 1 432 ? -0.569 2.182 -2.389 1.00 93.25 432 LEU A C 1
ATOM 3369 O O . LEU A 1 432 ? -1.335 3.119 -2.204 1.00 93.25 432 LEU A O 1
ATOM 3373 N N . SER A 1 433 ? -0.618 1.093 -1.617 1.00 94.12 433 SER A N 1
ATOM 3374 C CA . SER A 1 433 ? -1.639 0.930 -0.575 1.00 94.12 433 SER A CA 1
ATOM 3375 C C . SER A 1 433 ? -1.529 1.986 0.532 1.00 94.12 433 SER A C 1
ATOM 3377 O O . SER A 1 433 ? -2.545 2.419 1.077 1.00 94.12 433 SER A O 1
ATOM 3379 N N . VAL A 1 434 ? -0.323 2.456 0.856 1.00 95.06 434 VAL A N 1
ATOM 3380 C CA . VAL A 1 434 ? -0.149 3.536 1.835 1.00 95.06 434 VAL A CA 1
ATOM 3381 C C . VAL A 1 434 ? -0.637 4.872 1.271 1.00 95.06 434 VAL A C 1
ATOM 3383 O O . VAL A 1 434 ? -1.445 5.537 1.918 1.00 95.06 434 VAL A O 1
ATOM 3386 N N . PHE A 1 435 ? -0.211 5.270 0.071 1.00 92.62 435 PHE A N 1
ATOM 3387 C CA . PHE A 1 435 ? -0.547 6.595 -0.470 1.00 92.62 435 PHE A CA 1
ATOM 3388 C C . PHE A 1 435 ? -1.947 6.689 -1.083 1.00 92.62 435 PHE A C 1
ATOM 3390 O O . PHE A 1 435 ? -2.554 7.752 -1.034 1.00 92.62 435 PHE A O 1
ATOM 3397 N N . VAL A 1 436 ? -2.479 5.603 -1.640 1.00 93.44 436 VAL A N 1
ATOM 3398 C CA . VAL A 1 436 ? -3.778 5.575 -2.338 1.00 93.44 436 VAL A CA 1
ATOM 3399 C C . VAL A 1 436 ? -4.921 5.231 -1.385 1.00 93.44 436 VAL A C 1
ATOM 3401 O O . VAL A 1 436 ? -6.038 5.710 -1.569 1.00 93.44 436 VAL A O 1
ATOM 3404 N N . LEU A 1 437 ? -4.655 4.427 -0.349 1.00 94.94 437 LEU A N 1
ATOM 3405 C CA . LEU A 1 437 ? -5.661 4.018 0.630 1.00 94.94 437 LEU A CA 1
ATOM 3406 C C . LEU A 1 437 ? -5.422 4.659 1.999 1.00 94.94 437 LEU A C 1
ATOM 3408 O O . LEU A 1 437 ? -6.286 5.405 2.451 1.00 94.94 437 LEU A O 1
ATOM 3412 N N . LEU A 1 438 ? -4.293 4.403 2.669 1.00 95.00 438 LEU A N 1
ATOM 3413 C CA . LEU A 1 438 ? -4.125 4.837 4.065 1.00 95.00 438 LEU A CA 1
ATOM 3414 C C . LEU A 1 438 ? -4.104 6.360 4.218 1.00 95.00 438 LEU A C 1
ATOM 3416 O O . LEU A 1 438 ? -4.884 6.895 5.005 1.00 95.00 438 LEU A O 1
ATOM 3420 N N . ALA A 1 439 ? -3.253 7.060 3.469 1.00 95.00 439 ALA A N 1
ATOM 3421 C CA . ALA A 1 439 ? -3.073 8.500 3.618 1.00 95.00 439 ALA A CA 1
ATOM 3422 C C . ALA A 1 439 ? -4.381 9.288 3.375 1.00 95.00 439 ALA A C 1
ATOM 3424 O O . ALA A 1 439 ? -4.776 10.039 4.271 1.00 95.00 439 ALA A O 1
ATOM 3425 N N . PRO A 1 440 ? -5.148 9.079 2.284 1.00 95.88 440 PRO A N 1
ATOM 3426 C CA . PRO A 1 440 ? -6.444 9.735 2.104 1.00 95.88 440 PRO A CA 1
ATOM 3427 C C . PRO A 1 440 ? -7.469 9.328 3.167 1.00 95.88 440 PRO A C 1
ATOM 3429 O O . PRO A 1 440 ? -8.250 10.163 3.628 1.00 95.88 440 PRO A O 1
ATOM 3432 N N . LEU A 1 441 ? -7.463 8.059 3.592 1.00 93.62 441 LEU A N 1
ATOM 3433 C CA . LEU A 1 441 ? -8.390 7.561 4.605 1.00 93.62 441 LEU A CA 1
ATOM 3434 C C . LEU A 1 441 ? -8.177 8.244 5.960 1.00 93.62 441 LEU A C 1
ATOM 3436 O O . LEU A 1 441 ? -9.171 8.535 6.630 1.00 93.62 441 LEU A O 1
ATOM 3440 N N . THR A 1 442 ? -6.925 8.560 6.330 1.00 93.12 442 THR A N 1
ATOM 3441 C CA . THR A 1 442 ? -6.638 9.305 7.569 1.00 93.12 442 THR A CA 1
ATOM 3442 C C . THR A 1 442 ? -7.347 10.653 7.614 1.00 93.12 442 THR A C 1
ATOM 3444 O O . THR A 1 442 ? -7.884 11.039 8.653 1.00 93.12 442 THR A O 1
ATOM 3447 N N . PHE A 1 443 ? -7.401 11.354 6.481 1.00 94.69 443 PHE A N 1
ATOM 3448 C CA . PHE A 1 443 ? -8.066 12.643 6.374 1.00 94.69 443 PHE A CA 1
ATOM 3449 C C . PHE A 1 443 ? -9.588 12.487 6.275 1.00 94.69 443 PHE A C 1
ATOM 3451 O O . PHE A 1 443 ? -10.338 13.070 7.066 1.00 94.69 443 PHE A O 1
ATOM 3458 N N . LEU A 1 444 ? -10.066 11.676 5.328 1.00 94.44 444 LEU A N 1
ATOM 3459 C CA . LEU A 1 444 ? -11.489 11.582 5.003 1.00 94.44 444 LEU A CA 1
ATOM 3460 C C . LEU A 1 444 ? -12.328 11.010 6.144 1.00 94.44 444 LEU A C 1
ATOM 3462 O O . LEU A 1 444 ? -13.467 11.428 6.335 1.00 94.44 444 LEU A O 1
ATOM 3466 N N . ARG A 1 445 ? -11.797 10.060 6.918 1.00 90.62 445 ARG A N 1
ATOM 3467 C CA . ARG A 1 445 ? -12.546 9.446 8.020 1.00 90.62 445 ARG A CA 1
ATOM 3468 C C . ARG A 1 445 ? -12.974 10.469 9.073 1.00 90.62 445 ARG A C 1
ATOM 3470 O O . ARG A 1 445 ? -14.076 10.350 9.604 1.00 90.62 445 ARG A O 1
ATOM 3477 N N . ARG A 1 446 ? -12.120 11.452 9.362 1.00 88.56 446 ARG A N 1
ATOM 3478 C CA . ARG A 1 446 ? -12.367 12.473 10.388 1.00 88.56 446 ARG A CA 1
ATOM 3479 C C . ARG A 1 446 ? -13.253 13.610 9.890 1.00 88.56 446 ARG A C 1
ATOM 3481 O O . ARG A 1 446 ? -14.051 14.134 10.659 1.00 88.56 446 ARG A O 1
ATOM 3488 N N . HIS A 1 447 ? -13.138 13.962 8.612 1.00 92.94 447 HIS A N 1
ATOM 3489 C CA . HIS A 1 447 ? -13.826 15.125 8.045 1.00 92.94 447 HIS A CA 1
ATOM 3490 C C . HIS A 1 447 ? -15.127 14.772 7.313 1.00 92.94 447 HIS A C 1
ATOM 3492 O O . HIS A 1 447 ? -15.972 15.640 7.116 1.00 92.94 447 HIS A O 1
ATOM 3498 N N . VAL A 1 448 ? -15.334 13.503 6.943 1.00 93.12 448 VAL A N 1
ATOM 3499 C CA . VAL A 1 448 ? -16.513 13.053 6.192 1.00 93.12 448 VAL A CA 1
ATOM 3500 C C . VAL A 1 448 ? -17.268 11.991 6.988 1.00 93.12 448 VAL A C 1
ATOM 3502 O O . VAL A 1 448 ? -16.906 10.813 7.010 1.00 93.12 448 VAL A O 1
ATOM 3505 N N . ARG A 1 449 ? -18.361 12.417 7.636 1.00 90.00 449 ARG A N 1
ATOM 3506 C CA . ARG A 1 449 ? -19.220 11.544 8.459 1.00 90.00 449 ARG A CA 1
ATOM 3507 C C . ARG A 1 449 ? -20.046 10.559 7.629 1.00 90.00 449 ARG A C 1
ATOM 3509 O O . ARG A 1 449 ? -20.273 9.431 8.058 1.00 90.00 449 ARG A O 1
ATOM 3516 N N . GLN A 1 450 ? -20.502 10.969 6.444 1.00 93.69 450 GLN A N 1
ATOM 3517 C CA . GLN A 1 450 ? -21.330 10.127 5.581 1.00 93.69 450 GLN A CA 1
ATOM 3518 C C . GLN A 1 450 ? -20.486 9.059 4.875 1.00 93.69 450 GLN A C 1
ATOM 3520 O O . GLN A 1 450 ? -19.608 9.370 4.070 1.00 93.69 450 GLN A O 1
ATOM 3525 N N . GLY A 1 451 ? -20.787 7.784 5.138 1.00 88.69 451 GLY A N 1
ATOM 3526 C CA . GLY A 1 451 ? -20.009 6.655 4.619 1.00 88.69 451 GLY A CA 1
ATOM 3527 C C . GLY A 1 451 ? -19.967 6.564 3.090 1.00 88.69 451 GLY A C 1
ATOM 3528 O O . GLY A 1 451 ? -18.911 6.262 2.539 1.00 88.69 451 GLY A O 1
ATOM 3529 N N . ALA A 1 452 ? -21.077 6.868 2.408 1.00 90.50 452 ALA A N 1
ATOM 3530 C CA . ALA A 1 452 ? -21.157 6.829 0.946 1.00 90.50 452 ALA A CA 1
ATOM 3531 C C . ALA A 1 452 ? -20.307 7.930 0.289 1.00 90.50 452 ALA A C 1
ATOM 3533 O O . ALA A 1 452 ? -19.501 7.641 -0.592 1.00 90.50 452 ALA A O 1
ATOM 3534 N N . VAL A 1 453 ? -20.416 9.172 0.777 1.00 93.38 453 VAL A N 1
ATOM 3535 C CA . VAL A 1 453 ? -19.605 10.307 0.298 1.00 93.38 453 VAL A CA 1
ATOM 3536 C C . VAL A 1 453 ? -18.123 10.047 0.546 1.00 93.38 453 VAL A C 1
A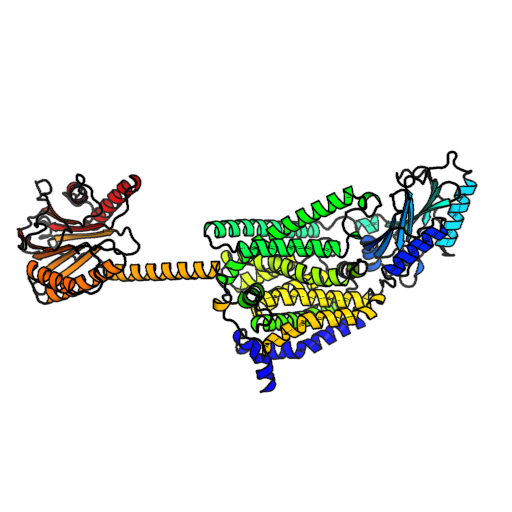TOM 3538 O O . VAL A 1 453 ? -17.298 10.272 -0.332 1.00 93.38 453 VAL A O 1
ATOM 3541 N N . ARG A 1 454 ? -17.780 9.495 1.715 1.00 93.88 454 ARG A N 1
ATOM 3542 C CA . ARG A 1 454 ? -16.404 9.109 2.037 1.00 93.88 454 ARG A CA 1
ATOM 3543 C C . ARG A 1 454 ? -15.849 8.080 1.052 1.00 93.88 454 ARG A C 1
ATOM 3545 O O . ARG A 1 454 ? -14.719 8.238 0.608 1.00 93.88 454 ARG A O 1
ATOM 3552 N N . ALA A 1 455 ? -16.621 7.047 0.716 1.00 91.06 455 ALA A N 1
ATOM 3553 C CA . ALA A 1 455 ? -16.198 6.029 -0.244 1.00 91.06 455 ALA A CA 1
ATOM 3554 C C . ALA A 1 455 ? -16.019 6.611 -1.657 1.00 91.06 455 ALA A C 1
ATOM 3556 O O . ALA A 1 455 ? -15.033 6.296 -2.318 1.00 91.06 455 ALA A O 1
ATOM 3557 N N . LEU A 1 456 ? -16.921 7.499 -2.090 1.00 93.75 456 LEU A N 1
ATOM 3558 C CA . LEU A 1 456 ? -16.826 8.182 -3.384 1.00 93.75 456 LEU A CA 1
ATOM 3559 C C . LEU A 1 456 ? -15.584 9.083 -3.466 1.00 93.75 456 LEU A C 1
ATOM 3561 O O . LEU A 1 456 ? -14.832 9.004 -4.433 1.00 93.75 456 LEU A O 1
ATOM 3565 N N . LEU A 1 457 ? -15.341 9.903 -2.439 1.00 95.19 457 LEU A N 1
ATOM 3566 C CA . LEU A 1 457 ? -14.161 10.769 -2.370 1.00 95.19 457 LEU A CA 1
ATOM 3567 C C . LEU A 1 457 ? -12.867 9.958 -2.319 1.00 95.19 457 LEU A C 1
ATOM 3569 O O . LEU A 1 457 ? -11.893 10.327 -2.968 1.00 95.19 457 LEU A O 1
ATOM 3573 N N . LEU A 1 458 ? -12.860 8.844 -1.583 1.00 94.88 458 LEU A N 1
ATOM 3574 C CA . LEU A 1 458 ? -11.712 7.947 -1.533 1.00 94.88 458 LEU A CA 1
ATOM 3575 C C . LEU A 1 458 ? -11.439 7.318 -2.904 1.00 94.88 458 LEU A C 1
ATOM 3577 O O . LEU A 1 458 ? -10.289 7.280 -3.317 1.00 94.88 458 LEU A O 1
ATOM 3581 N N . ALA A 1 459 ? -12.474 6.881 -3.627 1.00 94.00 459 ALA A N 1
ATOM 3582 C CA . ALA A 1 459 ? -12.335 6.365 -4.989 1.00 94.00 459 ALA A CA 1
ATOM 3583 C C . ALA A 1 459 ? -11.812 7.426 -5.970 1.00 94.00 459 ALA A C 1
ATOM 3585 O O . ALA A 1 459 ? -10.899 7.139 -6.743 1.00 94.00 459 ALA A O 1
ATOM 3586 N N . ALA A 1 460 ? -12.332 8.655 -5.902 1.00 93.38 460 ALA A N 1
ATOM 3587 C CA . ALA A 1 460 ? -11.875 9.759 -6.743 1.00 93.38 460 ALA A CA 1
ATOM 3588 C C . ALA A 1 460 ? -10.412 10.139 -6.455 1.00 93.38 460 ALA A C 1
ATOM 3590 O O . ALA A 1 460 ? -9.612 10.257 -7.382 1.00 93.38 460 ALA A O 1
ATOM 3591 N N . LEU A 1 461 ? -10.040 10.270 -5.175 1.00 95.38 461 LEU A N 1
ATOM 3592 C CA . LEU A 1 461 ? -8.656 10.535 -4.772 1.00 95.38 461 LEU A CA 1
ATOM 3593 C C . LEU A 1 461 ? -7.734 9.382 -5.158 1.00 95.38 461 LEU A C 1
ATOM 3595 O O . LEU A 1 461 ? -6.638 9.628 -5.646 1.00 95.38 461 LEU A O 1
ATOM 3599 N N . ALA A 1 462 ? -8.177 8.136 -4.994 1.00 94.62 462 ALA A N 1
ATOM 3600 C CA . ALA A 1 462 ? -7.393 6.974 -5.374 1.00 94.62 462 ALA A CA 1
ATOM 3601 C C . ALA A 1 462 ? -7.101 6.961 -6.882 1.00 94.62 462 ALA A C 1
ATOM 3603 O O . ALA A 1 462 ? -5.945 6.830 -7.273 1.00 94.62 462 ALA A O 1
ATOM 3604 N N . ALA A 1 463 ? -8.113 7.171 -7.730 1.00 91.94 463 ALA A N 1
ATOM 3605 C CA . ALA A 1 463 ? -7.920 7.247 -9.178 1.00 91.94 463 ALA A CA 1
ATOM 3606 C C . ALA A 1 463 ? -6.983 8.404 -9.577 1.00 91.94 463 ALA A C 1
ATOM 3608 O O . ALA A 1 463 ? -6.092 8.205 -10.403 1.00 91.94 463 ALA A O 1
ATOM 3609 N N . LEU A 1 464 ? -7.131 9.577 -8.946 1.00 92.19 464 LEU A N 1
ATOM 3610 C CA . LEU A 1 464 ? -6.267 10.741 -9.167 1.00 92.19 464 LEU A CA 1
ATOM 3611 C C . LEU A 1 464 ? -4.809 10.477 -8.758 1.00 92.19 464 LEU A C 1
ATOM 3613 O O . LEU A 1 464 ? -3.892 10.851 -9.482 1.00 92.19 464 LEU A O 1
ATOM 3617 N N . LEU A 1 465 ? -4.577 9.839 -7.608 1.00 91.88 465 LEU A N 1
ATOM 3618 C CA . LEU A 1 465 ? -3.231 9.584 -7.081 1.00 91.88 465 LEU A CA 1
ATOM 3619 C C . LEU A 1 465 ? -2.478 8.512 -7.880 1.00 91.88 465 LEU A C 1
ATOM 3621 O O . LEU A 1 465 ? -1.256 8.592 -7.991 1.00 91.88 465 LEU A O 1
ATOM 3625 N N . VAL A 1 466 ? -3.199 7.540 -8.447 1.00 90.06 466 VAL A N 1
ATOM 3626 C CA . VAL A 1 466 ? -2.643 6.494 -9.324 1.00 90.06 466 VAL A CA 1
ATOM 3627 C C . VAL A 1 466 ? -2.374 7.006 -10.743 1.00 90.06 466 VAL A C 1
ATOM 3629 O O . VAL A 1 466 ? -1.580 6.421 -11.484 1.00 90.06 466 VAL A O 1
ATOM 3632 N N . HIS A 1 467 ? -3.054 8.073 -11.161 1.00 86.88 467 HIS A N 1
ATOM 3633 C CA . HIS A 1 467 ? -2.850 8.683 -12.468 1.00 86.88 467 HIS A CA 1
ATOM 3634 C C . HIS A 1 467 ? -1.432 9.258 -12.611 1.00 86.88 467 HIS A C 1
ATOM 3636 O O . HIS A 1 467 ? -0.958 10.013 -11.762 1.00 86.88 467 HIS A O 1
ATOM 3642 N N . ASP A 1 468 ? -0.757 8.883 -13.698 1.00 71.38 468 ASP A N 1
ATOM 3643 C CA . ASP A 1 468 ? 0.593 9.334 -14.043 1.00 71.38 468 ASP A CA 1
ATOM 3644 C C . ASP A 1 468 ? 0.463 10.560 -14.968 1.00 71.38 468 ASP A C 1
ATOM 3646 O O . ASP A 1 468 ? 0.312 10.430 -16.183 1.00 71.38 468 ASP A O 1
ATOM 3650 N N . GLY A 1 469 ? 0.387 11.759 -14.375 1.00 60.53 469 GLY A N 1
ATOM 3651 C CA . GLY A 1 469 ? -0.083 13.001 -15.010 1.00 60.53 469 GLY A CA 1
ATOM 3652 C C . GLY A 1 469 ? 0.907 13.705 -15.942 1.00 60.53 469 GLY A C 1
ATOM 3653 O O . GLY A 1 469 ? 0.967 14.931 -15.967 1.00 60.53 469 GLY A O 1
ATOM 3654 N N . ARG A 1 470 ? 1.709 12.968 -16.713 1.00 54.81 470 ARG A N 1
ATOM 3655 C CA . ARG A 1 470 ? 2.739 13.562 -17.581 1.00 54.81 470 ARG A CA 1
ATOM 3656 C C . ARG A 1 470 ? 2.750 12.971 -18.984 1.00 54.81 470 ARG A C 1
ATOM 3658 O O . ARG A 1 470 ? 3.656 12.219 -19.302 1.00 54.81 470 ARG A O 1
ATOM 3665 N N . THR A 1 471 ? 1.775 13.319 -19.826 1.00 56.81 471 THR A N 1
ATOM 3666 C CA . THR A 1 471 ? 1.806 13.109 -21.294 1.00 56.81 471 THR A CA 1
ATOM 3667 C C . THR A 1 471 ? 0.697 13.919 -21.988 1.00 56.81 471 THR A C 1
ATOM 3669 O O . THR A 1 471 ? -0.231 14.403 -21.338 1.00 56.81 471 THR A O 1
ATOM 3672 N N . ALA A 1 472 ? 0.738 13.991 -23.326 1.00 53.09 472 ALA A N 1
ATOM 3673 C CA . ALA A 1 472 ? -0.396 14.385 -24.174 1.00 53.09 472 ALA A CA 1
ATOM 3674 C C . ALA A 1 472 ? -1.669 13.524 -23.953 1.00 53.09 472 ALA A C 1
ATOM 3676 O O . ALA A 1 472 ? -2.752 13.904 -24.390 1.00 53.09 472 ALA A O 1
ATOM 3677 N N . ASP A 1 473 ? -1.557 12.402 -23.226 1.00 59.75 473 ASP A N 1
ATOM 3678 C CA . ASP A 1 473 ? -2.627 11.437 -22.950 1.00 59.75 473 ASP A CA 1
ATOM 3679 C C . ASP A 1 473 ? -3.224 11.551 -21.536 1.00 59.75 473 ASP A C 1
ATOM 3681 O O . ASP A 1 473 ? -3.935 10.646 -21.089 1.00 59.75 473 ASP A O 1
ATOM 3685 N N . ALA A 1 474 ? -2.958 12.640 -20.804 1.00 63.66 474 ALA A N 1
ATOM 3686 C CA . ALA A 1 474 ? -3.463 12.828 -19.436 1.00 63.66 474 ALA A CA 1
ATOM 3687 C C . ALA A 1 474 ? -4.999 12.689 -19.325 1.00 63.66 474 ALA A C 1
ATOM 3689 O O . ALA A 1 474 ? -5.527 12.283 -18.294 1.00 63.66 474 ALA A O 1
ATOM 3690 N N . PHE A 1 475 ? -5.734 12.970 -20.405 1.00 72.44 475 PHE A N 1
ATOM 3691 C CA . PHE A 1 475 ? -7.191 12.803 -20.475 1.00 72.44 475 PHE A CA 1
ATOM 3692 C C . PHE A 1 475 ? -7.641 11.635 -21.362 1.00 72.44 475 PHE A C 1
ATOM 3694 O O . PHE A 1 475 ? -8.830 11.503 -21.646 1.00 72.44 475 PHE A O 1
ATOM 3701 N N . ALA A 1 476 ? -6.724 10.769 -21.801 1.00 75.44 476 ALA A N 1
ATOM 3702 C CA . ALA A 1 476 ? -7.094 9.585 -22.563 1.00 75.44 476 ALA A CA 1
ATOM 3703 C C . ALA A 1 476 ? -7.954 8.647 -21.702 1.00 75.44 476 ALA A C 1
ATOM 3705 O O . ALA A 1 476 ? -7.597 8.303 -20.576 1.00 75.44 476 ALA A O 1
ATOM 3706 N N . ALA A 1 477 ? -9.079 8.173 -22.243 1.00 82.88 477 ALA A N 1
ATOM 3707 C CA . ALA A 1 477 ? -9.989 7.282 -21.515 1.00 82.88 477 ALA A CA 1
ATOM 3708 C C . ALA A 1 477 ? -9.284 6.014 -20.987 1.00 82.88 477 ALA A C 1
ATOM 3710 O O . ALA A 1 477 ? -9.623 5.493 -19.928 1.00 82.88 477 ALA A O 1
ATOM 3711 N N . VAL A 1 478 ? -8.254 5.553 -21.701 1.00 80.12 478 VAL A N 1
ATOM 3712 C CA . VAL A 1 478 ? -7.466 4.354 -21.388 1.00 80.12 478 VAL A CA 1
ATOM 3713 C C . VAL A 1 478 ? -6.607 4.543 -20.140 1.00 80.12 478 VAL A C 1
ATOM 3715 O O . VAL A 1 478 ? -6.540 3.646 -19.302 1.00 80.12 478 VAL A O 1
ATOM 3718 N N . THR A 1 479 ? -5.970 5.707 -19.978 1.00 79.62 479 THR A N 1
ATOM 3719 C CA . THR A 1 479 ? -5.112 5.982 -18.815 1.00 79.62 479 THR A CA 1
ATOM 3720 C C . THR A 1 479 ? -5.956 6.090 -17.546 1.00 79.62 479 THR A C 1
ATOM 3722 O O . THR A 1 479 ? -5.594 5.532 -16.511 1.00 79.62 479 THR A O 1
ATOM 3725 N N . TRP A 1 480 ? -7.137 6.709 -17.639 1.00 86.44 480 TRP A N 1
ATOM 3726 C CA . TRP A 1 480 ? -8.113 6.753 -16.549 1.00 86.44 480 TRP A CA 1
ATOM 3727 C C . TRP A 1 480 ? -8.728 5.392 -16.231 1.00 86.44 480 TRP A C 1
ATOM 3729 O O . TRP A 1 480 ? -8.904 5.081 -15.053 1.00 86.44 480 TRP A O 1
ATOM 3739 N N . LEU A 1 481 ? -9.014 4.563 -17.238 1.00 88.81 481 LEU 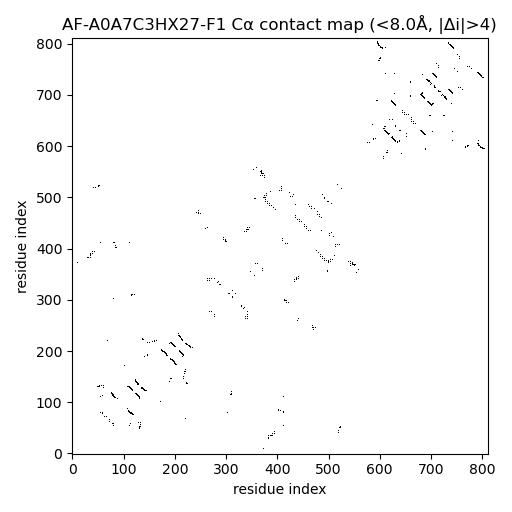A N 1
ATOM 3740 C CA . LEU A 1 481 ? -9.467 3.185 -17.042 1.00 88.81 481 LEU A CA 1
ATOM 3741 C C . LEU A 1 481 ? -8.438 2.378 -16.235 1.00 88.81 481 LEU A C 1
ATOM 3743 O O . LEU A 1 481 ? -8.796 1.747 -15.242 1.00 88.81 481 LEU A O 1
ATOM 3747 N N . GLU A 1 482 ? -7.161 2.424 -16.625 1.00 85.06 482 GLU A N 1
ATOM 3748 C CA . GLU A 1 482 ? -6.083 1.716 -15.925 1.00 85.06 482 GLU A CA 1
ATOM 3749 C C . GLU A 1 482 ? -5.910 2.202 -14.484 1.00 85.06 482 GLU A C 1
ATOM 3751 O O . GLU A 1 482 ? -5.860 1.391 -13.556 1.00 85.06 482 GLU A O 1
ATOM 3756 N N . SER A 1 483 ? -5.853 3.521 -14.275 1.00 88.00 483 SER A N 1
ATOM 3757 C CA . SER A 1 483 ? -5.718 4.097 -12.934 1.00 88.00 483 SER A CA 1
ATOM 3758 C C . SER A 1 483 ? -6.917 3.777 -12.046 1.00 88.00 483 SER A C 1
ATOM 3760 O O . SER A 1 483 ? -6.744 3.452 -10.870 1.00 88.00 483 SER A O 1
ATOM 3762 N N . SER A 1 484 ? -8.125 3.790 -12.612 1.00 91.44 484 SER A N 1
ATOM 3763 C CA . SER A 1 484 ? -9.348 3.413 -11.900 1.00 91.44 484 SER A CA 1
ATOM 3764 C C . SER A 1 484 ? -9.366 1.930 -11.545 1.00 91.44 484 SER A C 1
ATOM 3766 O O . SER A 1 484 ? -9.814 1.580 -10.458 1.00 91.44 484 SER A O 1
ATOM 3768 N N . ALA A 1 485 ? -8.850 1.051 -12.408 1.00 91.25 485 ALA A N 1
ATOM 3769 C CA . ALA A 1 485 ? -8.768 -0.378 -12.122 1.00 91.25 485 ALA A CA 1
ATOM 3770 C C . ALA A 1 485 ? -7.771 -0.691 -10.998 1.00 91.25 485 ALA A C 1
ATOM 3772 O O . ALA A 1 485 ? -8.074 -1.486 -10.112 1.00 91.25 485 ALA A O 1
ATOM 3773 N N . VAL A 1 486 ? -6.611 -0.031 -10.985 1.00 90.94 486 VAL A N 1
ATOM 3774 C CA . VAL A 1 486 ? -5.627 -0.165 -9.899 1.00 90.94 486 VAL A CA 1
ATOM 3775 C C . VAL A 1 486 ? -6.181 0.395 -8.583 1.00 90.94 486 VAL A C 1
ATOM 3777 O O . VAL A 1 486 ? -6.075 -0.259 -7.544 1.00 90.94 486 VAL A O 1
ATOM 3780 N N . ALA A 1 487 ? -6.849 1.552 -8.616 1.00 94.06 487 ALA A N 1
ATOM 3781 C CA . ALA A 1 487 ? -7.563 2.086 -7.457 1.00 94.06 487 ALA A CA 1
ATOM 3782 C C . ALA A 1 487 ? -8.654 1.116 -6.965 1.00 94.06 487 ALA A C 1
ATOM 3784 O O . ALA A 1 487 ? -8.747 0.831 -5.771 1.00 94.06 487 ALA A O 1
ATOM 3785 N N . ALA A 1 488 ? -9.443 0.548 -7.881 1.00 95.06 488 ALA A N 1
ATOM 3786 C CA . ALA A 1 488 ? -10.464 -0.442 -7.565 1.00 95.06 488 ALA A CA 1
ATOM 3787 C C . ALA A 1 488 ? -9.864 -1.719 -6.958 1.00 95.06 488 ALA A C 1
ATOM 3789 O O . ALA A 1 488 ? -10.454 -2.254 -6.024 1.00 95.06 488 ALA A O 1
ATOM 3790 N N . ALA A 1 489 ? -8.687 -2.172 -7.404 1.00 94.75 489 ALA A N 1
ATOM 3791 C CA . ALA A 1 489 ? -8.004 -3.337 -6.832 1.00 94.75 489 ALA A CA 1
ATOM 3792 C C . ALA A 1 489 ? -7.729 -3.146 -5.342 1.00 94.75 489 ALA A C 1
ATOM 3794 O O . ALA A 1 489 ? -8.070 -4.005 -4.532 1.00 94.75 489 ALA A O 1
ATOM 3795 N N . VAL A 1 490 ? -7.185 -1.984 -4.975 1.00 95.50 490 VAL A N 1
ATOM 3796 C CA . VAL A 1 490 ? -6.901 -1.640 -3.580 1.00 95.50 490 VAL A CA 1
ATOM 3797 C C . VAL A 1 490 ? -8.200 -1.495 -2.783 1.00 95.50 490 VAL A C 1
ATOM 3799 O O . VAL A 1 490 ? -8.353 -2.103 -1.722 1.00 95.50 490 VAL A O 1
ATOM 3802 N N . LEU A 1 491 ? -9.159 -0.710 -3.283 1.00 95.50 491 LEU A N 1
ATOM 3803 C CA . LEU A 1 491 ? -10.365 -0.359 -2.529 1.00 95.50 491 LEU A CA 1
ATOM 3804 C C . LEU A 1 491 ? -11.342 -1.531 -2.383 1.00 95.50 491 LEU A C 1
ATOM 3806 O O . LEU A 1 491 ? -11.836 -1.774 -1.281 1.00 95.50 491 LEU A O 1
ATOM 3810 N N . LEU A 1 492 ? -11.621 -2.272 -3.458 1.00 94.75 492 LEU A N 1
ATOM 3811 C CA . LEU A 1 492 ? -12.552 -3.403 -3.421 1.00 94.75 492 LEU A CA 1
ATOM 3812 C C . LEU A 1 492 ? -12.009 -4.528 -2.543 1.00 94.75 492 LEU A C 1
ATOM 3814 O O . LEU A 1 492 ? -12.760 -5.066 -1.726 1.00 94.75 492 LEU A O 1
ATOM 3818 N N . ALA A 1 493 ? -10.713 -4.837 -2.636 1.00 95.44 493 ALA A N 1
ATOM 3819 C CA . ALA A 1 493 ? -10.092 -5.839 -1.778 1.00 95.44 493 ALA A CA 1
ATOM 3820 C C . ALA A 1 493 ? -10.079 -5.399 -0.305 1.00 95.44 493 ALA A C 1
ATOM 3822 O O . ALA A 1 493 ? -10.472 -6.183 0.559 1.00 95.44 493 ALA A O 1
ATOM 3823 N N . PHE A 1 494 ? -9.752 -4.132 -0.017 1.00 95.38 494 PHE A N 1
ATOM 3824 C CA . PHE A 1 494 ? -9.801 -3.590 1.343 1.00 95.38 494 PHE A CA 1
ATOM 3825 C C . PHE A 1 494 ? -11.208 -3.652 1.953 1.00 95.38 494 PHE A C 1
ATOM 3827 O O . PHE A 1 494 ? -11.391 -4.155 3.066 1.00 95.38 494 PHE A O 1
ATOM 3834 N N . TYR A 1 495 ? -12.228 -3.158 1.243 1.00 92.06 495 TYR A N 1
ATOM 3835 C CA . TYR A 1 495 ? -13.592 -3.123 1.775 1.00 92.06 495 TYR A CA 1
ATOM 3836 C C . TYR A 1 495 ? -14.211 -4.518 1.883 1.00 92.06 495 TYR A C 1
ATOM 3838 O O . TYR A 1 495 ? -14.926 -4.773 2.858 1.00 92.06 495 TYR A O 1
ATOM 3846 N N . SER A 1 496 ? -13.877 -5.432 0.970 1.00 91.88 496 SER A N 1
ATOM 3847 C CA . SER A 1 496 ? -14.379 -6.812 0.993 1.00 91.88 496 SER A CA 1
ATOM 3848 C C . SER A 1 496 ? -13.680 -7.679 2.046 1.00 91.88 496 SER A C 1
ATOM 3850 O O . SER A 1 496 ? -14.353 -8.436 2.736 1.00 91.88 496 SER A O 1
ATOM 3852 N N . PHE A 1 497 ? -12.361 -7.530 2.225 1.00 93.69 497 PHE A N 1
ATOM 3853 C CA . PHE A 1 497 ? -11.545 -8.399 3.085 1.00 93.69 497 PHE A CA 1
ATOM 3854 C C . PHE A 1 497 ? -10.739 -7.604 4.095 1.00 93.69 497 PHE A C 1
ATOM 3856 O O . PHE A 1 497 ? -11.286 -7.273 5.140 1.00 93.69 497 PHE A O 1
ATOM 3863 N N . ASP A 1 498 ? -9.483 -7.278 3.810 1.00 95.19 498 ASP A N 1
ATOM 3864 C CA . ASP A 1 498 ? -8.576 -6.617 4.741 1.00 95.19 498 ASP A CA 1
ATOM 3865 C C . ASP A 1 498 ? -7.466 -5.842 4.015 1.00 95.19 498 ASP A C 1
ATOM 3867 O O . ASP A 1 498 ? -7.409 -5.792 2.784 1.00 95.19 498 ASP A O 1
ATOM 3871 N N . TYR A 1 499 ? -6.611 -5.165 4.781 1.00 96.19 499 TYR A N 1
ATOM 3872 C CA . TYR A 1 499 ? -5.529 -4.354 4.229 1.00 96.19 499 TYR A CA 1
ATOM 3873 C C . TYR A 1 499 ? -4.497 -5.194 3.467 1.00 96.19 499 TYR A C 1
ATOM 3875 O O . TYR A 1 499 ? -4.034 -4.771 2.409 1.00 96.19 499 TYR A O 1
ATOM 3883 N N . LEU A 1 500 ? -4.167 -6.397 3.948 1.00 96.56 500 LEU A N 1
ATOM 3884 C CA . LEU A 1 500 ? -3.230 -7.265 3.237 1.00 96.56 500 LEU A CA 1
ATOM 3885 C C . LEU A 1 500 ? -3.810 -7.719 1.890 1.00 96.56 500 LEU A C 1
ATOM 3887 O O . LEU A 1 500 ? -3.081 -7.745 0.904 1.00 96.56 500 LEU A O 1
ATOM 3891 N N . ALA A 1 501 ? -5.117 -7.986 1.801 1.00 97.00 501 ALA A N 1
ATOM 3892 C CA . ALA A 1 501 ? -5.781 -8.298 0.537 1.00 97.00 501 ALA A CA 1
ATOM 3893 C C . ALA A 1 501 ? -5.670 -7.141 -0.467 1.00 97.00 501 ALA A C 1
ATOM 3895 O O . ALA A 1 501 ? -5.507 -7.386 -1.658 1.00 97.00 501 ALA A O 1
ATOM 3896 N N . ALA A 1 502 ? -5.709 -5.890 0.007 1.00 96.94 502 ALA A N 1
ATOM 3897 C CA . ALA A 1 502 ? -5.505 -4.701 -0.821 1.00 96.94 502 ALA A CA 1
ATOM 3898 C C . ALA A 1 502 ? -4.094 -4.645 -1.424 1.00 96.94 502 ALA A C 1
ATOM 3900 O O . ALA A 1 502 ? -3.943 -4.403 -2.622 1.00 96.94 502 ALA A O 1
ATOM 3901 N N . VAL A 1 503 ? -3.071 -4.932 -0.610 1.00 96.75 503 VAL A N 1
ATOM 3902 C CA . VAL A 1 503 ? -1.675 -5.040 -1.067 1.00 96.75 503 VAL A CA 1
ATOM 3903 C C . VAL A 1 503 ? -1.532 -6.181 -2.078 1.00 96.75 503 VAL A C 1
ATOM 3905 O O . VAL A 1 503 ? -0.978 -5.983 -3.158 1.00 96.75 503 VAL A O 1
ATOM 3908 N N . MET A 1 504 ? -2.086 -7.360 -1.775 1.00 96.62 504 MET A N 1
ATOM 3909 C CA . MET A 1 504 ? -2.010 -8.531 -2.655 1.00 96.62 504 MET A CA 1
ATOM 3910 C C . MET A 1 504 ? -2.753 -8.323 -3.980 1.00 96.62 504 MET A C 1
ATOM 3912 O O . MET A 1 504 ? -2.265 -8.767 -5.019 1.00 96.62 504 MET A O 1
ATOM 3916 N N . ALA A 1 505 ? -3.897 -7.632 -3.971 1.00 96.94 505 ALA A N 1
ATOM 3917 C CA . ALA A 1 505 ? -4.645 -7.288 -5.180 1.00 96.94 505 ALA A CA 1
ATOM 3918 C C . ALA A 1 505 ? -3.844 -6.351 -6.090 1.00 96.94 505 ALA A C 1
ATOM 3920 O O . ALA A 1 505 ? -3.741 -6.605 -7.289 1.00 96.94 505 ALA A O 1
ATOM 3921 N N . ALA A 1 506 ? -3.241 -5.302 -5.522 1.00 95.38 506 ALA A N 1
ATOM 3922 C CA . ALA A 1 506 ? -2.398 -4.374 -6.268 1.00 95.38 506 ALA A CA 1
ATOM 3923 C C . ALA A 1 506 ? -1.157 -5.065 -6.854 1.00 95.38 506 ALA A C 1
ATOM 3925 O O . ALA A 1 506 ? -0.889 -4.923 -8.047 1.00 95.38 506 ALA A O 1
ATOM 3926 N N . ALA A 1 507 ? -0.445 -5.858 -6.044 1.00 94.50 507 ALA A N 1
ATOM 3927 C CA . ALA A 1 507 ? 0.728 -6.616 -6.481 1.00 94.50 507 ALA A CA 1
ATOM 3928 C C . ALA A 1 507 ? 0.383 -7.582 -7.624 1.00 94.50 507 ALA A C 1
ATOM 3930 O O . ALA A 1 507 ? 1.049 -7.596 -8.657 1.00 94.50 507 ALA A O 1
ATOM 3931 N N . SER A 1 508 ? -0.695 -8.354 -7.459 1.00 94.19 508 SER A N 1
ATOM 3932 C CA . SER A 1 508 ? -1.118 -9.352 -8.445 1.00 94.19 508 SER A CA 1
ATOM 3933 C C . SER A 1 508 ? -1.591 -8.700 -9.744 1.00 94.19 508 SER A C 1
ATOM 3935 O O . SER A 1 508 ? -1.226 -9.161 -10.820 1.00 94.19 508 SER A O 1
ATOM 3937 N N . LEU A 1 509 ? -2.361 -7.606 -9.674 1.00 93.56 509 LEU A N 1
ATOM 3938 C CA . LEU A 1 509 ? -2.814 -6.890 -10.869 1.00 93.56 509 LEU A CA 1
ATOM 3939 C C . LEU A 1 509 ? -1.631 -6.295 -11.643 1.00 93.56 509 LEU A C 1
ATOM 3941 O O . LEU A 1 509 ? -1.582 -6.428 -12.865 1.00 93.56 509 LEU A O 1
ATOM 3945 N N . ASN A 1 510 ? -0.671 -5.678 -10.945 1.00 90.31 510 ASN A N 1
ATOM 3946 C CA . ASN A 1 510 ? 0.529 -5.128 -11.575 1.00 90.31 510 ASN A CA 1
ATOM 3947 C C . ASN A 1 510 ? 1.334 -6.227 -12.282 1.00 90.31 510 ASN A C 1
ATOM 3949 O O . ASN A 1 510 ? 1.659 -6.089 -13.460 1.00 90.31 510 ASN A O 1
ATOM 3953 N N . LEU A 1 511 ? 1.562 -7.358 -11.605 1.00 89.81 511 LEU A N 1
ATOM 3954 C CA . LEU A 1 511 ? 2.273 -8.501 -12.176 1.00 89.81 511 LEU A CA 1
ATOM 3955 C C . LEU A 1 511 ? 1.564 -9.061 -13.420 1.00 89.81 511 LEU A C 1
ATOM 3957 O O . LEU A 1 511 ? 2.211 -9.312 -14.434 1.00 89.81 511 LEU A O 1
ATOM 3961 N N . LEU A 1 512 ? 0.235 -9.216 -13.386 1.00 90.94 512 LEU A N 1
ATOM 3962 C CA . LEU A 1 512 ? -0.539 -9.687 -14.542 1.00 90.94 512 LEU A CA 1
ATOM 3963 C C . LEU A 1 512 ? -0.434 -8.731 -15.739 1.00 90.94 512 LEU A C 1
ATOM 3965 O O . LEU A 1 512 ? -0.254 -9.178 -16.873 1.00 90.94 512 LEU A O 1
ATOM 3969 N N . LEU A 1 513 ? -0.500 -7.418 -15.497 1.00 87.50 513 LEU A N 1
ATOM 3970 C CA . LEU A 1 513 ? -0.331 -6.408 -16.544 1.00 87.50 513 LEU A CA 1
ATOM 3971 C C . LEU A 1 513 ? 1.092 -6.411 -17.122 1.00 87.50 513 LEU A C 1
ATOM 3973 O O . LEU A 1 513 ? 1.244 -6.263 -18.336 1.00 87.50 513 LEU A O 1
ATOM 3977 N N . GLN A 1 514 ? 2.118 -6.625 -16.294 1.00 86.88 514 GLN A N 1
ATOM 3978 C CA . GLN A 1 514 ? 3.506 -6.769 -16.745 1.00 86.88 514 GLN A CA 1
ATOM 3979 C C . GLN A 1 514 ? 3.712 -8.047 -17.574 1.00 86.88 514 GLN A C 1
ATOM 3981 O O . GLN A 1 514 ? 4.306 -7.985 -18.649 1.00 86.88 514 GLN A O 1
ATOM 3986 N N . ILE A 1 515 ? 3.166 -9.192 -17.150 1.00 87.44 515 ILE A N 1
ATOM 3987 C CA . ILE A 1 515 ? 3.224 -10.449 -17.921 1.00 87.44 515 ILE A CA 1
ATOM 3988 C C . ILE A 1 515 ? 2.534 -10.278 -19.281 1.00 87.44 515 ILE A C 1
ATOM 3990 O O . ILE A 1 515 ? 3.079 -10.674 -20.314 1.00 87.44 515 ILE A O 1
ATOM 3994 N N . ALA A 1 516 ? 1.362 -9.638 -19.306 1.00 86.62 516 ALA A N 1
ATOM 3995 C CA . ALA A 1 516 ? 0.666 -9.323 -20.549 1.00 86.62 516 ALA A CA 1
ATOM 3996 C C . ALA A 1 516 ? 1.503 -8.406 -21.461 1.00 86.62 516 ALA A C 1
ATOM 3998 O O . ALA A 1 516 ? 1.576 -8.641 -22.672 1.00 86.62 516 ALA A O 1
ATOM 3999 N N . ALA A 1 517 ? 2.180 -7.398 -20.900 1.00 84.44 517 ALA A N 1
ATOM 4000 C CA . ALA A 1 517 ? 3.098 -6.535 -21.643 1.00 84.44 517 ALA A CA 1
ATOM 4001 C C . ALA A 1 517 ? 4.239 -7.343 -22.283 1.00 84.44 517 ALA A C 1
ATOM 4003 O O . ALA A 1 517 ? 4.425 -7.272 -23.498 1.00 84.44 517 ALA A O 1
ATOM 4004 N N . LEU A 1 518 ? 4.932 -8.178 -21.499 1.00 85.50 518 LEU A N 1
ATOM 4005 C CA . LEU A 1 518 ? 6.041 -9.023 -21.959 1.00 85.50 518 LEU A CA 1
ATOM 4006 C C . LEU A 1 518 ? 5.629 -9.943 -23.114 1.00 85.50 518 LEU A C 1
ATOM 4008 O O . LEU A 1 518 ? 6.314 -10.004 -24.135 1.00 85.50 518 LEU A O 1
ATOM 4012 N N . LEU A 1 519 ? 4.481 -10.615 -22.989 1.00 83.44 519 LEU A N 1
ATOM 4013 C CA . LEU A 1 519 ? 3.957 -11.518 -24.020 1.00 83.44 519 LEU A CA 1
ATOM 4014 C C . LEU A 1 519 ? 3.710 -10.819 -25.367 1.00 83.44 519 LEU A C 1
ATOM 4016 O O . LEU A 1 519 ? 3.857 -11.450 -26.425 1.00 83.44 519 LEU A O 1
ATOM 4020 N N . ALA A 1 520 ? 3.343 -9.534 -25.323 1.00 80.44 520 ALA A N 1
ATOM 4021 C CA . ALA A 1 520 ? 3.046 -8.722 -26.495 1.00 80.44 520 ALA A CA 1
ATOM 4022 C C . ALA A 1 520 ? 4.297 -8.092 -27.130 1.00 80.44 520 ALA A C 1
ATOM 4024 O O . ALA A 1 520 ? 4.401 -8.074 -28.360 1.00 80.44 520 ALA A O 1
ATOM 4025 N N . THR A 1 521 ? 5.236 -7.584 -26.324 1.00 83.38 521 THR A N 1
ATOM 4026 C CA . THR A 1 521 ? 6.333 -6.721 -26.805 1.00 83.38 521 THR A CA 1
ATOM 4027 C C . THR A 1 521 ? 7.721 -7.354 -26.746 1.00 83.38 521 THR A C 1
ATOM 4029 O O . THR A 1 521 ? 8.587 -6.925 -27.507 1.00 83.38 521 THR A O 1
ATOM 4032 N N . ALA A 1 522 ? 7.940 -8.383 -25.922 1.00 86.31 522 ALA A N 1
ATOM 4033 C CA . ALA A 1 522 ? 9.244 -9.013 -25.693 1.00 86.31 522 ALA A CA 1
ATOM 4034 C C . ALA A 1 522 ? 9.194 -10.541 -25.934 1.00 86.31 522 ALA A C 1
ATOM 4036 O O . ALA A 1 522 ? 9.362 -11.332 -25.004 1.00 86.31 522 ALA A O 1
ATOM 4037 N N . PRO A 1 523 ? 8.972 -11.009 -27.180 1.00 83.75 523 PRO A N 1
ATOM 4038 C CA . PRO A 1 523 ? 8.844 -12.437 -27.490 1.00 83.75 523 PRO A CA 1
ATOM 4039 C C . PRO A 1 523 ? 10.058 -13.289 -27.086 1.00 83.75 523 PRO A C 1
ATOM 4041 O O . PRO A 1 523 ? 9.873 -14.457 -26.757 1.00 83.75 523 PRO A O 1
ATOM 4044 N N . TYR A 1 524 ? 11.267 -12.720 -27.055 1.00 84.50 524 TYR A N 1
ATOM 4045 C CA . TYR A 1 524 ? 12.486 -13.410 -26.604 1.00 84.50 524 TYR A CA 1
ATOM 4046 C C . TYR A 1 524 ? 12.436 -13.834 -25.126 1.00 84.50 524 TYR A C 1
ATOM 4048 O O . TYR A 1 524 ? 13.173 -14.726 -24.721 1.00 84.50 524 TYR A O 1
ATOM 4056 N N . TRP A 1 525 ? 11.553 -13.238 -24.318 1.00 85.44 525 TRP A N 1
ATOM 4057 C CA . TRP A 1 525 ? 11.362 -13.618 -22.916 1.00 85.44 525 TRP A CA 1
ATOM 4058 C C . TRP A 1 525 ? 10.394 -14.774 -22.698 1.00 85.44 525 TRP A C 1
ATOM 4060 O O . TRP A 1 525 ? 10.285 -15.242 -21.566 1.00 85.44 525 TRP A O 1
ATOM 4070 N N . ARG A 1 526 ? 9.703 -15.258 -23.738 1.00 82.75 526 ARG A N 1
ATOM 4071 C CA . ARG A 1 526 ? 8.682 -16.307 -23.579 1.00 82.75 526 ARG A CA 1
ATOM 4072 C C . ARG A 1 526 ? 9.230 -17.573 -22.933 1.00 82.75 526 ARG A C 1
ATOM 4074 O O . ARG A 1 526 ? 8.582 -18.106 -22.046 1.00 82.75 526 ARG A O 1
ATOM 4081 N N . GLU A 1 527 ? 10.440 -17.986 -23.296 1.00 81.12 527 GLU A N 1
ATOM 4082 C CA . GLU A 1 527 ? 11.100 -19.167 -22.718 1.00 81.12 527 GLU A CA 1
ATOM 4083 C C . GLU A 1 527 ? 11.413 -19.006 -21.220 1.00 81.12 527 GLU A C 1
ATOM 4085 O O . GLU A 1 527 ? 11.511 -19.984 -20.488 1.00 81.12 527 GLU A O 1
ATOM 4090 N N . ARG A 1 528 ? 11.536 -17.765 -20.726 1.00 82.75 528 ARG A N 1
ATOM 4091 C CA . ARG A 1 528 ? 11.768 -17.476 -19.302 1.00 82.75 528 ARG A CA 1
ATOM 4092 C C . ARG A 1 528 ? 10.475 -17.333 -18.499 1.00 82.75 528 ARG A C 1
ATOM 4094 O O . ARG A 1 528 ? 10.543 -17.293 -17.270 1.00 82.75 528 ARG A O 1
ATOM 4101 N N . LEU A 1 529 ? 9.309 -17.264 -19.148 1.00 81.38 529 LEU A N 1
ATOM 4102 C CA . LEU A 1 529 ? 8.024 -17.128 -18.454 1.00 81.38 529 LEU A CA 1
ATOM 4103 C C . LEU A 1 529 ? 7.681 -18.358 -17.615 1.00 81.38 529 LEU A C 1
ATOM 4105 O O . LEU A 1 529 ? 7.026 -18.205 -16.585 1.00 81.38 529 LEU A O 1
ATOM 4109 N N . ASP A 1 530 ? 8.165 -19.542 -17.992 1.00 83.62 530 ASP A N 1
ATOM 4110 C CA . ASP A 1 530 ? 8.001 -20.755 -17.189 1.00 83.62 530 ASP A CA 1
ATOM 4111 C C . ASP A 1 530 ? 8.676 -20.587 -15.825 1.00 83.62 530 ASP A C 1
ATOM 4113 O O . ASP A 1 530 ? 8.063 -20.817 -14.785 1.00 83.62 530 ASP A O 1
ATOM 4117 N N . MET A 1 531 ? 9.910 -20.074 -15.809 1.00 82.75 531 MET A N 1
ATOM 4118 C CA . MET A 1 531 ? 10.651 -19.794 -14.578 1.00 82.75 531 MET A CA 1
ATOM 4119 C C . MET A 1 531 ? 9.972 -18.711 -13.724 1.00 82.75 531 MET A C 1
ATOM 4121 O O . MET A 1 531 ? 9.872 -18.873 -12.508 1.00 82.75 531 MET A O 1
ATOM 4125 N N . VAL A 1 532 ? 9.470 -17.634 -14.341 1.00 83.50 532 VAL A N 1
ATOM 4126 C CA . VAL A 1 532 ? 8.691 -16.591 -13.640 1.00 83.50 532 VAL A CA 1
ATOM 4127 C C . VAL A 1 532 ? 7.425 -17.198 -13.023 1.00 83.50 532 VAL A C 1
ATOM 4129 O O . VAL A 1 532 ? 7.124 -17.002 -11.848 1.00 83.50 532 VAL A O 1
ATOM 4132 N N . SER A 1 533 ? 6.688 -18.002 -13.782 1.00 82.56 533 SER A N 1
ATOM 4133 C CA . SER A 1 533 ? 5.450 -18.620 -13.304 1.00 82.56 533 SER A CA 1
ATOM 4134 C C . SER A 1 533 ? 5.716 -19.607 -12.165 1.00 82.56 533 SER A C 1
ATOM 4136 O O . SER A 1 533 ? 5.002 -19.594 -11.164 1.00 82.56 533 SER A O 1
ATOM 4138 N N . LEU A 1 534 ? 6.781 -20.410 -12.268 1.00 87.81 534 LEU A N 1
ATOM 4139 C CA . LEU A 1 534 ? 7.200 -21.353 -11.230 1.00 87.81 534 LEU A CA 1
ATOM 4140 C C . LEU A 1 534 ? 7.632 -20.645 -9.943 1.00 87.81 534 LEU A C 1
ATOM 4142 O O . LEU A 1 534 ? 7.212 -21.056 -8.862 1.00 87.81 534 LEU A O 1
ATOM 4146 N N . LEU A 1 535 ? 8.423 -19.569 -10.031 1.00 88.00 535 LEU A N 1
ATOM 4147 C CA . LEU A 1 535 ? 8.858 -18.830 -8.843 1.00 88.00 535 LEU A CA 1
ATOM 4148 C C . LEU A 1 535 ? 7.686 -18.100 -8.176 1.00 88.00 535 LEU A C 1
ATOM 4150 O O . LEU A 1 535 ? 7.546 -18.147 -6.954 1.00 88.00 535 LEU A O 1
ATOM 4154 N N . ALA A 1 536 ? 6.795 -17.491 -8.966 1.00 87.06 536 ALA A N 1
ATOM 4155 C CA . ALA A 1 536 ? 5.569 -16.892 -8.444 1.00 87.06 536 ALA A CA 1
ATOM 4156 C C . ALA A 1 536 ? 4.687 -17.942 -7.748 1.00 87.06 536 ALA A C 1
ATOM 4158 O O . ALA A 1 536 ? 4.219 -17.713 -6.633 1.00 87.06 536 ALA A O 1
ATOM 4159 N N . ALA A 1 537 ? 4.508 -19.118 -8.358 1.00 88.56 537 ALA A N 1
ATOM 4160 C CA . ALA A 1 537 ? 3.756 -20.220 -7.767 1.00 88.56 537 ALA A CA 1
ATOM 4161 C C . ALA A 1 537 ? 4.395 -20.722 -6.462 1.00 88.56 537 ALA A C 1
ATOM 4163 O O . ALA A 1 537 ? 3.686 -20.911 -5.475 1.00 88.56 537 ALA A O 1
ATOM 4164 N N . ALA A 1 538 ? 5.721 -20.873 -6.418 1.00 91.31 538 ALA A N 1
ATOM 4165 C CA . ALA A 1 538 ? 6.446 -21.298 -5.222 1.00 91.31 538 ALA A CA 1
ATOM 4166 C C . ALA A 1 538 ? 6.293 -20.311 -4.050 1.00 91.31 538 ALA A C 1
ATOM 4168 O O . ALA A 1 538 ? 6.214 -20.736 -2.899 1.00 91.31 538 ALA A O 1
ATOM 4169 N N . LEU A 1 539 ? 6.209 -19.007 -4.332 1.00 88.44 539 LEU A N 1
ATOM 4170 C CA . LEU A 1 539 ? 6.003 -17.969 -3.317 1.00 88.44 539 LEU A CA 1
ATOM 4171 C C . LEU A 1 539 ? 4.536 -17.862 -2.869 1.00 88.44 539 LEU A C 1
ATOM 4173 O O . LEU A 1 539 ? 4.265 -17.653 -1.687 1.00 88.44 539 LEU A O 1
ATOM 4177 N N . VAL A 1 540 ? 3.583 -17.996 -3.796 1.00 91.50 540 VAL A N 1
ATOM 4178 C CA . VAL A 1 540 ? 2.167 -17.668 -3.554 1.00 91.50 540 VAL A CA 1
ATOM 4179 C C . VAL A 1 540 ? 1.330 -18.884 -3.161 1.00 91.50 540 VAL A C 1
ATOM 4181 O O . VAL A 1 540 ? 0.485 -18.763 -2.275 1.00 91.50 540 VAL A O 1
ATOM 4184 N N . LEU A 1 541 ? 1.540 -20.058 -3.768 1.00 93.56 541 LEU A N 1
ATOM 4185 C CA . LEU A 1 541 ? 0.700 -21.238 -3.515 1.00 93.56 541 LEU A CA 1
ATOM 4186 C C . LEU A 1 541 ? 0.737 -21.713 -2.056 1.00 93.56 541 LEU A C 1
ATOM 4188 O O . LEU A 1 541 ? -0.339 -21.995 -1.528 1.00 93.56 541 LEU A O 1
ATOM 4192 N N . PRO A 1 542 ? 1.891 -21.761 -1.358 1.00 95.12 542 PRO A N 1
ATOM 4193 C CA . PRO A 1 542 ? 1.914 -22.134 0.057 1.00 95.12 542 PRO A CA 1
ATOM 4194 C C . PRO A 1 542 ? 1.119 -21.160 0.935 1.00 95.12 542 PRO A C 1
ATOM 4196 O O . PRO A 1 542 ? 0.405 -21.578 1.847 1.00 95.12 542 PRO A O 1
ATOM 4199 N N . LEU A 1 543 ? 1.198 -19.859 0.632 1.00 94.94 543 LEU A N 1
ATOM 4200 C CA . LEU A 1 543 ? 0.434 -18.831 1.338 1.00 94.94 543 LEU A CA 1
ATOM 4201 C C . LEU A 1 543 ? -1.063 -18.963 1.038 1.00 94.94 543 LEU A C 1
ATOM 4203 O O . LEU A 1 543 ? -1.871 -18.933 1.957 1.00 94.94 543 LEU A O 1
ATOM 4207 N N . ALA A 1 544 ? -1.444 -19.180 -0.222 1.00 94.81 544 ALA A N 1
ATOM 4208 C CA . ALA A 1 544 ? -2.834 -19.390 -0.620 1.00 94.81 544 ALA A CA 1
ATOM 4209 C C . ALA A 1 544 ? -3.434 -20.657 0.016 1.00 94.81 544 ALA A C 1
ATOM 4211 O O . ALA A 1 544 ? -4.555 -20.626 0.523 1.00 94.81 544 ALA A O 1
ATOM 4212 N N . ALA A 1 545 ? -2.672 -21.755 0.063 1.00 95.38 545 ALA A N 1
ATOM 4213 C CA . ALA A 1 545 ? -3.079 -23.005 0.702 1.00 95.38 545 ALA A CA 1
ATOM 4214 C C . ALA A 1 545 ? -3.363 -22.819 2.202 1.00 95.38 545 ALA A C 1
ATOM 4216 O O . ALA A 1 545 ? -4.278 -23.447 2.746 1.00 95.38 545 ALA A O 1
ATOM 4217 N N . ALA A 1 546 ? -2.654 -21.898 2.865 1.00 95.25 546 ALA A N 1
ATOM 4218 C CA . ALA A 1 546 ? -2.905 -21.571 4.262 1.00 95.25 546 ALA A CA 1
ATOM 4219 C C . ALA A 1 546 ? -4.345 -21.091 4.517 1.00 95.25 546 ALA A C 1
ATOM 4221 O O . ALA A 1 546 ? -4.821 -21.250 5.635 1.00 95.25 546 ALA A O 1
ATOM 4222 N N . ALA A 1 547 ? -5.084 -20.594 3.515 1.00 94.88 547 ALA A N 1
ATOM 4223 C CA . ALA A 1 547 ? -6.487 -20.204 3.684 1.00 94.88 547 ALA A CA 1
ATOM 4224 C C . ALA A 1 547 ? -7.363 -21.367 4.188 1.00 94.88 547 ALA A C 1
ATOM 4226 O O . ALA A 1 547 ? -8.252 -21.157 5.013 1.00 94.88 547 ALA A O 1
ATOM 4227 N N . TRP A 1 548 ? -7.094 -22.589 3.714 1.00 95.12 548 TRP A N 1
ATOM 4228 C CA . TRP A 1 548 ? -7.847 -23.794 4.077 1.00 95.12 548 TRP A CA 1
ATOM 4229 C C . TRP A 1 548 ? -7.174 -24.617 5.177 1.00 95.12 548 TRP A C 1
ATOM 4231 O O . TRP A 1 548 ? -7.875 -25.190 6.010 1.00 95.12 548 TRP A O 1
ATOM 4241 N N . PHE A 1 549 ? -5.838 -24.673 5.193 1.00 94.44 549 PHE A N 1
ATOM 4242 C CA . PHE A 1 549 ? -5.081 -25.545 6.104 1.00 94.44 549 PHE A CA 1
ATOM 4243 C C . PHE A 1 549 ? -4.455 -24.815 7.298 1.00 94.44 549 PHE A C 1
ATOM 4245 O O . PHE A 1 549 ? -4.055 -25.445 8.275 1.00 94.44 549 PHE A O 1
ATOM 4252 N N . GLY A 1 550 ? -4.338 -23.492 7.221 1.00 92.38 550 GLY A N 1
ATOM 4253 C CA . GLY A 1 550 ? -3.686 -22.675 8.234 1.00 92.38 550 GLY A CA 1
ATOM 4254 C C . GLY A 1 550 ? -4.556 -22.449 9.466 1.00 92.38 550 GLY A C 1
ATOM 4255 O O . GLY A 1 550 ? -5.789 -22.473 9.426 1.00 92.38 550 GLY A O 1
ATOM 4256 N N . ARG A 1 551 ? -3.904 -22.151 10.592 1.00 94.25 551 ARG A N 1
ATOM 4257 C CA . ARG A 1 551 ? -4.596 -21.693 11.802 1.00 94.25 551 ARG A CA 1
ATOM 4258 C C . ARG A 1 551 ? -5.095 -20.260 11.600 1.00 94.25 551 ARG A C 1
ATOM 4260 O O . ARG A 1 551 ? -4.361 -19.407 11.097 1.00 94.25 551 ARG A O 1
ATOM 4267 N N . ARG A 1 552 ? -6.334 -19.989 12.017 1.00 92.81 552 ARG A N 1
ATOM 4268 C CA . ARG A 1 552 ? -6.857 -18.622 12.150 1.00 92.81 552 ARG A CA 1
ATOM 4269 C C . ARG A 1 552 ? -6.415 -18.024 13.478 1.00 92.81 552 ARG A C 1
ATOM 4271 O O . ARG A 1 552 ? -6.464 -18.705 14.499 1.00 92.81 552 ARG A O 1
ATOM 4278 N N . TYR A 1 553 ? -6.031 -16.757 13.443 1.00 92.56 553 TYR A N 1
ATOM 4279 C CA . TYR A 1 553 ? -5.679 -15.976 14.620 1.00 92.56 553 TYR A CA 1
ATOM 4280 C C . TYR A 1 553 ? -6.690 -14.851 14.817 1.00 92.56 553 TYR A C 1
ATOM 4282 O O . TYR A 1 553 ? -7.069 -14.177 13.850 1.00 92.56 553 TYR A O 1
ATOM 4290 N N . ALA A 1 554 ? -7.124 -14.668 16.064 1.00 90.06 554 ALA A N 1
ATOM 4291 C CA . ALA A 1 554 ? -7.913 -13.511 16.465 1.00 90.06 554 ALA A CA 1
ATOM 4292 C C . ALA A 1 554 ? -7.048 -12.240 16.481 1.00 90.06 554 ALA A C 1
ATOM 4294 O O . ALA A 1 554 ? -5.821 -12.321 16.586 1.00 90.06 554 ALA A O 1
ATOM 4295 N N . ASP A 1 555 ? -7.682 -11.065 16.400 1.00 87.69 555 ASP A N 1
ATOM 4296 C CA . ASP A 1 555 ? -6.962 -9.787 16.414 1.00 87.69 555 ASP A CA 1
ATOM 4297 C C . ASP A 1 555 ? -6.138 -9.640 17.698 1.00 87.69 555 ASP A C 1
ATOM 4299 O O . ASP A 1 555 ? -4.973 -9.269 17.638 1.00 87.69 555 ASP A O 1
ATOM 4303 N N . GLU A 1 556 ? -6.683 -10.047 18.845 1.00 85.94 556 GLU A N 1
ATOM 4304 C CA . GLU A 1 556 ? -6.016 -10.003 20.149 1.00 85.94 556 GLU A CA 1
ATOM 4305 C C . GLU A 1 556 ? -4.728 -10.846 20.200 1.00 85.94 556 GLU A C 1
ATOM 4307 O O . GLU A 1 556 ? -3.787 -10.475 20.895 1.00 85.94 556 GLU A O 1
ATOM 4312 N N . GLU A 1 557 ? -4.650 -11.952 19.448 1.00 87.31 557 GLU A N 1
ATOM 4313 C CA . GLU A 1 557 ? -3.494 -12.864 19.459 1.00 87.31 557 GLU A CA 1
ATOM 4314 C C . GLU A 1 557 ? -2.287 -12.334 18.668 1.00 87.31 557 GLU A C 1
ATOM 4316 O O . GLU A 1 557 ? -1.176 -12.848 18.843 1.00 87.31 557 GLU A O 1
ATOM 4321 N N . VAL A 1 558 ? -2.506 -11.394 17.742 1.00 89.31 558 VAL A N 1
ATOM 4322 C CA . VAL A 1 558 ? -1.476 -10.827 16.844 1.00 89.31 558 VAL A CA 1
ATOM 4323 C C . VAL A 1 558 ? -1.318 -9.313 16.988 1.00 89.31 558 VAL A C 1
ATOM 4325 O O . VAL A 1 558 ? -0.388 -8.736 16.420 1.00 89.31 558 VAL A O 1
ATOM 4328 N N . ARG A 1 559 ? -2.195 -8.658 17.760 1.00 86.06 559 ARG A N 1
ATOM 4329 C CA . ARG A 1 559 ? -2.156 -7.216 18.014 1.00 86.06 559 ARG A CA 1
ATOM 4330 C C . ARG A 1 559 ? -0.806 -6.826 18.633 1.00 86.06 559 ARG A C 1
ATOM 4332 O O . ARG A 1 559 ? -0.329 -7.483 19.560 1.00 86.06 559 ARG A O 1
ATOM 4339 N N . PRO A 1 560 ? -0.166 -5.738 18.172 1.00 83.75 560 PRO A N 1
ATOM 4340 C CA . PRO A 1 560 ? 1.118 -5.320 18.715 1.00 83.75 560 PRO A CA 1
ATOM 4341 C C . PRO A 1 560 ? 0.988 -4.804 20.152 1.00 83.75 560 PRO A C 1
ATOM 4343 O O . PRO A 1 560 ? -0.009 -4.186 20.528 1.00 83.75 560 PRO A O 1
ATOM 4346 N N . ALA A 1 561 ? 2.060 -4.957 20.933 1.00 78.12 561 ALA A N 1
ATOM 4347 C CA . ALA A 1 561 ? 2.081 -4.612 22.357 1.00 78.12 561 ALA A CA 1
ATOM 4348 C C . ALA A 1 561 ? 1.773 -3.133 22.675 1.00 78.12 561 ALA A C 1
ATOM 4350 O O . ALA A 1 561 ? 1.337 -2.832 23.782 1.00 78.12 561 ALA A O 1
ATOM 4351 N N . HIS A 1 562 ? 2.023 -2.191 21.756 1.00 76.25 562 HIS A N 1
ATOM 4352 C CA . HIS A 1 562 ? 1.661 -0.781 21.966 1.00 76.25 562 HIS A CA 1
ATOM 4353 C C . HIS A 1 562 ? 0.142 -0.571 21.843 1.00 76.25 562 HIS A C 1
ATOM 4355 O O . HIS A 1 562 ? -0.455 0.066 22.704 1.00 76.25 562 HIS A O 1
ATOM 4361 N N . ALA A 1 563 ? -0.497 -1.178 20.836 1.00 74.88 563 ALA A N 1
ATOM 4362 C CA . ALA A 1 563 ? -1.941 -1.084 20.633 1.00 74.88 563 ALA A CA 1
ATOM 4363 C C . ALA A 1 563 ? -2.721 -1.848 21.713 1.00 74.88 563 ALA A C 1
ATOM 4365 O O . ALA A 1 563 ? -3.780 -1.396 22.134 1.00 74.88 563 ALA A O 1
ATOM 4366 N N . ALA A 1 564 ? -2.188 -2.978 22.195 1.00 77.06 564 ALA A N 1
ATOM 4367 C CA . ALA A 1 564 ? -2.767 -3.708 23.322 1.00 77.06 564 ALA A CA 1
ATOM 4368 C C . ALA A 1 564 ? -2.757 -2.866 24.611 1.00 77.06 564 ALA A C 1
ATOM 4370 O O . ALA A 1 564 ? -3.801 -2.705 25.236 1.00 77.06 564 ALA A O 1
ATOM 4371 N N . ARG A 1 565 ? -1.612 -2.250 24.950 1.00 77.44 565 ARG A N 1
ATOM 4372 C CA . ARG A 1 565 ? -1.481 -1.370 26.126 1.00 77.44 565 ARG A CA 1
ATOM 4373 C C . ARG A 1 565 ? -2.396 -0.149 26.058 1.00 77.44 565 ARG A C 1
ATOM 4375 O O . ARG A 1 565 ? -2.964 0.234 27.073 1.00 77.44 565 ARG A O 1
ATOM 4382 N N . LEU A 1 566 ? -2.546 0.456 24.880 1.00 73.06 566 LEU A N 1
ATOM 4383 C CA . LEU A 1 566 ? -3.474 1.571 24.690 1.00 73.06 566 LEU A CA 1
ATOM 4384 C C . LEU A 1 566 ? -4.929 1.134 24.897 1.00 73.06 566 LEU A C 1
ATOM 4386 O O . LEU A 1 566 ? -5.662 1.787 25.631 1.00 73.06 566 LEU A O 1
ATOM 4390 N N . ALA A 1 567 ? -5.337 0.018 24.288 1.00 75.62 567 ALA A N 1
ATOM 4391 C CA . ALA A 1 567 ? -6.692 -0.506 24.441 1.00 75.62 567 ALA A CA 1
ATOM 4392 C C . ALA A 1 567 ? -7.015 -0.852 25.904 1.00 75.62 567 ALA A C 1
ATOM 4394 O O . ALA A 1 567 ? -8.119 -0.580 26.367 1.00 75.62 567 ALA A O 1
ATOM 4395 N N . GLU A 1 568 ? -6.052 -1.414 26.635 1.00 79.69 568 GLU A N 1
ATOM 4396 C CA . GLU A 1 568 ? -6.183 -1.714 28.062 1.00 79.69 568 GLU A CA 1
ATOM 4397 C C . GLU A 1 568 ? -6.321 -0.441 28.907 1.00 79.69 568 GLU A C 1
ATOM 4399 O O . GLU A 1 568 ? -7.233 -0.357 29.725 1.00 79.69 568 GLU A O 1
ATOM 4404 N N . ARG A 1 569 ? -5.491 0.582 28.654 1.00 78.38 569 ARG A N 1
ATOM 4405 C CA . ARG A 1 569 ? -5.601 1.889 29.326 1.00 78.38 569 ARG A CA 1
ATOM 4406 C C . ARG A 1 569 ? -6.951 2.552 29.081 1.00 78.38 569 ARG A C 1
ATOM 4408 O O . ARG A 1 569 ? -7.616 2.910 30.041 1.00 78.38 569 ARG A O 1
ATOM 4415 N N . LEU A 1 570 ? -7.380 2.654 27.822 1.00 77.06 570 LEU A N 1
ATOM 4416 C CA . LEU A 1 570 ? -8.665 3.267 27.463 1.00 77.06 570 LEU A CA 1
ATOM 4417 C C . LEU A 1 570 ? -9.848 2.509 28.071 1.00 77.06 570 LEU A C 1
ATOM 4419 O O . LEU A 1 570 ? -10.818 3.119 28.514 1.00 77.06 570 LEU A O 1
ATOM 4423 N N . LYS A 1 571 ? -9.775 1.174 28.108 1.00 80.81 571 LYS A N 1
ATOM 4424 C CA . LYS A 1 571 ? -10.780 0.350 28.780 1.00 80.81 571 LYS A CA 1
ATOM 4425 C C . LYS A 1 571 ? -10.820 0.653 30.278 1.00 80.81 571 LYS A C 1
ATOM 4427 O O . LYS A 1 571 ? -11.904 0.848 30.814 1.00 80.81 571 LYS A O 1
ATOM 4432 N N . MET A 1 572 ? -9.662 0.733 30.928 1.00 79.50 572 MET A N 1
ATOM 4433 C CA . MET A 1 572 ? -9.573 1.038 32.354 1.00 79.50 572 MET A CA 1
ATOM 4434 C C . MET A 1 572 ? -10.080 2.453 32.668 1.00 79.50 572 MET A C 1
ATOM 4436 O O . MET A 1 572 ? -10.857 2.625 33.599 1.00 79.50 572 MET A O 1
ATOM 4440 N N . GLU A 1 573 ? -9.735 3.451 31.850 1.00 79.06 573 GLU A N 1
ATOM 4441 C CA . GLU A 1 573 ? -10.268 4.818 31.954 1.00 79.06 573 GLU A CA 1
ATOM 4442 C C . GLU A 1 573 ? -11.794 4.853 31.790 1.00 79.06 573 GLU A C 1
ATOM 4444 O O . GLU A 1 573 ? -12.485 5.534 32.549 1.00 79.06 573 GLU A O 1
ATOM 4449 N N . ALA A 1 574 ? -12.345 4.092 30.839 1.00 78.25 574 ALA A N 1
ATOM 4450 C CA . ALA A 1 574 ? -13.789 3.991 30.642 1.00 78.25 574 ALA A CA 1
ATOM 4451 C C . ALA A 1 574 ? -14.496 3.304 31.824 1.00 78.25 574 ALA A C 1
ATOM 4453 O O . ALA A 1 574 ? -15.561 3.756 32.248 1.00 78.25 574 ALA A O 1
ATOM 4454 N N . GLU A 1 575 ? -13.909 2.241 32.380 1.00 82.50 575 GLU A N 1
ATOM 4455 C CA . GLU A 1 575 ? -14.419 1.560 33.576 1.00 82.50 575 GLU A CA 1
ATOM 4456 C C . GLU A 1 575 ? -14.403 2.490 34.802 1.00 82.50 575 GLU A C 1
ATOM 4458 O O . GLU A 1 575 ? -15.390 2.555 35.538 1.00 82.50 575 GLU A O 1
ATOM 4463 N N . LEU A 1 576 ? -13.339 3.280 34.979 1.00 76.25 576 LEU A N 1
ATOM 4464 C CA . LEU A 1 576 ? -13.231 4.285 36.043 1.00 76.25 576 LEU A CA 1
ATOM 4465 C C . LEU A 1 576 ? -14.247 5.424 35.859 1.00 76.25 576 LEU A C 1
ATOM 4467 O O . LEU A 1 576 ? -14.918 5.817 36.816 1.00 76.25 576 LEU A O 1
ATOM 4471 N N . ALA A 1 577 ? -14.436 5.910 34.628 1.00 78.50 577 ALA A N 1
ATOM 4472 C CA . ALA A 1 577 ? -15.448 6.918 34.313 1.00 78.50 577 ALA A CA 1
ATOM 4473 C C . ALA A 1 577 ? -16.878 6.416 34.588 1.00 78.50 577 ALA A C 1
ATOM 4475 O O . ALA A 1 577 ? -17.696 7.150 35.147 1.00 78.50 577 ALA A O 1
ATOM 4476 N N . ALA A 1 578 ? -17.176 5.157 34.254 1.00 79.69 578 ALA A N 1
ATOM 4477 C CA . ALA A 1 578 ? -18.461 4.535 34.564 1.00 79.69 578 ALA A CA 1
ATOM 4478 C C . ALA A 1 578 ? -18.678 4.397 36.082 1.00 79.69 578 ALA A C 1
ATOM 4480 O O . ALA A 1 578 ? -19.763 4.708 36.581 1.00 79.69 578 ALA A O 1
ATOM 4481 N N . ALA A 1 579 ? -17.644 4.001 36.832 1.00 75.94 579 ALA A N 1
ATOM 4482 C CA . ALA A 1 579 ? -17.700 3.924 38.290 1.00 75.94 579 ALA A CA 1
ATOM 4483 C C . ALA A 1 579 ? -17.967 5.298 38.935 1.00 75.94 579 ALA A C 1
ATOM 4485 O O . ALA A 1 579 ? -18.787 5.406 39.849 1.00 75.94 579 ALA A O 1
ATOM 4486 N N . ARG A 1 580 ? -17.357 6.370 38.411 1.00 73.44 580 ARG A N 1
ATOM 4487 C CA . ARG A 1 580 ? -17.632 7.751 38.836 1.00 73.44 580 ARG A CA 1
ATOM 4488 C C . ARG A 1 580 ? -19.092 8.137 38.632 1.00 73.44 580 ARG A C 1
ATOM 4490 O O . ARG A 1 580 ? -19.714 8.697 39.534 1.00 73.44 580 ARG A O 1
ATOM 4497 N N . GLN A 1 581 ? -19.639 7.850 37.452 1.00 78.69 581 GLN A N 1
ATOM 4498 C CA . GLN A 1 581 ? -21.037 8.149 37.152 1.00 78.69 581 GLN A CA 1
ATOM 4499 C C . GLN A 1 581 ? -21.975 7.393 38.102 1.00 78.69 581 GLN A C 1
ATOM 4501 O O . GLN A 1 581 ? -22.930 7.976 38.613 1.00 78.69 581 GLN A O 1
ATOM 4506 N N . ALA A 1 582 ? -21.675 6.124 38.396 1.00 80.00 582 ALA A N 1
ATOM 4507 C CA . ALA A 1 582 ? -22.418 5.342 39.379 1.00 80.00 582 ALA A CA 1
ATOM 4508 C C . ALA A 1 582 ? -22.392 5.987 40.773 1.00 80.00 582 ALA A C 1
ATOM 4510 O O . ALA A 1 582 ? -23.440 6.105 41.403 1.00 80.00 582 ALA A O 1
ATOM 4511 N N . GLN A 1 583 ? -21.235 6.476 41.227 1.00 75.50 583 GLN A N 1
ATOM 4512 C CA . GLN A 1 583 ? -21.122 7.170 42.509 1.00 75.50 583 GLN A CA 1
ATOM 4513 C C . GLN A 1 583 ? -21.895 8.497 42.537 1.00 75.50 583 GLN A C 1
ATOM 4515 O O . GLN A 1 583 ? -22.556 8.796 43.527 1.00 75.50 583 GLN A O 1
ATOM 4520 N N . GLN A 1 584 ? -21.847 9.294 41.467 1.00 76.62 584 GLN A N 1
ATOM 4521 C CA . GLN A 1 584 ? -22.588 10.559 41.400 1.00 76.62 584 GLN A CA 1
ATOM 4522 C C . GLN A 1 584 ? -24.102 10.347 41.492 1.00 76.62 584 GLN A C 1
ATOM 4524 O O . GLN A 1 584 ? -24.784 11.138 42.135 1.00 76.62 584 GLN A O 1
ATOM 4529 N N . MET A 1 585 ? -24.620 9.252 40.924 1.00 80.75 585 MET A N 1
ATOM 4530 C CA . MET A 1 585 ? -26.030 8.871 41.076 1.00 80.75 585 MET A CA 1
ATOM 4531 C C . MET A 1 585 ? -26.410 8.501 42.519 1.00 80.75 585 MET A C 1
ATOM 4533 O O . MET A 1 585 ? -27.594 8.482 42.845 1.00 80.75 585 MET A O 1
ATOM 4537 N N . LEU A 1 586 ? -25.434 8.215 43.391 1.00 79.94 586 LEU A N 1
ATOM 4538 C CA . LEU A 1 586 ? -25.671 7.992 44.818 1.00 79.94 586 LEU A CA 1
ATOM 4539 C C . LEU A 1 586 ? -25.730 9.296 45.618 1.00 79.94 586 LEU A C 1
ATOM 4541 O O . LEU A 1 586 ? -26.060 9.230 46.796 1.00 79.94 586 LEU A O 1
ATOM 4545 N N . LEU A 1 587 ? -25.431 10.466 45.052 1.00 84.31 587 LEU A N 1
ATOM 4546 C CA . LEU A 1 587 ? -25.655 11.740 45.740 1.00 84.31 587 LEU A CA 1
ATOM 4547 C C . LEU A 1 587 ? -27.098 12.229 45.512 1.00 84.31 587 LEU A C 1
ATOM 4549 O O . LEU A 1 587 ? -27.702 11.906 44.486 1.00 84.31 587 LEU A O 1
ATOM 4553 N N . PRO A 1 588 ? -27.681 13.006 46.443 1.00 83.19 588 PRO A N 1
ATOM 4554 C CA . PRO A 1 588 ? -28.981 13.637 46.231 1.00 83.19 588 PRO A CA 1
ATOM 4555 C C . PRO A 1 588 ? -28.986 14.507 44.969 1.00 83.19 588 PRO A C 1
ATOM 4557 O O . PRO A 1 588 ? -28.075 15.305 44.763 1.00 83.19 588 PRO A O 1
ATOM 4560 N N . ALA A 1 589 ? -30.037 14.402 44.149 1.00 79.31 589 ALA A N 1
ATOM 4561 C CA . ALA A 1 589 ? -30.174 15.217 42.937 1.00 79.31 589 ALA A CA 1
ATOM 4562 C C . ALA A 1 589 ? -30.341 16.717 43.246 1.00 79.31 589 ALA A C 1
ATOM 4564 O O . ALA A 1 589 ? -29.914 17.567 42.468 1.00 79.31 589 ALA A O 1
ATOM 4565 N N . ALA A 1 590 ? -30.965 17.034 44.381 1.00 81.62 590 ALA A N 1
ATOM 4566 C CA . ALA A 1 590 ? -31.081 18.378 44.919 1.00 81.62 590 ALA A CA 1
ATOM 4567 C C . ALA A 1 590 ? -31.231 18.313 46.447 1.00 81.62 590 ALA A C 1
ATOM 4569 O O . ALA A 1 590 ? -31.732 17.310 46.971 1.00 81.62 590 ALA A O 1
ATOM 4570 N N . PRO A 1 591 ? -30.840 19.373 47.172 1.00 85.00 591 PRO A N 1
ATOM 4571 C CA . PRO A 1 591 ? -31.215 19.524 48.566 1.00 85.00 591 PRO A CA 1
ATOM 4572 C C . PRO A 1 591 ? -32.746 19.517 48.749 1.00 85.00 591 PRO A C 1
ATOM 4574 O O . PRO A 1 591 ? -33.477 19.985 47.872 1.00 85.00 591 PRO A O 1
ATOM 4577 N N . PRO A 1 592 ? -33.250 19.020 49.888 1.00 85.75 592 PRO A N 1
ATOM 4578 C CA . PRO A 1 592 ? -34.673 19.017 50.212 1.00 85.75 592 PRO A CA 1
ATOM 4579 C C . PRO A 1 592 ? -35.201 20.449 50.382 1.00 85.75 592 PRO A C 1
ATOM 4581 O O . PRO A 1 592 ? -34.538 21.300 50.977 1.00 85.75 592 PRO A O 1
ATOM 4584 N N . ALA A 1 593 ? -36.421 20.703 49.904 1.00 82.12 593 ALA A N 1
ATOM 4585 C CA . ALA A 1 593 ? -37.127 21.958 50.146 1.00 82.12 593 ALA A CA 1
ATOM 4586 C C . ALA A 1 593 ? -37.823 21.907 51.516 1.00 82.12 593 ALA A C 1
ATOM 4588 O O . ALA A 1 593 ? -38.813 21.196 51.687 1.00 82.12 593 ALA A O 1
ATOM 4589 N N . LEU A 1 594 ? -37.292 22.653 52.485 1.00 84.81 594 LEU A N 1
ATOM 4590 C CA . LEU A 1 594 ? -37.847 22.792 53.833 1.00 84.81 594 LEU A CA 1
ATOM 4591 C C . LEU A 1 594 ? -38.469 24.183 53.996 1.00 84.81 594 LEU A C 1
ATOM 4593 O O . LEU A 1 594 ? -38.009 25.147 53.384 1.00 84.81 594 LEU A O 1
ATOM 4597 N N . ARG A 1 595 ? -39.518 24.301 54.817 1.00 80.75 595 ARG A N 1
ATOM 4598 C CA . ARG A 1 595 ? -40.302 25.548 54.930 1.00 80.75 595 ARG A CA 1
ATOM 4599 C C . ARG A 1 595 ? -39.529 26.647 55.645 1.00 80.75 595 ARG A C 1
ATOM 4601 O O . ARG A 1 595 ? -39.548 27.801 55.230 1.00 80.75 595 ARG A O 1
ATOM 4608 N N . SER A 1 596 ? -38.849 26.270 56.721 1.00 83.06 596 SER A N 1
ATOM 4609 C CA . SER A 1 596 ? -38.177 27.209 57.626 1.00 83.06 596 SER A CA 1
ATOM 4610 C C . SER A 1 596 ? -36.654 27.161 57.510 1.00 83.06 596 SER A C 1
ATOM 4612 O O . SER A 1 596 ? -35.966 27.906 58.209 1.00 83.06 596 SER A O 1
ATOM 4614 N N . VAL A 1 597 ? -36.106 26.288 56.655 1.00 85.31 597 VAL A N 1
ATOM 4615 C CA . VAL A 1 597 ? -34.664 26.012 56.575 1.00 85.31 597 VAL A CA 1
ATOM 4616 C C . VAL A 1 597 ? -34.201 25.979 55.125 1.00 85.31 597 VAL A C 1
ATOM 4618 O O . VAL A 1 597 ? -34.634 25.153 54.332 1.00 85.31 597 VAL A O 1
ATOM 4621 N N . ALA A 1 598 ? -33.270 26.856 54.770 1.00 88.50 598 ALA A N 1
ATOM 4622 C CA . ALA A 1 598 ? -32.595 26.788 53.483 1.00 88.50 598 ALA A CA 1
ATOM 4623 C C . ALA A 1 598 ? -31.439 25.782 53.564 1.00 88.50 598 ALA A C 1
ATOM 4625 O O . ALA A 1 598 ? -30.564 25.914 54.425 1.00 88.50 598 ALA A O 1
ATOM 4626 N N . VAL A 1 599 ? -31.425 24.806 52.656 1.00 90.44 599 VAL A N 1
ATOM 4627 C CA . VAL A 1 599 ? -30.385 23.774 52.563 1.00 90.44 599 VAL A CA 1
ATOM 4628 C C . VAL A 1 599 ? -29.590 23.971 51.278 1.00 90.44 599 VAL A C 1
ATOM 4630 O O . VAL A 1 599 ? -30.167 24.161 50.209 1.00 90.44 599 VAL A O 1
ATOM 4633 N N . ALA A 1 600 ? -28.267 23.916 51.382 1.00 90.81 600 ALA A N 1
ATOM 4634 C CA . ALA A 1 600 ? -27.367 23.869 50.239 1.00 90.81 600 ALA A CA 1
ATOM 4635 C C . ALA A 1 600 ? -26.288 22.817 50.463 1.00 90.81 600 ALA A C 1
ATOM 4637 O O . ALA A 1 600 ? -25.817 22.644 51.586 1.00 90.81 600 ALA A O 1
ATOM 4638 N N . ALA A 1 601 ? -25.885 22.128 49.404 1.00 91.25 601 ALA A N 1
ATOM 4639 C CA . ALA A 1 601 ? -24.858 21.102 49.477 1.00 91.25 601 ALA A CA 1
ATOM 4640 C C . ALA A 1 601 ? -24.015 21.062 48.207 1.00 91.25 601 ALA A C 1
ATOM 4642 O O . ALA A 1 601 ? -24.525 21.203 47.100 1.00 91.25 601 ALA A O 1
ATOM 4643 N N . VAL A 1 602 ? -22.718 20.833 48.363 1.00 88.81 602 VAL A N 1
ATOM 4644 C CA . VAL A 1 602 ? -21.789 20.639 47.253 1.00 88.81 602 VAL A CA 1
ATOM 4645 C C . VAL A 1 602 ? -20.786 19.561 47.631 1.00 88.81 602 VAL A C 1
ATOM 4647 O O . VAL A 1 602 ? -20.262 19.556 48.742 1.00 88.81 602 VAL A O 1
ATOM 4650 N N . CYS A 1 603 ? -20.535 18.642 46.705 1.00 86.75 603 CYS A N 1
ATOM 4651 C CA . CYS A 1 603 ? -19.459 17.661 46.784 1.00 86.75 603 CYS A CA 1
ATOM 4652 C C . CYS A 1 603 ? -18.571 17.887 45.564 1.00 86.75 603 CYS A C 1
ATOM 4654 O O . CYS A 1 603 ? -18.993 17.669 44.428 1.00 86.75 603 CYS A O 1
ATOM 4656 N N . ASP A 1 604 ? -17.372 18.403 45.800 1.00 82.56 604 ASP A N 1
ATOM 4657 C CA . ASP A 1 604 ? -16.420 18.775 44.769 1.00 82.56 604 ASP A CA 1
ATOM 4658 C C . ASP A 1 604 ? -15.224 17.817 44.823 1.00 82.56 604 ASP A C 1
ATOM 4660 O O . ASP A 1 604 ? -14.390 17.856 45.729 1.00 82.56 604 ASP A O 1
ATOM 4664 N N . THR A 1 605 ? -15.141 16.919 43.847 1.00 75.12 605 THR A N 1
ATOM 4665 C CA . THR A 1 605 ? -14.213 15.777 43.842 1.00 75.12 605 THR A CA 1
ATOM 4666 C C . THR A 1 605 ? -12.876 16.166 43.210 1.00 75.12 605 THR A C 1
ATOM 4668 O O . THR A 1 605 ? -12.868 16.798 42.153 1.00 75.12 605 THR A O 1
ATOM 4671 N N . ALA A 1 606 ? -11.748 15.805 43.817 1.00 64.69 606 ALA A N 1
ATOM 4672 C CA . ALA A 1 606 ? -10.405 16.020 43.270 1.00 64.69 606 ALA A CA 1
ATOM 4673 C C . ALA A 1 606 ? -9.846 14.802 42.519 1.00 64.69 606 ALA A C 1
ATOM 4675 O O . ALA A 1 606 ? -8.951 14.954 41.688 1.00 64.69 606 ALA A O 1
ATOM 4676 N N . GLN A 1 607 ? -10.357 13.607 42.821 1.00 63.34 607 GLN A N 1
ATOM 4677 C CA . GLN A 1 607 ? -9.993 12.349 42.169 1.00 63.34 607 GLN A CA 1
ATOM 4678 C C . GLN A 1 607 ? -11.094 11.862 41.213 1.00 63.34 607 GLN A C 1
ATOM 4680 O O . GLN A 1 607 ? -12.153 12.479 41.077 1.00 63.34 607 GLN A O 1
ATOM 4685 N N . GLU A 1 608 ? -10.832 10.740 40.541 1.00 62.12 608 GLU A N 1
ATOM 4686 C CA . GLU A 1 608 ? -11.775 10.075 39.634 1.00 62.12 608 GLU A CA 1
ATOM 4687 C C . GLU A 1 608 ? -13.020 9.536 40.366 1.00 62.12 608 GLU A C 1
ATOM 4689 O O . GLU A 1 608 ? -14.096 9.522 39.776 1.00 62.12 608 GLU A O 1
ATOM 4694 N N . ALA A 1 609 ? -12.907 9.181 41.653 1.00 65.44 609 ALA A N 1
ATOM 4695 C CA . ALA A 1 609 ? -14.007 8.820 42.556 1.00 65.44 609 ALA A CA 1
ATOM 4696 C C . ALA A 1 609 ? -13.782 9.477 43.929 1.00 65.44 609 ALA A C 1
ATOM 4698 O O . ALA A 1 609 ? -12.637 9.557 44.375 1.00 65.44 609 ALA A O 1
ATOM 4699 N N . SER A 1 610 ? -14.847 9.950 44.587 1.00 71.38 610 SER A N 1
ATOM 4700 C CA . SER A 1 610 ? -14.712 10.669 45.861 1.00 71.38 610 SER A CA 1
ATOM 4701 C C . SER A 1 610 ? -14.749 9.753 47.075 1.00 71.38 610 SER A C 1
ATOM 4703 O O . SER A 1 610 ? -15.531 8.806 47.124 1.00 71.38 610 SER A O 1
ATOM 4705 N N . GLY A 1 611 ? -13.946 10.061 48.087 1.00 75.06 611 GLY A N 1
ATOM 4706 C CA . GLY A 1 611 ? -14.119 9.490 49.420 1.00 75.06 611 GLY A CA 1
ATOM 4707 C C . GLY A 1 611 ? -15.281 10.119 50.191 1.00 75.06 611 GLY A C 1
ATOM 4708 O O . GLY A 1 611 ? -15.792 9.492 51.110 1.00 75.06 611 GLY A O 1
ATOM 4709 N N . ASP A 1 612 ? -15.728 11.318 49.821 1.00 84.81 612 ASP A N 1
ATOM 4710 C CA . ASP A 1 612 ? -16.746 12.052 50.566 1.00 84.81 612 ASP A CA 1
ATOM 4711 C C . ASP A 1 612 ? -18.157 11.780 50.033 1.00 84.81 612 ASP A C 1
ATOM 4713 O O . ASP A 1 612 ? -18.373 11.514 48.848 1.00 84.81 612 ASP A O 1
ATOM 4717 N N . SER A 1 613 ? -19.151 11.865 50.914 1.00 87.19 613 SER A N 1
ATOM 4718 C CA . SER A 1 613 ? -20.559 11.796 50.522 1.00 87.19 613 SER A CA 1
ATOM 4719 C C . SER A 1 613 ? -21.440 12.611 51.461 1.00 87.19 613 SER A C 1
ATOM 4721 O O . SER A 1 613 ? -21.074 12.888 52.602 1.00 87.19 613 SER A O 1
ATOM 4723 N N . TYR A 1 614 ? -22.618 12.999 50.986 1.00 91.38 614 TYR A N 1
ATOM 4724 C CA . TYR A 1 614 ? -23.656 13.577 51.829 1.00 91.38 614 TYR A CA 1
ATOM 4725 C C . TYR A 1 614 ? -25.025 13.045 51.420 1.00 91.38 614 TYR A C 1
ATOM 4727 O O . TYR A 1 614 ? -25.214 12.614 50.280 1.00 91.38 614 TYR A O 1
ATOM 4735 N N . ASP A 1 615 ? -25.977 13.078 52.348 1.00 92.38 615 ASP A N 1
ATOM 4736 C CA . ASP A 1 615 ? -27.351 12.677 52.085 1.00 92.38 615 ASP A CA 1
ATOM 4737 C C . ASP A 1 615 ? -28.362 13.353 53.016 1.00 92.38 615 ASP A C 1
ATOM 4739 O O . ASP A 1 615 ? -28.021 13.841 54.099 1.00 92.38 615 ASP A O 1
ATOM 4743 N N . PHE A 1 616 ? -29.620 13.337 52.582 1.00 92.19 616 PHE A N 1
ATOM 4744 C CA . PHE A 1 616 ? -30.767 13.872 53.296 1.00 92.19 616 PHE A CA 1
ATOM 4745 C C . PHE A 1 616 ? -31.861 12.809 53.389 1.00 92.19 616 PHE A C 1
ATOM 4747 O O . PHE A 1 616 ? -32.481 12.450 52.389 1.00 92.19 616 PHE A O 1
ATOM 4754 N N . PHE A 1 617 ? -32.147 12.335 54.599 1.00 90.62 617 PHE A N 1
ATOM 4755 C CA . PHE A 1 617 ? -33.189 11.341 54.834 1.00 90.62 617 PHE A CA 1
ATOM 4756 C C . PHE A 1 617 ? -34.387 11.977 55.539 1.00 90.62 617 PHE A C 1
ATOM 4758 O O . PHE A 1 617 ? -34.280 12.440 56.676 1.00 90.62 617 PHE A O 1
ATOM 4765 N N . ALA A 1 618 ? -35.551 11.972 54.889 1.00 89.06 618 ALA A N 1
ATOM 4766 C CA . ALA A 1 618 ? -36.805 12.321 55.550 1.00 89.06 618 ALA A CA 1
ATOM 4767 C C . ALA A 1 618 ? -37.142 11.257 56.605 1.00 89.06 618 ALA A C 1
ATOM 4769 O O . ALA A 1 618 ? -37.040 10.056 56.338 1.00 89.06 618 ALA A O 1
ATOM 4770 N N . ARG A 1 619 ? -37.520 11.681 57.811 1.00 89.12 619 ARG A N 1
ATOM 4771 C CA . ARG A 1 619 ? -37.951 10.770 58.876 1.00 89.12 619 ARG A CA 1
ATOM 4772 C C . ARG A 1 619 ? -39.474 10.632 58.891 1.00 89.12 619 ARG A C 1
ATOM 4774 O O . ARG A 1 619 ? -40.173 11.589 58.555 1.00 89.12 619 ARG A O 1
ATOM 4781 N N . PRO A 1 620 ? -40.009 9.482 59.347 1.00 83.44 620 PRO A N 1
ATOM 4782 C CA . PRO A 1 620 ? -41.455 9.288 59.487 1.00 83.44 620 PRO A CA 1
ATOM 4783 C C . PRO A 1 620 ? -42.136 10.303 60.418 1.00 83.44 620 PRO A C 1
ATOM 4785 O O . PRO A 1 620 ? -43.323 10.568 60.279 1.00 83.44 620 PRO A O 1
ATOM 4788 N N . ASP A 1 621 ? -41.386 10.876 61.363 1.00 84.94 621 ASP A N 1
ATOM 4789 C CA . ASP A 1 621 ? -41.860 11.865 62.338 1.00 84.94 621 ASP A CA 1
ATOM 4790 C C . ASP A 1 621 ? -41.817 13.319 61.823 1.00 84.94 621 ASP A C 1
ATOM 4792 O O . ASP A 1 621 ? -42.074 14.250 62.584 1.00 84.94 621 ASP A O 1
ATOM 4796 N N . GLY A 1 622 ? -41.500 13.526 60.540 1.00 83.12 622 GLY A N 1
ATOM 4797 C CA . GLY A 1 622 ? -41.438 14.846 59.907 1.00 83.12 622 GLY A CA 1
ATOM 4798 C C . GLY A 1 622 ? -40.127 15.603 60.132 1.00 83.12 622 GLY A C 1
ATOM 4799 O O . GLY A 1 622 ? -39.963 16.696 59.594 1.00 83.12 622 GLY A O 1
ATOM 4800 N N . ARG A 1 623 ? -39.174 15.037 60.884 1.00 90.94 623 ARG A N 1
ATOM 4801 C CA . ARG A 1 623 ? -37.815 15.585 61.007 1.00 90.94 623 ARG A CA 1
ATOM 4802 C C . ARG A 1 623 ? -36.968 15.209 59.794 1.00 90.94 623 ARG A C 1
ATOM 4804 O O . ARG A 1 623 ? -37.278 14.270 59.060 1.00 90.94 623 ARG A O 1
ATOM 4811 N N . ILE A 1 624 ? -35.854 15.905 59.604 1.00 91.25 624 ILE A N 1
ATOM 4812 C CA . ILE A 1 624 ? -34.891 15.584 58.552 1.00 91.25 624 ILE A CA 1
ATOM 4813 C C . ILE A 1 624 ? -33.553 15.162 59.133 1.00 91.25 624 ILE A C 1
ATOM 4815 O O . ILE A 1 624 ? -33.030 15.791 60.050 1.00 91.25 624 ILE A O 1
ATOM 4819 N N . CYS A 1 625 ? -32.991 14.090 58.593 1.00 92.56 625 CYS A N 1
ATOM 4820 C CA . CYS A 1 625 ? -31.652 13.649 58.917 1.00 92.56 625 CYS A CA 1
ATOM 4821 C C . CYS A 1 625 ? -30.676 14.089 57.824 1.00 92.56 625 CYS A C 1
ATOM 4823 O O . CYS A 1 625 ? -30.887 13.816 56.647 1.00 92.56 625 CYS A O 1
ATOM 4825 N N . VAL A 1 626 ? -29.615 14.777 58.225 1.00 93.38 626 VAL A N 1
ATOM 4826 C CA . VAL A 1 626 ? -28.523 15.242 57.375 1.00 93.38 626 VAL A CA 1
ATOM 4827 C C . VAL A 1 626 ? -27.300 14.409 57.722 1.00 93.38 626 VAL A C 1
ATOM 4829 O O . VAL A 1 626 ? -26.831 14.446 58.861 1.00 93.38 626 VAL A O 1
ATOM 4832 N N . ALA A 1 627 ? -26.790 13.655 56.755 1.00 92.56 627 ALA A N 1
ATOM 4833 C CA . ALA A 1 627 ? -25.583 12.857 56.903 1.00 92.56 627 ALA A CA 1
ATOM 4834 C C . ALA A 1 627 ? -24.485 13.435 56.013 1.00 92.56 627 ALA A C 1
ATOM 4836 O O . ALA A 1 627 ? -24.706 13.654 54.826 1.00 92.56 627 ALA A O 1
ATOM 4837 N N . VAL A 1 628 ? -23.298 13.661 56.569 1.00 91.44 628 VAL A N 1
ATOM 4838 C CA . VAL A 1 628 ? -22.099 14.000 55.796 1.00 91.44 628 VAL A CA 1
ATOM 4839 C C . VAL A 1 628 ? -20.995 13.056 56.223 1.00 91.44 628 VAL A C 1
ATOM 4841 O O . VAL A 1 628 ? -20.692 12.949 57.411 1.00 91.44 628 VAL A O 1
ATOM 4844 N N . ALA A 1 629 ? -20.409 12.361 55.262 1.00 88.12 629 ALA A N 1
ATOM 4845 C CA . ALA A 1 629 ? -19.349 11.404 55.487 1.00 88.12 629 ALA A CA 1
ATOM 4846 C C . ALA A 1 629 ? -18.071 11.836 54.765 1.00 88.12 629 ALA A C 1
ATOM 4848 O O . ALA A 1 629 ? -18.102 12.322 53.636 1.00 88.12 629 ALA A O 1
ATOM 4849 N N . GLU A 1 630 ? -16.957 11.648 55.459 1.00 84.56 630 GLU A N 1
ATOM 4850 C CA . GLU A 1 630 ? -15.597 11.882 55.002 1.00 84.56 630 GLU A CA 1
ATOM 4851 C C . GLU A 1 630 ? -14.894 10.525 54.931 1.00 84.56 630 GLU A C 1
ATOM 4853 O O . GLU A 1 630 ? -14.639 9.876 55.954 1.00 84.56 630 GLU A O 1
ATOM 4858 N N . GLY A 1 631 ? -14.637 10.064 53.713 1.00 75.25 631 GLY A N 1
ATOM 4859 C CA . GLY A 1 631 ? -13.935 8.815 53.452 1.00 75.25 631 GLY A CA 1
ATOM 4860 C C . GLY A 1 631 ? -12.464 9.056 53.146 1.00 75.25 631 GLY A C 1
ATOM 4861 O O . GLY A 1 631 ? -12.052 10.119 52.693 1.00 75.25 631 GLY A O 1
ATOM 4862 N N . GLY A 1 632 ? -11.650 8.033 53.394 1.00 66.69 632 GLY A N 1
ATOM 4863 C CA . GLY A 1 632 ? -10.220 8.072 53.109 1.00 66.69 632 GLY A CA 1
ATOM 4864 C C . GLY A 1 632 ? -9.880 8.280 51.624 1.00 66.69 632 GLY A C 1
ATOM 4865 O O . GLY A 1 632 ? -10.728 8.165 50.740 1.00 66.69 632 GLY A O 1
ATOM 4866 N N . ARG A 1 633 ? -8.598 8.476 51.315 1.00 62.59 633 ARG A N 1
ATOM 4867 C CA . ARG A 1 633 ? -8.017 8.704 49.977 1.00 62.59 633 ARG A CA 1
ATOM 4868 C C . ARG A 1 633 ? -7.913 7.447 49.103 1.00 62.59 633 ARG A C 1
ATOM 4870 O O . ARG A 1 633 ? -7.191 7.453 48.109 1.00 62.59 633 ARG A O 1
ATOM 4877 N N . GLY A 1 634 ? -8.600 6.368 49.469 1.00 63.25 634 GLY A N 1
ATOM 4878 C CA . GLY A 1 634 ? -8.561 5.059 48.809 1.00 63.25 634 GLY A CA 1
ATOM 4879 C C . GLY A 1 634 ? -9.327 4.945 47.482 1.00 63.25 634 GLY A C 1
ATOM 4880 O O . GLY A 1 634 ? -9.613 3.823 47.061 1.00 63.25 634 GLY A O 1
ATOM 4881 N N . GLY A 1 635 ? -9.693 6.058 46.834 1.00 70.88 635 GLY A N 1
ATOM 4882 C CA . GLY A 1 635 ? -10.408 6.066 45.553 1.00 70.88 635 GLY A CA 1
ATOM 4883 C C . GLY A 1 635 ? -11.712 5.256 45.591 1.00 70.88 635 GLY A C 1
ATOM 4884 O O . GLY A 1 635 ? -12.541 5.428 46.486 1.00 70.88 635 GLY A O 1
ATOM 4885 N N . LEU A 1 636 ? -11.886 4.330 44.641 1.00 72.38 636 LEU A N 1
ATOM 4886 C CA . LEU A 1 636 ? -13.104 3.519 44.502 1.00 72.38 636 LEU A CA 1
ATOM 4887 C C . LEU A 1 636 ? -13.448 2.700 45.763 1.00 72.38 636 LEU A C 1
ATOM 4889 O O . LEU A 1 636 ? -14.622 2.543 46.088 1.00 72.38 636 LEU A O 1
ATOM 4893 N N . ALA A 1 637 ? -12.452 2.210 46.511 1.00 76.38 637 ALA A N 1
ATOM 4894 C CA . ALA A 1 637 ? -12.698 1.442 47.736 1.00 76.38 637 ALA A CA 1
ATOM 4895 C C . ALA A 1 637 ? -13.359 2.297 48.837 1.00 76.38 637 ALA A C 1
ATOM 4897 O O . ALA A 1 637 ? -14.272 1.835 49.532 1.00 76.38 637 ALA A O 1
ATOM 4898 N N . SER A 1 638 ? -12.952 3.565 48.961 1.00 77.62 638 SER A N 1
ATOM 4899 C CA . SER A 1 638 ? -13.585 4.526 49.874 1.00 77.62 638 SER A CA 1
ATOM 4900 C C . SER A 1 638 ? -15.012 4.848 49.441 1.00 77.62 638 SER A C 1
ATOM 4902 O O . SER A 1 638 ? -15.919 4.811 50.272 1.00 77.62 638 SER A O 1
ATOM 4904 N N . ALA A 1 639 ? -15.232 5.077 48.142 1.00 77.62 639 ALA A N 1
ATOM 4905 C CA . ALA A 1 639 ? -16.558 5.343 47.586 1.00 77.62 639 ALA A CA 1
ATOM 4906 C C . ALA A 1 639 ? -17.547 4.195 47.869 1.00 77.62 639 ALA A C 1
ATOM 4908 O O . ALA A 1 639 ? -18.679 4.435 48.289 1.00 77.62 639 ALA A O 1
ATOM 4909 N N . MET A 1 640 ? -17.106 2.939 47.724 1.00 80.62 640 MET A N 1
ATOM 4910 C CA . MET A 1 640 ? -17.917 1.758 48.054 1.00 80.62 640 MET A CA 1
ATOM 4911 C C . MET A 1 640 ? -18.251 1.681 49.549 1.00 80.62 640 MET A C 1
ATOM 4913 O O . MET A 1 640 ? -19.383 1.370 49.920 1.00 80.62 640 MET A O 1
ATOM 4917 N N . THR A 1 641 ? -17.291 2.018 50.414 1.00 82.38 641 THR A N 1
ATOM 4918 C CA . THR A 1 641 ? -17.519 2.086 51.866 1.00 82.38 641 THR A CA 1
ATOM 4919 C C . THR A 1 641 ? -18.563 3.153 52.212 1.00 82.38 641 THR A C 1
ATOM 4921 O O . THR A 1 641 ? -19.420 2.920 53.064 1.00 82.38 641 THR A O 1
ATOM 4924 N N . MET A 1 642 ? -18.548 4.297 51.519 1.00 84.44 642 MET A N 1
ATOM 4925 C CA . MET A 1 642 ? -19.541 5.359 51.708 1.00 84.44 642 MET A CA 1
ATOM 4926 C C . MET A 1 642 ? -20.929 4.956 51.216 1.00 84.44 642 MET A C 1
ATOM 4928 O O . MET A 1 642 ? -21.916 5.245 51.887 1.00 84.44 642 MET A O 1
ATOM 4932 N N . ALA A 1 643 ? -21.024 4.241 50.093 1.00 84.31 643 ALA A N 1
ATOM 4933 C CA . ALA A 1 643 ? -22.294 3.713 49.598 1.00 84.31 643 ALA A CA 1
ATOM 4934 C C . ALA A 1 643 ? -22.949 2.751 50.609 1.00 84.31 643 ALA A C 1
ATOM 4936 O O . ALA A 1 643 ? -24.151 2.845 50.865 1.00 84.31 643 ALA A O 1
ATOM 4937 N N . LEU A 1 644 ? -22.152 1.873 51.233 1.00 86.50 644 LEU A N 1
ATOM 4938 C CA . LEU A 1 644 ? -22.613 0.984 52.305 1.00 86.50 644 LEU A CA 1
ATOM 4939 C C . LEU A 1 644 ? -23.055 1.772 53.543 1.00 86.50 644 LEU A C 1
ATOM 4941 O O . LEU A 1 644 ? -24.138 1.522 54.071 1.00 86.50 644 LEU A O 1
ATOM 4945 N N . ALA A 1 645 ? -22.252 2.749 53.976 1.00 87.44 645 ALA A N 1
ATOM 4946 C CA . ALA A 1 645 ? -22.588 3.602 55.112 1.00 87.44 645 ALA A CA 1
ATOM 4947 C C . ALA A 1 645 ? -23.894 4.376 54.879 1.00 87.44 645 ALA A C 1
ATOM 4949 O O . ALA A 1 645 ? -24.747 4.416 55.760 1.00 87.44 645 ALA A O 1
ATOM 4950 N N . LYS A 1 646 ? -24.094 4.924 53.675 1.00 88.50 646 LYS A N 1
ATOM 4951 C CA . LYS A 1 646 ? -25.335 5.590 53.265 1.00 88.50 646 LYS A CA 1
ATOM 4952 C C . LYS A 1 646 ? -26.538 4.649 53.352 1.00 88.50 646 LYS A C 1
ATOM 4954 O O . LYS A 1 646 ? -27.536 5.010 53.970 1.00 88.50 646 LYS A O 1
ATOM 4959 N N . GLY A 1 647 ? -26.446 3.445 52.782 1.00 88.62 647 GLY A N 1
ATOM 4960 C CA . GLY A 1 647 ? -27.529 2.455 52.846 1.00 88.62 647 GLY A CA 1
ATOM 4961 C C . GLY A 1 647 ? -27.876 2.049 54.282 1.00 88.62 647 GLY A C 1
ATOM 4962 O O . GLY A 1 647 ? -29.051 1.957 54.637 1.00 88.62 647 GLY A O 1
ATOM 4963 N N . PHE A 1 648 ? -26.857 1.885 55.128 1.00 90.88 648 PHE A N 1
ATOM 4964 C CA . PHE A 1 648 ? -27.031 1.595 56.548 1.00 90.88 648 PHE A CA 1
ATOM 4965 C C . PHE A 1 648 ? -27.721 2.746 57.293 1.00 90.88 648 PHE A C 1
ATOM 4967 O O . PHE A 1 648 ? -28.702 2.532 58.001 1.00 90.88 648 PHE A O 1
ATOM 4974 N N . LEU A 1 649 ? -27.257 3.984 57.104 1.00 90.50 649 LEU A N 1
ATOM 4975 C CA . LEU A 1 649 ? -27.852 5.162 57.739 1.00 90.50 649 LEU A CA 1
ATOM 4976 C C . LEU A 1 649 ? -29.285 5.409 57.272 1.00 90.50 649 LEU A C 1
ATOM 4978 O O . LEU A 1 649 ? -30.123 5.806 58.079 1.00 90.50 649 LEU A O 1
ATOM 4982 N N . TRP A 1 650 ? -29.587 5.131 56.004 1.00 89.44 650 TRP A N 1
ATOM 4983 C CA . TRP A 1 650 ? -30.950 5.195 55.492 1.00 89.44 650 TRP A CA 1
ATOM 4984 C C . TRP A 1 650 ? -31.879 4.220 56.230 1.00 89.44 650 TRP A C 1
ATOM 4986 O O . TRP A 1 650 ? -32.968 4.612 56.657 1.00 89.44 650 TRP A O 1
ATOM 4996 N N . HIS A 1 651 ? -31.424 2.981 56.450 1.00 91.44 651 HIS A N 1
ATOM 4997 C CA . HIS A 1 651 ? -32.148 1.973 57.227 1.00 91.44 651 HIS A CA 1
ATOM 4998 C C . HIS A 1 651 ? -32.345 2.398 58.692 1.00 91.44 651 HIS A C 1
ATOM 5000 O O . HIS A 1 651 ? -33.471 2.387 59.190 1.00 91.44 651 HIS A O 1
ATOM 5006 N N . GLU A 1 652 ? -31.283 2.836 59.375 1.00 92.12 652 GLU A N 1
ATOM 5007 C CA . GLU A 1 652 ? -31.374 3.289 60.772 1.00 92.12 652 GLU A CA 1
ATOM 5008 C C . GLU A 1 652 ? -32.280 4.518 60.928 1.00 92.12 652 GLU A C 1
ATOM 5010 O O . GLU A 1 652 ? -33.019 4.638 61.909 1.00 92.12 652 GLU A O 1
ATOM 5015 N N . ASN A 1 653 ? -32.269 5.419 59.941 1.00 89.94 653 ASN A N 1
ATOM 5016 C CA . ASN A 1 653 ? -33.160 6.571 59.908 1.00 89.94 653 ASN A CA 1
ATOM 5017 C C . ASN A 1 653 ? -34.632 6.150 59.782 1.00 89.94 653 ASN A C 1
ATOM 5019 O O . ASN A 1 653 ? -35.483 6.690 60.489 1.00 89.94 653 ASN A O 1
ATOM 5023 N N . ALA A 1 654 ? -34.934 5.167 58.926 1.00 87.94 654 ALA A N 1
ATOM 5024 C CA . ALA A 1 654 ? -36.280 4.608 58.794 1.00 87.94 654 ALA A CA 1
ATOM 5025 C C . ALA A 1 654 ? -36.747 3.902 60.081 1.00 87.94 654 ALA A C 1
ATOM 5027 O O . ALA A 1 654 ? -37.919 3.998 60.440 1.00 87.94 654 ALA A O 1
ATOM 5028 N N . ALA A 1 655 ? -35.825 3.266 60.811 1.00 88.19 655 ALA A N 1
ATOM 5029 C CA . ALA A 1 655 ? -36.077 2.667 62.123 1.00 88.19 655 ALA A CA 1
ATOM 5030 C C . ALA A 1 655 ? -36.243 3.700 63.260 1.00 88.19 655 ALA A C 1
ATOM 5032 O O . ALA A 1 655 ? -36.544 3.330 64.394 1.00 88.19 655 ALA A O 1
ATOM 5033 N N . GLY A 1 656 ? -36.054 4.995 62.980 1.00 85.94 656 GLY A N 1
ATOM 5034 C CA . GLY A 1 656 ? -36.245 6.074 63.946 1.00 85.94 656 GLY A CA 1
ATOM 5035 C C . GLY A 1 656 ? -35.112 6.234 64.964 1.00 85.94 656 GLY A C 1
ATOM 5036 O O . GLY A 1 656 ? -35.295 6.962 65.942 1.00 85.94 656 GLY A O 1
ATOM 5037 N N . ALA A 1 657 ? -33.943 5.626 64.739 1.00 87.94 657 ALA A N 1
ATOM 5038 C CA . ALA A 1 657 ? -32.806 5.701 65.657 1.00 87.94 657 ALA A CA 1
ATOM 5039 C C . ALA A 1 657 ? -32.344 7.153 65.912 1.00 87.94 657 ALA A C 1
ATOM 5041 O O . ALA A 1 657 ? -32.475 8.038 65.053 1.00 87.94 657 ALA A O 1
ATOM 5042 N N . GLY A 1 658 ? -31.810 7.408 67.112 1.00 88.00 658 GLY A N 1
ATOM 5043 C CA . GLY A 1 658 ? -31.147 8.675 67.446 1.00 88.00 658 GLY A CA 1
ATOM 5044 C C . GLY A 1 658 ? -29.805 8.824 66.720 1.00 88.00 658 GLY A C 1
ATOM 5045 O O . GLY A 1 658 ? -29.225 7.834 66.269 1.00 88.00 658 GLY A O 1
ATOM 5046 N N . ALA A 1 659 ? -29.275 10.048 66.625 1.00 88.69 659 ALA A N 1
ATOM 5047 C CA . ALA A 1 659 ? -28.096 10.320 65.796 1.00 88.69 659 ALA A CA 1
ATOM 5048 C C . ALA A 1 659 ? -26.853 9.565 66.302 1.00 88.69 659 ALA A C 1
ATOM 5050 O O . ALA A 1 659 ? -26.104 8.966 65.532 1.00 88.69 659 ALA A O 1
ATOM 5051 N N . LEU A 1 660 ? -26.658 9.546 67.621 1.00 88.69 660 LEU A N 1
ATOM 5052 C CA . LEU A 1 660 ? -25.547 8.840 68.260 1.00 88.69 660 LEU A CA 1
ATOM 5053 C C . LEU A 1 660 ? -25.683 7.313 68.161 1.00 88.69 660 LEU A C 1
ATOM 5055 O O . LEU A 1 660 ? -24.685 6.610 68.016 1.00 88.69 660 LEU A O 1
ATOM 5059 N N . GLU A 1 661 ? -26.908 6.797 68.255 1.00 89.81 661 GLU A N 1
ATOM 5060 C CA . GLU A 1 661 ? -27.173 5.359 68.198 1.00 89.81 661 GLU A CA 1
ATOM 5061 C C . GLU A 1 661 ? -26.899 4.800 66.798 1.00 89.81 661 GLU A C 1
ATOM 5063 O O . GLU A 1 661 ? -26.165 3.818 66.669 1.00 89.81 661 GLU A O 1
ATOM 5068 N N . ALA A 1 662 ? -27.402 5.476 65.760 1.00 90.31 662 ALA A N 1
ATOM 5069 C CA . ALA A 1 662 ? -27.156 5.109 64.369 1.00 90.31 662 ALA A CA 1
ATOM 5070 C C . ALA A 1 662 ? -25.652 5.095 64.041 1.00 90.31 662 ALA A C 1
ATOM 5072 O O . ALA A 1 662 ? -25.157 4.146 63.434 1.00 90.31 662 ALA A O 1
ATOM 5073 N N . LEU A 1 663 ? -24.899 6.102 64.504 1.00 89.50 663 LEU A N 1
ATOM 5074 C CA . LEU A 1 663 ? -23.453 6.175 64.273 1.00 89.50 663 LEU A CA 1
ATOM 5075 C C . LEU A 1 663 ? -22.658 5.090 65.008 1.00 89.50 663 LEU A C 1
ATOM 5077 O O . LEU A 1 663 ? -21.718 4.550 64.433 1.00 89.50 663 LEU A O 1
ATOM 5081 N N . ARG A 1 664 ? -23.023 4.724 66.244 1.00 87.75 664 ARG A N 1
ATOM 5082 C CA . ARG A 1 664 ? -22.351 3.627 66.971 1.00 87.75 664 ARG A CA 1
ATOM 5083 C C . ARG A 1 664 ? -22.579 2.273 66.309 1.00 87.75 664 ARG A C 1
ATOM 5085 O O . ARG A 1 664 ? -21.663 1.458 66.237 1.00 87.75 664 ARG A O 1
ATOM 5092 N N . ARG A 1 665 ? -23.798 2.027 65.821 1.00 90.50 665 ARG A N 1
ATOM 5093 C CA . ARG A 1 665 ? -24.102 0.799 65.079 1.00 90.50 665 ARG A CA 1
ATOM 5094 C C . ARG A 1 665 ? -23.347 0.772 63.750 1.00 90.50 665 ARG A C 1
ATOM 5096 O O . ARG A 1 665 ? -22.739 -0.245 63.430 1.00 90.50 665 ARG A O 1
ATOM 5103 N N . LEU A 1 666 ? -23.288 1.908 63.049 1.00 88.88 666 LEU A N 1
ATOM 5104 C CA . LEU A 1 666 ? -22.480 2.056 61.839 1.00 88.88 666 LEU A CA 1
ATOM 5105 C C . LEU A 1 666 ? -20.994 1.788 62.116 1.00 88.88 666 LEU A C 1
ATOM 5107 O O . LEU A 1 666 ? -20.364 1.065 61.355 1.00 88.88 666 LEU A O 1
ATOM 5111 N N . GLU A 1 667 ? -20.427 2.323 63.202 1.00 86.94 667 GLU A N 1
ATOM 5112 C CA . GLU A 1 667 ? -19.037 2.057 63.601 1.00 86.94 667 GLU A CA 1
ATOM 5113 C C . GLU A 1 667 ? -18.778 0.557 63.793 1.00 86.94 667 GLU A C 1
ATOM 5115 O O . GLU A 1 667 ? -17.777 0.037 63.296 1.00 86.94 667 GLU A O 1
ATOM 5120 N N . GLY A 1 668 ? -19.705 -0.145 64.454 1.00 86.00 668 GLY A N 1
ATOM 5121 C CA . GLY A 1 668 ? -19.643 -1.592 64.650 1.00 86.00 668 GLY A CA 1
ATOM 5122 C C . GLY A 1 668 ? -19.686 -2.385 63.341 1.00 86.00 668 GLY A C 1
ATOM 5123 O O . GLY A 1 668 ? -18.900 -3.316 63.168 1.00 86.00 668 GLY A O 1
ATOM 5124 N N . GLU A 1 669 ? -20.548 -2.000 62.399 1.00 86.62 669 GLU A N 1
ATOM 5125 C CA . GLU A 1 669 ? -20.634 -2.649 61.085 1.00 86.62 669 GLU A CA 1
ATOM 5126 C C . GLU A 1 669 ? -19.416 -2.336 60.204 1.00 86.62 669 GLU A C 1
ATOM 5128 O O . GLU A 1 669 ? -18.825 -3.236 59.606 1.00 86.62 669 GLU A O 1
ATOM 5133 N N . LEU A 1 670 ? -18.938 -1.088 60.201 1.00 83.31 670 LEU A N 1
ATOM 5134 C CA . LEU A 1 670 ? -17.717 -0.699 59.490 1.00 83.31 670 LEU A CA 1
ATOM 5135 C C . LEU A 1 670 ? -16.453 -1.361 60.066 1.00 83.31 670 LEU A C 1
ATOM 5137 O O . LEU A 1 670 ? -15.461 -1.504 59.349 1.00 83.31 670 LEU A O 1
ATOM 5141 N N . ALA A 1 671 ? -16.447 -1.745 61.346 1.00 80.62 671 ALA A N 1
ATOM 5142 C CA . ALA A 1 671 ? -15.350 -2.496 61.963 1.00 80.62 671 ALA A CA 1
ATOM 5143 C C . ALA A 1 671 ? -15.306 -3.970 61.518 1.00 80.62 671 ALA A C 1
ATOM 5145 O O . ALA A 1 671 ? -14.260 -4.607 61.620 1.00 80.62 671 ALA A O 1
ATOM 5146 N N . ARG A 1 672 ? -16.422 -4.507 61.009 1.00 82.19 672 ARG A N 1
ATOM 5147 C CA . ARG A 1 672 ? -16.553 -5.903 60.557 1.00 82.19 672 ARG A CA 1
ATOM 5148 C C . ARG A 1 672 ? -16.247 -6.096 59.070 1.00 82.19 672 ARG A C 1
ATOM 5150 O O . ARG A 1 672 ? -16.142 -7.236 58.623 1.00 82.19 672 ARG A O 1
ATOM 5157 N N . LEU A 1 673 ? -16.104 -5.013 58.302 1.00 77.19 673 LEU A N 1
ATOM 5158 C CA . LEU A 1 673 ? -15.866 -5.084 56.860 1.00 77.19 673 LEU A CA 1
ATOM 5159 C C . LEU A 1 673 ? -14.455 -5.621 56.529 1.00 77.19 673 LEU A C 1
ATOM 5161 O O . LEU A 1 673 ? -13.456 -5.031 56.956 1.00 77.19 673 LEU A O 1
ATOM 5165 N N . PRO A 1 674 ? -14.338 -6.701 55.731 1.00 64.25 674 PRO A N 1
ATOM 5166 C CA . PRO A 1 674 ? -13.048 -7.228 55.296 1.00 64.25 674 PRO A CA 1
ATOM 5167 C C . PRO A 1 674 ? -12.380 -6.299 54.270 1.00 64.25 674 PRO A C 1
ATOM 5169 O O . PRO A 1 674 ? -13.038 -5.753 53.388 1.00 64.25 674 PRO A O 1
ATOM 5172 N N . GLY A 1 675 ? -11.055 -6.139 54.360 1.00 60.31 675 GLY A N 1
ATOM 5173 C CA . GLY A 1 675 ? -10.277 -5.345 53.396 1.00 60.31 675 GLY A CA 1
ATOM 5174 C C . GLY A 1 675 ? -10.293 -3.830 53.631 1.00 60.31 675 GLY A C 1
ATOM 5175 O O . GLY A 1 675 ? -9.886 -3.072 52.752 1.00 60.31 675 GLY A O 1
ATOM 5176 N N . ARG A 1 676 ? -10.735 -3.373 54.810 1.00 63.06 676 ARG A N 1
ATOM 5177 C CA . ARG A 1 676 ? -10.676 -1.958 55.188 1.00 63.06 676 ARG A CA 1
ATOM 5178 C C . ARG A 1 676 ? -9.220 -1.472 55.228 1.00 63.06 676 ARG A C 1
ATOM 5180 O O . ARG A 1 676 ? -8.382 -2.050 55.918 1.00 63.06 676 ARG A O 1
ATOM 5187 N N . GLY A 1 677 ? -8.933 -0.395 54.498 1.00 58.12 677 GLY A N 1
ATOM 5188 C CA . GLY A 1 677 ? -7.658 0.317 54.604 1.00 58.12 677 GLY A CA 1
ATOM 5189 C C . GLY A 1 677 ? -7.477 0.973 55.985 1.00 58.12 677 GLY A C 1
ATOM 5190 O O . GLY A 1 677 ? -8.443 1.124 56.730 1.00 58.12 677 GLY A O 1
ATOM 5191 N N . PRO A 1 678 ? -6.261 1.409 56.345 1.00 55.56 678 PRO A N 1
ATOM 5192 C CA . PRO A 1 678 ? -5.960 1.965 57.670 1.00 55.56 678 PRO A CA 1
ATOM 5193 C C . PRO A 1 678 ? -6.621 3.326 57.964 1.00 55.56 678 PRO A C 1
ATOM 5195 O O . PRO A 1 678 ? -6.488 3.841 59.073 1.00 55.56 678 PRO A O 1
ATOM 5198 N N . GLU A 1 679 ? -7.309 3.938 56.997 1.00 63.31 679 GLU A N 1
ATOM 5199 C CA . GLU A 1 679 ? -7.869 5.277 57.161 1.00 63.31 679 GLU A CA 1
ATOM 5200 C C . GLU A 1 679 ? -9.222 5.262 57.910 1.00 63.31 679 GLU A C 1
ATOM 5202 O O . GLU A 1 679 ? -10.125 4.471 57.600 1.00 63.31 679 GLU A O 1
ATOM 5207 N N . PRO A 1 680 ? -9.389 6.123 58.931 1.00 67.00 680 PRO A N 1
ATOM 5208 C CA . PRO A 1 680 ? -10.636 6.227 59.676 1.00 67.00 680 PRO A CA 1
ATOM 5209 C C . PRO A 1 680 ? -11.725 6.880 58.814 1.00 67.00 680 PRO A C 1
ATOM 5211 O O . PRO A 1 680 ? -11.524 7.962 58.273 1.00 67.00 680 PRO A O 1
ATOM 5214 N N . VAL A 1 681 ? -12.893 6.237 58.728 1.00 78.75 681 VAL A N 1
ATOM 5215 C CA . VAL A 1 681 ? -14.102 6.831 58.141 1.00 78.75 681 VAL A CA 1
ATOM 5216 C C . VAL A 1 681 ? -14.681 7.821 59.144 1.00 78.75 681 VAL A C 1
ATOM 5218 O O . VAL A 1 681 ? -14.846 7.486 60.320 1.00 78.75 681 VAL A O 1
ATOM 5221 N N . GLY A 1 682 ? -14.969 9.030 58.677 1.00 85.50 682 GLY A N 1
ATOM 5222 C CA . GLY A 1 682 ? -15.628 10.074 59.440 1.00 85.50 682 GLY A CA 1
ATOM 5223 C C . GLY A 1 682 ? -17.082 10.245 59.012 1.00 85.50 682 GLY A C 1
ATOM 5224 O O . GLY A 1 682 ? -17.364 10.256 57.821 1.00 85.50 682 GLY A O 1
ATOM 5225 N N . VAL A 1 683 ? -18.019 10.385 59.948 1.00 89.00 683 VAL A N 1
ATOM 5226 C CA . VAL A 1 683 ? -19.431 10.664 59.642 1.00 89.00 683 VAL A CA 1
ATOM 5227 C C . VAL A 1 683 ? -19.994 11.642 60.662 1.00 89.00 683 VAL A C 1
ATOM 5229 O O . VAL A 1 683 ? -19.894 11.414 61.864 1.00 89.00 683 VAL A O 1
ATOM 5232 N N . ALA A 1 684 ? -20.626 12.715 60.201 1.00 90.00 684 ALA A N 1
ATOM 5233 C CA . ALA A 1 684 ? -21.448 13.592 61.021 1.00 90.00 684 ALA A CA 1
ATOM 5234 C C . ALA A 1 684 ? -22.914 13.410 60.636 1.00 90.00 684 ALA A C 1
ATOM 5236 O O . ALA A 1 684 ? -23.262 13.424 59.456 1.00 90.00 684 ALA A O 1
ATOM 5237 N N . LEU A 1 685 ? -23.761 13.256 61.648 1.00 91.88 685 LEU A N 1
ATOM 5238 C CA . LEU A 1 685 ? -25.189 13.030 61.498 1.00 91.88 685 LEU A CA 1
ATOM 5239 C C . LEU A 1 685 ? -25.942 14.074 62.317 1.00 91.88 685 LEU A C 1
ATOM 5241 O O . LEU A 1 685 ? -25.672 14.228 63.509 1.00 91.88 685 LEU A O 1
ATOM 5245 N N . ALA A 1 686 ? -26.880 14.778 61.694 1.00 92.06 686 ALA A N 1
ATOM 5246 C CA . ALA A 1 686 ? -27.759 15.724 62.366 1.00 92.06 686 ALA A CA 1
ATOM 5247 C C . ALA A 1 686 ? -29.222 15.391 62.102 1.00 92.06 686 ALA A C 1
ATOM 5249 O O . ALA A 1 686 ? -29.602 15.153 60.964 1.00 92.06 686 ALA A O 1
ATOM 5250 N N . ILE A 1 687 ? -30.045 15.399 63.143 1.00 93.06 687 ILE A N 1
ATOM 5251 C CA . ILE A 1 687 ? -31.498 15.271 63.047 1.00 93.06 687 ILE A CA 1
ATOM 5252 C C . ILE A 1 687 ? -32.090 16.633 63.393 1.00 93.06 687 ILE A C 1
ATOM 5254 O O . ILE A 1 687 ? -31.952 17.086 64.525 1.00 93.06 687 ILE A O 1
ATOM 5258 N N . LEU A 1 688 ? -32.728 17.273 62.421 1.00 92.19 688 LEU A N 1
ATOM 5259 C CA . LEU A 1 688 ? -33.290 18.615 62.513 1.00 92.19 688 LEU A CA 1
ATOM 5260 C C . LEU A 1 688 ? -34.820 18.552 62.487 1.00 92.19 688 LEU A C 1
ATOM 5262 O O . LEU A 1 688 ? -35.413 17.942 61.597 1.00 92.19 688 LEU A O 1
ATOM 5266 N N . ASP A 1 689 ? -35.449 19.233 63.436 1.00 90.88 689 ASP A N 1
ATOM 5267 C CA . ASP A 1 689 ? -36.868 19.578 63.397 1.00 90.88 689 ASP A CA 1
ATOM 5268 C C . ASP A 1 689 ? -37.033 21.016 62.882 1.00 90.88 689 ASP A C 1
ATOM 5270 O O . ASP A 1 689 ? -36.699 21.985 63.567 1.00 90.88 689 ASP A O 1
ATOM 5274 N N . GLU A 1 690 ? -37.559 21.169 61.662 1.00 84.06 690 GLU A N 1
ATOM 5275 C CA . GLU A 1 690 ? -37.732 22.483 61.028 1.00 84.06 690 GLU A CA 1
ATOM 5276 C C . GLU A 1 690 ? -38.753 23.387 61.739 1.00 84.06 690 GLU A C 1
ATOM 5278 O O . GLU A 1 690 ? -38.715 24.606 61.561 1.00 84.06 690 GLU A O 1
ATOM 5283 N N . ARG A 1 691 ? -39.668 22.822 62.541 1.00 83.81 691 ARG A N 1
ATOM 5284 C CA . ARG A 1 691 ? -40.714 23.592 63.233 1.00 83.81 691 ARG A CA 1
ATOM 5285 C C . ARG A 1 691 ? -40.185 24.264 64.487 1.00 83.81 691 ARG A C 1
ATOM 5287 O O . ARG A 1 691 ? -40.611 25.365 64.824 1.00 83.81 691 ARG A O 1
ATOM 5294 N N . THR A 1 692 ? -39.305 23.576 65.204 1.00 84.44 692 THR A N 1
ATOM 5295 C CA . THR A 1 692 ? -38.789 24.021 66.506 1.00 84.44 692 THR A CA 1
ATOM 5296 C C . THR A 1 692 ? -37.384 24.616 66.407 1.00 84.44 692 THR A C 1
ATOM 5298 O O . THR A 1 692 ? -37.001 25.413 67.271 1.00 84.44 692 THR A O 1
ATOM 5301 N N . GLY A 1 693 ? -36.645 24.276 65.345 1.00 83.69 693 GLY A N 1
ATOM 5302 C CA . GLY A 1 693 ? -35.230 24.603 65.178 1.00 83.69 693 GLY A CA 1
ATOM 5303 C C . GLY A 1 693 ? -34.306 23.697 65.998 1.00 83.69 693 GLY A C 1
ATOM 5304 O O . GLY A 1 693 ? -33.115 23.986 66.097 1.00 83.69 693 GLY A O 1
ATOM 5305 N N . GLU A 1 694 ? -34.832 22.635 66.615 1.00 90.50 694 GLU A N 1
ATOM 5306 C CA . GLU A 1 694 ? -34.056 21.685 67.417 1.00 90.50 694 GLU A CA 1
ATOM 5307 C C . GLU A 1 694 ? -33.212 20.773 66.521 1.00 90.50 694 GLU A C 1
ATOM 5309 O O . GLU A 1 694 ? -33.709 20.174 65.563 1.00 90.50 694 GLU A O 1
ATOM 5314 N N . VAL A 1 695 ? -31.929 20.645 66.854 1.00 90.31 695 VAL A N 1
ATOM 5315 C CA . VAL A 1 695 ? -30.951 19.818 66.146 1.00 90.31 695 VAL A CA 1
ATOM 5316 C C . VAL A 1 695 ? -30.276 18.869 67.129 1.00 90.31 695 VAL A C 1
ATOM 5318 O O . VAL A 1 695 ? -29.626 19.304 68.078 1.00 90.31 695 VAL A O 1
ATOM 5321 N N . GLU A 1 696 ? -30.379 17.567 66.870 1.00 91.69 696 GLU A N 1
ATOM 5322 C CA . GLU A 1 696 ? -29.573 16.530 67.520 1.00 91.69 696 GLU A CA 1
ATOM 5323 C C . GLU A 1 696 ? -28.400 16.156 66.611 1.00 91.69 696 GLU A C 1
ATOM 5325 O O . GLU A 1 696 ? -28.599 15.615 65.528 1.00 91.69 696 GLU A O 1
ATOM 5330 N N . LEU A 1 697 ? -27.177 16.434 67.053 1.00 89.62 697 LEU A N 1
ATOM 5331 C CA . LEU A 1 697 ? -25.943 16.244 66.300 1.00 89.62 697 LEU A CA 1
ATOM 5332 C C . LEU A 1 697 ? -25.070 15.164 66.948 1.00 89.62 697 LEU A C 1
ATOM 5334 O O . LEU A 1 697 ? -24.798 15.209 68.147 1.00 89.62 697 LEU A O 1
ATOM 5338 N N . ALA A 1 698 ? -24.550 14.243 66.144 1.00 89.19 698 ALA A N 1
ATOM 5339 C CA . ALA A 1 698 ? -23.530 13.285 66.551 1.00 89.19 698 ALA A CA 1
ATOM 5340 C C . ALA A 1 698 ? -22.439 13.168 65.479 1.00 89.19 698 ALA A C 1
ATOM 5342 O O . ALA A 1 698 ? -22.663 13.463 64.302 1.00 89.19 698 ALA A O 1
ATOM 5343 N N . ARG A 1 699 ? -21.236 12.749 65.884 1.00 87.00 699 ARG A N 1
ATOM 5344 C CA . ARG A 1 699 ? -20.108 12.539 64.974 1.00 87.00 699 ARG A CA 1
ATOM 5345 C C . ARG A 1 699 ? -19.341 11.272 65.331 1.00 87.00 699 ARG A C 1
ATOM 5347 O O . ARG A 1 699 ? -19.166 10.958 66.503 1.00 87.00 699 ARG A O 1
ATOM 5354 N N . LEU A 1 700 ? -18.861 10.596 64.299 1.00 84.25 700 LEU A N 1
ATOM 5355 C CA . LEU A 1 700 ? -17.980 9.445 64.337 1.00 84.25 700 LEU A CA 1
ATOM 5356 C C . LEU A 1 700 ? -16.694 9.790 63.577 1.00 84.25 700 LEU A C 1
ATOM 5358 O O . LEU A 1 700 ? -16.765 10.331 62.480 1.00 84.25 700 LEU A O 1
ATOM 5362 N N . GLY A 1 701 ? -15.526 9.464 64.130 1.00 78.12 701 GLY A N 1
ATOM 5363 C CA . GLY A 1 701 ? -14.240 9.670 63.455 1.00 78.12 701 GLY A CA 1
ATOM 5364 C C . GLY A 1 701 ? -13.729 11.127 63.432 1.00 78.12 701 GLY A C 1
ATOM 5365 O O . GLY A 1 701 ? -14.302 12.024 64.054 1.00 78.12 701 GLY A O 1
ATOM 5366 N N . PRO A 1 702 ? -12.591 11.384 62.755 1.00 73.62 702 PRO A N 1
ATOM 5367 C CA . PRO A 1 702 ? -11.891 12.672 62.820 1.00 73.62 702 PRO A CA 1
ATOM 5368 C C . PRO A 1 702 ? -12.596 13.824 62.080 1.00 73.62 702 PRO A C 1
ATOM 5370 O O . PRO A 1 702 ? -12.305 14.993 62.361 1.00 73.62 702 PRO A O 1
ATOM 5373 N N . GLY A 1 703 ? -13.516 13.527 61.168 1.00 76.50 703 GLY A N 1
ATOM 5374 C CA . GLY A 1 703 ? -14.291 14.488 60.380 1.00 76.50 703 GLY A CA 1
ATOM 5375 C C . GLY A 1 703 ? -15.663 13.910 60.012 1.00 76.50 703 GLY A C 1
ATOM 5376 O O . GLY A 1 703 ? -15.987 12.821 60.485 1.00 76.50 703 GLY A O 1
ATOM 5377 N N . PRO A 1 704 ? -16.491 14.614 59.225 1.00 83.19 704 PRO A N 1
ATOM 5378 C CA . PRO A 1 704 ? -16.356 16.025 58.853 1.00 83.19 704 PRO A CA 1
ATOM 5379 C C . PRO A 1 704 ? -16.505 16.954 60.063 1.00 83.19 704 PRO A C 1
ATOM 5381 O O . PRO A 1 704 ? -17.067 16.583 61.094 1.00 83.19 704 PRO A O 1
ATOM 5384 N N . GLY A 1 705 ? -15.990 18.179 59.969 1.00 85.25 705 GLY A N 1
ATOM 5385 C CA . GLY A 1 705 ? -16.254 19.198 60.984 1.00 85.25 705 GLY A CA 1
ATOM 5386 C C . GLY A 1 705 ? -17.671 19.765 60.849 1.00 85.25 705 GLY A C 1
ATOM 5387 O O . GLY A 1 705 ? -18.289 19.683 59.790 1.00 85.25 705 GLY A O 1
ATOM 5388 N N . VAL A 1 706 ? -18.189 20.338 61.935 1.00 85.69 706 VAL A N 1
ATOM 5389 C CA . VAL A 1 706 ? -19.519 20.964 61.977 1.00 85.69 706 VAL A CA 1
ATOM 5390 C C . VAL A 1 706 ? -19.400 22.268 62.739 1.00 85.69 706 VAL A C 1
ATOM 5392 O O . VAL A 1 706 ? -19.066 22.229 63.920 1.00 85.69 706 VAL A O 1
ATOM 5395 N N . TRP A 1 707 ? -19.654 23.390 62.080 1.00 87.31 707 TRP A N 1
ATOM 5396 C CA . TRP A 1 707 ? -19.471 24.742 62.603 1.00 87.31 707 TRP A CA 1
ATOM 5397 C C . TRP A 1 707 ? -20.814 25.456 62.719 1.00 87.31 707 TRP A C 1
ATOM 5399 O O . TRP A 1 707 ? -21.686 25.282 61.866 1.00 87.31 707 TRP A O 1
ATOM 5409 N N . LEU A 1 708 ? -20.958 26.282 63.755 1.00 86.06 708 LEU A N 1
ATOM 5410 C CA . LEU A 1 708 ? -22.128 27.134 63.964 1.00 86.06 708 LEU A CA 1
ATOM 5411 C C . LEU A 1 708 ? -21.756 28.589 63.774 1.00 86.06 708 LEU A C 1
ATOM 5413 O O . LEU A 1 708 ? -20.783 29.071 64.356 1.00 86.06 708 LEU A O 1
ATOM 5417 N N . ARG A 1 709 ? -22.604 29.303 63.046 1.00 86.31 709 ARG A N 1
ATOM 5418 C CA . ARG A 1 709 ? -22.607 30.757 63.004 1.00 86.31 709 ARG A CA 1
ATOM 5419 C C . ARG A 1 709 ? -23.933 31.263 63.557 1.00 86.31 709 ARG A C 1
ATOM 5421 O O . ARG A 1 709 ? -24.971 31.041 62.931 1.00 86.31 709 ARG A O 1
ATOM 5428 N N . ARG A 1 710 ? -23.883 31.951 64.700 1.00 83.88 710 ARG A N 1
ATOM 5429 C CA . ARG A 1 710 ? -25.022 32.720 65.221 1.00 83.88 710 ARG A CA 1
ATOM 5430 C C . ARG A 1 710 ? -25.137 34.047 64.469 1.00 83.88 710 ARG A C 1
ATOM 5432 O O . ARG A 1 710 ? -24.121 34.580 64.030 1.00 83.88 710 ARG A O 1
ATOM 5439 N N . ARG A 1 711 ? -26.348 34.591 64.318 1.00 72.62 711 ARG A N 1
ATOM 5440 C CA . ARG A 1 711 ? -26.617 35.810 63.518 1.00 72.62 711 ARG A CA 1
ATOM 5441 C C . ARG A 1 711 ? -25.676 37.000 63.802 1.00 72.62 711 ARG A C 1
ATOM 5443 O O . ARG A 1 711 ? -25.294 37.695 62.859 1.00 72.62 711 ARG A O 1
ATOM 5450 N N . GLU A 1 712 ? -25.308 37.229 65.063 1.00 66.31 712 GLU A N 1
ATOM 5451 C CA . GLU A 1 712 ? -24.487 38.375 65.499 1.00 66.31 712 GLU A CA 1
ATOM 5452 C C . GLU A 1 712 ? -23.055 38.006 65.925 1.00 66.31 712 GLU A C 1
ATOM 5454 O O . GLU A 1 712 ? -22.264 38.892 66.242 1.00 66.31 712 GLU A O 1
ATOM 5459 N N . GLU A 1 713 ? -22.679 36.723 65.886 1.00 70.94 713 GLU A N 1
ATOM 5460 C CA . GLU A 1 713 ? -2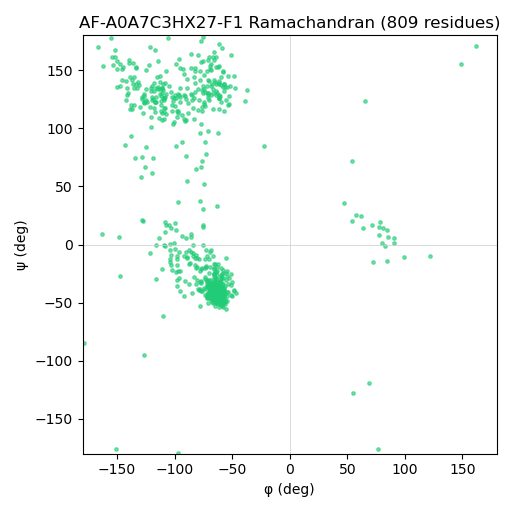1.365 36.255 66.343 1.00 70.94 713 GLU A CA 1
ATOM 5461 C C . GLU A 1 713 ? -20.503 35.701 65.200 1.00 70.94 713 GLU A C 1
ATOM 5463 O O . GLU A 1 713 ? -20.992 35.259 64.156 1.00 70.94 713 GLU A O 1
ATOM 5468 N N . ALA A 1 714 ? -19.185 35.690 65.418 1.00 65.38 714 ALA A N 1
ATOM 5469 C CA . ALA A 1 714 ? -18.260 34.959 64.563 1.00 65.38 714 ALA A CA 1
ATOM 5470 C C . ALA A 1 714 ? -18.531 33.445 64.636 1.00 65.38 714 ALA A C 1
ATOM 5472 O O . ALA A 1 714 ? -19.028 32.928 65.639 1.00 65.38 714 ALA A O 1
ATOM 5473 N N . ALA A 1 715 ? -18.197 32.727 63.562 1.00 67.75 715 ALA A N 1
ATOM 5474 C CA . ALA A 1 715 ? -18.298 31.273 63.537 1.00 67.75 715 ALA A CA 1
ATOM 5475 C C . ALA A 1 715 ? -17.470 30.660 64.679 1.00 67.75 715 ALA A C 1
ATOM 5477 O O . ALA A 1 715 ? -16.312 31.030 64.873 1.00 67.75 715 ALA A O 1
ATOM 5478 N N . ARG A 1 716 ? -18.057 29.725 65.430 1.00 68.00 716 ARG A N 1
ATOM 5479 C CA . ARG A 1 716 ? -17.351 28.992 66.491 1.00 68.00 716 ARG A CA 1
ATOM 5480 C C . ARG A 1 716 ? -16.755 27.693 65.932 1.00 68.00 716 ARG A C 1
ATOM 5482 O O . ARG A 1 716 ? -17.335 27.075 65.035 1.00 68.00 716 ARG A O 1
ATOM 5489 N N . GLU A 1 717 ? -15.603 27.295 66.475 1.00 64.25 717 GLU A N 1
ATOM 5490 C CA . GLU A 1 717 ? -14.918 26.009 66.244 1.00 64.25 717 GLU A CA 1
ATOM 5491 C C . GLU A 1 717 ? -15.851 24.788 66.451 1.00 64.25 717 GLU A C 1
ATOM 5493 O O . GLU A 1 717 ? -16.937 24.944 67.015 1.00 64.25 717 GLU A O 1
ATOM 5498 N N . PRO A 1 718 ? -15.508 23.573 65.962 1.00 65.31 718 PRO A N 1
ATOM 5499 C CA . PRO A 1 718 ? -16.505 22.536 65.703 1.00 65.31 718 PRO A CA 1
ATOM 5500 C C . PRO A 1 718 ? -17.397 22.171 66.906 1.00 65.31 718 PRO A C 1
ATOM 5502 O O . PRO A 1 718 ? -16.902 21.715 67.931 1.00 65.31 718 PRO A O 1
ATOM 5505 N N . LEU A 1 719 ? -18.721 22.274 66.721 1.00 67.00 719 LEU A N 1
ATOM 5506 C CA . LEU A 1 719 ? -19.777 22.073 67.731 1.00 67.00 719 LEU A CA 1
ATOM 5507 C C . LEU A 1 719 ? -19.786 20.687 68.390 1.00 67.00 719 LEU A C 1
ATOM 5509 O O . LEU A 1 719 ? -20.121 20.566 69.564 1.00 67.00 719 LEU A O 1
ATOM 5513 N N . ALA A 1 720 ? -19.487 19.634 67.624 1.00 63.47 720 ALA A N 1
ATOM 5514 C CA . ALA A 1 720 ? -19.420 18.270 68.141 1.00 63.47 720 ALA A CA 1
ATOM 5515 C C . ALA A 1 720 ? -17.956 17.869 68.397 1.00 63.47 720 ALA A C 1
ATOM 5517 O O . ALA A 1 720 ? -17.127 18.001 67.475 1.00 63.47 720 ALA A O 1
ATOM 5518 N N . PRO A 1 721 ? -17.629 17.360 69.604 1.00 60.66 721 PRO A N 1
ATOM 5519 C CA . PRO A 1 721 ? -16.283 16.920 69.935 1.00 60.66 721 PRO A CA 1
ATOM 5520 C C . PRO A 1 721 ? -15.858 15.779 69.008 1.00 60.66 721 PRO A C 1
ATOM 5522 O O . PRO A 1 721 ? -16.628 14.878 68.690 1.00 60.66 721 PRO A O 1
ATOM 5525 N N . ARG A 1 722 ? -14.597 15.815 68.565 1.00 57.22 722 ARG A N 1
ATOM 5526 C CA . ARG A 1 722 ? -14.027 14.833 67.624 1.00 57.22 722 ARG A CA 1
ATOM 5527 C C . ARG A 1 722 ? -13.916 13.416 68.209 1.00 57.22 722 ARG A C 1
ATOM 5529 O O . ARG A 1 722 ? -13.553 12.509 67.467 1.00 57.22 722 ARG A O 1
ATOM 5536 N N . ARG A 1 723 ? -14.136 13.229 69.520 1.00 53.19 723 ARG A N 1
ATOM 5537 C CA . ARG A 1 723 ? -13.832 11.960 70.199 1.00 53.19 723 ARG A CA 1
ATOM 5538 C C . ARG A 1 723 ? -14.714 11.548 71.381 1.00 53.19 723 ARG A C 1
ATOM 5540 O O . ARG A 1 723 ? -14.411 10.516 71.962 1.00 53.19 723 ARG A O 1
ATOM 5547 N N . ASP A 1 724 ? -15.801 12.255 71.690 1.00 51.78 724 ASP A N 1
ATOM 5548 C CA . ASP A 1 724 ? -16.656 11.878 72.822 1.00 51.78 724 ASP A CA 1
ATOM 5549 C C . ASP A 1 724 ? -18.071 11.548 72.370 1.00 51.78 724 ASP A C 1
ATOM 5551 O O . ASP A 1 724 ? -18.742 12.328 71.697 1.00 51.78 724 ASP A O 1
ATOM 5555 N N . ALA A 1 725 ? -18.499 10.348 72.748 1.00 54.28 725 ALA A N 1
ATOM 5556 C CA . ALA A 1 725 ? -19.717 9.680 72.327 1.00 54.28 725 ALA A CA 1
ATOM 5557 C C . ALA A 1 725 ? -20.982 10.275 72.981 1.00 54.28 725 ALA A C 1
ATOM 5559 O O . ALA A 1 725 ? -21.780 9.548 73.574 1.00 54.28 725 ALA A O 1
ATOM 5560 N N . ALA A 1 726 ? -21.150 11.593 72.888 1.00 64.62 726 ALA A N 1
ATOM 5561 C CA . ALA A 1 726 ? -22.302 12.338 73.368 1.00 64.62 726 ALA A CA 1
ATOM 5562 C C . ALA A 1 726 ? -23.002 13.029 72.190 1.00 64.62 726 ALA A C 1
ATOM 5564 O O . ALA A 1 726 ? -22.363 13.678 71.363 1.00 64.62 726 ALA A O 1
ATOM 5565 N N . ALA A 1 727 ? -24.326 12.887 72.114 1.00 75.81 727 ALA A N 1
ATOM 5566 C CA . ALA A 1 727 ? -25.136 13.677 71.198 1.00 75.81 727 ALA A CA 1
ATOM 5567 C C . ALA A 1 727 ? -25.174 15.128 71.700 1.00 75.81 727 ALA A C 1
ATOM 5569 O O . ALA A 1 727 ? -25.463 15.375 72.872 1.00 75.81 727 ALA A O 1
ATOM 5570 N N . CYS A 1 728 ? -24.895 16.086 70.823 1.00 83.25 728 CYS A N 1
ATOM 5571 C CA . CYS A 1 728 ? -25.072 17.505 71.097 1.00 83.25 728 CYS A CA 1
ATOM 5572 C C . CYS A 1 728 ? -26.486 17.908 70.672 1.00 83.25 728 CYS A C 1
ATOM 5574 O O . CYS A 1 728 ? -26.874 17.670 69.530 1.00 83.25 728 CYS A O 1
ATOM 5576 N N . ARG A 1 729 ? -27.261 18.506 71.578 1.00 86.06 729 ARG A N 1
ATOM 5577 C CA . ARG A 1 729 ? -28.564 19.096 71.255 1.00 86.06 729 ARG A CA 1
ATOM 5578 C C . ARG A 1 729 ? -28.448 20.608 71.291 1.00 86.06 729 ARG A C 1
ATOM 5580 O O . ARG A 1 729 ? -27.933 21.158 72.262 1.00 86.06 729 ARG A O 1
ATOM 5587 N N . LEU A 1 730 ? -28.903 21.261 70.233 1.00 88.44 730 LEU A N 1
ATOM 5588 C CA . LEU A 1 730 ? -28.881 22.712 70.111 1.00 88.44 730 LEU A CA 1
ATOM 5589 C C . LEU A 1 730 ? -30.113 23.200 69.361 1.00 88.44 730 LEU A C 1
ATOM 5591 O O . LEU A 1 730 ? -30.642 22.498 68.504 1.00 88.44 730 LEU A O 1
ATOM 5595 N N . ARG A 1 731 ? -30.513 24.437 69.644 1.00 88.00 731 ARG A N 1
ATOM 5596 C CA . ARG A 1 731 ? -31.608 25.108 68.952 1.00 88.00 731 ARG A CA 1
ATOM 5597 C C . ARG A 1 731 ? -31.074 26.220 68.057 1.00 88.00 731 ARG A C 1
ATOM 5599 O O . ARG A 1 731 ? -30.354 27.105 68.535 1.00 88.00 731 ARG A O 1
ATOM 5606 N N . LEU A 1 732 ? -31.412 26.152 66.772 1.00 86.62 732 LEU A N 1
ATOM 5607 C CA . LEU A 1 732 ? -31.099 27.172 65.778 1.00 86.62 732 LEU A CA 1
ATOM 5608 C C . LEU A 1 732 ? -32.173 28.262 65.791 1.00 86.62 732 LEU A C 1
ATOM 5610 O O . LEU A 1 732 ? -33.368 27.978 65.703 1.00 86.62 732 LEU A O 1
ATOM 5614 N N . GLU A 1 733 ? -31.737 29.512 65.876 1.00 86.88 733 GLU A N 1
ATOM 5615 C CA . GLU A 1 733 ? -32.604 30.683 65.809 1.00 86.88 733 GLU A CA 1
ATOM 5616 C C . GLU A 1 733 ? -32.648 31.257 64.383 1.00 86.88 733 GLU A C 1
ATOM 5618 O O . GLU A 1 733 ? -31.756 30.988 63.571 1.00 86.88 733 GLU A O 1
ATOM 5623 N N . PRO A 1 734 ? -33.676 32.052 64.033 1.00 84.31 734 PRO A N 1
ATOM 5624 C CA . PRO A 1 734 ? -33.765 32.685 62.720 1.00 84.31 734 PRO A CA 1
ATOM 5625 C C . PRO A 1 734 ? -32.506 33.499 62.366 1.00 84.31 734 PRO A C 1
ATOM 5627 O O . PRO A 1 734 ? -32.160 34.471 63.040 1.00 84.31 734 PRO A O 1
ATOM 5630 N N . GLY A 1 735 ? -31.840 33.132 61.267 1.00 80.00 735 GLY A N 1
ATOM 5631 C CA . GLY A 1 735 ? -30.574 33.730 60.823 1.00 80.00 735 GLY A CA 1
ATOM 5632 C C . GLY A 1 735 ? -29.315 32.930 61.181 1.00 80.00 735 GLY A C 1
ATOM 5633 O O . GLY A 1 735 ? -28.247 33.221 60.631 1.00 80.00 735 GLY A O 1
ATOM 5634 N N . ASP A 1 736 ? -29.431 31.903 62.025 1.00 88.50 736 ASP A N 1
ATOM 5635 C CA . ASP A 1 736 ? -28.329 30.992 62.326 1.00 88.50 736 ASP A CA 1
ATOM 5636 C C . ASP A 1 736 ? -28.024 30.064 61.148 1.00 88.50 736 ASP A C 1
ATOM 5638 O O . ASP A 1 736 ? -28.907 29.688 60.366 1.00 88.50 736 ASP A O 1
ATOM 5642 N N . ALA A 1 737 ? -26.752 29.678 61.029 1.00 88.31 737 ALA A N 1
ATOM 5643 C CA . ALA A 1 737 ? -26.289 28.745 60.012 1.00 88.31 737 ALA A CA 1
ATOM 5644 C C . ALA A 1 737 ? -25.398 27.649 60.603 1.00 88.31 737 ALA A C 1
ATOM 5646 O O . ALA A 1 737 ? -24.472 27.926 61.368 1.00 88.31 737 ALA A O 1
ATOM 5647 N N . LEU A 1 738 ? -25.660 26.411 60.195 1.00 89.50 738 LEU A N 1
ATOM 5648 C CA . LEU A 1 738 ? -24.867 25.228 60.496 1.00 89.50 738 LEU A CA 1
ATOM 5649 C C . LEU A 1 738 ? -24.149 24.781 59.218 1.00 89.50 738 LEU A C 1
ATOM 5651 O O . LEU A 1 738 ? -24.800 24.570 58.198 1.00 89.50 738 LEU A O 1
ATOM 5655 N N . LEU A 1 739 ? -22.826 24.632 59.263 1.00 89.69 739 LEU A N 1
ATOM 5656 C CA . LEU A 1 739 ? -22.024 24.135 58.142 1.00 89.69 739 LEU A CA 1
ATOM 5657 C C . LEU A 1 739 ? -21.364 22.812 58.524 1.00 89.69 739 LEU A C 1
ATOM 5659 O O . LEU A 1 739 ? -20.583 22.767 59.470 1.00 89.69 739 LEU A O 1
ATOM 5663 N N . PHE A 1 740 ? -21.618 21.767 57.747 1.00 90.25 740 PHE A N 1
ATOM 5664 C CA . PHE A 1 740 ? -20.826 20.543 57.713 1.00 90.25 740 PHE A CA 1
ATOM 5665 C C . PHE A 1 740 ? -19.775 20.708 56.625 1.00 90.25 740 PHE A C 1
ATOM 5667 O O . PHE A 1 740 ? -20.122 21.069 55.504 1.00 90.25 740 PHE A O 1
ATOM 5674 N N . CYS A 1 741 ? -18.510 20.460 56.936 1.00 87.75 741 CYS A N 1
ATOM 5675 C CA . CYS A 1 741 ? -17.433 20.567 55.956 1.00 87.75 741 CYS A CA 1
ATOM 5676 C C . CYS A 1 741 ? -16.415 19.450 56.191 1.00 87.75 741 CYS A C 1
ATOM 5678 O O . CYS A 1 741 ? -15.910 19.290 57.310 1.00 87.75 741 CYS A O 1
ATOM 5680 N N . THR A 1 742 ? -16.140 18.658 55.158 1.00 85.50 742 THR A N 1
ATOM 5681 C CA . THR A 1 742 ? -15.073 17.652 55.199 1.00 85.50 742 THR A CA 1
ATOM 5682 C C . THR A 1 742 ? -13.717 18.344 55.226 1.00 85.50 742 THR A C 1
ATOM 5684 O O . THR A 1 742 ? -13.569 19.492 54.790 1.00 85.50 742 THR A O 1
ATOM 5687 N N . ARG A 1 743 ? -12.700 17.685 55.788 1.00 70.31 743 ARG A N 1
ATOM 5688 C CA . ARG A 1 743 ? -11.339 18.230 55.806 1.00 70.31 743 ARG A CA 1
ATOM 5689 C C . ARG A 1 743 ? -10.684 18.067 54.433 1.00 70.31 743 ARG A C 1
ATOM 5691 O O . ARG A 1 743 ? -9.679 17.373 54.291 1.00 70.31 743 ARG A O 1
ATOM 5698 N N . GLY A 1 744 ? -11.196 18.762 53.419 1.00 60.56 744 GLY A N 1
ATOM 5699 C CA . GLY A 1 744 ? -10.399 19.032 52.226 1.00 60.56 744 GLY A CA 1
ATOM 5700 C C . GLY A 1 744 ? -9.086 19.665 52.688 1.00 60.56 744 GLY A C 1
ATOM 5701 O O . GLY A 1 744 ? -9.142 20.647 53.418 1.00 60.56 744 GLY A O 1
ATOM 5702 N N . LEU A 1 745 ? -7.940 19.041 52.375 1.00 49.72 745 LEU A N 1
ATOM 5703 C CA . LEU A 1 745 ? -6.580 19.353 52.866 1.00 49.72 745 LEU A CA 1
ATOM 5704 C C . LEU A 1 745 ? -6.394 20.801 53.378 1.00 49.72 745 LEU A C 1
ATOM 5706 O O . LEU A 1 745 ? -5.918 21.674 52.654 1.00 49.72 745 LEU A O 1
ATOM 5710 N N . ALA A 1 746 ? -6.740 21.048 54.641 1.00 46.06 746 ALA A N 1
ATOM 5711 C CA . ALA A 1 746 ? -6.487 22.308 55.321 1.00 46.06 746 ALA A CA 1
ATOM 5712 C C . ALA A 1 746 ? -5.365 22.065 56.332 1.00 46.06 746 ALA A C 1
ATOM 5714 O O . ALA A 1 746 ? -5.532 21.311 57.293 1.00 46.06 746 ALA A O 1
ATOM 5715 N N . GLU A 1 747 ? -4.204 22.670 56.079 1.00 43.19 747 GLU A N 1
ATOM 5716 C CA . GLU A 1 747 ? -3.177 22.843 57.105 1.00 43.19 747 GLU A CA 1
ATOM 5717 C C . GLU A 1 747 ? -3.665 23.811 58.203 1.00 43.19 747 GLU A C 1
ATOM 5719 O O . GLU A 1 747 ? -4.621 24.565 57.985 1.00 43.19 747 GLU A O 1
ATOM 5724 N N . PRO A 1 748 ? -3.044 23.795 59.397 1.00 39.19 748 PRO A N 1
ATOM 5725 C CA . PRO A 1 748 ? -3.465 24.624 60.520 1.00 39.19 748 PRO A CA 1
ATOM 5726 C C . PRO A 1 748 ? -3.395 26.114 60.153 1.00 39.19 748 PRO A C 1
ATOM 5728 O O . PRO A 1 748 ? -2.332 26.608 59.787 1.00 39.19 748 PRO A O 1
ATOM 5731 N N . GLY A 1 749 ? -4.517 26.834 60.266 1.00 48.88 749 GLY A N 1
ATOM 5732 C CA . GLY A 1 749 ? -4.554 28.302 60.177 1.00 48.88 749 GLY A CA 1
ATOM 5733 C C . GLY A 1 749 ? -5.440 28.909 59.083 1.00 48.88 749 GLY A C 1
ATOM 5734 O O . GLY A 1 749 ? -5.664 30.113 59.115 1.00 48.88 749 GLY A O 1
ATOM 5735 N N . ALA A 1 750 ? -5.981 28.123 58.146 1.00 54.81 750 ALA A N 1
ATOM 5736 C CA . ALA A 1 750 ? -7.003 28.599 57.205 1.00 54.81 750 ALA A CA 1
ATOM 5737 C C . ALA A 1 750 ? -8.103 27.545 57.037 1.00 54.81 750 ALA A C 1
ATOM 5739 O O . ALA A 1 750 ? -7.988 26.613 56.239 1.00 54.81 750 ALA A O 1
ATOM 5740 N N . SER A 1 751 ? -9.167 27.670 57.827 1.00 69.88 751 SER A N 1
ATOM 5741 C CA . SER A 1 751 ? -10.317 26.775 57.750 1.00 69.88 751 SER A CA 1
ATOM 5742 C C . SER A 1 751 ? -11.215 27.183 56.580 1.00 69.88 751 SER A C 1
ATOM 5744 O O . SER A 1 751 ? -11.826 28.250 56.601 1.00 69.88 751 SER A O 1
ATOM 5746 N N . VAL A 1 752 ? -11.350 26.316 55.568 1.00 77.69 752 VAL A N 1
ATOM 5747 C CA . VAL A 1 752 ? -12.318 26.496 54.460 1.00 77.69 752 VAL A CA 1
ATOM 5748 C C . VAL A 1 752 ? -13.721 26.765 55.003 1.00 77.69 752 VAL A C 1
ATOM 5750 O O . VAL A 1 752 ? -14.475 27.561 54.451 1.00 77.69 752 VAL A O 1
ATOM 5753 N N . ALA A 1 753 ? -14.061 26.134 56.129 1.00 78.44 753 ALA A N 1
ATOM 5754 C CA . ALA A 1 753 ? -15.334 26.333 56.795 1.00 78.44 753 ALA A CA 1
ATOM 5755 C C . ALA A 1 753 ? -15.506 27.758 57.350 1.00 78.44 753 ALA A C 1
ATOM 5757 O O . ALA A 1 753 ? -16.600 28.309 57.258 1.00 78.44 753 ALA A O 1
ATOM 5758 N N . GLU A 1 754 ? -14.447 28.380 57.875 1.00 77.06 754 GLU A N 1
ATOM 5759 C CA . GLU A 1 754 ? -14.484 29.774 58.345 1.00 77.06 754 GLU A CA 1
ATOM 5760 C C . GLU A 1 754 ? -14.615 30.754 57.177 1.00 77.06 754 GLU A C 1
ATOM 5762 O O . GLU A 1 754 ? -15.368 31.723 57.263 1.00 77.06 754 GLU A O 1
ATOM 5767 N N . GLU A 1 755 ? -13.948 30.484 56.056 1.00 79.19 755 GLU A N 1
ATOM 5768 C CA . GLU A 1 755 ? -14.057 31.296 54.841 1.00 79.19 755 GLU A CA 1
ATOM 5769 C C . GLU A 1 755 ? -15.464 31.216 54.224 1.00 79.19 755 GLU A C 1
ATOM 5771 O O . GLU A 1 755 ? -16.070 32.242 53.915 1.00 79.19 755 GLU A O 1
ATOM 5776 N N . ILE A 1 756 ? -16.035 30.008 54.127 1.00 83.31 756 ILE A N 1
ATOM 5777 C CA . ILE A 1 756 ? -17.425 29.815 53.692 1.00 83.31 756 ILE A CA 1
ATOM 5778 C C . ILE A 1 756 ? -18.372 30.538 54.666 1.00 83.31 756 ILE A C 1
ATOM 5780 O O . ILE A 1 756 ? -19.196 31.347 54.249 1.00 83.31 756 ILE A O 1
ATOM 5784 N N . LEU A 1 757 ? -18.256 30.325 55.979 1.00 81.31 757 LEU A N 1
ATOM 5785 C CA . LEU A 1 757 ? -19.186 30.933 56.941 1.00 81.31 757 LEU A CA 1
ATOM 5786 C C . LEU A 1 757 ? -19.072 32.459 57.048 1.00 81.31 757 LEU A C 1
ATOM 5788 O O . LEU A 1 757 ? -20.092 33.123 57.274 1.00 81.31 757 LEU A O 1
ATOM 5792 N N . SER A 1 758 ? -17.871 33.019 56.890 1.00 79.00 758 SER A N 1
ATOM 5793 C CA . SER A 1 758 ? -17.648 34.471 56.886 1.00 79.00 758 SER A CA 1
ATOM 5794 C C . SER A 1 758 ? -18.185 35.135 55.618 1.00 79.00 758 SER A C 1
ATOM 5796 O O . SER A 1 758 ? -18.746 36.226 55.701 1.00 79.00 758 SER A O 1
ATOM 5798 N N . GLY A 1 759 ? -18.097 34.460 54.467 1.00 79.81 759 GLY A N 1
ATOM 5799 C CA . GLY A 1 759 ? -18.653 34.933 53.198 1.00 79.81 759 GLY A CA 1
ATOM 5800 C C . GLY A 1 759 ? -20.165 34.730 53.037 1.00 79.81 759 GLY A C 1
ATOM 5801 O O . GLY A 1 759 ? -20.748 35.269 52.096 1.00 79.81 759 GLY A O 1
ATOM 5802 N N . LEU A 1 760 ? -20.809 33.941 53.907 1.00 82.31 760 LEU A N 1
ATOM 5803 C CA . LEU A 1 760 ? -22.225 33.581 53.785 1.00 82.31 760 LEU A CA 1
ATOM 5804 C C . LEU A 1 760 ? -23.123 34.826 53.986 1.00 82.31 760 LEU A C 1
ATOM 5806 O O . LEU A 1 760 ? -23.146 35.389 55.087 1.00 82.31 760 LEU A O 1
ATOM 5810 N N . PRO A 1 761 ? -23.900 35.262 52.975 1.00 72.88 761 PRO A N 1
ATOM 5811 C CA . PRO A 1 761 ? -24.644 36.518 53.030 1.00 72.88 761 PRO A CA 1
ATOM 5812 C C . PRO A 1 761 ? -25.673 36.555 54.168 1.00 72.88 761 PRO A C 1
ATOM 5814 O O . PRO A 1 761 ? -26.389 35.579 54.426 1.00 72.88 761 PRO A O 1
ATOM 5817 N N . ARG A 1 762 ? -25.752 37.712 54.844 1.00 70.12 762 ARG A N 1
ATOM 5818 C CA . ARG A 1 762 ? -26.720 37.986 55.925 1.00 70.12 762 ARG A CA 1
ATOM 5819 C C . ARG A 1 762 ? -28.144 38.198 55.398 1.00 70.12 762 ARG A C 1
ATOM 5821 O O . ARG A 1 762 ? -29.094 37.848 56.088 1.00 70.12 762 ARG A O 1
ATOM 5828 N N . GLN A 1 763 ? -28.282 38.713 54.176 1.00 66.31 763 GLN A N 1
ATOM 5829 C CA . GLN A 1 763 ? -29.536 38.796 53.423 1.00 66.31 763 GLN A CA 1
ATOM 5830 C C . GLN A 1 763 ? -29.325 38.116 52.061 1.00 66.31 763 GLN A C 1
ATOM 5832 O O . GLN A 1 763 ? -28.356 38.445 51.376 1.00 66.31 763 GLN A O 1
ATOM 5837 N N . PRO A 1 764 ? -30.138 37.119 51.680 1.00 62.72 764 PRO A N 1
ATOM 5838 C CA . PRO A 1 764 ? -29.935 36.406 50.426 1.00 62.72 764 PRO A CA 1
ATOM 5839 C C . PRO A 1 764 ? -30.420 37.229 49.224 1.00 62.72 764 PRO A C 1
ATOM 5841 O O . PRO A 1 764 ? -31.611 37.265 48.951 1.00 62.72 764 PRO A O 1
ATOM 5844 N N . GLU A 1 765 ? -29.499 37.832 48.472 1.00 64.50 765 GLU A N 1
ATOM 5845 C CA . GLU A 1 765 ? -29.769 38.318 47.102 1.00 64.50 765 GLU A CA 1
ATOM 5846 C C . GLU A 1 765 ? -29.671 37.186 46.062 1.00 64.50 765 GLU A C 1
ATOM 5848 O O . GLU A 1 765 ? -30.213 37.275 44.964 1.00 64.50 765 GLU A O 1
ATOM 5853 N N . THR A 1 766 ? -28.982 36.096 46.413 1.00 73.06 766 THR A N 1
ATOM 5854 C CA . THR A 1 766 ? -28.775 34.910 45.574 1.00 73.06 766 THR A CA 1
ATOM 5855 C C . THR A 1 766 ? -29.233 33.638 46.298 1.00 73.06 766 THR A C 1
ATOM 5857 O O . THR A 1 766 ? -29.166 33.573 47.534 1.00 73.06 766 THR A O 1
ATOM 5860 N N . PRO A 1 767 ? -29.691 32.602 45.564 1.00 84.81 767 PRO A N 1
ATOM 5861 C CA . PRO A 1 767 ? -30.014 31.305 46.152 1.00 84.81 767 PRO A CA 1
ATOM 5862 C C . PRO A 1 767 ? -28.814 30.703 46.895 1.00 84.81 767 PRO A C 1
ATOM 5864 O O . PRO A 1 767 ? -27.687 30.722 46.395 1.00 84.81 767 PRO A O 1
ATOM 5867 N N . LEU A 1 768 ? -29.062 30.123 48.075 1.00 85.81 768 LEU A N 1
ATOM 5868 C CA . LEU A 1 768 ? -28.014 29.587 48.957 1.00 85.81 768 LEU A CA 1
ATOM 5869 C C . LEU A 1 768 ? -27.138 28.527 48.263 1.00 85.81 768 LEU A C 1
ATOM 5871 O O . LEU A 1 768 ? -25.927 28.509 48.468 1.00 85.81 768 LEU A O 1
ATOM 5875 N N . GLN A 1 769 ? -27.743 27.688 47.415 1.00 89.00 769 GLN A N 1
ATOM 5876 C CA . GLN A 1 769 ? -27.049 26.666 46.627 1.00 89.00 769 GLN A CA 1
ATOM 5877 C C . GLN A 1 769 ? -26.032 27.281 45.657 1.00 89.00 769 GLN A C 1
ATOM 5879 O O . GLN A 1 769 ? -24.852 26.942 45.702 1.00 89.00 769 GLN A O 1
ATOM 5884 N N . SER A 1 770 ? -26.466 28.232 44.823 1.00 87.19 770 SER A N 1
ATOM 5885 C CA . SER A 1 770 ? -25.602 28.899 43.840 1.00 87.19 770 SER A CA 1
ATOM 5886 C C . SER A 1 770 ? -24.462 29.666 44.508 1.00 87.19 770 SER A C 1
ATOM 5888 O O . SER A 1 770 ? -23.338 29.678 44.006 1.00 87.19 770 SER A O 1
ATOM 5890 N N . TRP A 1 771 ? -24.737 30.279 45.661 1.00 89.94 771 TRP A N 1
ATOM 5891 C CA . TRP A 1 771 ? -23.714 30.947 46.455 1.00 89.94 771 TRP A CA 1
ATOM 5892 C C . TRP A 1 771 ? -22.669 29.955 46.997 1.00 89.94 771 TRP A C 1
ATOM 5894 O O . TRP A 1 771 ? -21.471 30.206 46.864 1.00 89.94 771 TRP A O 1
ATOM 5904 N N . LEU A 1 772 ? -23.095 28.811 47.551 1.00 89.19 772 LEU A N 1
ATOM 5905 C CA . LEU A 1 772 ? -22.184 27.798 48.098 1.00 89.19 772 LEU A CA 1
ATOM 5906 C C . LEU A 1 772 ? -21.284 27.197 47.008 1.00 89.19 772 LEU A C 1
ATOM 5908 O O . LEU A 1 772 ? -20.075 27.072 47.203 1.00 89.19 772 LEU A O 1
ATOM 5912 N N . GLU A 1 773 ? -21.852 26.879 45.843 1.00 89.50 773 GLU A N 1
ATOM 5913 C CA . GLU A 1 773 ? -21.095 26.392 44.684 1.00 89.50 773 GLU A CA 1
ATOM 5914 C C . GLU A 1 773 ? -20.053 27.411 44.209 1.00 89.50 773 GLU A C 1
ATOM 5916 O O . GLU A 1 773 ? -18.912 27.045 43.917 1.00 89.50 773 GLU A O 1
ATOM 5921 N N . ALA A 1 774 ? -20.421 28.695 44.154 1.00 87.50 774 ALA A N 1
ATOM 5922 C CA . ALA A 1 774 ? -19.499 29.765 43.792 1.00 87.50 774 ALA A CA 1
ATOM 5923 C C . ALA A 1 774 ? -18.376 29.917 44.828 1.00 87.50 774 ALA A C 1
ATOM 5925 O O . ALA A 1 774 ? -17.208 29.995 44.446 1.00 87.50 774 ALA A O 1
ATOM 5926 N N . ALA A 1 775 ? -18.704 29.892 46.124 1.00 86.75 775 ALA A N 1
ATOM 5927 C CA . ALA A 1 775 ? -17.736 30.006 47.212 1.00 86.75 775 ALA A CA 1
ATOM 5928 C C . ALA A 1 775 ? -16.697 28.872 47.175 1.00 86.75 775 ALA A C 1
ATOM 5930 O O . ALA A 1 775 ? -15.491 29.135 47.197 1.00 86.75 775 ALA A O 1
ATOM 5931 N N . VAL A 1 776 ? -17.153 27.623 47.027 1.00 86.25 776 VAL A N 1
ATOM 5932 C CA . VAL A 1 776 ? -16.274 26.449 46.913 1.00 86.25 776 VAL A CA 1
ATOM 5933 C C . VAL A 1 776 ? -15.421 26.504 45.645 1.00 86.25 776 VAL A C 1
ATOM 5935 O O . VAL A 1 776 ? -14.207 26.297 45.706 1.00 86.25 776 VAL A O 1
ATOM 5938 N N . ARG A 1 777 ? -16.008 26.874 44.500 1.00 86.50 777 ARG A N 1
ATOM 5939 C CA . ARG A 1 777 ? -15.267 27.012 43.237 1.00 86.50 777 ARG A CA 1
ATOM 5940 C C . ARG A 1 777 ? -14.187 28.089 43.328 1.00 86.50 777 ARG A C 1
ATOM 5942 O O . ARG A 1 777 ? -13.054 27.863 42.903 1.00 86.50 777 ARG A O 1
ATOM 5949 N N . SER A 1 778 ? -14.509 29.252 43.895 1.00 84.25 778 SER A N 1
ATOM 5950 C CA . SER A 1 778 ? -13.550 30.340 44.102 1.00 84.25 778 SER A CA 1
ATOM 5951 C C . SER A 1 778 ? -12.406 29.927 45.029 1.00 84.25 778 SER A C 1
ATOM 5953 O O . SER A 1 778 ? -11.249 30.239 44.741 1.00 84.25 778 SER A O 1
ATOM 5955 N N . TRP A 1 779 ? -12.705 29.187 46.100 1.00 81.31 779 TRP A N 1
ATOM 5956 C CA . TRP A 1 779 ? -11.686 28.629 46.990 1.00 81.31 779 TRP A CA 1
ATOM 5957 C C . TRP A 1 779 ? -10.757 27.649 46.257 1.00 81.31 779 TRP A C 1
ATOM 5959 O O . TRP A 1 779 ? -9.530 27.742 46.380 1.00 81.31 779 TRP A O 1
ATOM 5969 N N . ARG A 1 780 ? -11.320 26.761 45.427 1.00 78.44 780 ARG A N 1
ATOM 5970 C CA . ARG A 1 780 ? -10.563 25.766 44.656 1.00 78.44 780 ARG A CA 1
ATOM 5971 C C . ARG A 1 780 ? -9.632 26.401 43.623 1.00 78.44 780 ARG A C 1
ATOM 5973 O O . ARG A 1 780 ? -8.480 25.986 43.504 1.00 78.44 780 ARG A O 1
ATOM 5980 N N . VAL A 1 781 ? -10.077 27.432 42.904 1.00 81.94 781 VAL A N 1
ATOM 5981 C CA . VAL A 1 781 ? -9.224 28.153 41.937 1.00 81.94 781 VAL A CA 1
ATOM 5982 C C . VAL A 1 781 ? -8.014 28.785 42.636 1.00 81.94 781 VAL A C 1
ATOM 5984 O O . VAL A 1 781 ? -6.887 28.639 42.161 1.00 81.94 781 VAL A O 1
ATOM 5987 N N . ARG A 1 782 ? -8.220 29.422 43.799 1.00 78.19 782 ARG A N 1
ATOM 5988 C CA . ARG A 1 782 ? -7.133 30.035 44.583 1.00 78.19 782 ARG A CA 1
ATOM 5989 C C . ARG A 1 782 ? -6.127 29.008 45.102 1.00 78.19 782 ARG A C 1
ATOM 5991 O O . ARG A 1 782 ? -4.923 29.228 45.012 1.00 78.19 782 ARG A O 1
ATOM 5998 N N . THR A 1 783 ? -6.601 27.880 45.627 1.00 71.69 783 THR A N 1
ATOM 5999 C CA . THR A 1 783 ? -5.727 26.825 46.170 1.00 71.69 783 THR A CA 1
ATOM 6000 C C . THR A 1 783 ? -4.968 26.058 45.086 1.00 71.69 783 THR A C 1
ATOM 6002 O O . THR A 1 783 ? -3.812 25.697 45.306 1.00 71.69 783 THR A O 1
ATOM 6005 N N . SER A 1 784 ? -5.563 25.885 43.902 1.00 70.00 784 SER A N 1
ATOM 6006 C CA . SER A 1 784 ? -4.905 25.266 42.740 1.00 70.00 784 SER A CA 1
ATOM 6007 C C . SER A 1 784 ? -3.759 26.131 42.202 1.00 70.00 784 SER A C 1
ATOM 6009 O O . SER A 1 784 ? -2.682 25.618 41.908 1.00 70.00 784 SER A O 1
ATOM 6011 N N . ALA A 1 785 ? -3.950 27.456 42.143 1.00 68.56 785 ALA A N 1
ATOM 6012 C CA . ALA A 1 785 ? -2.907 28.406 41.743 1.00 68.56 785 ALA A CA 1
ATOM 6013 C C . ALA A 1 785 ? -1.707 28.432 42.713 1.00 68.56 785 ALA A C 1
ATOM 6015 O O . ALA A 1 785 ? -0.596 28.768 42.312 1.00 68.56 785 ALA A O 1
ATOM 6016 N N . ALA A 1 786 ? -1.912 28.030 43.972 1.00 65.62 786 ALA A N 1
ATOM 6017 C CA . ALA A 1 786 ? -0.874 27.936 45.000 1.00 65.62 786 ALA A CA 1
ATOM 6018 C C . ALA A 1 786 ? -0.092 26.601 44.990 1.00 65.62 786 ALA A C 1
ATOM 6020 O O . ALA A 1 786 ? 0.662 26.335 45.925 1.00 65.62 786 ALA A O 1
ATOM 6021 N N . GLY A 1 787 ? -0.279 25.737 43.979 1.00 57.47 787 GLY A N 1
ATOM 6022 C CA . GLY A 1 787 ? 0.467 24.478 43.824 1.00 57.47 787 GLY A CA 1
ATOM 6023 C C . GLY A 1 787 ? 0.106 23.375 44.831 1.00 57.47 787 GLY A C 1
ATOM 6024 O O . GLY A 1 787 ? 0.872 22.427 45.007 1.00 57.47 787 GLY A O 1
ATOM 6025 N N . ARG A 1 788 ? -1.039 23.483 45.518 1.00 62.75 788 ARG A N 1
ATOM 6026 C CA . ARG A 1 788 ? -1.471 22.519 46.546 1.00 62.75 788 ARG A CA 1
ATOM 6027 C C . ARG A 1 788 ? -2.161 21.301 45.917 1.00 62.75 788 ARG A C 1
ATOM 6029 O O . ARG A 1 788 ? -2.882 21.430 44.931 1.00 62.75 788 ARG A O 1
ATOM 6036 N N . ARG A 1 789 ? -1.965 20.108 46.500 1.00 57.44 789 ARG A N 1
ATOM 6037 C CA . ARG A 1 789 ? -2.643 18.868 46.064 1.00 57.44 789 ARG A CA 1
ATOM 6038 C C . ARG A 1 789 ? -4.161 19.020 46.194 1.00 57.44 789 ARG A C 1
ATOM 6040 O O . ARG A 1 789 ? -4.647 19.330 47.279 1.00 57.44 789 ARG A O 1
ATOM 6047 N N . ALA A 1 790 ? -4.887 18.741 45.113 1.00 61.84 790 ALA A N 1
ATOM 6048 C CA . ALA A 1 790 ? -6.344 18.732 45.111 1.00 61.84 790 ALA A CA 1
ATOM 6049 C C . ALA A 1 790 ? -6.872 17.632 46.056 1.00 61.84 790 ALA A C 1
ATOM 6051 O O . ALA A 1 790 ? -6.416 16.487 46.002 1.00 61.84 790 ALA A O 1
ATOM 6052 N N . ALA A 1 791 ? -7.805 17.995 46.935 1.00 68.00 791 ALA A N 1
ATOM 6053 C CA . ALA A 1 791 ? -8.517 17.087 47.830 1.00 68.00 791 ALA A CA 1
ATOM 6054 C C . ALA A 1 791 ? -10.023 17.204 47.596 1.00 68.00 791 ALA A C 1
ATOM 6056 O O . ALA A 1 791 ? -10.505 18.253 47.153 1.00 68.00 791 ALA A O 1
ATOM 6057 N N . ASP A 1 792 ? -10.739 16.130 47.909 1.00 77.62 792 ASP A N 1
ATOM 6058 C CA . ASP A 1 792 ? -12.194 16.148 47.944 1.00 77.62 792 ASP A CA 1
ATOM 6059 C C . ASP A 1 792 ? -12.668 17.148 49.002 1.00 77.62 792 ASP A C 1
ATOM 6061 O O . ASP A 1 792 ? -12.035 17.317 50.048 1.00 77.62 792 ASP A O 1
ATOM 6065 N N . LEU A 1 793 ? -13.737 17.869 48.678 1.00 84.38 793 LEU A N 1
ATOM 6066 C CA . LEU A 1 793 ? -14.365 18.819 49.580 1.00 84.38 793 LEU A CA 1
ATOM 6067 C C . LEU A 1 793 ? -15.873 18.663 49.473 1.00 84.38 793 LEU A C 1
ATOM 6069 O O . LEU A 1 793 ? -16.456 18.888 48.413 1.00 84.38 793 LEU A O 1
ATOM 6073 N N . THR A 1 794 ? -16.503 18.338 50.592 1.00 88.75 794 THR A N 1
ATOM 6074 C CA . THR A 1 794 ? -17.954 18.285 50.714 1.00 88.75 794 THR A CA 1
ATOM 6075 C C . THR A 1 794 ? -18.406 19.266 51.775 1.00 88.75 794 THR A C 1
ATOM 6077 O O . THR A 1 794 ? -17.947 19.217 52.917 1.00 88.75 794 THR A O 1
ATOM 6080 N N . ALA A 1 795 ? -19.311 20.161 51.389 1.00 90.06 795 ALA A N 1
ATOM 6081 C CA . ALA A 1 795 ? -19.878 21.180 52.254 1.00 90.06 795 ALA A CA 1
ATOM 6082 C C . ALA A 1 795 ? -21.407 21.119 52.210 1.00 90.06 795 ALA A C 1
ATOM 6084 O O . ALA A 1 795 ? -21.995 21.136 51.130 1.00 90.06 795 ALA A O 1
ATOM 6085 N N . VAL A 1 796 ? -22.048 21.081 53.379 1.00 92.50 796 VAL A N 1
ATOM 6086 C CA . VAL A 1 796 ? -23.509 21.148 53.532 1.00 92.50 796 VAL A CA 1
ATOM 6087 C C . VAL A 1 796 ? -23.855 22.273 54.497 1.00 92.50 796 VAL A C 1
ATOM 6089 O O . VAL A 1 796 ? -23.402 22.270 55.638 1.00 92.50 796 VAL A O 1
ATOM 6092 N N . VAL A 1 797 ? -24.659 23.233 54.050 1.00 91.56 797 VAL A N 1
ATOM 6093 C CA . VAL A 1 797 ? -25.102 24.391 54.832 1.00 91.56 797 VAL A CA 1
ATOM 6094 C C . VAL A 1 797 ? -26.595 24.282 55.110 1.00 91.56 797 VAL A C 1
ATOM 6096 O O . VAL A 1 797 ? -27.393 24.143 54.184 1.00 91.56 797 VAL A O 1
ATOM 6099 N N . LEU A 1 798 ? -26.968 24.409 56.381 1.00 90.56 798 LEU A N 1
ATOM 6100 C CA . LEU A 1 798 ? -28.344 24.576 56.845 1.00 90.56 798 LEU A CA 1
ATOM 6101 C C . LEU A 1 798 ? -28.485 25.988 57.408 1.00 90.56 798 LEU A C 1
ATOM 6103 O O . LEU A 1 798 ? -27.743 26.354 58.316 1.00 90.56 798 LEU A O 1
ATOM 6107 N N . ARG A 1 799 ? -29.422 26.788 56.898 1.00 88.88 799 ARG A N 1
ATOM 6108 C CA . ARG A 1 799 ? -29.682 28.147 57.393 1.00 88.88 799 ARG A CA 1
ATOM 6109 C C . ARG A 1 799 ? -31.142 28.296 57.796 1.00 88.88 799 ARG A C 1
ATOM 6111 O O . ARG A 1 799 ? -32.016 28.131 56.948 1.00 88.88 799 ARG A O 1
ATOM 6118 N N . MET A 1 800 ? -31.401 28.675 59.046 1.00 86.12 800 MET A N 1
ATOM 6119 C CA . MET A 1 800 ? -32.761 28.985 59.499 1.00 86.12 800 MET A CA 1
ATOM 6120 C C . MET A 1 800 ? -33.234 30.297 58.871 1.00 86.12 800 MET A C 1
ATOM 6122 O O . MET A 1 800 ? -32.561 31.327 58.975 1.00 86.12 800 MET A O 1
ATOM 6126 N N . GLY A 1 801 ? -34.389 30.267 58.212 1.00 75.56 801 GLY A N 1
ATOM 6127 C CA . GLY A 1 801 ? -35.014 31.447 57.624 1.00 75.56 801 GLY A CA 1
ATOM 6128 C C . GLY A 1 801 ? -35.443 32.454 58.692 1.00 75.56 801 GLY A C 1
ATOM 6129 O O . GLY A 1 801 ? -35.949 32.081 59.749 1.00 75.56 801 GLY A O 1
ATOM 6130 N N . GLY A 1 802 ? -35.250 33.748 58.413 1.00 59.09 802 GLY A N 1
ATOM 6131 C CA . GLY A 1 802 ? -35.950 34.817 59.128 1.00 59.09 802 GLY A CA 1
ATOM 6132 C C . GLY A 1 802 ? -37.455 34.641 58.932 1.00 59.09 802 GLY A C 1
ATOM 6133 O O . GLY A 1 802 ? -37.868 34.341 57.817 1.00 59.09 802 GLY A O 1
ATOM 6134 N N . GLY A 1 803 ? -38.262 34.801 59.983 1.00 45.34 803 GLY A N 1
ATOM 6135 C CA . GLY A 1 803 ? -39.710 34.529 60.007 1.00 45.34 803 GLY A CA 1
ATOM 6136 C C . GLY A 1 803 ? -40.609 35.372 59.084 1.00 45.34 803 GLY A C 1
ATOM 6137 O O . GLY A 1 803 ? -41.742 35.642 59.453 1.00 45.34 803 GLY A O 1
ATOM 6138 N N . ALA A 1 804 ? -40.145 35.777 57.903 1.00 39.62 804 ALA A N 1
ATOM 6139 C CA . ALA A 1 804 ? -40.937 36.450 56.873 1.00 39.62 804 ALA A CA 1
ATOM 6140 C C . ALA A 1 804 ? -41.612 35.477 55.879 1.00 39.62 804 ALA A C 1
ATOM 6142 O O . ALA A 1 804 ? -42.428 35.906 55.077 1.00 39.62 804 ALA A O 1
ATOM 6143 N N . ALA A 1 805 ? -41.340 34.166 55.940 1.00 36.66 805 ALA A N 1
ATOM 6144 C CA . ALA A 1 805 ? -42.001 33.171 55.078 1.00 36.66 805 ALA A CA 1
ATOM 6145 C C . ALA A 1 805 ? -43.375 32.693 55.605 1.00 36.66 805 ALA A C 1
ATOM 6147 O O . ALA A 1 805 ? -44.020 31.855 54.980 1.00 36.66 805 ALA A O 1
ATOM 6148 N N . ALA A 1 806 ? -43.830 33.199 56.758 1.00 33.00 806 ALA A N 1
ATOM 6149 C CA . ALA A 1 806 ? -45.136 32.847 57.320 1.00 33.00 806 ALA A CA 1
ATOM 6150 C C . ALA A 1 806 ? -46.306 33.649 56.712 1.00 33.00 806 ALA A C 1
ATOM 6152 O O . ALA A 1 806 ? -47.442 33.199 56.822 1.00 33.00 806 ALA A O 1
ATOM 6153 N N . GLU A 1 807 ? -46.054 34.782 56.044 1.00 34.94 807 GLU A N 1
ATOM 6154 C CA . GLU A 1 807 ? -47.112 35.590 55.406 1.00 34.94 807 GLU A CA 1
ATOM 6155 C C . GLU A 1 807 ? -47.280 35.323 53.900 1.00 34.94 807 GLU A C 1
ATOM 6157 O O . GLU A 1 807 ? -48.374 35.500 53.380 1.00 34.94 807 GLU A O 1
ATOM 6162 N N . GLU A 1 808 ? -46.269 34.801 53.199 1.00 37.06 808 GLU A N 1
ATOM 6163 C CA . GLU A 1 808 ? -46.351 34.572 51.741 1.00 37.06 808 GLU A CA 1
ATOM 6164 C C . GLU A 1 808 ? -46.956 33.208 51.345 1.00 37.06 808 GLU A C 1
ATOM 6166 O O . GLU A 1 808 ? -47.183 32.945 50.172 1.00 37.06 808 GLU A O 1
ATOM 6171 N N . ALA A 1 809 ? -47.247 32.335 52.317 1.00 33.38 809 ALA A N 1
ATOM 6172 C CA . ALA A 1 809 ? -48.016 31.101 52.103 1.00 33.38 809 ALA A CA 1
ATOM 6173 C C . ALA A 1 809 ? -49.496 31.233 52.526 1.00 33.38 809 ALA A C 1
ATOM 6175 O O . ALA A 1 809 ? -50.242 30.253 52.463 1.00 33.38 809 ALA A O 1
ATOM 6176 N N . ALA A 1 810 ? -49.904 32.419 52.994 1.00 35.84 810 ALA A N 1
ATOM 6177 C CA . ALA A 1 810 ? -51.272 32.752 53.397 1.00 35.84 810 ALA A CA 1
ATOM 6178 C C . ALA A 1 810 ? -51.938 33.812 52.487 1.00 35.84 810 ALA A C 1
ATOM 6180 O O . ALA A 1 810 ? -53.067 34.218 52.768 1.00 35.84 810 ALA A O 1
ATOM 6181 N N . ALA A 1 811 ? -51.270 34.215 51.400 1.00 31.78 811 ALA A N 1
ATOM 6182 C CA . ALA A 1 811 ? -51.814 34.976 50.272 1.00 31.78 811 ALA A CA 1
ATOM 6183 C C . ALA A 1 811 ? -51.702 34.124 49.002 1.00 31.78 811 ALA A C 1
ATOM 6185 O O . ALA A 1 811 ? -52.620 34.219 48.154 1.00 31.78 811 ALA A O 1
#

Sequence (811 aa):
MSDLDALLKPFEPFLRPRWRLWWGLLLAGAPLALALGFWVHEHRTRGPGFRMMIDRERAITIARETARAHGVETSGWKAHVRFEIRSATMAYFREHDVGHQFRVRRFLPEAVAQVLLIQPGHGLWVRADVGPRGFVTDFRIAGREVRAPASLPPEEVSRAAAEAELKEWIGGMAVRFLREPEMSVAADREAAGARRFTWRLEPRNAPDVELVLRVDVAGDRVVGRSVEPVFAPAFLERRISKPSVASDTLEALRLLVMVFLVAYCCYRYARRSIEHEAPHSRAVLLTAAFAGASLLMAFADPDTMGPRFDAEQFTAVATVIRWSVLLMTAALVGVVLGIAYGAGEGELREGWPGKITSLDAALTGRLFSANIGVSVVAGAVWACWLFCAVVLGRAALDASLTERTLRAIGFTFGQWPLVELYTDTPLQAVALSVFVLLAPLTFLRRHVRQGAVRALLLAALAALLV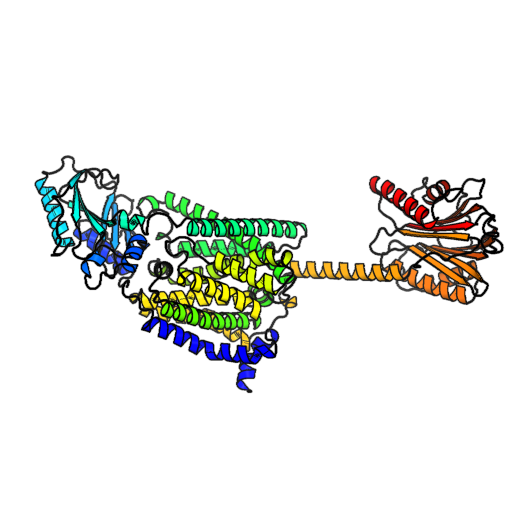HDGRTADAFAAVTWLESSAVAAAVLLAFYSFDYLAAVMAAASLNLLLQIAALLATAPYWRERLDMVSLLAAALVLPLAAAAWFGRRYADEEVRPAHAARLAERLKMEAELAAARQAQQMLLPAAPPALRSVAVAAVCDTAQEASGDSYDFFARPDGRICVAVAEGGRGGLASAMTMALAKGFLWHENAAGAGALEALRRLEGELARLPGRGPEPVGVALAILDERTGEVELARLGPGPGVWLRRREEAAREPLAPRRDAAACRLRLEPGDALLFCTRGLAEPGASVAEEILSGLPRQPETPLQSWLEAAVRSWRVRTSAAGRRAADLTAVVLRMGGGAAAEEAAA

Radius of gyration: 43.36 Å; Cα contacts (8 Å, |Δi|>4): 1331; chains: 1; bounding box: 100×68×126 Å

Mean predicted aligned error: 13.89 Å

Secondary structure (DSSP, 8-state):
-HHHHHHHGGGTTT--HHHHHHHHHHHHHHHHHHHHHHHHHHHH---SS------HHHHHHHHHHHHHHTT---TT-EEEEEEEE-HHHHHHHHH---TT-HHHHHHS-SEEEEEEEE-TTSSEEEEEEE-TTS-EEEEEEEETT-PPPSSPPPHHHHHHHHHHHHHHHHTS---EE-SSPEEEE--STTSTTPEEEEEEEE-TT-TTEEEEEEEEEETTEEEEEEEEEEE-HHHIIIIIS---HHHHHHHHHHHHHHHHHHHHHHHHHHHHHHTT---HHHHHHHHHHHHHHHHHHHHH-SSS-SS--STGGGSHHHHHHHHHHHHHHHHHHHHHHHHHHHHHHHHHHTTSTTTTHHHHHHHTT-TT-HHHHHHHHHHHHHHHHHHHHHHHHHHHTT----HHHHHTTGGGGSSSHHHHHHHHHHHHHHHHIIIIIIHHHHHHHHH---HHHHHHHHHHHHHHHH----STTTT-HHHHHHHHHHHHHHHHHHHHS-HHHHHHHHHHHHHHHHHHHHHHH-GGGGGGHHHHHHHHHHHHHHHHHHHHHSPP--HHHH--HHHHHHHHHHHHHHHHHHHHHHHHTTS-SS----SSEEEEEEEE-SSSS-S-EEEEEE-TTS-EEEEEEE--S-THHHHHHHHHHHHHHHHHHHTT--HHHHHHHHHHHHHH-TT--SSPPEEEEEEE-TTT-EEEEEEESS--EEEEE-TTSPPBSPSS-SS----EEEEPPTT-EEEEE---S--TT--HHHHHHHHS-SS-SS-HHHHHHHHHHHHHHHHHHTTPPP--EEEEEEEEPPTTTTTTT--

Nearest PDB structures (foldseek):
  3es2-assembly1_A  TM=7.112E-01  e=8.392E-07  Pseudomonas aeruginosa
  3f7a-assembly1_B  TM=7.507E-01  e=1.900E-06  Pseudomonas aeruginosa
  3f79-assembly1_A  TM=6.899E-01  e=6.769E-07  Pseudomonas aeruginosa
  3f7a-assembly1_A  TM=7.244E-01  e=2.161E-06  Pseudomonas aeruginosa
  3f79-assembly3_E  TM=7.077E-01  e=4.686E-06  Pseudomonas aeruginosa

Solvent-accessible surface area (backbone atoms only — not comparable to full-atom values): 42759 Å² total; per-residue (Å²): 110,71,67,60,49,62,70,42,56,62,49,51,93,58,46,53,81,89,44,46,65,58,49,51,50,49,58,71,41,19,66,56,30,38,51,48,21,53,50,47,39,66,73,61,43,62,49,94,77,71,55,37,65,59,53,51,67,54,45,50,49,50,44,45,52,54,36,44,77,61,77,39,86,59,84,89,36,50,76,40,46,36,64,46,74,35,64,70,50,44,57,49,57,74,77,41,84,57,74,90,49,69,67,61,48,52,67,54,44,46,41,29,44,36,33,41,37,36,36,85,90,68,42,41,35,38,40,27,30,25,24,33,84,64,45,70,41,30,37,38,52,34,41,82,73,64,62,49,59,98,62,79,60,63,68,68,58,36,49,50,48,44,53,51,50,48,50,64,73,59,56,87,61,90,69,53,70,76,60,82,66,50,76,46,70,35,83,47,89,68,43,49,65,17,44,28,41,35,40,51,32,50,53,92,76,41,86,65,37,37,41,38,38,39,35,31,25,45,53,84,41,67,39,30,38,38,56,44,81,46,62,33,67,70,59,33,58,74,60,74,50,68,66,51,72,66,36,50,50,50,33,51,48,45,50,50,50,50,54,49,39,51,53,50,20,48,52,48,28,52,53,29,48,75,70,69,69,45,48,59,72,57,19,50,48,45,14,52,50,43,26,50,43,50,50,50,37,40,70,23,33,63,60,65,71,60,99,69,94,54,77,70,60,72,33,72,66,43,43,52,52,49,53,50,51,48,51,52,51,32,41,51,51,12,45,54,51,10,36,25,39,34,28,18,51,57,56,40,56,76,72,43,71,64,33,51,37,36,45,32,26,46,78,70,69,44,57,56,18,15,47,37,4,38,24,44,45,50,2,44,33,47,14,22,45,42,45,21,49,47,40,51,50,30,43,74,65,73,48,52,82,47,72,70,46,58,58,56,48,36,51,68,43,34,80,36,36,64,58,30,53,72,42,48,40,57,52,50,16,51,53,44,44,31,63,43,44,28,30,54,45,50,55,40,63,78,75,36,85,52,67,67,61,36,51,52,52,45,51,52,50,13,23,51,66,57,43,77,54,79,55,87,51,58,82,37,70,62,52,53,49,50,17,40,41,52,32,44,24,32,50,53,25,31,76,57,61,20,50,49,7,12,28,34,5,33,26,41,30,52,49,52,54,35,52,55,32,34,70,67,32,31,62,75,50,56,83,52,47,60,57,53,52,50,52,51,43,68,66,44,50,63,31,35,50,9,21,80,75,27,61,76,74,58,46,82,80,40,54,52,73,64,62,50,52,48,53,50,49,55,49,50,53,51,52,47,53,50,52,29,53,57,54,57,70,70,41,67,95,62,67,70,93,52,94,43,37,52,51,25,70,45,76,48,62,53,58,78,35,39,20,54,49,53,46,76,45,79,32,95,87,73,32,38,34,43,39,37,35,26,36,35,92,59,32,63,63,19,33,53,52,43,53,51,50,50,55,50,51,52,52,35,41,72,73,64,53,52,46,47,56,43,48,54,52,48,52,56,54,64,70,69,49,83,89,69,68,94,59,72,61,10,34,26,31,34,41,36,34,68,90,77,27,40,32,38,33,19,64,38,44,88,26,30,46,37,34,42,29,49,74,91,50,74,70,44,76,56,74,63,60,65,82,55,100,58,65,44,75,49,71,55,52,66,51,19,35,40,37,38,32,35,79,34,82,59,64,94,90,57,57,68,62,55,54,52,61,70,67,54,69,94,68,78,90,60,60,64,44,64,51,52,52,49,53,54,51,56,52,50,55,56,44,53,76,69,74,50,82,76,47,47,35,37,41,38,39,42,30,33,44,60,85,69,66,72,61,74,80,76,113